Protein 8P6F (pdb70)

Organism: Flavobacterium johnsoniae (NCBI:txid986)

Structure (mmCIF, N/CA/C/O backbone):
data_8P6F
#
_entry.id   8P6F
#
_cell.length_a   84.609
_cell.length_b   97.483
_cell.length_c   131.103
_cell.angle_alpha   90.00
_cell.angle_beta   90.00
_cell.angle_gamma   90.00
#
_symmetry.space_group_name_H-M   'P 21 21 21'
#
loop_
_entity.id
_entity.type
_entity.pdbx_description
1 polymer 'Response regulator receiver domain-containing protein'
2 non-polymer 'MAGNESIUM ION'
3 non-polymer 'ZINC ION'
4 non-polymer 'ACETATE ION'
5 water water
#
loop_
_atom_site.group_PDB
_atom_site.id
_atom_site.type_symbol
_atom_site.label_atom_id
_atom_site.label_alt_id
_atom_site.label_comp_id
_atom_site.label_asym_id
_atom_site.label_entity_id
_atom_site.label_seq_id
_atom_site.pdbx_PDB_ins_code
_atom_site.Cartn_x
_atom_site.Cartn_y
_atom_site.Cartn_z
_atom_site.occupancy
_atom_site.B_iso_or_equiv
_atom_site.auth_seq_id
_atom_site.auth_comp_id
_atom_site.auth_asym_id
_atom_site.auth_atom_id
_atom_site.pdbx_PDB_model_num
ATOM 1 N N . ASP A 1 25 ? -26.053 15.644 51.445 1.00 70.62 2 ASP A N 1
ATOM 2 C CA . ASP A 1 25 ? -25.168 16.747 51.063 1.00 70.71 2 ASP A CA 1
ATOM 3 C C . ASP A 1 25 ? -23.726 16.437 51.472 1.00 68.70 2 ASP A C 1
ATOM 4 O O . ASP A 1 25 ? -22.786 16.669 50.709 1.00 69.56 2 ASP A O 1
ATOM 9 N N . LYS A 1 26 ? -23.557 15.906 52.669 1.00 66.07 3 LYS A N 1
ATOM 10 C CA . LYS A 1 26 ? -22.258 15.496 53.187 1.00 64.35 3 LYS A CA 1
ATOM 11 C C . LYS A 1 26 ? -21.867 14.116 52.633 1.00 62.11 3 LYS A C 1
ATOM 12 O O . LYS A 1 26 ? -22.737 13.269 52.399 1.00 62.22 3 LYS A O 1
ATOM 18 N N . ILE A 1 27 ? -20.557 13.873 52.482 1.00 59.71 4 ILE A N 1
ATOM 19 C CA . ILE A 1 27 ? -20.091 12.578 52.019 1.00 58.11 4 ILE A CA 1
ATOM 20 C C . ILE A 1 27 ? -20.152 11.588 53.181 1.00 56.39 4 ILE A C 1
ATOM 21 O O . ILE A 1 27 ? -19.631 11.858 54.267 1.00 56.33 4 ILE A O 1
ATOM 26 N N . ARG A 1 28 ? -20.860 10.471 52.961 1.00 54.42 5 ARG A N 1
ATOM 27 C CA . ARG A 1 28 ? -21.053 9.439 53.959 1.00 52.71 5 ARG A CA 1
ATOM 28 C C . ARG A 1 28 ? -19.991 8.334 53.871 1.00 49.77 5 ARG A C 1
ATOM 29 O O . ARG A 1 28 ? -19.862 7.670 52.841 1.00 48.93 5 ARG A O 1
ATOM 37 N N . ILE A 1 29 ? -19.298 8.101 54.987 1.00 47.80 6 ILE A N 1
ATOM 38 C CA . ILE A 1 29 ? -18.282 7.069 55.131 1.00 46.85 6 ILE A CA 1
ATOM 39 C C . ILE A 1 29 ? -18.749 5.953 56.066 1.00 46.01 6 ILE A C 1
ATOM 40 O O . ILE A 1 29 ? -19.201 6.236 57.172 1.00 46.37 6 ILE A O 1
ATOM 45 N N . LEU A 1 30 ? -18.586 4.697 55.660 1.00 44.48 7 LEU A N 1
ATOM 46 C CA . LEU A 1 30 ? -18.828 3.570 56.541 1.00 43.59 7 LEU A CA 1
ATOM 47 C C . LEU A 1 30 ? -17.419 3.096 56.915 1.00 42.95 7 LEU A C 1
ATOM 48 O O . LEU A 1 30 ? -16.651 2.794 56.025 1.00 42.10 7 LEU A O 1
ATOM 53 N N . TRP A 1 31 ? -17.040 3.131 58.205 1.00 43.02 8 TRP A N 1
ATOM 54 C CA . TRP A 1 31 ? -15.704 2.707 58.656 1.00 43.03 8 TRP A CA 1
ATOM 55 C C . TRP A 1 31 ? -15.861 1.445 59.504 1.00 43.06 8 TRP A C 1
ATOM 56 O O . TRP A 1 31 ? -16.555 1.469 60.501 1.00 43.26 8 TRP A O 1
ATOM 67 N N . VAL A 1 32 ? -15.205 0.343 59.097 1.00 43.15 9 VAL A N 1
ATOM 68 C CA . VAL A 1 32 ? -15.300 -0.974 59.712 1.00 43.70 9 VAL A CA 1
ATOM 69 C C . VAL A 1 32 ? -13.965 -1.370 60.308 1.00 44.03 9 VAL A C 1
ATOM 70 O O . VAL A 1 32 ? -13.014 -1.610 59.579 1.00 43.99 9 VAL A O 1
ATOM 74 N N . ASP A 1 33 ? -13.904 -1.483 61.628 1.00 44.16 10 ASP A N 1
ATOM 75 C CA . ASP A 1 33 ? -12.678 -1.852 62.316 1.00 44.80 10 ASP A CA 1
ATOM 76 C C . ASP A 1 33 ? -13.065 -2.398 63.683 1.00 46.27 10 ASP A C 1
ATOM 77 O O . ASP A 1 33 ? -13.965 -1.853 64.302 1.00 47.34 10 ASP A O 1
ATOM 82 N N . ASP A 1 34 ? -12.412 -3.471 64.157 1.00 46.67 11 ASP A N 1
ATOM 83 C CA . ASP A 1 34 ? -12.724 -4.021 65.486 1.00 48.00 11 ASP A CA 1
ATOM 84 C C . ASP A 1 34 ? -12.267 -3.091 66.629 1.00 50.08 11 ASP A C 1
ATOM 85 O O . ASP A 1 34 ? -12.771 -3.183 67.746 1.00 50.52 11 ASP A O 1
ATOM 90 N N . GLU A 1 35 ? -11.308 -2.205 66.347 1.00 51.08 12 GLU A N 1
ATOM 91 C CA . GLU A 1 35 ? -10.806 -1.243 67.305 1.00 52.32 12 GLU A CA 1
ATOM 92 C C . GLU A 1 35 ? -11.210 0.165 66.826 1.00 53.91 12 GLU A C 1
ATOM 93 O O . GLU A 1 35 ? -10.403 1.086 66.900 1.00 54.00 12 GLU A O 1
ATOM 99 N N . ILE A 1 36 ? -12.442 0.336 66.304 1.00 55.16 13 ILE A N 1
ATOM 100 C CA . ILE A 1 36 ? -12.921 1.631 65.791 1.00 57.19 13 ILE A CA 1
ATOM 101 C C . ILE A 1 36 ? -13.009 2.725 66.895 1.00 58.04 13 ILE A C 1
ATOM 102 O O . ILE A 1 36 ? -12.840 3.914 66.627 1.00 57.64 13 ILE A O 1
ATOM 107 N N . ASP A 1 37 ? -13.177 2.302 68.141 1.00 59.28 14 ASP A N 1
ATOM 108 C CA . ASP A 1 37 ? -13.183 3.165 69.320 1.00 60.57 14 ASP A CA 1
ATOM 109 C C . ASP A 1 37 ? -11.789 3.807 69.561 1.00 61.03 14 ASP A C 1
ATOM 110 O O . ASP A 1 37 ? -11.699 4.923 70.071 1.00 61.83 14 ASP A O 1
ATOM 115 N N . LEU A 1 38 ? -10.713 3.106 69.176 1.00 60.29 15 LEU A N 1
ATOM 116 C CA . LEU A 1 38 ? -9.340 3.609 69.297 1.00 60.46 15 LEU A CA 1
ATOM 117 C C . LEU A 1 38 ? -9.002 4.647 68.207 1.00 59.77 15 LEU A C 1
ATOM 118 O O . LEU A 1 38 ? -7.942 5.268 68.282 1.00 60.55 15 LEU A O 1
ATOM 123 N N . LEU A 1 39 ? -9.867 4.803 67.179 1.00 58.04 16 LEU A N 1
ATOM 124 C CA . LEU A 1 39 ? -9.661 5.695 66.037 1.00 57.03 16 LEU A CA 1
ATOM 125 C C . LEU A 1 39 ? -10.555 6.929 66.038 1.00 55.75 16 LEU A C 1
ATOM 126 O O . LEU A 1 39 ? -10.757 7.533 64.990 1.00 55.13 16 LEU A O 1
ATOM 131 N N . LYS A 1 40 ? -11.066 7.320 67.217 1.00 55.52 17 LYS A N 1
ATOM 132 C CA . LYS A 1 40 ? -11.895 8.514 67.383 1.00 55.22 17 LYS A CA 1
ATOM 133 C C . LYS A 1 40 ? -11.211 9.832 66.927 1.00 54.84 17 LYS A C 1
ATOM 134 O O . LYS A 1 40 ? -11.910 10.652 66.333 1.00 54.19 17 LYS A O 1
ATOM 140 N N . PRO A 1 41 ? -9.875 10.044 67.090 1.00 54.80 18 PRO A N 1
ATOM 141 C CA . PRO A 1 41 ? -9.278 11.294 66.579 1.00 54.98 18 PRO A CA 1
ATOM 142 C C . PRO A 1 41 ? -9.417 11.438 65.062 1.00 54.95 18 PRO A C 1
ATOM 143 O O . PRO A 1 41 ? -9.598 12.548 64.567 1.00 54.66 18 PRO A O 1
ATOM 147 N N . HIS A 1 42 ? -9.353 10.309 64.329 1.00 54.61 19 HIS A N 1
ATOM 148 C CA . HIS A 1 42 ? -9.516 10.294 62.882 1.00 54.89 19 HIS A CA 1
ATOM 149 C C . HIS A 1 42 ? -10.957 10.676 62.522 1.00 54.91 19 HIS A C 1
ATOM 150 O O . HIS A 1 42 ? -11.161 11.475 61.617 1.00 55.15 19 HIS A O 1
ATOM 157 N N . ILE A 1 43 ? -11.945 10.116 63.237 1.00 54.69 20 ILE A N 1
ATOM 158 C CA . ILE A 1 43 ? -13.366 10.403 63.012 1.00 55.13 20 ILE A CA 1
ATOM 159 C C . ILE A 1 43 ? -13.654 11.898 63.232 1.00 54.58 20 ILE A C 1
ATOM 160 O O . ILE A 1 43 ? -14.294 12.527 62.393 1.00 54.41 20 ILE A O 1
ATOM 165 N N . LEU A 1 44 ? -13.173 12.464 64.352 1.00 54.07 21 LEU A N 1
ATOM 166 C CA . LEU A 1 44 ? -13.368 13.877 64.682 1.00 54.33 21 LEU A CA 1
ATOM 167 C C . LEU A 1 44 ? -12.719 14.790 63.636 1.00 54.35 21 LEU A C 1
ATOM 168 O O . LEU A 1 44 ? -13.272 15.842 63.301 1.00 54.90 21 LEU A O 1
ATOM 173 N N . PHE A 1 45 ? -11.534 14.404 63.152 1.00 53.63 22 PHE A N 1
ATOM 174 C CA . PHE A 1 45 ? -10.820 15.144 62.112 1.00 53.82 22 PHE A CA 1
ATOM 175 C C . PHE A 1 45 ? -11.654 15.165 60.826 1.00 53.77 22 PHE A C 1
ATOM 176 O O . PHE A 1 45 ? -11.769 16.207 60.190 1.00 54.33 22 PHE A O 1
ATOM 184 N N . LEU A 1 46 ? -12.232 14.022 60.452 1.00 53.41 23 LEU A N 1
ATOM 185 C CA . LEU A 1 46 ? -13.038 13.875 59.240 1.00 53.82 23 LEU A CA 1
ATOM 186 C C . LEU A 1 46 ? -14.394 14.564 59.348 1.00 53.91 23 LEU A C 1
ATOM 187 O O . LEU A 1 46 ? -14.907 15.056 58.346 1.00 53.86 23 LEU A O 1
ATOM 192 N N . GLU A 1 47 ? -14.962 14.638 60.552 1.00 53.67 24 GLU A N 1
ATOM 193 C CA . GLU A 1 47 ? -16.240 15.327 60.757 1.00 54.01 24 GLU A CA 1
ATOM 194 C C . GLU A 1 47 ? -16.078 16.841 60.673 1.00 54.41 24 GLU A C 1
ATOM 195 O O . GLU A 1 47 ? -16.964 17.532 60.172 1.00 54.60 24 GLU A O 1
ATOM 201 N N . LYS A 1 48 ? -14.899 17.343 61.059 1.00 54.74 25 LYS A N 1
ATOM 202 C CA . LYS A 1 48 ? -14.544 18.743 60.915 1.00 55.64 25 LYS A CA 1
ATOM 203 C C . LYS A 1 48 ? -14.484 19.117 59.415 1.00 55.73 25 LYS A C 1
ATOM 204 O O . LYS A 1 48 ? -14.853 20.236 59.050 1.00 56.27 25 LYS A O 1
ATOM 210 N N . LYS A 1 49 ? -14.030 18.182 58.554 1.00 55.45 26 LYS A N 1
ATOM 211 C CA . LYS A 1 49 ? -13.928 18.359 57.096 1.00 55.38 26 LYS A CA 1
ATOM 212 C C . LYS A 1 49 ? -15.251 18.084 56.355 1.00 56.66 26 LYS A C 1
ATOM 213 O O . LYS A 1 49 ? -15.230 17.846 55.150 1.00 57.36 26 LYS A O 1
ATOM 219 N N . ASN A 1 50 ? -16.379 18.109 57.064 1.00 56.94 27 ASN A N 1
ATOM 220 C CA . ASN A 1 50 ? -17.710 17.922 56.505 1.00 57.86 27 ASN A CA 1
ATOM 221 C C . ASN A 1 50 ? -18.012 16.510 56.027 1.00 56.82 27 ASN A C 1
ATOM 222 O O . ASN A 1 50 ? -18.912 16.338 55.208 1.00 57.50 27 ASN A O 1
ATOM 227 N N . TYR A 1 51 ? -17.312 15.501 56.554 1.00 55.08 28 TYR A N 1
ATOM 228 C CA . TYR A 1 51 ? -17.626 14.112 56.220 1.00 53.62 28 TYR A CA 1
ATOM 229 C C . TYR A 1 51 ? -18.516 13.533 57.330 1.00 52.80 28 TYR A C 1
ATOM 230 O O . TYR A 1 51 ? -18.338 13.853 58.503 1.00 52.76 28 TYR A O 1
ATOM 239 N N . GLU A 1 52 ? -19.485 12.710 56.954 1.00 52.00 29 GLU A N 1
ATOM 240 C CA . GLU A 1 52 ? -20.347 12.040 57.918 1.00 51.56 29 GLU A CA 1
ATOM 241 C C . GLU A 1 52 ? -19.770 10.629 58.107 1.00 50.20 29 GLU A C 1
ATOM 242 O O . GLU A 1 52 ? -19.570 9.939 57.122 1.00 50.73 29 GLU A O 1
ATOM 248 N N . VAL A 1 53 ? -19.425 10.231 59.334 1.00 48.91 30 VAL A N 1
ATOM 249 C CA . VAL A 1 53 ? -18.844 8.916 59.581 1.00 48.74 30 VAL A CA 1
ATOM 250 C C . VAL A 1 53 ? -19.753 7.958 60.355 1.00 48.63 30 VAL A C 1
ATOM 251 O O . VAL A 1 53 ? -20.198 8.280 61.454 1.00 48.53 30 VAL A O 1
ATOM 255 N N . THR A 1 54 ? -19.989 6.763 59.800 1.00 48.47 31 THR A N 1
ATOM 256 C CA . THR A 1 54 ? -20.745 5.699 60.477 1.00 48.86 31 THR A CA 1
ATOM 257 C C . THR A 1 54 ? -19.756 4.580 60.791 1.00 48.54 31 THR A C 1
ATOM 258 O O . THR A 1 54 ? -19.000 4.184 59.913 1.00 48.86 31 THR A O 1
ATOM 262 N N . THR A 1 55 ? -19.696 4.134 62.040 1.00 47.91 32 THR A N 1
ATOM 263 C CA . THR A 1 55 ? -18.732 3.111 62.432 1.00 48.28 32 THR A CA 1
ATOM 264 C C . THR A 1 55 ? -19.377 1.737 62.604 1.00 47.70 32 THR A C 1
ATOM 265 O O . THR A 1 55 ? -20.589 1.619 62.791 1.00 46.98 32 THR A O 1
ATOM 269 N N . SER A 1 56 ? -18.542 0.701 62.542 1.00 47.53 33 SER A N 1
ATOM 270 C CA . SER A 1 56 ? -18.928 -0.688 62.730 1.00 47.83 33 SER A CA 1
ATOM 271 C C . SER A 1 56 ? -17.709 -1.448 63.234 1.00 49.10 33 SER A C 1
ATOM 272 O O . SER A 1 56 ? -16.598 -1.211 62.752 1.00 48.38 33 SER A O 1
ATOM 275 N N . ASN A 1 57 ? -17.898 -2.335 64.220 1.00 50.69 34 ASN A N 1
ATOM 276 C CA . ASN A 1 57 ? -16.763 -3.095 64.751 1.00 52.86 34 ASN A CA 1
ATOM 277 C C . ASN A 1 57 ? -16.669 -4.529 64.218 1.00 55.04 34 ASN A C 1
ATOM 278 O O . ASN A 1 57 ? -15.799 -5.272 64.661 1.00 56.20 34 ASN A O 1
ATOM 283 N N . ASN A 1 58 ? -17.548 -4.921 63.286 1.00 55.21 35 ASN A N 1
ATOM 284 C CA . ASN A 1 58 ? -17.563 -6.275 62.749 1.00 55.66 35 ASN A CA 1
ATOM 285 C C . ASN A 1 58 ? -18.088 -6.272 61.325 1.00 55.43 35 ASN A C 1
ATOM 286 O O . ASN A 1 58 ? -18.998 -5.500 61.003 1.00 55.14 35 ASN A O 1
ATOM 291 N N . GLY A 1 59 ? -17.496 -7.122 60.488 1.00 55.06 36 GLY A N 1
ATOM 292 C CA . GLY A 1 59 ? -17.808 -7.222 59.069 1.00 56.42 36 GLY A CA 1
ATOM 293 C C . GLY A 1 59 ? -19.257 -7.496 58.738 1.00 57.98 36 GLY A C 1
ATOM 294 O O . GLY A 1 59 ? -19.798 -6.947 57.785 1.00 58.39 36 GLY A O 1
ATOM 295 N N . LEU A 1 60 ? -19.899 -8.304 59.542 1.00 58.70 37 LEU A N 1
ATOM 296 C CA . LEU A 1 60 ? -21.286 -8.682 59.345 1.00 60.80 37 LEU A CA 1
ATOM 297 C C . LEU A 1 60 ? -22.288 -7.558 59.633 1.00 62.11 37 LEU A C 1
ATOM 298 O O . LEU A 1 60 ? -23.266 -7.388 58.899 1.00 62.19 37 LEU A O 1
ATOM 303 N N . ASP A 1 61 ? -22.025 -6.777 60.692 1.00 62.41 38 ASP A N 1
ATOM 304 C CA . ASP A 1 61 ? -22.830 -5.609 61.030 1.00 63.15 38 ASP A CA 1
ATOM 305 C C . ASP A 1 61 ? -22.623 -4.522 59.971 1.00 63.11 38 ASP A C 1
ATOM 306 O O . ASP A 1 61 ? -23.575 -3.819 59.630 1.00 63.54 38 ASP A O 1
ATOM 311 N N . ALA A 1 62 ? -21.389 -4.374 59.459 1.00 62.26 39 ALA A N 1
ATOM 312 C CA . ALA A 1 62 ? -21.098 -3.387 58.432 1.00 62.56 39 ALA A CA 1
ATOM 313 C C . ALA A 1 62 ? -21.861 -3.707 57.157 1.00 62.96 39 ALA A C 1
ATOM 314 O O . ALA A 1 62 ? -22.356 -2.789 56.513 1.00 62.65 39 ALA A O 1
ATOM 316 N N . ILE A 1 63 ? -21.971 -5.005 56.800 1.00 63.32 40 ILE A N 1
ATOM 317 C CA . ILE A 1 63 ? -22.705 -5.447 55.612 1.00 63.88 40 ILE A CA 1
ATOM 318 C C . ILE A 1 63 ? -24.195 -5.118 55.746 1.00 64.60 40 ILE A C 1
ATOM 319 O O . ILE A 1 63 ? -24.810 -4.675 54.779 1.00 65.05 40 ILE A O 1
ATOM 324 N N . ALA A 1 64 ? -24.759 -5.276 56.953 1.00 64.75 41 ALA A N 1
ATOM 325 C CA . ALA A 1 64 ? -26.163 -4.943 57.199 1.00 65.26 41 ALA A CA 1
ATOM 326 C C . ALA A 1 64 ? -26.360 -3.434 57.031 1.00 65.35 41 ALA A C 1
ATOM 327 O O . ALA A 1 64 ? -27.295 -3.011 56.365 1.00 65.90 41 ALA A O 1
ATOM 329 N N . LEU A 1 65 ? -25.435 -2.634 57.572 1.00 64.87 42 LEU A N 1
ATOM 330 C CA . LEU A 1 65 ? -25.469 -1.182 57.456 1.00 64.86 42 LEU A CA 1
ATOM 331 C C . LEU A 1 65 ? -25.406 -0.754 56.001 1.00 65.50 42 LEU A C 1
ATOM 332 O O . LEU A 1 65 ? -26.278 -0.021 55.549 1.00 65.88 42 LEU A O 1
ATOM 337 N N . PHE A 1 66 ? -24.435 -1.293 55.252 1.00 65.76 43 PHE A N 1
ATOM 338 C CA . PHE A 1 66 ? -24.184 -1.013 53.838 1.00 66.62 43 PHE A CA 1
ATOM 339 C C . PHE A 1 66 ? -25.388 -1.336 52.960 1.00 68.84 43 PHE A C 1
ATOM 340 O O . PHE A 1 66 ? -25.610 -0.672 51.956 1.00 69.21 43 PHE A O 1
ATOM 348 N N . GLU A 1 67 ? -26.168 -2.342 53.345 1.00 70.26 44 GLU A N 1
ATOM 349 C CA . GLU A 1 67 ? -27.339 -2.748 52.609 1.00 72.67 44 GLU A CA 1
ATOM 350 C C . GLU A 1 67 ? -28.504 -1.789 52.872 1.00 74.34 44 GLU A C 1
ATOM 351 O O . GLU A 1 67 ? -29.269 -1.491 51.956 1.00 75.41 44 GLU A O 1
ATOM 357 N N . GLU A 1 68 ? -28.648 -1.307 54.119 1.00 74.52 45 GLU A N 1
ATOM 358 C CA . GLU A 1 68 ? -29.744 -0.409 54.494 1.00 74.95 45 GLU A CA 1
ATOM 359 C C . GLU A 1 68 ? -29.510 1.044 54.066 1.00 74.39 45 GLU A C 1
ATOM 360 O O . GLU A 1 68 ? -30.463 1.737 53.719 1.00 74.75 45 GLU A O 1
ATOM 366 N N . GLU A 1 69 ? -28.267 1.519 54.158 1.00 73.21 46 GLU A N 1
ATOM 367 C CA . GLU A 1 69 ? -27.929 2.911 53.859 1.00 72.79 46 GLU A CA 1
ATOM 368 C C . GLU A 1 69 ? -27.087 3.073 52.591 1.00 71.22 46 GLU A C 1
ATOM 369 O O . GLU A 1 69 ? -26.428 2.128 52.173 1.00 71.52 46 GLU A O 1
ATOM 375 N N . ASN A 1 70 ? -27.091 4.276 51.997 1.00 69.24 47 ASN A N 1
ATOM 376 C CA . ASN A 1 70 ? -26.323 4.562 50.793 1.00 67.85 47 ASN A CA 1
ATOM 377 C C . ASN A 1 70 ? -25.029 5.341 51.113 1.00 64.69 47 ASN A C 1
ATOM 378 O O . ASN A 1 70 ? -25.033 6.572 51.081 1.00 65.03 47 ASN A O 1
ATOM 383 N N . PHE A 1 71 ? -23.925 4.626 51.391 1.00 61.20 48 PHE A N 1
ATOM 384 C CA . PHE A 1 71 ? -22.641 5.254 51.689 1.00 58.75 48 PHE A CA 1
ATOM 385 C C . PHE A 1 71 ? -21.866 5.609 50.415 1.00 55.95 48 PHE A C 1
ATOM 386 O O . PHE A 1 71 ? -22.007 4.944 49.395 1.00 55.79 48 PHE A O 1
ATOM 394 N N . ASP A 1 72 ? -21.077 6.678 50.465 1.00 53.45 49 ASP A N 1
ATOM 395 C CA . ASP A 1 72 ? -20.269 7.091 49.315 1.00 51.63 49 ASP A CA 1
ATOM 396 C C . ASP A 1 72 ? -18.925 6.340 49.260 1.00 48.56 49 ASP A C 1
ATOM 397 O O . ASP A 1 72 ? -18.344 6.188 48.188 1.00 48.27 49 ASP A O 1
ATOM 402 N N . ILE A 1 73 ? -18.423 5.883 50.412 1.00 46.27 50 ILE A N 1
ATOM 403 C CA . ILE A 1 73 ? -17.146 5.178 50.493 1.00 44.92 50 ILE A CA 1
ATOM 404 C C . ILE A 1 73 ? -17.110 4.324 51.773 1.00 43.99 50 ILE A C 1
ATOM 405 O O . ILE A 1 73 ? -17.800 4.631 52.764 1.00 43.65 50 ILE A O 1
ATOM 410 N N . VAL A 1 74 ? -16.344 3.210 51.724 1.00 42.96 51 VAL A N 1
ATOM 411 C CA . VAL A 1 74 ? -16.182 2.303 52.841 1.00 42.11 51 VAL A CA 1
ATOM 412 C C . VAL A 1 74 ? -14.701 2.202 53.207 1.00 41.92 51 VAL A C 1
ATOM 413 O O . VAL A 1 74 ? -13.870 2.096 52.321 1.00 41.40 51 VAL A O 1
ATOM 417 N N . PHE A 1 75 ? -14.370 2.273 54.506 1.00 41.90 52 PHE A N 1
ATOM 418 C CA . PHE A 1 75 ? -13.011 2.083 55.033 1.00 42.71 52 PHE A CA 1
ATOM 419 C C . PHE A 1 75 ? -13.046 0.734 55.772 1.00 42.41 52 PHE A C 1
ATOM 420 O O . PHE A 1 75 ? -13.971 0.493 56.547 1.00 42.86 52 PHE A O 1
ATOM 428 N N . LEU A 1 76 ? -12.091 -0.164 55.504 1.00 41.44 53 LEU A N 1
ATOM 429 C CA . LEU A 1 76 ? -12.098 -1.494 56.096 1.00 41.84 53 LEU A CA 1
ATOM 430 C C . LEU A 1 76 ? -10.776 -1.918 56.688 1.00 43.12 53 LEU A C 1
ATOM 431 O O . LEU A 1 76 ? -9.741 -1.789 56.044 1.00 42.54 53 LEU A O 1
ATOM 436 N N . ASP A 1 77 ? -10.823 -2.504 57.891 1.00 44.68 54 ASP A N 1
ATOM 437 C CA . ASP A 1 77 ? -9.650 -3.122 58.510 1.00 46.10 54 ASP A CA 1
ATOM 438 C C . ASP A 1 77 ? -9.582 -4.539 57.931 1.00 47.81 54 ASP A C 1
ATOM 439 O O . ASP A 1 77 ? -10.636 -5.148 57.698 1.00 47.97 54 ASP A O 1
ATOM 444 N N . GLU A 1 78 ? -8.374 -5.082 57.716 1.00 48.95 55 GLU A N 1
ATOM 445 C CA . GLU A 1 78 ? -8.266 -6.438 57.193 1.00 50.62 55 GLU A CA 1
ATOM 446 C C . GLU A 1 78 ? -8.423 -7.448 58.329 1.00 52.95 55 GLU A C 1
ATOM 447 O O . GLU A 1 78 ? -9.251 -8.363 58.242 1.00 53.62 55 GLU A O 1
ATOM 453 N N . ASN A 1 79 ? -7.639 -7.286 59.382 1.00 54.11 56 ASN A N 1
ATOM 454 C CA . ASN A 1 79 ? -7.643 -8.243 60.468 1.00 55.99 56 ASN A CA 1
ATOM 455 C C . ASN A 1 79 ? -8.624 -7.906 61.585 1.00 56.29 56 ASN A C 1
ATOM 456 O O . ASN A 1 79 ? -8.352 -7.041 62.428 1.00 56.69 56 ASN A O 1
ATOM 461 N N . MET A 1 80 ? -9.779 -8.594 61.581 1.00 55.77 57 MET A N 1
ATOM 462 C CA . MET A 1 80 ? -10.852 -8.415 62.560 1.00 55.79 57 MET A CA 1
ATOM 463 C C . MET A 1 80 ? -11.381 -9.778 63.018 1.00 57.21 57 MET A C 1
ATOM 464 O O . MET A 1 80 ? -11.419 -10.718 62.224 1.00 57.60 57 MET A O 1
ATOM 469 N N . PRO A 1 81 ? -11.848 -9.906 64.275 1.00 57.79 58 PRO A N 1
ATOM 470 C CA . PRO A 1 81 ? -12.445 -11.184 64.704 1.00 58.33 58 PRO A CA 1
ATOM 471 C C . PRO A 1 81 ? -13.723 -11.439 63.904 1.00 58.37 58 PRO A C 1
ATOM 472 O O . PRO A 1 81 ? -14.555 -10.537 63.704 1.00 58.37 58 PRO A O 1
ATOM 476 N N . GLY A 1 82 ? -13.829 -12.656 63.399 1.00 57.62 59 GLY A N 1
ATOM 477 C CA . GLY A 1 82 ? -14.949 -13.022 62.557 1.00 57.10 59 GLY A CA 1
ATOM 478 C C . GLY A 1 82 ? -14.585 -12.766 61.108 1.00 55.89 59 GLY A C 1
ATOM 479 O O . GLY A 1 82 ? -13.544 -13.216 60.630 1.00 55.84 59 GLY A O 1
ATOM 480 N N . MET A 1 83 ? -15.408 -12.003 60.426 1.00 55.04 60 MET A N 1
ATOM 481 C CA . MET A 1 83 ? -15.218 -11.707 59.016 1.00 54.48 60 MET A CA 1
ATOM 482 C C . MET A 1 83 ? -14.052 -10.757 58.770 1.00 53.00 60 MET A C 1
ATOM 483 O O . MET A 1 83 ? -13.968 -9.709 59.403 1.00 53.64 60 MET A O 1
ATOM 488 N N . SER A 1 84 ? -13.167 -11.112 57.851 1.00 50.90 61 SER A N 1
ATOM 489 C CA . SER A 1 84 ? -12.034 -10.266 57.507 1.00 49.51 61 SER A CA 1
ATOM 490 C C . SER A 1 84 ? -12.496 -9.108 56.629 1.00 48.15 61 SER A C 1
ATOM 491 O O . SER A 1 84 ? -13.577 -9.148 56.042 1.00 48.03 61 SER A O 1
ATOM 494 N N . GLY A 1 85 ? -11.669 -8.083 56.528 1.00 47.27 62 GLY A N 1
ATOM 495 C CA . GLY A 1 85 ? -11.960 -6.940 55.678 1.00 46.54 62 GLY A CA 1
ATOM 496 C C . GLY A 1 85 ? -12.089 -7.327 54.220 1.00 45.35 62 GLY A C 1
ATOM 497 O O . GLY A 1 85 ? -12.972 -6.825 53.532 1.00 45.58 62 GLY A O 1
ATOM 498 N N . LEU A 1 86 ? -11.280 -8.278 53.769 1.00 44.50 63 LEU A N 1
ATOM 499 C CA . LEU A 1 86 ? -11.359 -8.748 52.375 1.00 45.02 63 LEU A CA 1
ATOM 500 C C . LEU A 1 86 ? -12.645 -9.545 52.120 1.00 46.14 63 LEU A C 1
ATOM 501 O O . LEU A 1 86 ? -13.245 -9.377 51.065 1.00 46.40 63 LEU A O 1
ATOM 506 N N . GLU A 1 87 ? -13.115 -10.333 53.107 1.00 47.20 64 GLU A N 1
ATOM 507 C CA . GLU A 1 87 ? -14.372 -11.077 53.005 1.00 48.50 64 GLU A CA 1
ATOM 508 C C . GLU A 1 87 ? -15.552 -10.095 53.002 1.00 48.97 64 GLU A C 1
ATOM 509 O O . GLU A 1 87 ? -16.487 -10.269 52.228 1.00 49.72 64 GLU A O 1
ATOM 515 N N . THR A 1 88 ? -15.495 -9.067 53.856 1.00 48.54 65 THR A N 1
ATOM 516 C CA . THR A 1 88 ? -16.522 -8.033 53.992 1.00 48.98 65 THR A CA 1
ATOM 517 C C . THR A 1 88 ? -16.624 -7.221 52.697 1.00 49.36 65 THR A C 1
ATOM 518 O O . THR A 1 88 ? -17.727 -6.981 52.201 1.00 48.62 65 THR A O 1
ATOM 522 N N . LEU A 1 89 ? -15.452 -6.809 52.155 1.00 49.89 66 LEU A N 1
ATOM 523 C CA . LEU A 1 89 ? -15.319 -6.052 50.911 1.00 51.41 66 LEU A CA 1
ATOM 524 C C . LEU A 1 89 ? -15.933 -6.835 49.760 1.00 51.76 66 LEU A C 1
ATOM 525 O O . LEU A 1 89 ? -16.638 -6.264 48.943 1.00 51.89 66 LEU A O 1
ATOM 530 N N . SER A 1 90 ? -15.699 -8.144 49.720 1.00 52.00 67 SER A N 1
ATOM 531 C CA . SER A 1 90 ? -16.222 -9.009 48.671 1.00 53.32 67 SER A CA 1
ATOM 532 C C . SER A 1 90 ? -17.775 -9.045 48.647 1.00 53.25 67 SER A C 1
ATOM 533 O O . SER A 1 90 ? -18.380 -9.075 47.563 1.00 54.10 67 SER A O 1
ATOM 536 N N . GLU A 1 91 ? -18.403 -9.007 49.822 1.00 52.11 68 GLU A N 1
ATOM 537 C CA . GLU A 1 91 ? -19.865 -8.997 49.904 1.00 52.95 68 GLU A CA 1
ATOM 538 C C . GLU A 1 91 ? -20.420 -7.625 49.492 1.00 53.14 68 GLU A C 1
ATOM 539 O O . GLU A 1 91 ? -21.421 -7.557 48.793 1.00 53.12 68 GLU A O 1
ATOM 545 N N . MET A 1 92 ? -19.761 -6.533 49.910 1.00 52.92 69 MET A N 1
ATOM 546 C CA . MET A 1 92 ? -20.198 -5.191 49.552 1.00 53.07 69 MET A CA 1
ATOM 547 C C . MET A 1 92 ? -20.009 -4.906 48.060 1.00 53.68 69 MET A C 1
ATOM 548 O O . MET A 1 92 ? -20.907 -4.312 47.471 1.00 54.13 69 MET A O 1
ATOM 553 N N . LYS A 1 93 ? -18.887 -5.340 47.445 1.00 53.33 70 LYS A N 1
ATOM 554 C CA . LYS A 1 93 ? -18.651 -5.146 46.007 1.00 55.00 70 LYS A CA 1
ATOM 555 C C . LYS A 1 93 ? -19.713 -5.852 45.191 1.00 56.64 70 LYS A C 1
ATOM 556 O O . LYS A 1 93 ? -20.104 -5.351 44.140 1.00 56.66 70 LYS A O 1
ATOM 562 N N . GLU A 1 94 ? -20.170 -7.023 45.650 1.00 58.19 71 GLU A N 1
ATOM 563 C CA . GLU A 1 94 ? -21.204 -7.749 44.938 1.00 60.50 71 GLU A CA 1
ATOM 564 C C . GLU A 1 94 ? -22.522 -6.961 44.974 1.00 61.22 71 GLU A C 1
ATOM 565 O O . GLU A 1 94 ? -23.215 -6.874 43.960 1.00 61.93 71 GLU A O 1
ATOM 571 N N . LYS A 1 95 ? -22.834 -6.320 46.109 1.00 60.95 72 LYS A N 1
ATOM 572 C CA . LYS A 1 95 ? -24.069 -5.533 46.233 1.00 60.87 72 LYS A CA 1
ATOM 573 C C . LYS A 1 95 ? -24.014 -4.150 45.530 1.00 60.38 72 LYS A C 1
ATOM 574 O O . LYS A 1 95 ? -24.966 -3.780 44.854 1.00 60.22 72 LYS A O 1
ATOM 580 N N . LYS A 1 96 ? -22.927 -3.380 45.717 1.00 59.50 73 LYS A N 1
ATOM 581 C CA . LYS A 1 96 ? -22.748 -2.070 45.087 1.00 59.12 73 LYS A CA 1
ATOM 582 C C . LYS A 1 96 ? -21.289 -1.946 44.578 1.00 58.12 73 LYS A C 1
ATOM 583 O O . LYS A 1 96 ? -20.426 -1.420 45.279 1.00 57.73 73 LYS A O 1
ATOM 589 N N . SER A 1 97 ? -21.021 -2.423 43.343 1.00 57.22 74 SER A N 1
ATOM 590 C CA . SER A 1 97 ? -19.658 -2.459 42.804 1.00 56.40 74 SER A CA 1
ATOM 591 C C . SER A 1 97 ? -19.011 -1.092 42.503 1.00 54.61 74 SER A C 1
ATOM 592 O O . SER A 1 97 ? -17.775 -0.998 42.471 1.00 53.95 74 SER A O 1
ATOM 595 N N . ALA A 1 98 ? -19.833 -0.034 42.334 1.00 53.26 75 ALA A N 1
ATOM 596 C CA . ALA A 1 98 ? -19.324 1.308 42.028 1.00 52.52 75 ALA A CA 1
ATOM 597 C C . ALA A 1 98 ? -18.838 2.094 43.229 1.00 51.52 75 ALA A C 1
ATOM 598 O O . ALA A 1 98 ? -18.221 3.135 43.034 1.00 52.44 75 ALA A O 1
ATOM 600 N N . ILE A 1 99 ? -19.106 1.626 44.462 1.00 49.37 76 ILE A N 1
ATOM 601 C CA . ILE A 1 99 ? -18.693 2.334 45.667 1.00 47.13 76 ILE A CA 1
ATOM 602 C C . ILE A 1 99 ? -17.245 2.026 46.026 1.00 45.53 76 ILE A C 1
ATOM 603 O O . ILE A 1 99 ? -16.889 0.869 46.185 1.00 45.07 76 ILE A O 1
ATOM 608 N N . PRO A 1 100 ? -16.396 3.057 46.134 1.00 44.49 77 PRO A N 1
ATOM 609 C CA . PRO A 1 100 ? -14.978 2.803 46.458 1.00 44.10 77 PRO A CA 1
ATOM 610 C C . PRO A 1 100 ? -14.748 2.278 47.870 1.00 45.02 77 PRO A C 1
ATOM 611 O O . PRO A 1 100 ? -15.448 2.631 48.828 1.00 45.12 77 PRO A O 1
ATOM 615 N N . MET A 1 101 ? -13.780 1.381 47.988 1.00 45.30 78 MET A N 1
ATOM 616 C CA . MET A 1 101 ? -13.454 0.766 49.267 1.00 45.23 78 MET A CA 1
ATOM 617 C C . MET A 1 101 ? -11.988 0.837 49.551 1.00 44.19 78 MET A C 1
ATOM 618 O O . MET A 1 101 ? -11.181 0.541 48.698 1.00 42.99 78 MET A O 1
ATOM 623 N N . ILE A 1 102 ? -11.648 1.311 50.735 1.00 44.42 79 ILE A N 1
ATOM 624 C CA . ILE A 1 102 ? -10.269 1.559 51.110 1.00 45.42 79 ILE A CA 1
ATOM 625 C C . ILE A 1 102 ? -9.898 0.743 52.331 1.00 45.89 79 ILE A C 1
ATOM 626 O O . ILE A 1 102 ? -10.710 0.571 53.217 1.00 45.67 79 ILE A O 1
ATOM 631 N N . MET A 1 103 ? -8.722 0.138 52.310 1.00 45.99 80 MET A N 1
ATOM 632 C CA . MET A 1 103 ? -8.233 -0.665 53.392 1.00 46.86 80 MET A CA 1
ATOM 633 C C . MET A 1 103 ? -7.354 0.211 54.290 1.00 47.50 80 MET A C 1
ATOM 634 O O . MET A 1 103 ? -6.510 0.953 53.792 1.00 47.84 80 MET A O 1
ATOM 639 N N . ILE A 1 104 ? -7.621 0.209 55.601 1.00 47.13 81 ILE A N 1
ATOM 640 C CA . ILE A 1 104 ? -6.832 0.954 56.580 1.00 47.79 81 ILE A CA 1
ATOM 641 C C . ILE A 1 104 ? -6.529 -0.099 57.656 1.00 49.67 81 ILE A C 1
ATOM 642 O O . ILE A 1 104 ? -7.405 -0.454 58.455 1.00 49.30 81 ILE A O 1
ATOM 647 N N . THR A 1 105 ? -5.313 -0.662 57.613 1.00 50.78 82 THR A N 1
ATOM 648 C CA . THR A 1 105 ? -4.942 -1.778 58.469 1.00 52.75 82 THR A CA 1
ATOM 649 C C . THR A 1 105 ? -3.452 -1.773 58.870 1.00 55.04 82 THR A C 1
ATOM 650 O O . THR A 1 105 ? -2.641 -1.103 58.236 1.00 55.29 82 THR A O 1
ATOM 654 N N . LYS A 1 106 ? -3.099 -2.543 59.912 1.00 56.64 83 LYS A N 1
ATOM 655 C CA . LYS A 1 106 ? -1.725 -2.715 60.373 1.00 58.91 83 LYS A CA 1
ATOM 656 C C . LYS A 1 106 ? -0.965 -3.741 59.526 1.00 60.29 83 LYS A C 1
ATOM 657 O O . LYS A 1 106 ? 0.260 -3.837 59.646 1.00 60.81 83 LYS A O 1
ATOM 663 N N . SER A 1 107 ? -1.688 -4.577 58.759 1.00 60.72 84 SER A N 1
ATOM 664 C CA . SER A 1 107 ? -1.132 -5.616 57.906 1.00 61.72 84 SER A CA 1
ATOM 665 C C . SER A 1 107 ? -0.122 -5.061 56.886 1.00 62.19 84 SER A C 1
ATOM 666 O O . SER A 1 107 ? -0.486 -4.240 56.044 1.00 61.47 84 SER A O 1
ATOM 669 N N . GLU A 1 108 ? 1.149 -5.514 56.977 1.00 62.65 85 GLU A N 1
ATOM 670 C CA . GLU A 1 108 ? 2.208 -5.100 56.056 1.00 63.27 85 GLU A CA 1
ATOM 671 C C . GLU A 1 108 ? 2.704 -6.234 55.151 1.00 63.49 85 GLU A C 1
ATOM 672 O O . GLU A 1 108 ? 3.668 -6.036 54.414 1.00 64.02 85 GLU A O 1
ATOM 678 N N . GLU A 1 109 ? 2.073 -7.418 55.211 1.00 63.07 86 GLU A N 1
ATOM 679 C CA . GLU A 1 109 ? 2.444 -8.573 54.395 1.00 62.75 86 GLU A CA 1
ATOM 680 C C . GLU A 1 109 ? 2.105 -8.301 52.936 1.00 61.08 86 GLU A C 1
ATOM 681 O O . GLU A 1 109 ? 1.014 -7.812 52.635 1.00 60.69 86 GLU A O 1
ATOM 687 N N . GLU A 1 110 ? 3.052 -8.590 52.034 1.00 59.46 87 GLU A N 1
ATOM 688 C CA . GLU A 1 110 ? 2.873 -8.385 50.603 1.00 57.87 87 GLU A CA 1
ATOM 689 C C . GLU A 1 110 ? 1.733 -9.207 50.035 1.00 56.99 87 GLU A C 1
ATOM 690 O O . GLU A 1 110 ? 1.098 -8.756 49.093 1.00 56.95 87 GLU A O 1
ATOM 696 N N . TYR A 1 111 ? 1.472 -10.419 50.573 1.00 56.40 88 TYR A N 1
ATOM 697 C CA . TYR A 1 111 ? 0.373 -11.263 50.064 1.00 55.40 88 TYR A CA 1
ATOM 698 C C . TYR A 1 111 ? -1.009 -10.670 50.370 1.00 52.48 88 TYR A C 1
ATOM 699 O O . TYR A 1 111 ? -1.951 -10.890 49.604 1.00 52.23 88 TYR A O 1
ATOM 708 N N . ILE A 1 112 ? -1.120 -9.920 51.483 1.00 50.32 89 ILE A N 1
ATOM 709 C CA . ILE A 1 112 ? -2.355 -9.228 51.860 1.00 49.19 89 ILE A CA 1
ATOM 710 C C . ILE A 1 112 ? -2.513 -7.998 50.966 1.00 46.82 89 ILE A C 1
ATOM 711 O O . ILE A 1 112 ? -3.611 -7.728 50.484 1.00 46.42 89 ILE A O 1
ATOM 716 N N . MET A 1 113 ? -1.399 -7.285 50.679 1.00 44.85 90 MET A N 1
ATOM 717 C CA . MET A 1 113 ? -1.383 -6.147 49.771 1.00 43.50 90 MET A CA 1
ATOM 718 C C . MET A 1 113 ? -1.881 -6.593 48.396 1.00 42.74 90 MET A C 1
ATOM 719 O O . MET A 1 113 ? -2.760 -5.951 47.836 1.00 42.67 90 MET A O 1
ATOM 724 N N . GLU A 1 114 ? -1.349 -7.727 47.884 1.00 42.06 91 GLU A N 1
ATOM 725 C CA . GLU A 1 114 ? -1.701 -8.290 46.575 1.00 41.10 91 GLU A CA 1
ATOM 726 C C . GLU A 1 114 ? -3.151 -8.764 46.476 1.00 40.35 91 GLU A C 1
ATOM 727 O O . GLU A 1 114 ? -3.812 -8.509 45.473 1.00 40.44 91 GLU A O 1
ATOM 733 N N . GLU A 1 115 ? -3.643 -9.425 47.511 1.00 39.65 92 GLU A N 1
ATOM 734 C CA . GLU A 1 115 ? -5.012 -9.896 47.541 1.00 39.77 92 GLU A CA 1
ATOM 735 C C . GLU A 1 115 ? -5.982 -8.729 47.543 1.00 41.23 92 GLU A C 1
ATOM 736 O O . GLU A 1 115 ? -6.994 -8.787 46.827 1.00 42.38 92 GLU A O 1
ATOM 742 N N . ALA A 1 116 ? -5.661 -7.658 48.321 1.00 40.51 93 ALA A N 1
ATOM 743 C CA . ALA A 1 116 ? -6.455 -6.427 48.386 1.00 41.25 93 ALA A CA 1
ATOM 744 C C . ALA A 1 116 ? -6.431 -5.644 47.074 1.00 41.28 93 ALA A C 1
ATOM 745 O O . ALA A 1 116 ? -7.493 -5.246 46.594 1.00 42.45 93 ALA A O 1
ATOM 747 N N . ILE A 1 117 ? -5.242 -5.466 46.449 1.00 40.05 94 ILE A N 1
ATOM 748 C CA . ILE A 1 117 ? -5.151 -4.794 45.154 1.00 39.84 94 ILE A CA 1
ATOM 749 C C . ILE A 1 117 ? -5.956 -5.566 44.113 1.00 40.58 94 ILE A C 1
ATOM 750 O O . ILE A 1 117 ? -6.787 -4.964 43.429 1.00 41.85 94 ILE A O 1
ATOM 755 N N . GLY A 1 118 ? -5.774 -6.889 44.080 1.00 39.51 95 GLY A N 1
ATOM 756 C CA . GLY A 1 118 ? -6.485 -7.797 43.187 1.00 38.84 95 GLY A CA 1
ATOM 757 C C . GLY A 1 118 ? -7.990 -7.802 43.390 1.00 37.69 95 GLY A C 1
ATOM 758 O O . GLY A 1 118 ? -8.749 -8.097 42.463 1.00 37.64 95 GLY A O 1
ATOM 759 N N . SER A 1 119 ? -8.435 -7.492 44.601 1.00 37.32 96 SER A N 1
ATOM 760 C CA . SER A 1 119 ? -9.868 -7.392 44.919 1.00 37.87 96 SER A CA 1
ATOM 761 C C . SER A 1 119 ? -10.466 -6.016 44.570 1.00 38.95 96 SER A C 1
ATOM 762 O O . SER A 1 119 ? -11.612 -5.756 44.929 1.00 39.21 96 SER A O 1
ATOM 765 N N . LYS A 1 120 ? -9.690 -5.141 43.881 1.00 39.49 97 LYS A N 1
ATOM 766 C CA . LYS A 1 120 ? -10.089 -3.825 43.417 1.00 40.75 97 LYS A CA 1
ATOM 767 C C . LYS A 1 120 ? -10.285 -2.820 44.534 1.00 42.14 97 LYS A C 1
ATOM 768 O O . LYS A 1 120 ? -11.139 -1.932 44.437 1.00 42.94 97 LYS A O 1
ATOM 774 N N . ILE A 1 121 ? -9.438 -2.901 45.576 1.00 42.06 98 ILE A N 1
ATOM 775 C CA . ILE A 1 121 ? -9.416 -1.916 46.651 1.00 42.14 98 ILE A CA 1
ATOM 776 C C . ILE A 1 121 ? -9.000 -0.546 45.995 1.00 42.17 98 ILE A C 1
ATOM 777 O O . ILE A 1 121 ? -8.202 -0.523 45.042 1.00 42.13 98 ILE A O 1
ATOM 782 N N . ALA A 1 122 ? -9.668 0.537 46.389 1.00 41.56 99 ALA A N 1
ATOM 783 C CA . ALA A 1 122 ? -9.376 1.860 45.861 1.00 42.02 99 ALA A CA 1
ATOM 784 C C . ALA A 1 122 ? -8.078 2.436 46.465 1.00 43.29 99 ALA A C 1
ATOM 785 O O . ALA A 1 122 ? -7.434 3.273 45.846 1.00 43.21 99 ALA A O 1
ATOM 787 N N . ASP A 1 123 ? -7.704 1.987 47.669 1.00 44.05 100 ASP A N 1
ATOM 788 C CA . ASP A 1 123 ? -6.485 2.384 48.350 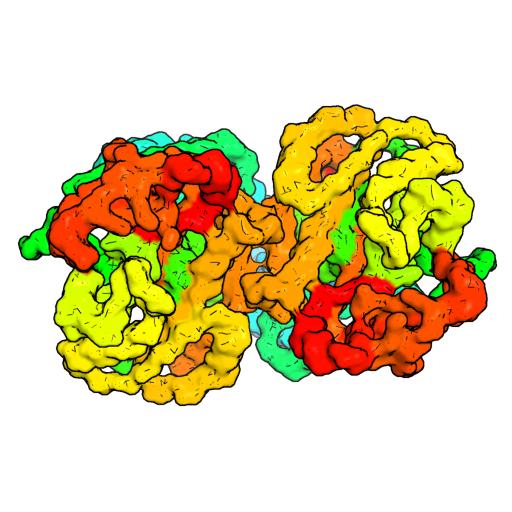1.00 44.74 100 ASP A CA 1
ATOM 789 C C . ASP A 1 123 ? -6.220 1.465 49.538 1.00 44.11 100 ASP A C 1
ATOM 790 O O . ASP A 1 123 ? -7.113 0.758 50.021 1.00 43.91 100 ASP A O 1
ATOM 795 N N . TYR A 1 124 ? -4.980 1.477 50.005 1.00 43.55 101 TYR A N 1
ATOM 796 C CA . TYR A 1 124 ? -4.528 0.646 51.104 1.00 43.74 101 TYR A CA 1
ATOM 797 C C . TYR A 1 124 ? -3.598 1.510 51.940 1.00 43.72 101 TYR A C 1
ATOM 798 O O . TYR A 1 124 ? -2.548 1.929 51.466 1.00 44.06 101 TYR A O 1
ATOM 807 N N . LEU A 1 125 ? -3.990 1.795 53.177 1.00 43.84 102 LEU A N 1
ATOM 808 C CA . LEU A 1 125 ? -3.249 2.649 54.087 1.00 45.20 102 LEU A CA 1
ATOM 809 C C . LEU A 1 125 ? -2.790 1.855 55.290 1.00 46.47 102 LEU A C 1
ATOM 810 O O . LEU A 1 125 ? -3.594 1.186 55.956 1.00 45.56 102 LEU A O 1
ATOM 815 N N . ILE A 1 126 ? -1.476 1.903 55.552 1.00 47.61 103 ILE A N 1
ATOM 816 C CA . ILE A 1 126 ? -0.907 1.178 56.677 1.00 48.58 103 ILE A CA 1
ATOM 817 C C . ILE A 1 126 ? -0.926 2.007 57.958 1.00 49.78 103 ILE A C 1
ATOM 818 O O . ILE A 1 126 ? -0.416 3.131 57.991 1.00 50.30 103 ILE A O 1
ATOM 823 N N . LYS A 1 127 ? -1.527 1.443 59.015 1.00 49.59 104 LYS A N 1
ATOM 824 C CA . LYS A 1 127 ? -1.591 2.047 60.338 1.00 49.82 104 LYS A CA 1
ATOM 825 C C . LYS A 1 127 ? -0.186 2.001 60.982 1.00 51.41 104 LYS A C 1
ATOM 826 O O . LYS A 1 127 ? 0.543 1.016 60.785 1.00 51.76 104 LYS A O 1
ATOM 832 N N . PRO A 1 128 ? 0.188 2.992 61.823 1.00 51.55 105 PRO A N 1
ATOM 833 C CA . PRO A 1 128 ? -0.581 4.201 62.167 1.00 52.30 105 PRO A CA 1
ATOM 834 C C . PRO A 1 128 ? -0.653 5.156 60.980 1.00 53.72 105 PRO A C 1
ATOM 835 O O . PRO A 1 128 ? 0.361 5.441 60.343 1.00 54.27 105 PRO A O 1
ATOM 839 N N . VAL A 1 129 ? -1.875 5.545 60.602 1.00 53.81 106 VAL A N 1
ATOM 840 C CA . VAL A 1 129 ? -2.069 6.393 59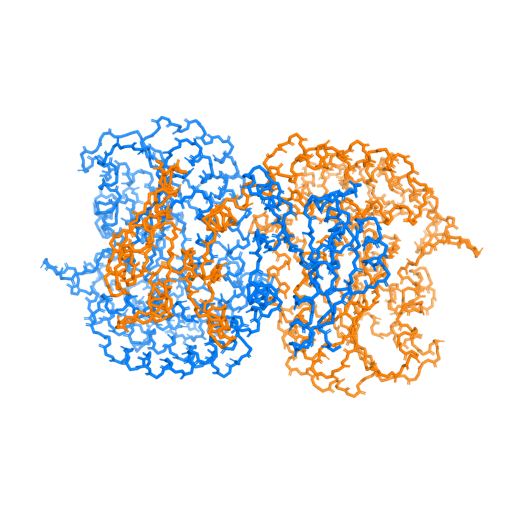.439 1.00 54.36 106 VAL A CA 1
ATOM 841 C C . VAL A 1 129 ? -2.303 7.848 59.837 1.00 53.73 106 VAL A C 1
ATOM 842 O O . VAL A 1 129 ? -2.992 8.128 60.809 1.00 53.42 106 VAL A O 1
ATOM 846 N N . ASN A 1 130 ? -1.668 8.763 59.105 1.00 53.29 107 ASN A N 1
ATOM 847 C CA . ASN A 1 130 ? -1.785 10.205 59.264 1.00 53.01 107 ASN A CA 1
ATOM 848 C C . ASN A 1 130 ? -3.227 10.578 58.867 1.00 52.22 107 ASN A C 1
ATOM 849 O O . ASN A 1 130 ? -3.650 10.181 57.797 1.00 52.37 107 ASN A O 1
ATOM 854 N N . PRO A 1 131 ? -4.012 11.307 59.685 1.00 51.80 108 PRO A N 1
ATOM 855 C CA . PRO A 1 131 ? -5.403 11.629 59.279 1.00 51.50 108 PRO A CA 1
ATOM 856 C C . PRO A 1 131 ? -5.492 12.351 57.929 1.00 51.28 108 PRO A C 1
ATOM 857 O O . PRO A 1 131 ? -6.484 12.202 57.215 1.00 50.65 108 PRO A O 1
ATOM 861 N N . ASN A 1 132 ? -4.444 13.128 57.571 1.00 51.83 109 ASN A N 1
ATOM 862 C CA . ASN A 1 132 ? -4.358 13.816 56.273 1.00 52.14 109 ASN A CA 1
ATOM 863 C C . ASN A 1 132 ? -4.148 12.852 55.103 1.00 51.24 109 ASN A C 1
ATOM 864 O O . ASN A 1 132 ? -4.500 13.183 53.966 1.00 51.40 109 ASN A O 1
ATOM 869 N N . GLN A 1 133 ? -3.579 11.658 55.369 1.00 49.74 110 GLN A N 1
ATOM 870 C CA . GLN A 1 133 ? -3.420 10.614 54.375 1.00 48.93 110 GLN A CA 1
ATOM 871 C C . GLN A 1 133 ? -4.816 10.031 54.024 1.00 47.85 110 GLN A C 1
ATOM 872 O O . GLN A 1 133 ? -5.076 9.706 52.870 1.00 47.23 110 GLN A O 1
ATOM 878 N N . ILE A 1 134 ? -5.711 9.929 55.015 1.00 47.23 111 ILE A N 1
ATOM 879 C CA . ILE A 1 134 ? -7.076 9.477 54.800 1.00 47.38 111 ILE A CA 1
ATOM 880 C C . ILE A 1 134 ? -7.824 10.529 53.990 1.00 47.81 111 ILE A C 1
ATOM 881 O O . ILE A 1 134 ? -8.549 10.186 53.061 1.00 48.61 111 ILE A O 1
ATOM 886 N N . LEU A 1 135 ? -7.627 11.814 54.325 1.00 47.46 112 LEU A N 1
ATOM 887 C CA . LEU A 1 135 ? -8.228 12.949 53.643 1.00 46.93 112 LEU A CA 1
ATOM 888 C C . LEU A 1 135 ? -7.781 12.988 52.185 1.00 45.33 112 LEU A C 1
ATOM 889 O O . LEU A 1 135 ? -8.617 13.153 51.300 1.00 44.57 112 LEU A O 1
ATOM 894 N N . LEU A 1 136 ? -6.480 12.744 51.927 1.00 44.53 113 LEU A N 1
ATOM 895 C CA . LEU A 1 136 ? -5.935 12.667 50.571 1.00 44.64 113 LEU A CA 1
ATOM 896 C C . LEU A 1 136 ? -6.668 11.571 49.773 1.00 45.12 113 LEU A C 1
ATOM 897 O O . LEU A 1 136 ? -7.124 11.813 48.673 1.00 44.51 113 LEU A O 1
ATOM 902 N N . SER A 1 137 ? -6.814 10.399 50.372 1.00 46.54 114 SER A N 1
ATOM 903 C CA . SER A 1 137 ? -7.458 9.218 49.805 1.00 48.04 114 SER A CA 1
ATOM 904 C C . SER A 1 137 ? -8.920 9.505 49.485 1.00 48.03 114 SER A C 1
ATOM 905 O O . SER A 1 137 ? -9.408 9.093 48.439 1.00 48.52 114 SER A O 1
ATOM 908 N N . LEU A 1 138 ? -9.599 10.233 50.368 1.00 47.28 115 LEU A N 1
ATOM 909 C CA . LEU A 1 138 ? -10.980 10.657 50.177 1.00 47.33 115 LEU A CA 1
ATOM 910 C C . LEU A 1 138 ? -11.099 11.591 48.968 1.00 46.93 115 LEU A C 1
ATOM 911 O O . LEU A 1 138 ? -11.981 11.400 48.137 1.00 46.99 115 LEU A O 1
ATOM 916 N N . LYS A 1 139 ? -10.210 12.590 48.864 1.00 46.53 116 LYS A N 1
ATOM 917 C CA . LYS A 1 139 ? -10.228 13.554 47.769 1.00 46.92 116 LYS A CA 1
ATOM 918 C C . LYS A 1 139 ? -9.903 12.898 46.446 1.00 46.85 116 LYS A C 1
ATOM 919 O O . LYS A 1 139 ? -10.521 13.199 45.423 1.00 47.28 116 LYS A O 1
ATOM 925 N N . LYS A 1 140 ? -8.890 12.031 46.450 1.00 46.13 117 LYS A N 1
ATOM 926 C CA . LYS A 1 140 ? -8.436 11.344 45.260 1.00 46.01 117 LYS A CA 1
ATOM 927 C C . LYS A 1 140 ? -9.479 10.382 44.686 1.00 45.64 117 LYS A C 1
ATOM 928 O O . LYS A 1 140 ? -9.612 10.254 43.472 1.00 45.81 117 LYS A O 1
ATOM 934 N N . ASN A 1 141 ? -10.214 9.708 45.552 1.00 45.14 118 ASN A N 1
ATOM 935 C CA . ASN A 1 141 ? -11.192 8.725 45.114 1.00 45.30 118 ASN A CA 1
ATOM 936 C C . ASN A 1 141 ? -12.567 9.300 44.874 1.00 45.06 118 ASN A C 1
ATOM 937 O O . ASN A 1 141 ? -13.338 8.688 44.151 1.00 45.78 118 ASN A O 1
ATOM 942 N N . LEU A 1 142 ? -12.889 10.456 45.455 1.00 44.79 119 LEU A N 1
ATOM 943 C CA . LEU A 1 142 ? -14.226 11.016 45.287 1.00 45.15 119 LEU A CA 1
ATOM 944 C C . LEU A 1 142 ? -14.274 12.295 44.460 1.00 45.86 119 LEU A C 1
ATOM 945 O O . LEU A 1 142 ? -15.300 12.547 43.836 1.00 45.94 119 LEU A O 1
ATOM 950 N N . ASP A 1 143 ? -13.192 13.091 44.430 1.00 46.28 120 ASP A N 1
ATOM 951 C CA . ASP A 1 143 ? -13.222 14.364 43.708 1.00 47.63 120 ASP A CA 1
ATOM 952 C C . ASP A 1 143 ? -12.273 14.485 42.540 1.00 46.79 120 ASP A C 1
ATOM 953 O O . ASP A 1 143 ? -12.184 15.576 41.980 1.00 46.90 120 ASP A O 1
ATOM 958 N N . ASP A 1 144 ? -11.536 13.427 42.203 1.00 45.82 121 ASP A N 1
ATOM 959 C CA . ASP A 1 144 ? -10.504 13.522 41.190 1.00 46.14 121 ASP A CA 1
ATOM 960 C C . ASP A 1 144 ? -10.974 14.011 39.814 1.00 46.00 121 ASP A C 1
ATOM 961 O O . ASP A 1 144 ? -10.269 14.831 39.237 1.00 45.24 121 ASP A O 1
ATOM 966 N N . SER A 1 145 ? -12.123 13.535 39.288 1.00 46.45 122 SER A N 1
ATOM 967 C CA . SER A 1 145 ? -12.536 13.963 37.958 1.00 47.50 122 SER A CA 1
ATOM 968 C C . SER A 1 145 ? -12.901 15.452 37.942 1.00 48.03 122 SER A C 1
ATOM 969 O O . SER A 1 145 ? -12.549 16.145 36.992 1.00 48.43 122 SER A O 1
ATOM 972 N N . ARG A 1 146 ? -13.472 15.969 39.042 1.00 48.31 123 ARG A N 1
ATOM 973 C CA . ARG A 1 146 ? -13.812 17.390 39.167 1.00 48.28 123 ARG A CA 1
ATOM 974 C C . ARG A 1 146 ? -12.532 18.225 39.266 1.00 46.74 123 ARG A C 1
ATOM 975 O O . ARG A 1 146 ? -12.387 19.210 38.564 1.00 46.86 123 ARG A O 1
ATOM 983 N N . LEU A 1 147 ? -11.599 17.807 40.112 1.00 45.44 124 LEU A N 1
ATOM 984 C CA . LEU A 1 147 ? -10.333 18.496 40.282 1.00 44.46 124 LEU A CA 1
ATOM 985 C C . LEU A 1 147 ? -9.536 18.503 38.984 1.00 44.09 124 LEU A C 1
ATOM 986 O O . LEU A 1 147 ? -8.946 19.519 38.668 1.00 44.19 124 LEU A O 1
ATOM 991 N N . ILE A 1 148 ? -9.535 17.390 38.227 1.00 43.70 125 ILE A N 1
ATOM 992 C CA . ILE A 1 148 ? -8.805 17.296 36.956 1.00 43.73 125 ILE A CA 1
ATOM 993 C C . ILE A 1 148 ? -9.425 18.257 35.941 1.00 43.69 125 ILE A C 1
ATOM 994 O O . ILE A 1 148 ? -8.701 18.993 35.286 1.00 44.20 125 ILE A O 1
ATOM 999 N N . THR A 1 149 ? -10.760 18.308 35.873 1.00 43.29 126 THR A N 1
ATOM 1000 C CA . THR A 1 149 ? -11.471 19.240 35.011 1.00 43.80 126 THR A CA 1
ATOM 1001 C C . THR A 1 149 ? -11.110 20.682 35.342 1.00 44.29 126 THR A C 1
ATOM 1002 O O . THR A 1 149 ? -10.761 21.436 34.441 1.00 44.65 126 THR A O 1
ATOM 1006 N N . GLU A 1 150 ? -11.183 21.066 36.638 1.00 44.67 127 GLU A N 1
ATOM 1007 C CA . GLU A 1 150 ? -10.872 22.426 37.044 1.00 45.10 127 GLU A CA 1
ATOM 1008 C C . GLU A 1 150 ? -9.415 22.770 36.782 1.00 44.50 127 GLU A C 1
ATOM 1009 O O . GLU A 1 150 ? -9.141 23.881 36.360 1.00 44.69 127 GLU A O 1
ATOM 1015 N N . LYS A 1 151 ? -8.482 21.842 37.067 1.00 43.48 128 LYS A N 1
ATOM 1016 C CA . LYS A 1 151 ? -7.057 22.088 36.888 1.00 42.82 128 LYS A CA 1
ATOM 1017 C C . LYS A 1 151 ? -6.699 22.228 35.430 1.00 43.26 128 LYS A C 1
ATOM 1018 O O . LYS A 1 151 ? -5.995 23.162 35.083 1.00 43.69 128 LYS A O 1
ATOM 1024 N N . THR A 1 152 ? -7.215 21.347 34.567 1.00 43.35 129 THR A N 1
ATOM 1025 C CA . THR A 1 152 ? -6.978 21.389 33.122 1.00 44.52 129 THR A CA 1
ATOM 1026 C C . THR A 1 152 ? -7.535 22.679 32.519 1.00 44.92 129 THR A C 1
ATOM 1027 O O . THR A 1 152 ? -6.859 23.318 31.703 1.00 44.92 129 THR A O 1
ATOM 1031 N N . THR A 1 153 ? -8.774 23.063 32.928 1.00 44.91 130 THR A N 1
ATOM 1032 C CA . THR A 1 153 ? -9.424 24.288 32.457 1.00 45.30 130 THR A CA 1
ATOM 1033 C C . THR A 1 153 ? -8.572 25.507 32.808 1.00 46.77 130 THR A C 1
ATOM 1034 O O . THR A 1 153 ? -8.279 26.324 31.946 1.00 47.50 130 THR A O 1
ATOM 1038 N N . LEU A 1 154 ? -8.121 25.591 34.059 1.00 47.16 131 LEU A N 1
ATOM 1039 C CA . LEU A 1 154 ? -7.297 26.702 34.503 1.00 48.04 131 LEU A CA 1
ATOM 1040 C C . LEU A 1 154 ? -5.928 26.731 33.816 1.00 47.70 131 LEU A C 1
ATOM 1041 O O . LEU A 1 154 ? -5.410 27.810 33.504 1.00 48.25 131 LEU A O 1
ATOM 1046 N N . ASP A 1 155 ? -5.320 25.547 33.635 1.00 46.51 132 ASP A N 1
ATOM 1047 C CA . ASP A 1 155 ? -4.013 25.431 33.012 1.00 45.50 132 ASP A CA 1
ATOM 1048 C C . ASP A 1 155 ? -4.096 25.837 31.567 1.00 44.76 132 ASP A C 1
ATOM 1049 O O . ASP A 1 155 ? -3.184 26.511 31.107 1.00 45.15 132 ASP A O 1
ATOM 1054 N N . TYR A 1 156 ? -5.184 25.479 30.855 1.00 43.67 133 TYR A N 1
ATOM 1055 C CA . TYR A 1 156 ? -5.311 25.885 29.456 1.00 43.47 133 TYR A CA 1
ATOM 1056 C C . TYR A 1 156 ? -5.574 27.368 29.314 1.00 44.46 133 TYR A C 1
ATOM 1057 O O . TYR A 1 156 ? -5.025 27.975 28.390 1.00 43.95 133 TYR A O 1
ATOM 1066 N N . GLN A 1 157 ? -6.373 27.984 30.227 1.00 45.00 134 GLN A N 1
ATOM 1067 C CA . GLN A 1 157 ? -6.604 29.435 30.148 1.00 46.65 134 GLN A CA 1
ATOM 1068 C C . GLN A 1 157 ? -5.285 30.218 30.268 1.00 46.93 134 GLN A C 1
ATOM 1069 O O . GLN A 1 157 ? -5.115 31.264 29.620 1.00 46.58 134 GLN A O 1
ATOM 1075 N N . LYS A 1 158 ? -4.349 29.697 31.087 1.00 46.99 135 LYS A N 1
ATOM 1076 C CA . LYS A 1 158 ? -3.036 30.313 31.269 1.00 47.28 135 LYS A CA 1
ATOM 1077 C C . LYS A 1 158 ? -2.049 29.921 30.180 1.00 46.16 135 LYS A C 1
ATOM 1078 O O . LYS A 1 158 ? -0.980 30.494 30.158 1.00 47.32 135 LYS A O 1
ATOM 1084 N N . GLU A 1 159 ? -2.360 28.951 29.308 1.00 44.25 136 GLU A N 1
ATOM 1085 C CA . GLU A 1 159 ? -1.445 28.425 28.307 1.00 43.35 136 GLU A CA 1
ATOM 1086 C C . GLU A 1 159 ? -1.736 28.800 26.851 1.00 43.14 136 GLU A C 1
ATOM 1087 O O . GLU A 1 159 ? -0.795 28.949 26.080 1.00 41.92 136 GLU A O 1
ATOM 1093 N N . PHE A 1 160 ? -3.017 28.902 26.457 1.00 43.68 137 PHE A N 1
ATOM 1094 C CA . PHE A 1 160 ? -3.396 29.196 25.079 1.00 44.72 137 PHE A CA 1
ATOM 1095 C C . PHE A 1 160 ? -2.664 30.385 24.443 1.00 44.65 137 PHE A C 1
ATOM 1096 O O . PHE A 1 160 ? -2.271 30.266 23.284 1.00 44.72 137 PHE A O 1
ATOM 1104 N N . ARG A 1 161 ? -2.460 31.499 25.164 1.00 44.42 138 ARG A N 1
ATOM 1105 C CA . ARG A 1 161 ? -1.787 32.654 24.582 1.00 45.33 138 ARG A CA 1
ATOM 1106 C C . ARG A 1 161 ? -0.325 32.313 24.224 1.00 44.31 138 ARG A C 1
ATOM 1107 O O . ARG A 1 161 ? 0.144 32.703 23.161 1.00 44.72 138 ARG A O 1
ATOM 1115 N N . LYS A 1 162 ? 0.332 31.477 25.024 1.00 43.62 139 LYS A N 1
ATOM 1116 C CA . LYS A 1 162 ? 1.696 31.010 24.750 1.00 43.84 139 LYS A CA 1
ATOM 1117 C C . LYS A 1 162 ? 1.723 30.036 23.562 1.00 43.58 139 LYS A C 1
ATOM 1118 O O . LYS A 1 162 ? 2.726 29.989 22.854 1.00 43.63 139 LYS A O 1
ATOM 1124 N N . ILE A 1 163 ? 0.643 29.265 23.344 1.00 42.78 140 ILE A N 1
ATOM 1125 C CA . ILE A 1 163 ? 0.537 28.363 22.222 1.00 43.85 140 ILE A CA 1
ATOM 1126 C C . ILE A 1 163 ? 0.453 29.174 20.950 1.00 43.72 140 ILE A C 1
ATOM 1127 O O . ILE A 1 163 ? 1.206 28.900 20.032 1.00 43.30 140 ILE A O 1
ATOM 1132 N N . SER A 1 164 ? -0.436 30.188 20.899 1.00 44.19 141 SER A N 1
ATOM 1133 C CA . SER A 1 164 ? -0.590 31.066 19.733 1.00 44.66 141 SER A CA 1
ATOM 1134 C C . SER A 1 164 ? 0.727 31.770 19.391 1.00 44.53 141 SER A C 1
ATOM 1135 O O . SER A 1 164 ? 1.079 31.896 18.223 1.00 44.57 141 SER A O 1
ATOM 1138 N N . MET A 1 165 ? 1.439 32.226 20.416 1.00 44.34 142 MET A N 1
ATOM 1139 C CA . MET A 1 165 ? 2.725 32.883 20.250 1.00 44.58 142 MET A CA 1
ATOM 1140 C C . MET A 1 165 ? 3.779 31.883 19.682 1.00 44.46 142 MET A C 1
ATOM 1141 O O . MET A 1 165 ? 4.510 32.222 18.757 1.00 44.20 142 MET A O 1
ATOM 1146 N N . GLU A 1 166 ? 3.822 30.642 20.208 1.00 44.43 143 GLU A N 1
ATOM 1147 C CA . GLU A 1 166 ? 4.750 29.621 19.724 1.00 44.51 143 GLU A CA 1
ATOM 1148 C C . GLU A 1 166 ? 4.437 29.246 18.262 1.00 45.79 143 GLU A C 1
ATOM 1149 O O . GLU A 1 166 ? 5.343 29.044 17.464 1.00 43.99 143 GLU A O 1
ATOM 1155 N N . LEU A 1 167 ? 3.150 29.184 17.916 1.00 47.89 144 LEU A N 1
ATOM 1156 C CA . LEU A 1 167 ? 2.654 28.864 16.589 1.00 50.57 144 LEU A CA 1
ATOM 1157 C C . LEU A 1 167 ? 3.204 29.893 15.588 1.00 52.06 144 LEU A C 1
ATOM 1158 O O . LEU A 1 167 ? 3.724 29.517 14.525 1.00 53.09 144 LEU A O 1
ATOM 1163 N N . ALA A 1 168 ? 3.134 31.185 15.956 1.00 51.62 145 ALA A N 1
ATOM 1164 C CA . ALA A 1 168 ? 3.629 32.281 15.123 1.00 51.93 145 ALA A CA 1
ATOM 1165 C C . ALA A 1 168 ? 5.139 32.216 14.869 1.00 51.13 145 ALA A C 1
ATOM 1166 O O . ALA A 1 168 ? 5.585 32.648 13.813 1.00 51.93 145 ALA A O 1
ATOM 1168 N N . MET A 1 169 ? 5.915 31.676 15.803 1.00 49.74 146 MET A N 1
ATOM 1169 C CA . MET A 1 169 ? 7.368 31.598 15.694 1.00 49.63 146 MET A CA 1
ATOM 1170 C C . MET A 1 169 ? 7.925 30.308 15.088 1.00 50.41 146 MET A C 1
ATOM 1171 O O . MET A 1 169 ? 9.153 30.214 14.951 1.00 50.27 146 MET A O 1
ATOM 1176 N N . VAL A 1 170 ? 7.072 29.295 14.792 1.00 50.64 147 VAL A N 1
ATOM 1177 C CA . VAL A 1 170 ? 7.568 28.025 14.236 1.00 52.98 147 VAL A CA 1
ATOM 1178 C C . VAL A 1 170 ? 8.237 28.234 12.880 1.00 55.60 147 VAL A C 1
ATOM 1179 O O . VAL A 1 170 ? 7.552 28.647 11.946 1.00 56.40 147 VAL A O 1
ATOM 1183 N N . ASN A 1 171 ? 9.543 27.922 12.752 1.00 56.54 148 ASN A N 1
ATOM 1184 C CA . ASN A 1 171 ? 1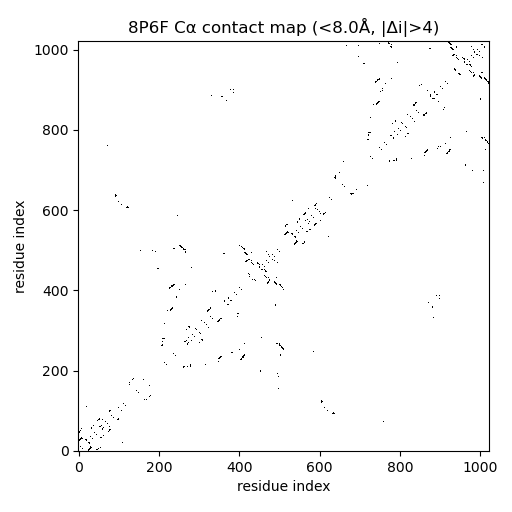0.226 28.084 11.480 1.00 58.30 148 ASN A CA 1
ATOM 1185 C C . ASN A 1 171 ? 11.095 26.895 11.082 1.00 57.08 148 ASN A C 1
ATOM 1186 O O . ASN A 1 171 ? 12.029 27.061 10.307 1.00 57.86 148 ASN A O 1
ATOM 1191 N N . SER A 1 172 ? 10.789 25.703 11.582 1.00 55.13 149 SER A N 1
ATOM 1192 C CA . SER A 1 172 ? 11.569 24.504 11.258 1.00 53.44 149 SER A CA 1
ATOM 1193 C C . SER A 1 172 ? 10.737 23.248 11.461 1.00 52.32 149 SER A C 1
ATOM 1194 O O . SER A 1 172 ? 9.705 23.295 12.147 1.00 52.09 149 SER A O 1
ATOM 1197 N N . TYR A 1 173 ? 11.168 22.116 10.856 1.00 51.16 150 TYR A N 1
ATOM 1198 C CA . TYR A 1 173 ? 10.425 20.867 10.991 1.00 50.16 150 TYR A CA 1
ATOM 1199 C C . TYR A 1 173 ? 10.449 20.355 12.434 1.00 49.69 150 TYR A C 1
ATOM 1200 O O . TYR A 1 173 ? 9.440 19.819 12.894 1.00 49.41 150 TYR A O 1
ATOM 1209 N N . GLU A 1 174 ? 11.551 20.577 13.160 1.00 49.67 151 GLU A N 1
ATOM 1210 C CA . GLU A 1 174 ? 11.621 20.147 14.559 1.00 51.32 151 GLU A CA 1
ATOM 1211 C C . GLU A 1 174 ? 10.698 20.991 15.447 1.00 50.78 151 GLU A C 1
ATOM 1212 O O . GLU A 1 174 ? 10.089 20.444 16.361 1.00 51.31 151 GLU A O 1
ATOM 1218 N N . ASP A 1 175 ? 10.547 22.300 15.151 1.00 49.22 152 ASP A N 1
ATOM 1219 C CA . ASP A 1 175 ? 9.618 23.151 15.904 1.00 48.24 152 ASP A CA 1
ATOM 1220 C C . ASP A 1 175 ? 8.163 22.737 15.587 1.00 45.89 152 ASP A C 1
ATOM 1221 O O . ASP A 1 175 ? 7.302 22.836 16.451 1.00 45.55 152 ASP A O 1
ATOM 1226 N N . TRP A 1 176 ? 7.899 22.237 14.363 1.00 43.95 153 TRP A N 1
ATOM 1227 C CA . TRP A 1 176 ? 6.577 21.756 13.984 1.00 41.86 153 TRP A CA 1
ATOM 1228 C C . TRP A 1 176 ? 6.183 20.513 14.736 1.00 39.85 153 TRP A C 1
ATOM 1229 O O . TRP A 1 176 ? 5.023 20.383 15.122 1.00 38.78 153 TRP A O 1
ATOM 1240 N N . VAL A 1 177 ? 7.150 19.602 14.943 1.00 39.09 154 VAL A N 1
ATOM 1241 C CA . VAL A 1 177 ? 6.976 18.369 15.692 1.00 40.30 154 VAL A CA 1
ATOM 1242 C C . VAL A 1 177 ? 6.630 18.739 17.137 1.00 41.75 154 VAL A C 1
ATOM 1243 O O . VAL A 1 177 ? 5.649 18.234 17.675 1.00 42.75 154 VAL A O 1
ATOM 1247 N N . GLU A 1 178 ? 7.406 19.642 17.736 1.00 41.90 155 GLU A N 1
ATOM 1248 C CA . GLU A 1 178 ? 7.175 20.088 19.106 1.00 42.22 155 GLU A CA 1
ATOM 1249 C C . GLU A 1 178 ? 5.839 20.825 19.264 1.00 41.43 155 GLU A C 1
ATOM 1250 O O . GLU A 1 178 ? 5.185 20.649 20.282 1.00 41.12 155 GLU A O 1
ATOM 1256 N N . LEU A 1 179 ? 5.443 21.654 18.293 1.00 40.87 156 LEU A N 1
ATOM 1257 C CA . LEU A 1 179 ? 4.166 22.372 18.368 1.00 41.63 156 LEU A CA 1
ATOM 1258 C C . LEU A 1 179 ? 2.999 21.398 18.223 1.00 40.64 156 LEU A C 1
ATOM 1259 O O . LEU A 1 179 ? 2.045 21.490 18.984 1.00 41.65 156 LEU A O 1
ATOM 1264 N N . TYR A 1 180 ? 3.104 20.442 17.292 1.00 39.22 157 TYR A N 1
ATOM 1265 C CA . TYR A 1 180 ? 2.104 19.384 17.084 1.00 38.63 157 TYR A CA 1
ATOM 1266 C C . TYR A 1 180 ? 1.949 18.565 18.369 1.00 39.47 157 TYR A C 1
ATOM 1267 O O . TYR A 1 180 ? 0.831 18.380 18.828 1.00 38.57 157 TYR A O 1
ATOM 1276 N N . LYS A 1 181 ? 3.067 18.161 18.987 1.00 40.45 158 LYS A N 1
ATOM 1277 C CA . LYS A 1 181 ? 3.047 17.443 20.251 1.00 43.05 158 LYS A CA 1
ATOM 1278 C C . LYS A 1 181 ? 2.294 18.240 21.361 1.00 44.06 158 LYS A C 1
ATOM 1279 O O . LYS A 1 181 ? 1.496 17.665 22.094 1.00 44.96 158 LYS A O 1
ATOM 1285 N N . LYS A 1 182 ? 2.540 19.550 21.459 1.00 43.47 159 LYS A N 1
ATOM 1286 C CA . LYS A 1 182 ? 1.894 20.456 22.412 1.00 43.36 159 LYS A CA 1
ATOM 1287 C C . LYS A 1 182 ? 0.376 20.518 22.151 1.00 41.85 159 LYS A C 1
ATOM 1288 O O . LYS A 1 182 ? -0.401 20.395 23.084 1.00 41.70 159 LYS A O 1
ATOM 1294 N N . LEU A 1 183 ? -0.033 20.662 20.893 1.00 41.24 160 LEU A N 1
ATOM 1295 C CA . LEU A 1 183 ? -1.443 20.707 20.532 1.00 41.79 160 LEU A CA 1
ATOM 1296 C C . LEU A 1 183 ? -2.137 19.385 20.872 1.00 41.89 160 LEU A C 1
ATOM 1297 O O . LEU A 1 183 ? -3.242 19.403 21.410 1.00 41.31 160 LEU A O 1
ATOM 1302 N N . LEU A 1 184 ? -1.467 18.247 20.584 1.00 42.07 161 LEU A N 1
ATOM 1303 C CA . LEU A 1 184 ? -1.976 16.900 20.854 1.00 43.03 161 LEU A CA 1
ATOM 1304 C C . LEU A 1 184 ? -2.131 16.678 22.359 1.00 43.50 161 LEU A C 1
ATOM 1305 O O . LEU A 1 184 ? -3.098 16.042 22.797 1.00 43.65 161 LEU A O 1
ATOM 1310 N N . PHE A 1 185 ? -1.181 17.194 23.152 1.00 42.80 162 PHE A N 1
ATOM 1311 C CA . PHE A 1 185 ? -1.214 17.084 24.605 1.00 42.34 162 PHE A CA 1
ATOM 1312 C C . PHE A 1 185 ? -2.423 17.826 25.146 1.00 42.18 162 PHE A C 1
ATOM 1313 O O . PHE A 1 185 ? -3.162 17.247 25.925 1.00 42.96 162 PHE A O 1
ATOM 1321 N N . TRP A 1 186 ? -2.689 19.042 24.662 1.00 41.89 163 TRP A N 1
ATOM 1322 C CA . TRP A 1 186 ? -3.853 19.794 25.141 1.00 43.30 163 TRP A CA 1
ATOM 1323 C C . TRP A 1 186 ? -5.171 19.291 24.607 1.00 45.02 163 TRP A C 1
ATOM 1324 O O . TRP A 1 186 ? -6.183 19.458 25.280 1.00 45.27 163 TRP A O 1
ATOM 1335 N N . GLU A 1 187 ? -5.163 18.663 23.424 1.00 46.15 164 GLU A N 1
ATOM 1336 C CA . GLU A 1 187 ? -6.356 18.101 22.820 1.00 47.56 164 GLU A CA 1
ATOM 1337 C C . GLU A 1 187 ? -6.864 16.922 23.627 1.00 47.76 164 GLU A C 1
ATOM 1338 O O . GLU A 1 187 ? -8.047 16.890 23.966 1.00 48.62 164 GLU A O 1
ATOM 1344 N N . LEU A 1 188 ? -5.978 15.976 23.979 1.00 46.91 165 LEU A N 1
ATOM 1345 C CA . LEU A 1 188 ? -6.390 14.838 24.791 1.00 46.74 165 LEU A CA 1
ATOM 1346 C C . LEU A 1 188 ? -6.767 15.301 26.227 1.00 45.69 165 LEU A C 1
ATOM 1347 O O . LEU A 1 188 ? -7.728 14.778 26.794 1.00 45.31 165 LEU A O 1
ATOM 1352 N N . LYS A 1 189 ? -6.122 16.365 26.749 1.00 44.81 166 LYS A N 1
ATOM 1353 C CA . LYS A 1 189 ? -6.455 16.885 28.082 1.00 45.49 166 LYS A CA 1
ATOM 1354 C C . LYS A 1 189 ? -7.802 17.592 28.118 1.00 47.82 166 LYS A C 1
ATOM 1355 O O . LYS A 1 189 ? -8.531 17.482 29.107 1.00 47.70 166 LYS A O 1
ATOM 1361 N N . LEU A 1 190 ? -8.111 18.353 27.067 1.00 49.65 167 LEU A N 1
ATOM 1362 C CA . LEU A 1 190 ? -9.322 19.157 26.977 1.00 52.67 167 LEU A CA 1
ATOM 1363 C C . LEU A 1 190 ? -10.527 18.393 26.494 1.00 56.22 167 LEU A C 1
ATOM 1364 O O . LEU A 1 190 ? -11.624 18.901 26.666 1.00 56.20 167 LEU A O 1
ATOM 1369 N N . GLU A 1 191 ? -10.366 17.213 25.860 1.00 59.60 168 GLU A N 1
ATOM 1370 C CA . GLU A 1 191 ? -11.513 16.506 25.277 1.00 64.21 168 GLU A CA 1
ATOM 1371 C C . GLU A 1 191 ? -12.702 16.347 26.248 1.00 68.90 168 GLU A C 1
ATOM 1372 O O . GLU A 1 191 ? -13.841 16.678 25.892 1.00 69.21 168 GLU A O 1
ATOM 1378 N N . ASP A 1 192 ? -12.395 15.976 27.504 1.00 72.03 169 ASP A N 1
ATOM 1379 C CA . ASP A 1 192 ? -13.334 15.764 28.604 1.00 74.97 169 ASP A CA 1
ATOM 1380 C C . ASP A 1 192 ? -13.918 17.051 29.282 1.00 77.14 169 ASP A C 1
ATOM 1381 O O . ASP A 1 192 ? -15.023 16.956 29.835 1.00 78.28 169 ASP A O 1
ATOM 1386 N N . ILE A 1 193 ? -13.186 18.209 29.295 1.00 77.59 170 ILE A N 1
ATOM 1387 C CA . ILE A 1 193 ? -13.644 19.441 29.966 1.00 78.69 170 ILE A CA 1
ATOM 1388 C C . ILE A 1 193 ? -14.971 19.958 29.415 1.00 81.13 170 ILE A C 1
ATOM 1389 O O . ILE A 1 193 ? -15.281 19.784 28.238 1.00 81.29 170 ILE A O 1
ATOM 1394 N N . ASN A 1 194 ? -15.740 20.619 30.292 1.00 82.85 171 ASN A N 1
ATOM 1395 C CA . ASN A 1 194 ? -17.065 21.154 29.994 1.00 84.50 171 ASN A CA 1
ATOM 1396 C C . ASN A 1 194 ? -17.041 22.445 29.154 1.00 84.88 171 ASN A C 1
ATOM 1397 O O . ASN A 1 194 ? -17.978 22.700 28.392 1.00 85.68 171 ASN A O 1
ATOM 1402 N N . ASP A 1 195 ? -15.993 23.270 29.332 1.00 83.92 172 ASP A N 1
ATOM 1403 C CA . ASP A 1 195 ? -15.855 24.580 28.689 1.00 83.23 172 ASP A CA 1
ATOM 1404 C C . ASP A 1 195 ? -15.779 24.537 27.172 1.00 82.01 172 ASP A C 1
ATOM 1405 O O . ASP A 1 195 ? -14.698 24.358 26.617 1.00 81.97 172 ASP A O 1
ATOM 1410 N N . GLN A 1 196 ? -16.919 24.745 26.495 1.00 80.60 173 GLN A N 1
ATOM 1411 C CA . GLN A 1 196 ? -16.978 24.729 25.027 1.00 79.97 173 GLN A CA 1
ATOM 1412 C C . GLN A 1 196 ? -16.141 25.843 24.397 1.00 76.86 173 GLN A C 1
ATOM 1413 O O . GLN A 1 196 ? -15.468 25.613 23.391 1.00 76.79 173 GLN A O 1
ATOM 1419 N N . ALA A 1 197 ? -16.142 27.032 25.034 1.00 74.20 174 ALA A N 1
ATOM 1420 C CA . ALA A 1 197 ? -15.389 28.197 24.586 1.00 72.21 174 ALA A CA 1
ATOM 1421 C C . ALA A 1 197 ? -13.897 27.871 24.488 1.00 69.45 174 ALA A C 1
ATOM 1422 O O . ALA A 1 197 ? -13.268 28.223 23.500 1.00 69.17 174 ALA A O 1
ATOM 1424 N N . MET A 1 198 ? -13.359 27.139 25.464 1.00 67.61 175 MET A N 1
ATOM 1425 C CA . MET A 1 198 ? -11.950 26.763 25.450 1.00 66.73 175 MET A CA 1
ATOM 1426 C C . MET A 1 198 ? -11.622 25.687 24.439 1.00 64.75 175 MET A C 1
ATOM 1427 O O . MET A 1 198 ? -10.531 25.688 23.879 1.00 63.99 175 MET A O 1
ATOM 1432 N N . ILE A 1 199 ? -12.570 24.776 24.198 1.00 63.94 176 ILE A N 1
ATOM 1433 C CA . ILE A 1 199 ? -12.468 23.718 23.193 1.00 63.81 176 ILE A CA 1
ATOM 1434 C C . ILE A 1 199 ? -12.353 24.395 21.812 1.00 62.45 176 ILE A C 1
ATOM 1435 O O . ILE A 1 199 ? -11.466 24.048 21.033 1.00 62.45 176 ILE A O 1
ATOM 1440 N N . GLU A 1 200 ? -13.220 25.407 21.557 1.00 61.10 177 GLU A N 1
ATOM 1441 C CA . GLU A 1 200 ? -13.212 26.195 20.332 1.00 59.93 177 GLU A CA 1
ATOM 1442 C C . GLU A 1 200 ? -11.913 27.006 20.154 1.00 57.37 177 GLU A C 1
ATOM 1443 O O . GLU A 1 200 ? -11.452 27.171 19.025 1.00 57.56 177 GLU A O 1
ATOM 1449 N N . ILE A 1 201 ? -11.326 27.495 21.247 1.00 54.83 178 ILE A N 1
ATOM 1450 C CA . ILE A 1 201 ? -10.033 28.191 21.177 1.00 53.85 178 ILE A CA 1
ATOM 1451 C C . ILE A 1 201 ? -8.940 27.231 20.668 1.00 51.60 178 ILE A C 1
ATOM 1452 O O . ILE A 1 201 ? -8.182 27.580 19.774 1.00 51.16 178 ILE A O 1
ATOM 1457 N N . LEU A 1 202 ? -8.897 26.014 21.210 1.00 50.61 179 LEU A N 1
ATOM 1458 C CA . LEU A 1 202 ? -7.919 25.006 20.799 1.00 49.91 179 LEU A CA 1
ATOM 1459 C C . LEU A 1 202 ? -8.140 24.572 19.342 1.00 49.85 179 LEU A C 1
ATOM 1460 O O . LEU A 1 202 ? -7.173 24.403 18.606 1.00 49.12 179 LEU A O 1
ATOM 1465 N N . GLU A 1 203 ? -9.415 24.458 18.919 1.00 49.96 180 GLU A N 1
ATOM 1466 C CA . GLU A 1 203 ? -9.749 24.144 17.557 1.00 51.55 180 GLU A CA 1
ATOM 1467 C C . GLU A 1 203 ? -9.272 25.271 16.614 1.00 51.50 180 GLU A C 1
ATOM 1468 O O . GLU A 1 203 ? -8.727 24.963 15.552 1.00 52.13 180 GLU A O 1
ATOM 1474 N N . SER A 1 204 ? -9.378 26.549 17.022 1.00 50.17 181 SER A N 1
ATOM 1475 C CA . SER A 1 204 ? -8.883 27.647 16.174 1.00 49.58 181 SER A CA 1
ATOM 1476 C C . SER A 1 204 ? -7.352 27.598 16.071 1.00 47.21 181 SER A C 1
ATOM 1477 O O . SER A 1 204 ? -6.812 27.866 15.005 1.00 47.25 181 SER A O 1
ATOM 1480 N N . GLN A 1 205 ? -6.671 27.206 17.135 1.00 45.29 182 GLN A N 1
ATOM 1481 C CA . GLN A 1 205 ? -5.213 27.035 17.105 1.00 44.68 182 GLN A CA 1
ATOM 1482 C C . GLN A 1 205 ? -4.810 25.868 16.212 1.00 44.12 182 GLN A C 1
ATOM 1483 O O . GLN A 1 205 ? -3.817 25.954 15.498 1.00 44.64 182 GLN A O 1
ATOM 1489 N N . LYS A 1 206 ? -5.617 24.805 16.197 1.00 43.09 183 LYS A N 1
ATOM 1490 C CA . LYS A 1 206 ? -5.367 23.660 15.349 1.00 42.64 183 LYS A CA 1
ATOM 1491 C C . LYS A 1 206 ? -5.510 24.063 13.886 1.00 41.84 183 LYS A C 1
ATOM 1492 O O . LYS A 1 206 ? -4.664 23.663 13.095 1.00 40.79 183 LYS A O 1
ATOM 1498 N N . VAL A 1 207 ? -6.579 24.847 13.512 1.00 42.35 184 VAL A N 1
ATOM 1499 C CA . VAL A 1 207 ? -6.750 25.197 12.099 1.00 43.11 184 VAL A CA 1
ATOM 1500 C C . VAL A 1 207 ? -5.679 26.219 11.658 1.00 42.84 184 VAL A C 1
ATOM 1501 O O . VAL A 1 207 ? -5.254 26.178 10.506 1.00 42.35 184 VAL A O 1
ATOM 1505 N N . GLU A 1 208 ? -5.228 27.095 12.564 1.00 42.69 185 GLU A N 1
ATOM 1506 C CA . GLU A 1 208 ? -4.177 28.047 12.255 1.00 43.21 185 GLU A CA 1
ATOM 1507 C C . GLU A 1 208 ? -2.821 27.341 12.127 1.00 42.99 185 GLU A C 1
ATOM 1508 O O . GLU A 1 208 ? -2.025 27.702 11.268 1.00 43.16 185 GLU A O 1
ATOM 1514 N N . ALA A 1 209 ? -2.594 26.292 12.918 1.00 43.09 186 ALA A N 1
ATOM 1515 C CA . ALA A 1 209 ? -1.375 25.487 12.840 1.00 43.93 186 ALA A CA 1
ATOM 1516 C C . ALA A 1 209 ? -1.314 24.749 11.495 1.00 44.08 186 ALA A C 1
ATOM 1517 O O . ALA A 1 209 ? -0.251 24.673 10.889 1.00 43.70 186 ALA A O 1
ATOM 1519 N N . ASN A 1 210 ? -2.465 24.227 11.023 1.00 43.92 187 ASN A N 1
ATOM 1520 C CA . ASN A 1 210 ? -2.511 23.554 9.741 1.00 44.67 187 ASN A CA 1
ATOM 1521 C C . ASN A 1 210 ? -2.302 24.523 8.585 1.00 44.11 187 ASN A C 1
ATOM 1522 O O . ASN A 1 210 ? -1.640 24.185 7.620 1.00 44.18 187 ASN A O 1
ATOM 1527 N N . SER A 1 211 ? -2.831 25.726 8.690 1.00 44.06 188 SER A N 1
ATOM 1528 C CA . SER A 1 211 ? -2.622 26.776 7.699 1.00 44.54 188 SER A CA 1
ATOM 1529 C C . SER A 1 211 ? -1.115 27.171 7.581 1.00 45.10 188 SER A C 1
ATOM 1530 O O . SER A 1 211 ? -0.636 27.391 6.476 1.00 45.23 188 SER A O 1
ATOM 1533 N N . GLN A 1 212 ? -0.389 27.248 8.698 1.00 44.96 189 GLN A N 1
ATOM 1534 C CA . GLN A 1 212 ? 1.028 27.604 8.668 1.00 46.10 189 GLN A CA 1
ATOM 1535 C C . GLN A 1 212 ? 1.904 26.431 8.233 1.00 45.83 189 GLN A C 1
ATOM 1536 O O . GLN A 1 212 ? 2.912 26.641 7.570 1.00 46.59 189 GLN A O 1
ATOM 1542 N N . PHE A 1 213 ? 1.524 25.207 8.608 1.00 44.89 190 PHE A N 1
ATOM 1543 C CA . PHE A 1 213 ? 2.274 24.003 8.248 1.00 44.61 190 PHE A CA 1
ATOM 1544 C C . PHE A 1 213 ? 2.205 23.720 6.745 1.00 45.44 190 PHE A C 1
ATOM 1545 O O . PHE A 1 213 ? 3.190 23.278 6.158 1.00 45.32 190 PHE A O 1
ATOM 1553 N N . GLY A 1 214 ? 1.052 23.984 6.144 1.00 45.77 191 GLY A N 1
ATOM 1554 C CA . GLY A 1 214 ? 0.870 23.822 4.714 1.00 47.12 191 GLY A CA 1
ATOM 1555 C C . GLY A 1 214 ? 1.717 24.784 3.910 1.00 48.06 191 GLY A C 1
ATOM 1556 O O . GLY A 1 214 ? 2.177 24.437 2.819 1.00 49.17 191 GLY A O 1
ATOM 1557 N N . LYS A 1 215 ? 1.911 26.013 4.418 1.00 47.91 192 LYS A N 1
ATOM 1558 C CA . LYS A 1 215 ? 2.779 26.983 3.764 1.00 48.60 192 LYS A CA 1
ATOM 1559 C C . LYS A 1 215 ? 4.249 26.623 4.014 1.00 48.50 192 LYS A C 1
ATOM 1560 O O . LYS A 1 215 ? 5.064 26.846 3.137 1.00 49.36 192 LYS A O 1
ATOM 1566 N N . TYR A 1 216 ? 4.596 26.109 5.209 1.00 47.87 193 TYR A N 1
ATOM 1567 C CA . TYR A 1 216 ? 5.963 25.665 5.533 1.00 47.85 193 TYR A CA 1
ATOM 1568 C C . TYR A 1 216 ? 6.361 24.518 4.586 1.00 48.48 193 TYR A C 1
ATOM 1569 O O . TYR A 1 216 ? 7.498 24.490 4.116 1.00 48.80 193 TYR A O 1
ATOM 1578 N N . ILE A 1 217 ? 5.440 23.562 4.332 1.00 48.14 194 ILE A N 1
ATOM 1579 C CA . ILE A 1 217 ? 5.724 22.427 3.456 1.00 48.61 194 ILE A CA 1
ATOM 1580 C C . ILE A 1 217 ? 5.839 22.884 2.006 1.00 50.12 194 ILE A C 1
ATOM 1581 O O . ILE A 1 217 ? 6.774 22.485 1.310 1.00 50.93 194 ILE A O 1
ATOM 1586 N N . GLU A 1 218 ? 4.934 23.774 1.559 1.00 50.02 195 GLU A N 1
ATOM 1587 C CA . GLU A 1 218 ? 4.961 24.338 0.207 1.00 51.00 195 GLU A CA 1
ATOM 1588 C C . GLU A 1 218 ? 6.327 24.997 -0.088 1.00 51.29 195 GLU A C 1
ATOM 1589 O O . GLU A 1 218 ? 6.874 24.866 -1.184 1.00 51.18 195 GLU A O 1
ATOM 1595 N N . ARG A 1 219 ? 6.857 25.676 0.927 1.00 51.44 196 ARG A N 1
ATOM 1596 C CA . ARG A 1 219 ? 8.086 26.451 0.940 1.00 52.36 196 ARG A CA 1
ATOM 1597 C C . ARG A 1 219 ? 9.347 25.603 1.024 1.00 52.47 196 ARG A C 1
ATOM 1598 O O . ARG A 1 219 ? 10.358 26.012 0.473 1.00 53.30 196 ARG A O 1
ATOM 1606 N N . ASN A 1 220 ? 9.324 24.447 1.729 1.00 52.25 197 ASN A N 1
ATOM 1607 C CA . ASN A 1 220 ? 10.560 23.682 1.958 1.00 52.41 197 ASN A CA 1
ATOM 1608 C C . ASN A 1 220 ? 10.642 22.254 1.391 1.00 51.29 197 ASN A C 1
ATOM 1609 O O . ASN A 1 220 ? 11.738 21.699 1.304 1.00 51.40 197 ASN A O 1
ATOM 1614 N N . TYR A 1 221 ? 9.508 21.650 1.072 1.00 50.27 198 TYR A N 1
ATOM 1615 C CA . TYR A 1 221 ? 9.409 20.271 0.601 1.00 50.06 198 TYR A CA 1
ATOM 1616 C C . TYR A 1 221 ? 10.395 19.919 -0.520 1.00 52.19 198 TYR A C 1
ATOM 1617 O O . TYR A 1 221 ? 11.164 18.967 -0.353 1.00 51.68 198 TYR A O 1
ATOM 1626 N N . GLU A 1 222 ? 10.391 20.677 -1.646 1.00 53.90 199 GLU A N 1
ATOM 1627 C CA . GLU A 1 222 ? 11.305 20.380 -2.733 1.00 56.57 199 GLU A CA 1
ATOM 1628 C C . GLU A 1 222 ? 12.764 20.537 -2.314 1.00 58.73 199 GLU A C 1
ATOM 1629 O O . GLU A 1 222 ? 13.596 19.730 -2.720 1.00 59.81 199 GLU A O 1
ATOM 1635 N N . ASP A 1 223 ? 13.077 21.539 -1.473 1.00 59.35 200 ASP A N 1
ATOM 1636 C CA . ASP A 1 223 ? 14.453 21.751 -1.000 1.00 60.44 200 ASP A CA 1
ATOM 1637 C C . ASP A 1 223 ? 14.997 20.540 -0.226 1.00 60.12 200 ASP A C 1
ATOM 1638 O O . ASP A 1 223 ? 16.202 20.293 -0.263 1.00 61.31 200 ASP A O 1
ATOM 1643 N N . TRP A 1 224 ? 14.125 19.770 0.424 1.00 58.53 201 TRP A N 1
ATOM 1644 C CA . TRP A 1 224 ? 14.515 18.566 1.169 1.00 57.70 201 TRP A CA 1
ATOM 1645 C C . TRP A 1 224 ? 15.130 17.478 0.300 1.00 57.84 201 TRP A C 1
ATOM 1646 O O . TRP A 1 224 ? 15.846 16.614 0.808 1.00 56.89 201 TRP A O 1
ATOM 1657 N N . PHE A 1 225 ? 14.851 17.505 -1.008 1.00 58.93 202 PHE A N 1
ATOM 1658 C CA . PHE A 1 225 ? 15.389 16.516 -1.927 1.00 60.70 202 PHE A CA 1
ATOM 1659 C C . PHE A 1 225 ? 16.780 16.877 -2.463 1.00 63.89 202 PHE A C 1
ATOM 1660 O O . PHE A 1 225 ? 17.382 16.056 -3.151 1.00 64.85 202 PHE A O 1
ATOM 1668 N N . ALA A 1 226 ? 17.300 18.089 -2.154 1.00 65.45 203 ALA A N 1
ATOM 1669 C CA . ALA A 1 226 ? 18.613 18.520 -2.623 1.00 67.13 203 ALA A CA 1
ATOM 1670 C C . ALA A 1 226 ? 19.716 17.798 -1.861 1.00 68.61 203 ALA A C 1
ATOM 1671 O O . ALA A 1 226 ? 19.506 17.385 -0.723 1.00 68.55 203 ALA A O 1
ATOM 1673 N N . PRO A 1 227 ? 20.900 17.620 -2.471 1.00 69.66 204 PRO A N 1
ATOM 1674 C CA . PRO A 1 227 ? 21.963 16.879 -1.776 1.00 70.59 204 PRO A CA 1
ATOM 1675 C C . PRO A 1 227 ? 22.432 17.517 -0.473 1.00 71.27 204 PRO A C 1
ATOM 1676 O O . PRO A 1 227 ? 22.755 18.711 -0.439 1.00 72.02 204 PRO A O 1
ATOM 1680 N N . LYS A 1 228 ? 22.435 16.701 0.602 1.00 70.62 205 LYS A N 1
ATOM 1681 C CA . LYS A 1 228 ? 22.864 17.057 1.959 1.00 70.64 205 LYS A CA 1
ATOM 1682 C C . LYS A 1 228 ? 21.962 18.108 2.618 1.00 69.78 205 LYS A C 1
ATOM 1683 O O . LYS A 1 228 ? 22.412 18.879 3.470 1.00 70.43 205 LYS A O 1
ATOM 1689 N N . ALA A 1 229 ? 20.671 18.114 2.241 1.00 68.09 206 ALA A N 1
ATOM 1690 C CA . ALA A 1 229 ? 19.694 19.029 2.812 1.00 67.11 206 ALA A CA 1
ATOM 1691 C C . ALA A 1 229 ? 19.378 18.641 4.240 1.00 66.16 206 ALA A C 1
ATOM 1692 O O . ALA A 1 229 ? 19.410 17.461 4.588 1.00 66.55 206 ALA A O 1
ATOM 1694 N N . ASP A 1 230 ? 19.022 19.628 5.057 1.00 64.85 207 ASP A N 1
ATOM 1695 C CA . ASP A 1 230 ? 18.586 19.362 6.415 1.00 64.03 207 ASP A CA 1
ATOM 1696 C C . ASP A 1 230 ? 17.106 19.035 6.2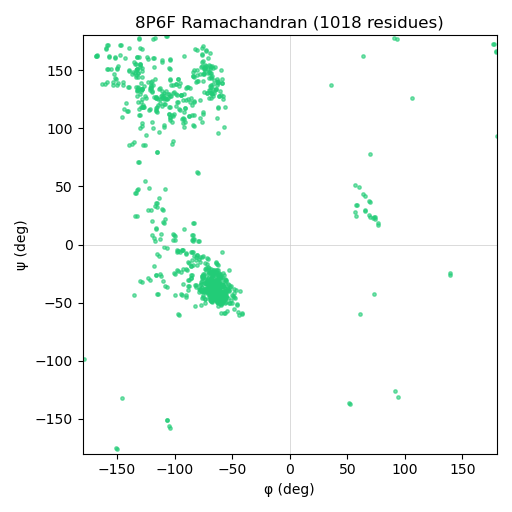80 1.00 61.11 207 ASP A C 1
ATOM 1697 O O . ASP A 1 230 ? 16.272 19.919 6.073 1.00 61.38 207 ASP A O 1
ATOM 1702 N N . LYS A 1 231 ? 16.790 17.754 6.347 1.00 58.24 208 LYS A N 1
ATOM 1703 C CA . LYS A 1 231 ? 15.414 17.282 6.198 1.00 55.54 208 LYS A CA 1
ATOM 1704 C C . LYS A 1 231 ? 15.050 16.271 7.272 1.00 51.96 208 LYS A C 1
ATOM 1705 O O . LYS A 1 231 ? 15.940 15.619 7.833 1.00 51.85 208 LYS A O 1
ATOM 1711 N N . PRO A 1 232 ? 13.754 16.111 7.602 1.00 48.88 209 PRO A N 1
ATOM 1712 C CA . PRO A 1 232 ? 13.392 15.067 8.575 1.00 47.04 209 PRO A CA 1
ATOM 1713 C C . PRO A 1 232 ? 13.448 13.666 7.938 1.00 46.52 209 PRO A C 1
ATOM 1714 O O . PRO A 1 232 ? 13.518 13.535 6.697 1.00 46.50 209 PRO A O 1
ATOM 1718 N N . ILE A 1 233 ? 13.321 12.615 8.770 1.00 45.20 210 ILE A N 1
ATOM 1719 C CA . ILE A 1 233 ? 13.222 11.235 8.296 1.00 44.47 210 ILE A CA 1
ATOM 1720 C C . ILE A 1 233 ? 11.885 11.108 7.584 1.00 43.82 210 ILE A C 1
ATOM 1721 O O . ILE A 1 233 ? 10.861 11.580 8.089 1.00 43.85 210 ILE A O 1
ATOM 1726 N N . GLN A 1 234 ? 11.908 10.558 6.363 1.00 43.15 211 GLN A N 1
ATOM 1727 C CA . GLN A 1 234 ? 10.703 10.365 5.585 1.00 42.81 211 GLN A CA 1
ATOM 1728 C C . GLN A 1 234 ? 10.451 8.880 5.281 1.00 42.59 211 GLN A C 1
ATOM 1729 O O . GLN A 1 234 ? 11.265 8.031 5.671 1.00 42.29 211 GLN A O 1
ATOM 1735 N N . SER A 1 235 ? 9.321 8.566 4.624 1.00 42.31 212 SER A N 1
ATOM 1736 C CA . SER A 1 235 ? 8.889 7.200 4.266 1.00 43.03 212 SER A CA 1
ATOM 1737 C C . SER A 1 235 ? 9.994 6.332 3.663 1.00 43.34 212 SER A C 1
ATOM 1738 O O . SER A 1 235 ? 10.217 5.212 4.123 1.00 43.70 212 SER A O 1
ATOM 1741 N N . HIS A 1 236 ? 10.682 6.846 2.643 1.00 43.38 213 HIS A N 1
ATOM 1742 C CA . HIS A 1 236 ? 11.728 6.107 1.969 1.00 44.54 213 HIS A CA 1
ATOM 1743 C C . HIS A 1 236 ? 13.009 5.941 2.805 1.00 45.60 213 HIS A C 1
ATOM 1744 O O . HIS A 1 236 ? 13.859 5.146 2.428 1.00 46.38 213 HIS A O 1
ATOM 1751 N N . ASN A 1 237 ? 13.148 6.668 3.925 1.00 45.42 214 ASN A N 1
ATOM 1752 C CA . ASN A 1 237 ? 14.322 6.548 4.804 1.00 46.30 214 ASN A CA 1
ATOM 1753 C C . ASN A 1 237 ? 14.046 5.661 6.028 1.00 45.53 214 ASN A C 1
ATOM 1754 O O . ASN A 1 237 ? 14.987 5.133 6.617 1.00 46.09 214 ASN A O 1
ATOM 1759 N N . LEU A 1 238 ? 12.772 5.560 6.432 1.00 44.11 215 LEU A N 1
ATOM 1760 C CA . LEU A 1 238 ? 12.292 4.874 7.621 1.00 43.34 215 LEU A CA 1
ATOM 1761 C C . LEU A 1 238 ? 12.938 3.511 7.935 1.00 42.58 215 LEU A C 1
ATOM 1762 O O . LEU A 1 238 ? 13.466 3.337 9.032 1.00 41.41 215 LEU A O 1
ATOM 1767 N N . PHE A 1 239 ? 12.840 2.535 7.013 1.00 42.86 216 PHE A N 1
ATOM 1768 C CA . PHE A 1 239 ? 13.362 1.192 7.230 1.00 43.97 216 PHE A CA 1
ATOM 1769 C C . PHE A 1 239 ? 14.887 1.169 7.433 1.00 44.70 216 PHE A C 1
ATOM 1770 O O . PHE A 1 239 ? 15.365 0.590 8.401 1.00 44.58 216 PHE A O 1
ATOM 1778 N N . LYS A 1 240 ? 15.633 1.822 6.559 1.00 45.01 217 LYS A N 1
ATOM 1779 C CA . LYS A 1 240 ? 17.086 1.873 6.650 1.00 46.34 217 LYS A CA 1
ATOM 1780 C C . LYS A 1 240 ? 17.576 2.606 7.905 1.00 47.93 217 LYS A C 1
ATOM 1781 O O . LYS A 1 240 ? 18.478 2.113 8.590 1.00 47.88 217 LYS A O 1
ATOM 1787 N N . GLU A 1 241 ? 16.964 3.755 8.227 1.00 48.31 218 GLU A N 1
ATOM 1788 C CA . GLU A 1 241 ? 17.427 4.551 9.351 1.00 49.82 218 GLU A CA 1
ATOM 1789 C C . GLU A 1 241 ? 16.952 4.116 10.714 1.00 48.79 218 GLU A C 1
ATOM 1790 O O . GLU A 1 241 ? 17.686 4.308 11.684 1.00 48.60 218 GLU A O 1
ATOM 1796 N N . LEU A 1 242 ? 15.719 3.606 10.816 1.00 47.23 219 LEU A N 1
ATOM 1797 C CA . LEU A 1 242 ? 15.149 3.309 12.126 1.00 46.46 219 LEU A CA 1
ATOM 1798 C C . LEU A 1 242 ? 14.850 1.832 12.418 1.00 45.89 219 LEU A C 1
ATOM 1799 O O . LEU A 1 242 ? 14.842 1.441 13.587 1.00 45.80 219 LEU A O 1
ATOM 1804 N N . VAL A 1 243 ? 14.601 1.025 11.390 1.00 45.25 220 VAL A N 1
ATOM 1805 C CA . VAL A 1 243 ? 14.331 -0.401 11.598 1.00 44.95 220 VAL A CA 1
ATOM 1806 C C . VAL A 1 243 ? 15.628 -1.227 11.549 1.00 44.89 220 VAL A C 1
ATOM 1807 O O . VAL A 1 243 ? 15.845 -2.100 12.393 1.00 44.80 220 VAL A O 1
ATOM 1811 N N . VAL A 1 244 ? 16.487 -0.935 10.581 1.00 44.87 221 VAL A N 1
ATOM 1812 C CA . VAL A 1 244 ? 17.760 -1.651 10.417 1.00 45.79 221 VAL A CA 1
ATOM 1813 C C . VAL A 1 244 ? 18.639 -1.586 11.688 1.00 46.42 221 VAL A C 1
ATOM 1814 O O . VAL A 1 244 ? 19.129 -2.651 12.070 1.00 47.39 221 VAL A O 1
ATOM 1818 N N . PRO A 1 245 ? 18.811 -0.449 12.410 1.00 45.89 222 PRO A N 1
ATOM 1819 C CA . PRO A 1 245 ? 19.633 -0.494 13.633 1.00 45.87 222 PRO A CA 1
ATOM 1820 C C . PRO A 1 245 ? 19.053 -1.422 14.698 1.00 45.17 222 PRO A C 1
ATOM 1821 O O . PRO A 1 245 ? 19.806 -2.034 15.446 1.00 44.18 222 PRO A O 1
ATOM 1825 N N . GLU A 1 246 ? 17.716 -1.565 14.743 1.00 45.41 223 GLU A N 1
ATOM 1826 C CA . GLU A 1 246 ? 17.080 -2.479 15.690 1.00 45.40 223 GLU A CA 1
ATOM 1827 C C . GLU A 1 246 ? 17.374 -3.925 15.306 1.00 45.72 223 GLU A C 1
ATOM 1828 O O . GLU A 1 246 ? 17.659 -4.742 16.189 1.00 46.54 223 GLU A O 1
ATOM 1834 N N . ILE A 1 247 ? 17.352 -4.231 13.989 1.00 44.73 224 ILE A N 1
ATOM 1835 C CA . ILE A 1 247 ? 17.700 -5.546 13.483 1.00 45.24 224 ILE A CA 1
ATOM 1836 C C . ILE A 1 247 ? 19.180 -5.870 13.762 1.00 46.11 224 ILE A C 1
ATOM 1837 O O . ILE A 1 247 ? 19.483 -6.982 14.194 1.00 46.42 224 ILE A O 1
ATOM 1842 N N . LYS A 1 248 ? 20.094 -4.891 13.540 1.00 47.24 225 LYS A N 1
ATOM 1843 C CA . LYS A 1 248 ? 21.534 -5.095 13.742 1.00 48.92 225 LYS A CA 1
ATOM 1844 C C . LYS A 1 248 ? 21.891 -5.375 15.200 1.00 50.01 225 LYS A C 1
ATOM 1845 O O . LYS A 1 248 ? 22.942 -5.955 15.440 1.00 50.73 225 LYS A O 1
ATOM 1851 N N . LYS A 1 249 ? 21.046 -4.955 16.171 1.00 50.28 226 LYS A N 1
ATOM 1852 C CA . LYS A 1 249 ? 21.295 -5.222 17.591 1.00 51.12 226 LYS A CA 1
ATOM 1853 C C . LYS A 1 249 ? 21.325 -6.728 17.854 1.00 53.00 226 LYS A C 1
ATOM 1854 O O . LYS A 1 249 ? 22.083 -7.166 18.727 1.00 53.77 226 LYS A O 1
ATOM 1860 N N . LYS A 1 250 ? 20.477 -7.512 17.106 1.00 53.45 227 LYS A N 1
ATOM 1861 C CA . LYS A 1 250 ? 20.386 -8.982 17.109 1.00 54.91 227 LYS A CA 1
ATOM 1862 C C . LYS A 1 250 ? 20.114 -9.628 18.469 1.00 55.88 227 LYS A C 1
ATOM 1863 O O . LYS A 1 250 ? 20.526 -10.769 18.716 1.00 57.14 227 LYS A O 1
ATOM 1869 N N . ASP A 1 251 ? 19.434 -8.891 19.343 1.00 54.92 228 ASP A N 1
ATOM 1870 C CA . ASP A 1 251 ? 19.105 -9.317 20.693 1.00 55.05 228 ASP A CA 1
ATOM 1871 C C . ASP A 1 251 ? 17.715 -9.952 20.810 1.00 53.79 228 ASP A C 1
ATOM 1872 O O . ASP A 1 251 ? 17.475 -10.711 21.732 1.00 54.43 228 ASP A O 1
ATOM 1877 N N . LYS A 1 252 ? 16.807 -9.634 19.895 1.00 51.82 229 LYS A N 1
ATOM 1878 C CA . LYS A 1 252 ? 15.429 -10.089 19.931 1.00 50.62 229 LYS A CA 1
ATOM 1879 C C . LYS A 1 252 ? 14.871 -10.139 18.512 1.00 49.00 229 LYS A C 1
ATOM 1880 O O . LYS A 1 252 ? 15.174 -9.258 17.698 1.00 48.79 229 LYS A O 1
ATOM 1886 N N . PRO A 1 253 ? 13.962 -11.095 18.217 1.00 47.35 230 PRO A N 1
ATOM 1887 C CA . PRO A 1 253 ? 13.265 -11.041 16.922 1.00 46.03 230 PRO A CA 1
ATOM 1888 C C . PRO A 1 253 ? 12.342 -9.807 16.915 1.00 45.04 230 PRO A C 1
ATOM 1889 O O . PRO A 1 253 ? 11.911 -9.345 17.980 1.00 44.90 230 PRO A O 1
ATOM 1893 N N . ILE A 1 254 ? 12.051 -9.259 15.732 1.00 43.61 231 ILE A N 1
ATOM 1894 C CA . ILE A 1 254 ? 11.219 -8.074 15.630 1.00 42.78 231 ILE A CA 1
ATOM 1895 C C . ILE A 1 254 ? 9.874 -8.316 14.963 1.00 41.80 231 ILE A C 1
ATOM 1896 O O . ILE A 1 254 ? 9.793 -8.917 13.904 1.00 42.07 231 ILE A O 1
ATOM 1901 N N . LEU A 1 255 ? 8.819 -7.780 15.565 1.00 41.14 232 LEU A N 1
ATOM 1902 C CA . LEU A 1 255 ? 7.498 -7.758 14.960 1.00 40.19 232 LEU A CA 1
ATOM 1903 C C . LEU A 1 255 ? 7.366 -6.278 14.528 1.00 39.67 232 LEU A C 1
ATOM 1904 O O . LEU A 1 255 ? 7.389 -5.399 15.372 1.00 39.28 232 LEU A O 1
ATOM 1909 N N . PHE A 1 256 ? 7.349 -6.017 13.217 1.00 39.49 233 PHE A N 1
ATOM 1910 C CA . PHE A 1 256 ? 7.259 -4.684 12.644 1.00 39.95 233 PHE A CA 1
ATOM 1911 C C . PHE A 1 256 ? 5.835 -4.515 12.142 1.00 40.52 233 PHE A C 1
ATOM 1912 O O . PHE A 1 256 ? 5.449 -5.161 11.183 1.00 40.78 233 PHE A O 1
ATOM 1920 N N . VAL A 1 257 ? 5.043 -3.675 12.803 1.00 41.40 234 VAL A N 1
ATOM 1921 C CA . VAL A 1 257 ? 3.640 -3.461 12.436 1.00 41.86 234 VAL A CA 1
ATOM 1922 C C . VAL A 1 257 ? 3.434 -2.086 11.820 1.00 41.67 234 VAL A C 1
ATOM 1923 O O . VAL A 1 257 ? 3.796 -1.068 12.412 1.00 42.17 234 VAL A O 1
ATOM 1927 N N . VAL A 1 258 ? 2.860 -2.059 10.626 1.00 40.82 235 VAL A N 1
ATOM 1928 C CA . VAL A 1 258 ? 2.508 -0.816 9.977 1.00 40.06 235 VAL A CA 1
ATOM 1929 C C . VAL A 1 258 ? 0.981 -0.739 10.007 1.00 38.99 235 VAL A C 1
ATOM 1930 O O . VAL A 1 258 ? 0.317 -1.440 9.236 1.00 38.57 235 VAL A O 1
ATOM 1934 N N . ILE A 1 259 ? 0.425 0.056 10.942 1.00 38.65 236 ILE A N 1
ATOM 1935 C CA . ILE A 1 259 ? -1.024 0.238 10.994 1.00 38.65 236 ILE A CA 1
ATOM 1936 C C . ILE A 1 259 ? -1.284 1.311 9.971 1.00 38.17 236 ILE A C 1
ATOM 1937 O O . ILE A 1 259 ? -0.882 2.452 10.194 1.00 38.20 236 ILE A O 1
ATOM 1942 N N . ASP A 1 260 ? -1.938 0.986 8.857 1.00 37.45 237 ASP A N 1
ATOM 1943 C CA . ASP A 1 260 ? -2.177 1.999 7.837 1.00 38.06 237 ASP A CA 1
ATOM 1944 C C . ASP A 1 260 ? -3.047 3.132 8.391 1.00 38.79 237 ASP A C 1
ATOM 1945 O O . ASP A 1 260 ? -3.982 2.834 9.128 1.00 39.40 237 ASP A O 1
ATOM 1950 N N . ASN A 1 261 ? -2.757 4.403 8.022 1.00 37.64 238 ASN A N 1
ATOM 1951 C CA . ASN A 1 261 ? -3.599 5.529 8.362 1.00 37.03 238 ASN A CA 1
ATOM 1952 C C . ASN A 1 261 ? -3.786 5.757 9.877 1.00 36.75 238 ASN A C 1
ATOM 1953 O O . ASN A 1 261 ? -4.917 5.956 10.354 1.00 37.75 238 ASN A O 1
ATOM 1958 N N . LEU A 1 262 ? -2.688 5.774 10.616 1.00 35.15 239 LEU A N 1
ATOM 1959 C CA . LEU A 1 262 ? -2.764 6.016 12.056 1.00 35.07 239 LEU A CA 1
ATOM 1960 C C . LEU A 1 262 ? -2.370 7.456 12.405 1.00 35.77 239 LEU A C 1
ATOM 1961 O O . LEU A 1 262 ? -1.172 7.809 12.357 1.00 36.02 239 LEU A O 1
ATOM 1966 N N . ARG A 1 263 ? -3.371 8.302 12.750 1.00 35.55 240 ARG A N 1
ATOM 1967 C CA . ARG A 1 263 ? -3.060 9.675 13.183 1.00 35.73 240 ARG A CA 1
ATOM 1968 C C . ARG A 1 263 ? -2.291 9.630 14.489 1.00 36.19 240 ARG A C 1
ATOM 1969 O O . ARG A 1 263 ? -2.479 8.702 15.257 1.00 36.91 240 ARG A O 1
ATOM 1977 N N . TYR A 1 264 ? -1.460 10.643 14.773 1.00 35.64 241 TYR A N 1
ATOM 1978 C CA . TYR A 1 264 ? -0.724 10.699 16.031 1.00 35.31 241 TYR A CA 1
ATOM 1979 C C . TYR A 1 264 ? -1.645 10.685 17.248 1.00 36.04 241 TYR A C 1
ATOM 1980 O O . TYR A 1 264 ? -1.281 10.094 18.264 1.00 36.66 241 TYR A O 1
ATOM 1989 N N . ASP A 1 265 ? -2.849 11.324 17.167 1.00 36.10 242 ASP A N 1
ATOM 1990 C CA . ASP A 1 265 ? -3.758 11.327 18.329 1.00 36.59 242 ASP A CA 1
ATOM 1991 C C . ASP A 1 265 ? -4.435 9.961 18.580 1.00 37.89 242 ASP A C 1
ATOM 1992 O O . ASP A 1 265 ? -4.973 9.729 19.669 1.00 39.45 242 ASP A O 1
ATOM 1997 N N . GLN A 1 266 ? -4.469 9.101 17.555 1.00 36.88 243 GLN A N 1
ATOM 1998 C CA . GLN A 1 266 ? -5.000 7.747 17.622 1.00 36.69 243 GLN A CA 1
ATOM 1999 C C . GLN A 1 266 ? -4.010 6.839 18.348 1.00 37.10 243 GLN A C 1
ATOM 2000 O O . GLN A 1 266 ? -4.436 6.039 19.188 1.00 37.87 243 GLN A O 1
ATOM 2006 N N . TRP A 1 267 ? -2.682 7.008 18.113 1.00 35.96 244 TRP A N 1
ATOM 2007 C CA . TRP A 1 267 ? -1.691 6.248 18.869 1.00 36.52 244 TRP A CA 1
ATOM 2008 C C . TRP A 1 267 ? -1.780 6.657 20.368 1.00 37.55 244 TRP A C 1
ATOM 2009 O O . TRP A 1 267 ? -1.900 5.778 21.223 1.00 38.13 244 TRP A O 1
ATOM 2020 N N . LYS A 1 268 ? -1.808 7.992 20.668 1.00 37.42 245 LYS A N 1
ATOM 2021 C CA . LYS A 1 268 ? -1.914 8.508 22.026 1.00 38.36 245 LYS A CA 1
ATOM 2022 C C . LYS A 1 268 ? -3.153 7.973 22.749 1.00 40.10 245 LYS A C 1
ATOM 2023 O O . LYS A 1 268 ? -3.123 7.813 23.971 1.00 41.08 245 LYS A O 1
ATOM 2029 N N . SER A 1 269 ? -4.235 7.680 22.004 1.00 40.31 246 SER A N 1
ATOM 2030 C CA . SER A 1 269 ? -5.443 7.147 22.610 1.00 41.17 246 SER A CA 1
ATOM 2031 C C . SER A 1 269 ? -5.270 5.709 23.141 1.00 41.80 246 SER A C 1
ATOM 2032 O O . SER A 1 269 ? -5.936 5.362 24.122 1.00 43.03 246 SER A O 1
ATOM 2035 N N . PHE A 1 270 ? -4.393 4.876 22.527 1.00 40.39 247 PHE A N 1
ATOM 2036 C CA . PHE A 1 270 ? -4.213 3.511 23.036 1.00 39.58 247 PHE A CA 1
ATOM 2037 C C . PHE A 1 270 ? -2.789 3.223 23.578 1.00 39.97 247 PHE A C 1
ATOM 2038 O O . PHE A 1 270 ? -2.452 2.070 23.851 1.00 39.97 247 PHE A O 1
ATOM 2046 N N . GLU A 1 271 ? -2.002 4.268 23.792 1.00 39.89 248 GLU A N 1
ATOM 2047 C CA . GLU A 1 271 ? -0.661 4.175 24.341 1.00 41.36 248 GLU A CA 1
ATOM 2048 C C . GLU A 1 271 ? -0.655 3.461 25.727 1.00 43.09 248 GLU A C 1
ATOM 2049 O O . GLU A 1 271 ? 0.192 2.588 25.956 1.00 43.27 248 GLU A O 1
ATOM 2055 N N . THR A 1 272 ? -1.603 3.803 26.621 1.00 43.70 249 THR A N 1
ATOM 2056 C CA . THR A 1 272 ? -1.636 3.172 27.938 1.00 45.67 249 THR A CA 1
ATOM 2057 C C . THR A 1 272 ? -2.138 1.719 27.904 1.00 46.75 249 THR A C 1
ATOM 2058 O O . THR A 1 272 ? -1.799 0.948 28.806 1.00 47.91 249 THR A O 1
ATOM 2062 N N . VAL A 1 273 ? -2.870 1.323 26.855 1.00 45.57 250 VAL A N 1
ATOM 2063 C CA . VAL A 1 273 ? -3.304 -0.054 26.711 1.00 44.85 250 VAL A CA 1
ATOM 2064 C C . VAL A 1 273 ? -2.089 -0.920 26.313 1.00 44.82 250 VAL A C 1
ATOM 2065 O O . VAL A 1 273 ? -1.875 -1.984 26.884 1.00 44.39 250 VAL A O 1
ATOM 2069 N N . ILE A 1 274 ? -1.311 -0.458 25.342 1.00 45.25 251 ILE A N 1
ATOM 2070 C CA . ILE A 1 274 ? -0.155 -1.194 24.867 1.00 47.10 251 ILE A CA 1
ATOM 2071 C C . ILE A 1 274 ? 0.928 -1.282 25.939 1.00 47.71 251 ILE A C 1
ATOM 2072 O O . ILE A 1 274 ? 1.656 -2.268 25.966 1.00 48.12 251 ILE A O 1
ATOM 2077 N N . SER A 1 275 ? 0.979 -0.320 26.880 1.00 48.39 252 SER A N 1
ATOM 2078 C CA . SER A 1 275 ? 1.955 -0.329 27.971 1.00 48.82 252 SER A CA 1
ATOM 2079 C C . SER A 1 275 ? 1.774 -1.517 28.919 1.00 48.55 252 SER A C 1
ATOM 2080 O O . SER A 1 275 ? 2.688 -1.816 29.675 1.00 49.17 252 SER A O 1
ATOM 2083 N N . ASN A 1 276 ? 0.621 -2.212 28.875 1.00 47.28 253 ASN A N 1
ATOM 2084 C CA . ASN A 1 276 ? 0.410 -3.414 29.683 1.00 47.18 253 ASN A CA 1
ATOM 2085 C C . ASN A 1 276 ? 1.266 -4.603 29.190 1.00 46.74 253 ASN A C 1
ATOM 2086 O O . ASN A 1 276 ? 1.454 -5.569 29.924 1.00 47.83 253 ASN A O 1
ATOM 2091 N N . TYR A 1 277 ? 1.730 -4.561 27.942 1.00 45.47 254 TYR A N 1
ATOM 2092 C CA . TYR A 1 277 ? 2.468 -5.654 27.306 1.00 45.20 254 TYR A CA 1
ATOM 2093 C C . TYR A 1 277 ? 3.857 -5.232 26.834 1.00 43.95 254 TYR A C 1
ATOM 2094 O O . TYR A 1 277 ? 4.768 -6.050 26.781 1.00 42.95 254 TYR A O 1
ATOM 2103 N N . TYR A 1 278 ? 4.001 -3.956 26.462 1.00 44.10 255 TYR A N 1
ATOM 2104 C CA . TYR A 1 278 ? 5.227 -3.445 25.879 1.00 43.47 255 TYR A CA 1
ATOM 2105 C C . TYR A 1 278 ? 5.708 -2.146 26.474 1.00 44.44 255 TYR A C 1
ATOM 2106 O O . TYR A 1 278 ? 4.937 -1.197 26.577 1.00 45.37 255 TYR A O 1
ATOM 2115 N N . LYS A 1 279 ? 6.995 -2.078 26.805 1.00 44.27 256 LYS A N 1
ATOM 2116 C CA . LYS A 1 279 ? 7.596 -0.869 27.351 1.00 45.52 256 LYS A CA 1
ATOM 2117 C C . LYS A 1 279 ? 8.253 -0.052 26.236 1.00 45.47 256 LYS A C 1
ATOM 2118 O O . LYS A 1 279 ? 9.244 -0.499 25.660 1.00 45.25 256 LYS A O 1
ATOM 2124 N N . LEU A 1 280 ? 7.731 1.160 25.980 1.00 45.34 257 LEU A N 1
ATOM 2125 C CA . LEU A 1 280 ? 8.238 2.077 24.960 1.00 46.10 257 LEU A CA 1
ATOM 2126 C C . LEU A 1 280 ? 9.691 2.385 25.222 1.00 47.35 257 LEU A C 1
ATOM 2127 O O . LEU A 1 280 ? 10.099 2.686 26.362 1.00 48.59 257 LEU A O 1
ATOM 2132 N N . GLU A 1 281 ? 10.488 2.145 24.228 1.00 47.05 258 GLU A N 1
ATOM 2133 C CA . GLU A 1 281 ? 11.925 2.343 24.340 1.00 47.48 258 GLU A CA 1
ATOM 2134 C C . GLU A 1 281 ? 12.368 3.586 23.562 1.00 46.05 258 GLU A C 1
ATOM 2135 O O . GLU A 1 281 ? 13.287 4.290 23.990 1.00 46.31 258 GLU A O 1
ATOM 2141 N N . LYS A 1 282 ? 11.739 3.828 22.410 1.00 44.33 259 LYS A N 1
ATOM 2142 C CA . LYS A 1 282 ? 12.107 4.929 21.533 1.00 43.41 259 LYS A CA 1
ATOM 2143 C C . LYS A 1 282 ? 10.882 5.442 20.771 1.00 42.58 259 LYS A C 1
ATOM 2144 O O . LYS A 1 282 ? 10.077 4.656 20.310 1.00 42.13 259 LYS A O 1
ATOM 2150 N N . GLU A 1 283 ? 10.757 6.755 20.638 1.00 42.30 260 GLU A N 1
ATOM 2151 C CA . GLU A 1 283 ? 9.675 7.367 19.886 1.00 42.48 260 GLU A CA 1
ATOM 2152 C C . GLU A 1 283 ? 10.279 8.397 18.962 1.00 43.51 260 GLU A C 1
ATOM 2153 O O . GLU A 1 283 ? 10.981 9.291 19.414 1.00 44.24 260 GLU A O 1
ATOM 2159 N N . VAL A 1 284 ? 10.035 8.249 17.663 1.00 43.76 261 VAL A N 1
ATOM 2160 C CA . VAL A 1 284 ? 10.543 9.161 16.660 1.00 44.16 261 VAL A CA 1
ATOM 2161 C C . VAL A 1 284 ? 9.411 9.641 15.750 1.00 43.05 261 VAL A C 1
ATOM 2162 O O . VAL A 1 284 ? 8.983 8.915 14.864 1.00 42.57 261 VAL A O 1
ATOM 2166 N N . PRO A 1 285 ? 8.943 10.877 15.930 1.00 42.65 262 PRO A N 1
ATOM 2167 C CA . PRO A 1 285 ? 7.952 11.425 14.990 1.00 43.05 262 PRO A CA 1
ATOM 2168 C C . PRO A 1 285 ? 8.653 11.623 13.632 1.00 42.79 262 PRO A C 1
ATOM 2169 O O . PRO A 1 285 ? 9.774 12.133 13.583 1.00 43.01 262 PRO A O 1
ATOM 2173 N N . TYR A 1 286 ? 8.045 11.136 12.551 1.00 42.06 263 TYR A N 1
ATOM 2174 C CA . TYR A 1 286 ? 8.655 11.268 11.225 1.00 41.10 263 TYR A CA 1
ATOM 2175 C C . TYR A 1 286 ? 7.640 11.840 10.215 1.00 41.60 263 TYR A C 1
ATOM 2176 O O . TYR A 1 286 ? 6.458 12.006 10.531 1.00 41.39 263 TYR A O 1
ATOM 2185 N N . PHE A 1 287 ? 8.121 12.227 9.036 1.00 42.03 264 PHE A N 1
ATOM 2186 C CA . PHE A 1 287 ? 7.270 12.861 8.036 1.00 42.18 264 PHE A CA 1
ATOM 2187 C C . PHE A 1 287 ? 6.991 11.936 6.883 1.00 42.53 264 PHE A C 1
ATOM 2188 O O . PHE A 1 287 ? 7.914 11.418 6.264 1.00 42.78 264 PHE A O 1
ATOM 2196 N N . SER A 1 288 ? 5.713 11.719 6.584 1.00 42.28 265 SER A N 1
ATOM 2197 C CA . SER A 1 288 ? 5.326 10.931 5.425 1.00 42.08 265 SER A CA 1
ATOM 2198 C C . SER A 1 288 ? 5.686 11.741 4.163 1.00 42.73 265 SER A C 1
ATOM 2199 O O . SER A 1 288 ? 5.590 12.978 4.166 1.00 43.20 265 SER A O 1
ATOM 2202 N N . ILE A 1 289 ? 6.053 11.049 3.069 1.00 42.39 266 ILE A N 1
ATOM 2203 C CA . ILE A 1 289 ? 6.292 11.736 1.793 1.00 41.84 266 ILE A CA 1
ATOM 2204 C C . ILE A 1 289 ? 4.917 12.190 1.207 1.00 41.53 266 ILE A C 1
ATOM 2205 O O . ILE A 1 289 ? 3.864 11.771 1.680 1.00 40.49 266 ILE A O 1
ATOM 2210 N N . LEU A 1 290 ? 4.940 13.059 0.189 1.00 42.39 267 LEU A N 1
ATOM 2211 C CA . LEU A 1 290 ? 3.735 13.476 -0.516 1.00 43.52 267 LEU A CA 1
ATOM 2212 C C . LEU A 1 290 ? 3.646 12.646 -1.806 1.00 43.60 267 LEU A C 1
ATOM 2213 O O . LEU A 1 290 ? 4.659 12.437 -2.480 1.00 43.71 267 LEU A O 1
ATOM 2218 N N . PRO A 1 291 ? 2.447 12.168 -2.180 1.00 42.77 268 PRO A N 1
ATOM 2219 C CA . PRO A 1 291 ? 1.180 12.286 -1.442 1.00 42.01 268 PRO A CA 1
ATOM 2220 C C . PRO A 1 291 ? 1.128 11.368 -0.230 1.00 41.97 268 PRO A C 1
ATOM 2221 O O . PRO A 1 291 ? 1.822 10.340 -0.183 1.00 42.02 268 PRO A O 1
ATOM 2225 N N . THR A 1 292 ? 0.383 11.795 0.802 1.00 41.81 269 THR A N 1
ATOM 2226 C CA . THR A 1 292 ? 0.171 11.013 2.020 1.00 41.66 269 THR A CA 1
ATOM 2227 C C . THR A 1 292 ? -0.911 9.966 1.732 1.00 42.60 269 THR A C 1
ATOM 2228 O O . THR A 1 292 ? -2.007 9.976 2.295 1.00 43.10 269 THR A O 1
ATOM 2232 N N . ALA A 1 293 ? -0.604 9.105 0.778 1.00 43.26 270 ALA A N 1
ATOM 2233 C CA . ALA A 1 293 ? -1.461 8.029 0.288 1.00 43.35 270 ALA A CA 1
ATOM 2234 C C . ALA A 1 293 ? -0.647 6.740 0.338 1.00 43.40 270 ALA A C 1
ATOM 2235 O O . ALA A 1 293 ? 0.572 6.753 0.155 1.00 43.47 270 ALA A O 1
ATOM 2237 N N . THR A 1 294 ? -1.335 5.631 0.546 1.00 43.38 271 THR A N 1
ATOM 2238 C CA . THR A 1 294 ? -0.764 4.303 0.709 1.00 43.84 271 THR A CA 1
ATOM 2239 C C . THR A 1 294 ? 0.099 3.853 -0.436 1.00 44.54 271 THR A C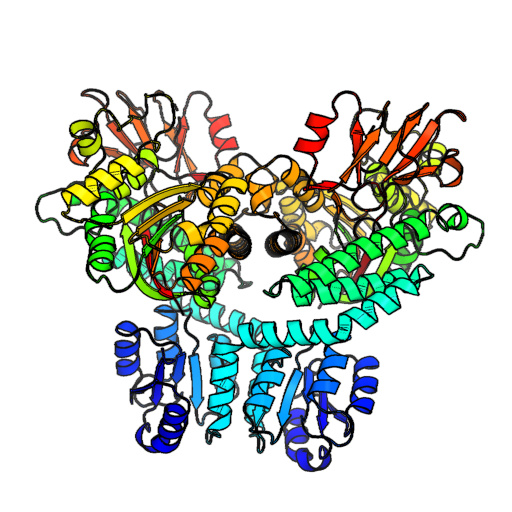 1
ATOM 2240 O O . THR A 1 294 ? 1.215 3.371 -0.216 1.00 44.78 271 THR A O 1
ATOM 2244 N N . GLN A 1 295 ? -0.407 4.010 -1.671 1.00 44.56 272 GLN A N 1
ATOM 2245 C CA . GLN A 1 295 ? 0.288 3.625 -2.898 1.00 44.74 272 GLN A CA 1
ATOM 2246 C C . GLN A 1 295 ? 1.694 4.225 -2.970 1.00 45.02 272 GLN A C 1
ATOM 2247 O O . GLN A 1 295 ? 2.622 3.583 -3.456 1.00 45.08 272 GLN A O 1
ATOM 2253 N N . TYR A 1 296 ? 1.857 5.440 -2.450 1.00 44.64 273 TYR A N 1
ATOM 2254 C CA . TYR A 1 296 ? 3.133 6.124 -2.478 1.00 44.00 273 TYR A CA 1
ATOM 2255 C C . TYR A 1 296 ? 3.937 5.972 -1.180 1.00 42.95 273 TYR A C 1
ATOM 2256 O O . TYR A 1 296 ? 5.044 5.437 -1.217 1.00 42.50 273 TYR A O 1
ATOM 2265 N N . ALA A 1 297 ? 3.383 6.422 -0.042 1.00 42.36 274 ALA A N 1
ATOM 2266 C CA . ALA A 1 297 ? 4.078 6.415 1.246 1.00 42.25 274 ALA A CA 1
ATOM 2267 C C . ALA A 1 297 ? 4.369 5.010 1.790 1.00 41.55 274 ALA A C 1
ATOM 2268 O O . ALA A 1 297 ? 5.500 4.755 2.208 1.00 42.07 274 ALA A O 1
ATOM 2270 N N . ARG A 1 298 ? 3.377 4.092 1.751 1.00 39.97 275 ARG A N 1
ATOM 2271 C CA . ARG A 1 298 ? 3.566 2.733 2.270 1.00 39.23 275 ARG A CA 1
ATOM 2272 C C . ARG A 1 298 ? 4.488 1.903 1.428 1.00 39.54 275 ARG A C 1
ATOM 2273 O O . ARG A 1 298 ? 5.305 1.195 1.995 1.00 39.48 275 ARG A O 1
ATOM 2281 N N . ASN A 1 299 ? 4.404 2.005 0.086 1.00 39.78 276 ASN A N 1
ATOM 2282 C CA . ASN A 1 299 ? 5.357 1.298 -0.765 1.00 40.74 276 ASN A CA 1
ATOM 2283 C C . ASN A 1 299 ? 6.773 1.862 -0.543 1.00 40.97 276 ASN A C 1
ATOM 2284 O O . ASN A 1 299 ? 7.737 1.090 -0.565 1.00 41.41 276 ASN A O 1
ATOM 2289 N N . ALA A 1 300 ? 6.902 3.191 -0.303 1.00 40.09 277 ALA A N 1
ATOM 2290 C CA . ALA A 1 300 ? 8.230 3.783 -0.066 1.00 40.32 277 ALA A CA 1
ATOM 2291 C C . ALA A 1 300 ? 8.842 3.262 1.236 1.00 40.55 277 ALA A C 1
ATOM 2292 O O . ALA A 1 300 ? 10.050 3.055 1.287 1.00 40.49 277 ALA A O 1
ATOM 2294 N N . ILE A 1 301 ? 8.002 2.945 2.255 1.00 40.43 278 ILE A N 1
ATOM 2295 C CA . ILE A 1 301 ? 8.506 2.338 3.492 1.00 40.87 278 ILE A CA 1
ATOM 2296 C C . ILE A 1 301 ? 9.194 0.987 3.170 1.00 41.53 278 ILE A C 1
ATOM 2297 O O . ILE A 1 301 ? 10.361 0.782 3.517 1.00 41.25 278 ILE A O 1
ATOM 2302 N N . PHE A 1 302 ? 8.477 0.118 2.441 1.00 41.81 279 PHE A N 1
ATOM 2303 C CA . PHE A 1 302 ? 8.929 -1.224 2.149 1.00 42.56 279 PHE A CA 1
ATOM 2304 C C . PHE A 1 302 ? 10.051 -1.304 1.141 1.00 43.63 279 PHE A C 1
ATOM 2305 O O . PHE A 1 302 ? 10.924 -2.142 1.311 1.00 43.87 279 PHE A O 1
ATOM 2313 N N . SER A 1 303 ? 10.099 -0.402 0.154 1.00 44.33 280 SER A N 1
ATOM 2314 C CA . SER A 1 303 ? 11.172 -0.416 -0.836 1.00 45.71 280 SER A CA 1
ATOM 2315 C C . SER A 1 303 ? 12.395 0.396 -0.410 1.00 46.97 280 SER A C 1
ATOM 2316 O O . SER A 1 303 ? 13.489 0.096 -0.858 1.00 47.61 280 SER A O 1
ATOM 2319 N N . GLY A 1 304 ? 12.183 1.455 0.373 1.00 46.56 281 GLY A N 1
ATOM 2320 C CA . GLY A 1 304 ? 13.245 2.371 0.746 1.00 47.33 281 GLY A CA 1
ATOM 2321 C C . GLY A 1 304 ? 13.646 3.261 -0.422 1.00 48.59 281 GLY A C 1
ATOM 2322 O O . GLY A 1 304 ? 14.777 3.760 -0.477 1.00 49.08 281 GLY A O 1
ATOM 2323 N N . LEU A 1 305 ? 12.722 3.450 -1.391 1.00 47.99 282 LEU A N 1
ATOM 2324 C CA . LEU A 1 305 ? 12.926 4.266 -2.581 1.00 48.09 282 LEU A CA 1
ATOM 2325 C C . LEU A 1 305 ? 11.740 5.162 -2.776 1.00 48.58 282 LEU A C 1
ATOM 2326 O O . LEU A 1 305 ? 10.614 4.785 -2.458 1.00 48.20 282 LEU A O 1
ATOM 2331 N N . MET A 1 306 ? 11.970 6.318 -3.383 1.00 49.25 283 MET A N 1
ATOM 2332 C CA . MET A 1 306 ? 10.871 7.210 -3.747 1.00 49.69 283 MET A CA 1
ATOM 2333 C C . MET A 1 306 ? 10.065 6.551 -4.893 1.00 50.83 283 MET A C 1
ATOM 2334 O O . MET A 1 306 ? 10.609 5.744 -5.656 1.00 51.34 283 MET A O 1
ATOM 2339 N N . PRO A 1 307 ? 8.770 6.871 -5.026 1.00 50.74 284 PRO A N 1
ATOM 2340 C CA . PRO A 1 307 ? 7.977 6.314 -6.132 1.00 51.02 284 PRO A CA 1
ATOM 2341 C C . PRO A 1 307 ? 8.621 6.375 -7.523 1.00 52.25 284 PRO A C 1
ATOM 2342 O O . PRO A 1 307 ? 8.501 5.413 -8.278 1.00 52.86 284 PRO A O 1
ATOM 2346 N N . LEU A 1 308 ? 9.329 7.468 -7.863 1.00 52.22 285 LEU A N 1
ATOM 2347 C CA . LEU A 1 308 ? 9.988 7.581 -9.167 1.00 53.05 285 LEU A CA 1
ATOM 2348 C C . LEU A 1 308 ? 11.103 6.531 -9.299 1.00 54.22 285 LEU A C 1
ATOM 2349 O O . LEU A 1 308 ? 11.283 5.948 -10.372 1.00 54.14 285 LEU A O 1
ATOM 2354 N N . ASP A 1 309 ? 11.819 6.253 -8.200 1.00 54.85 286 ASP A N 1
ATOM 2355 C CA . ASP A 1 309 ? 12.863 5.224 -8.205 1.00 55.89 286 ASP A CA 1
ATOM 2356 C C . ASP A 1 309 ? 12.281 3.817 -8.185 1.00 55.76 286 ASP A C 1
ATOM 2357 O O . ASP A 1 309 ? 12.912 2.903 -8.689 1.00 56.02 286 ASP A O 1
ATOM 2362 N N . MET A 1 310 ? 11.078 3.637 -7.607 1.00 55.03 287 MET A N 1
ATOM 2363 C CA . MET A 1 310 ? 10.384 2.352 -7.622 1.00 54.58 287 MET A CA 1
ATOM 2364 C C . MET A 1 310 ? 9.933 2.055 -9.062 1.00 55.72 287 MET A C 1
ATOM 2365 O O . MET A 1 310 ? 10.003 0.914 -9.499 1.00 56.12 287 MET A O 1
ATOM 2370 N N . GLU A 1 311 ? 9.489 3.075 -9.811 1.00 56.16 288 GLU A N 1
ATOM 2371 C CA . GLU A 1 311 ? 9.080 2.911 -11.207 1.00 56.63 288 GLU A CA 1
ATOM 2372 C C . GLU A 1 311 ? 10.307 2.571 -12.082 1.00 57.31 288 GLU A C 1
ATOM 2373 O O . GLU A 1 311 ? 10.251 1.703 -12.954 1.00 57.45 288 GLU A O 1
ATOM 2379 N N . LYS A 1 312 ? 11.425 3.250 -11.833 1.00 57.66 289 LYS A N 1
ATOM 2380 C CA . LYS A 1 312 ? 12.661 3.034 -12.583 1.00 58.29 289 LYS A CA 1
ATOM 2381 C C . LYS A 1 312 ? 13.310 1.663 -12.303 1.00 58.41 289 LYS A C 1
ATOM 2382 O O . LYS A 1 312 ? 13.684 0.965 -13.243 1.00 59.48 289 LYS A O 1
ATOM 2388 N N . GLN A 1 313 ? 13.450 1.291 -11.027 1.00 57.63 290 GLN A N 1
ATOM 2389 C CA . GLN A 1 313 ? 14.108 0.057 -10.604 1.00 57.63 290 GLN A CA 1
ATOM 2390 C C . GLN A 1 313 ? 13.199 -1.180 -10.572 1.00 57.96 290 GLN A C 1
ATOM 2391 O O . GLN A 1 313 ? 13.679 -2.300 -10.750 1.00 58.39 290 GLN A O 1
ATOM 2397 N N . PHE A 1 314 ? 11.901 -0.991 -10.344 1.00 57.76 291 PHE A N 1
ATOM 2398 C CA . PHE A 1 314 ? 10.953 -2.107 -10.317 1.00 58.26 291 PHE A CA 1
ATOM 2399 C C . PHE A 1 314 ? 9.717 -1.804 -11.174 1.00 57.78 291 PHE A C 1
ATOM 2400 O O . PHE A 1 314 ? 8.631 -1.599 -10.629 1.00 57.88 291 PHE A O 1
ATOM 2408 N N . PRO A 1 315 ? 9.845 -1.786 -12.519 1.00 57.14 292 PRO A N 1
ATOM 2409 C CA . PRO A 1 315 ? 8.659 -1.538 -13.352 1.00 57.25 292 PRO A CA 1
ATOM 2410 C C . PRO A 1 315 ? 7.604 -2.657 -13.254 1.00 57.95 292 PRO A C 1
ATOM 2411 O O . PRO A 1 315 ? 6.407 -2.414 -13.463 1.00 57.85 292 PRO A O 1
ATOM 2415 N N . GLN A 1 316 ? 8.055 -3.879 -12.888 1.00 58.04 293 GLN A N 1
ATOM 2416 C CA . GLN A 1 316 ? 7.219 -5.063 -12.696 1.00 58.11 293 GLN A CA 1
ATOM 2417 C C . GLN A 1 316 ? 6.349 -4.988 -11.423 1.00 58.15 293 GLN A C 1
ATOM 2418 O O . GLN A 1 316 ? 5.402 -5.771 -11.289 1.00 59.20 293 GLN A O 1
ATOM 2424 N N . TYR A 1 317 ? 6.669 -4.077 -10.481 1.00 56.69 294 TYR A N 1
ATOM 2425 C CA . TYR A 1 317 ? 5.904 -3.967 -9.243 1.00 55.67 294 TYR A CA 1
ATOM 2426 C C . TYR A 1 317 ? 5.184 -2.626 -9.133 1.00 55.20 294 TYR A C 1
ATOM 2427 O O . TYR A 1 317 ? 4.050 -2.587 -8.665 1.00 55.62 294 TYR A O 1
ATOM 2436 N N . TRP A 1 318 ? 5.863 -1.517 -9.493 1.00 54.36 295 TRP A N 1
ATOM 2437 C CA . TRP A 1 318 ? 5.286 -0.182 -9.381 1.00 53.88 295 TRP A CA 1
ATOM 2438 C C . TRP A 1 318 ? 4.071 0.029 -10.275 1.00 54.37 295 TRP A C 1
ATOM 2439 O O . TRP A 1 318 ? 4.102 -0.290 -11.450 1.00 55.07 295 TRP A O 1
ATOM 2450 N N . LYS A 1 319 ? 3.018 0.610 -9.719 1.00 54.61 296 LYS A N 1
ATOM 2451 C CA . LYS A 1 319 ? 1.802 0.915 -10.457 1.00 55.51 296 LYS A CA 1
ATOM 2452 C C . LYS A 1 319 ? 1.463 2.396 -10.316 1.00 55.65 296 LYS A C 1
ATOM 2453 O O . LYS A 1 319 ? 1.362 2.893 -9.202 1.00 56.02 296 LYS A O 1
ATOM 2459 N N . ASN A 1 320 ? 1.286 3.093 -11.428 1.00 55.42 297 ASN A N 1
ATOM 2460 C CA . ASN A 1 320 ? 0.865 4.486 -11.418 1.00 56.45 297 ASN A CA 1
ATOM 2461 C C . ASN A 1 320 ? -0.673 4.586 -11.223 1.00 57.96 297 ASN A C 1
ATOM 2462 O O . ASN A 1 320 ? -1.380 3.572 -11.286 1.00 57.91 297 ASN A O 1
ATOM 2467 N N . ASP A 1 321 ? -1.183 5.797 -10.941 1.00 58.81 298 ASP A N 1
ATOM 2468 C CA . ASP A 1 321 ? -2.614 6.006 -10.690 1.00 59.88 298 ASP A CA 1
ATOM 2469 C C . ASP A 1 321 ? -3.560 5.453 -11.764 1.00 62.50 298 ASP A C 1
ATOM 2470 O O . ASP A 1 321 ? -4.629 4.954 -11.406 1.00 63.36 298 ASP A O 1
ATOM 2475 N N . VAL A 1 322 ? -3.176 5.526 -13.063 1.00 63.28 299 VAL A N 1
ATOM 2476 C CA . VAL A 1 322 ? -4.016 5.088 -14.182 1.00 64.78 299 VAL A CA 1
ATOM 2477 C C . VAL A 1 322 ? -4.106 3.567 -14.364 1.00 65.62 299 VAL A C 1
ATOM 2478 O O . VAL A 1 322 ? -4.899 3.108 -15.186 1.00 66.37 299 VAL A O 1
ATOM 2482 N N . GLU A 1 323 ? -3.289 2.789 -13.650 1.00 65.37 300 GLU A N 1
ATOM 2483 C CA . GLU A 1 323 ? -3.285 1.336 -13.795 1.00 65.41 300 GLU A CA 1
ATOM 2484 C C . GLU A 1 323 ? -4.323 0.698 -12.887 1.00 65.63 300 GLU A C 1
ATOM 2485 O O . GLU A 1 323 ? -4.431 1.086 -11.731 1.00 66.09 300 GLU A O 1
ATOM 2491 N N . ASP A 1 324 ? -5.108 -0.261 -13.407 1.00 65.17 301 ASP A N 1
ATOM 2492 C CA . ASP A 1 324 ? -6.142 -0.959 -12.633 1.00 65.16 301 ASP A CA 1
ATOM 2493 C C . ASP A 1 324 ? -5.539 -1.914 -11.581 1.00 62.90 301 ASP A C 1
ATOM 2494 O O . ASP A 1 324 ? -4.388 -2.338 -11.703 1.00 62.84 301 ASP A O 1
ATOM 2499 N N . GLY A 1 325 ? -6.333 -2.287 -10.583 1.00 60.67 302 GLY A N 1
ATOM 2500 C CA . GLY A 1 325 ? -5.891 -3.218 -9.553 1.00 58.47 302 GLY A CA 1
ATOM 2501 C C . GLY A 1 325 ? -5.255 -2.581 -8.330 1.00 55.33 302 GLY A C 1
ATOM 2502 O O . GLY A 1 325 ? -5.076 -1.363 -8.260 1.00 54.22 302 GLY A O 1
ATOM 2503 N N . GLY A 1 326 ? -4.897 -3.438 -7.383 1.00 53.62 303 GLY A N 1
ATOM 2504 C CA . GLY A 1 326 ? -4.281 -3.055 -6.125 1.00 52.22 303 GLY A CA 1
ATOM 2505 C C . GLY A 1 326 ? -2.978 -2.314 -6.318 1.00 50.40 303 GLY A C 1
ATOM 2506 O O . GLY A 1 326 ? -2.186 -2.658 -7.201 1.00 51.07 303 GLY A O 1
ATOM 2507 N N . LYS A 1 327 ? -2.768 -1.277 -5.513 1.00 47.78 304 LYS A N 1
ATOM 2508 C CA . LYS A 1 327 ? -1.566 -0.452 -5.590 1.00 46.41 304 LYS A CA 1
ATOM 2509 C C . LYS A 1 327 ? -0.467 -0.839 -4.588 1.00 45.57 304 LYS A C 1
ATOM 2510 O O . LYS A 1 327 ? 0.622 -0.285 -4.642 1.00 45.72 304 LYS A O 1
ATOM 2516 N N . ASN A 1 328 ? -0.744 -1.789 -3.691 1.00 44.91 305 ASN A N 1
ATOM 2517 C CA . ASN A 1 328 ? 0.215 -2.249 -2.700 1.00 44.77 305 ASN A CA 1
ATOM 2518 C C . ASN A 1 328 ? 0.247 -3.785 -2.674 1.00 45.28 305 ASN A C 1
ATOM 2519 O O . ASN A 1 328 ? 0.194 -4.395 -1.605 1.00 45.09 305 ASN A O 1
ATOM 2524 N N . LEU A 1 329 ? 0.322 -4.412 -3.858 1.00 45.81 306 LEU A N 1
ATOM 2525 C CA . LEU A 1 329 ? 0.352 -5.876 -3.953 1.00 46.94 306 LEU A CA 1
ATOM 2526 C C . LEU A 1 329 ? 1.758 -6.459 -3.813 1.00 47.48 306 LEU A C 1
ATOM 2527 O O . LEU A 1 329 ? 1.881 -7.647 -3.531 1.00 48.37 306 LEU A O 1
ATOM 2532 N N . TYR A 1 330 ? 2.800 -5.651 -3.994 1.00 46.99 307 TYR A N 1
ATOM 2533 C CA . TYR A 1 330 ? 4.160 -6.149 -4.031 1.00 48.03 307 TYR A CA 1
ATOM 2534 C C . TYR A 1 330 ? 5.064 -5.641 -2.920 1.00 48.19 307 TYR A C 1
ATOM 2535 O O . TYR A 1 330 ? 6.269 -5.515 -3.134 1.00 49.07 307 TYR A O 1
ATOM 2544 N N . GLU A 1 331 ? 4.511 -5.410 -1.721 1.00 47.47 308 GLU A N 1
ATOM 2545 C CA . GLU A 1 331 ? 5.295 -4.922 -0.592 1.00 46.87 308 GLU A CA 1
ATOM 2546 C C . GLU A 1 331 ? 6.266 -5.965 -0.047 1.00 46.61 308 GLU A C 1
ATOM 2547 O O . GLU A 1 331 ? 7.345 -5.593 0.379 1.00 46.56 308 GLU A O 1
ATOM 2553 N N . ALA A 1 332 ? 5.918 -7.262 -0.084 1.00 47.04 309 ALA A N 1
ATOM 2554 C CA . ALA A 1 332 ? 6.843 -8.316 0.387 1.00 47.27 309 ALA A CA 1
ATOM 2555 C C . ALA A 1 332 ? 8.075 -8.367 -0.499 1.00 48.01 309 ALA A C 1
ATOM 2556 O O . ALA A 1 332 ? 9.191 -8.507 0.002 1.00 48.48 309 ALA A O 1
ATOM 2558 N N . GLU A 1 333 ? 7.866 -8.225 -1.825 1.00 47.95 310 GLU A N 1
ATOM 2559 C CA . GLU A 1 333 ? 8.900 -8.250 -2.842 1.00 48.08 310 GLU A CA 1
ATOM 2560 C C . GLU A 1 333 ? 9.781 -7.015 -2.732 1.00 48.45 310 GLU A C 1
ATOM 2561 O O . GLU A 1 333 ? 11.004 -7.140 -2.768 1.00 48.95 310 GLU A O 1
ATOM 2567 N N . PHE A 1 334 ? 9.164 -5.839 -2.525 1.00 48.10 311 PHE A N 1
ATOM 2568 C CA . PHE A 1 334 ? 9.887 -4.581 -2.320 1.00 48.26 311 PHE A CA 1
ATOM 2569 C C . PHE A 1 334 ? 10.757 -4.670 -1.066 1.00 47.71 311 PHE A C 1
ATOM 2570 O O . PHE A 1 334 ? 11.927 -4.276 -1.095 1.00 47.51 311 PHE A O 1
ATOM 2578 N N . LEU A 1 335 ? 10.190 -5.225 0.016 1.00 46.97 312 LEU A N 1
ATOM 2579 C CA . LEU A 1 335 ? 10.863 -5.362 1.303 1.00 46.82 312 LEU A CA 1
ATOM 2580 C C . LEU A 1 335 ? 12.037 -6.319 1.233 1.00 48.07 312 LEU A C 1
ATOM 2581 O O . LEU A 1 335 ? 13.135 -5.961 1.666 1.00 48.62 312 LEU A O 1
ATOM 2586 N N . SER A 1 336 ? 11.838 -7.494 0.622 1.00 48.72 313 SER A N 1
ATOM 2587 C CA . SER A 1 336 ? 12.911 -8.471 0.434 1.00 49.74 313 SER A CA 1
ATOM 2588 C C . SER A 1 336 ? 14.019 -7.927 -0.445 1.00 51.31 313 SER A C 1
ATOM 2589 O O . SER A 1 336 ? 15.179 -8.279 -0.226 1.00 52.01 313 SER A O 1
ATOM 2592 N N . ALA A 1 337 ? 13.691 -7.048 -1.414 1.00 51.57 314 ALA A N 1
ATOM 2593 C CA . ALA A 1 337 ? 14.725 -6.438 -2.243 1.00 52.19 314 ALA A CA 1
ATOM 2594 C C . ALA A 1 337 ? 15.520 -5.413 -1.430 1.00 52.67 314 ALA A C 1
ATOM 2595 O O . ALA A 1 337 ? 16.747 -5.340 -1.574 1.00 52.65 314 ALA A O 1
ATOM 2597 N N . GLN A 1 338 ? 14.835 -4.649 -0.550 1.00 52.58 315 GLN A N 1
ATOM 2598 C CA . GLN A 1 338 ? 15.504 -3.668 0.307 1.00 52.49 315 GLN A CA 1
ATOM 2599 C C . GLN A 1 338 ? 16.439 -4.360 1.312 1.00 52.97 315 GLN A C 1
ATOM 2600 O O . GLN A 1 338 ? 17.595 -3.947 1.460 1.00 52.58 315 GLN A O 1
ATOM 2606 N N . ILE A 1 339 ? 15.948 -5.431 1.956 1.00 53.20 316 ILE A N 1
ATOM 2607 C CA . ILE A 1 339 ? 16.707 -6.222 2.926 1.00 54.29 316 ILE A CA 1
ATOM 2608 C C . ILE A 1 339 ? 17.968 -6.810 2.288 1.00 55.97 316 ILE A C 1
ATOM 2609 O O . ILE A 1 339 ? 19.051 -6.699 2.870 1.00 56.49 316 ILE A O 1
ATOM 2614 N N . LYS A 1 340 ? 17.837 -7.373 1.067 1.00 56.67 317 LYS A N 1
ATOM 2615 C CA . LYS A 1 340 ? 18.954 -7.934 0.313 1.00 57.98 317 LYS A CA 1
ATOM 2616 C C . LYS A 1 340 ? 19.956 -6.829 -0.038 1.00 58.36 317 LYS A C 1
ATOM 2617 O O . LYS A 1 340 ? 21.159 -7.005 0.136 1.00 58.97 317 LYS A O 1
ATOM 2623 N N . ARG A 1 341 ? 19.456 -5.677 -0.497 1.00 58.24 318 ARG A N 1
ATOM 2624 C CA . ARG A 1 341 ? 20.260 -4.518 -0.885 1.00 58.30 318 ARG A CA 1
ATOM 2625 C C . ARG A 1 341 ? 21.046 -3.949 0.301 1.00 58.48 318 ARG A C 1
ATOM 2626 O O . ARG A 1 341 ? 22.178 -3.497 0.120 1.00 59.19 318 ARG A O 1
ATOM 2634 N N . LEU A 1 342 ? 20.474 -4.012 1.514 1.00 57.69 319 LEU A N 1
ATOM 2635 C CA . LEU A 1 342 ? 21.144 -3.518 2.724 1.00 57.69 319 LEU A CA 1
ATOM 2636 C C . LEU A 1 342 ? 22.133 -4.513 3.376 1.00 57.80 319 LEU A C 1
ATOM 2637 O O . LEU A 1 342 ? 22.651 -4.235 4.455 1.00 57.75 319 LEU A O 1
ATOM 2642 N N . GLY A 1 343 ? 22.360 -5.655 2.738 1.00 58.00 320 GLY A N 1
ATOM 2643 C CA . GLY A 1 343 ? 23.309 -6.656 3.215 1.00 59.06 320 GLY A CA 1
ATOM 2644 C C . GLY A 1 343 ? 22.860 -7.515 4.379 1.00 59.72 320 GLY A C 1
ATOM 2645 O O . GLY A 1 343 ? 23.690 -8.169 5.015 1.00 59.47 320 GLY A O 1
ATOM 2646 N N . LEU A 1 344 ? 21.556 -7.554 4.654 1.00 59.99 321 LEU A N 1
ATOM 2647 C CA . LEU A 1 344 ? 21.042 -8.355 5.765 1.00 61.42 321 LEU A CA 1
ATOM 2648 C C . LEU A 1 344 ? 20.733 -9.779 5.324 1.00 63.55 321 LEU A C 1
ATOM 2649 O O . LEU A 1 344 ? 20.103 -9.969 4.279 1.00 64.95 321 LEU A O 1
ATOM 2654 N N . ASN A 1 345 ? 21.129 -10.780 6.126 1.00 63.41 322 ASN A N 1
ATOM 2655 C CA . ASN A 1 345 ? 20.757 -12.161 5.826 1.00 63.73 322 ASN A CA 1
ATOM 2656 C C . ASN A 1 345 ? 19.855 -12.610 6.968 1.00 62.51 322 ASN A C 1
ATOM 2657 O O . ASN A 1 345 ? 20.299 -13.270 7.916 1.00 62.68 322 ASN A O 1
ATOM 2662 N N . ILE A 1 346 ? 18.592 -12.209 6.897 1.00 60.87 323 ILE A N 1
ATOM 2663 C CA . ILE A 1 346 ? 17.645 -12.513 7.951 1.00 60.28 323 ILE A CA 1
ATOM 2664 C C . ILE A 1 346 ? 16.466 -13.384 7.482 1.00 59.69 323 ILE A C 1
ATOM 2665 O O . ILE A 1 346 ? 16.180 -13.478 6.286 1.00 59.71 323 ILE A O 1
ATOM 2670 N N . LYS A 1 347 ? 15.803 -14.031 8.449 1.00 58.68 324 LYS A N 1
ATOM 2671 C CA . LYS A 1 347 ? 14.626 -14.850 8.255 1.00 58.27 324 LYS A CA 1
ATOM 2672 C C . LYS A 1 347 ? 13.448 -13.881 8.442 1.00 57.14 324 LYS A C 1
ATOM 2673 O O . LYS A 1 347 ? 13.200 -13.400 9.548 1.00 57.70 324 LYS A O 1
ATOM 2679 N N . GLU A 1 348 ? 12.802 -13.497 7.338 1.00 55.12 325 GLU A N 1
ATOM 2680 C CA . GLU A 1 348 ? 11.728 -12.517 7.374 1.00 53.62 325 GLU A CA 1
ATOM 2681 C C . GLU A 1 348 ? 10.482 -12.942 6.606 1.00 52.78 325 GLU A C 1
ATOM 2682 O O . GLU A 1 348 ? 10.575 -13.619 5.596 1.00 52.98 325 GLU A O 1
ATOM 2688 N N . ASP A 1 349 ? 9.313 -12.523 7.076 1.00 52.27 326 ASP A N 1
ATOM 2689 C CA . ASP A 1 349 ? 8.040 -12.844 6.427 1.00 51.91 326 ASP A CA 1
ATOM 2690 C C . ASP A 1 349 ? 7.120 -11.623 6.454 1.00 49.99 326 ASP A C 1
ATOM 2691 O O . ASP A 1 349 ? 7.203 -10.794 7.358 1.00 49.62 326 ASP A O 1
ATOM 2696 N N . TYR A 1 350 ? 6.251 -11.512 5.463 1.00 48.33 327 TYR A N 1
ATOM 2697 C CA . TYR A 1 350 ? 5.339 -10.389 5.360 1.00 47.60 327 TYR A CA 1
ATOM 2698 C C . TYR A 1 350 ? 3.885 -10.869 5.385 1.00 46.62 327 TYR A C 1
ATOM 2699 O O . TYR A 1 350 ? 3.542 -11.832 4.719 1.00 46.45 327 TYR A O 1
ATOM 2708 N N . PHE A 1 351 ? 3.030 -10.162 6.122 1.00 46.48 328 PHE A N 1
ATOM 2709 C CA . PHE A 1 351 ? 1.606 -10.474 6.198 1.00 46.48 328 PHE A CA 1
ATOM 2710 C C . PHE A 1 351 ? 0.808 -9.197 5.994 1.00 45.86 328 PHE A C 1
ATOM 2711 O O . PHE A 1 351 ? 1.138 -8.181 6.590 1.00 47.13 328 PHE A O 1
ATOM 2719 N N . LYS A 1 352 ? -0.228 -9.243 5.171 1.00 44.22 329 LYS A N 1
ATOM 2720 C CA . LYS A 1 352 ? -1.096 -8.096 4.966 1.00 43.86 329 LYS A CA 1
ATOM 2721 C C . LYS A 1 352 ? -2.495 -8.458 5.462 1.00 43.29 329 LYS A C 1
ATOM 2722 O O . LYS A 1 352 ? -3.103 -9.382 4.950 1.00 42.97 329 LYS A O 1
ATOM 2728 N N . ILE A 1 353 ? -2.979 -7.755 6.479 1.00 42.59 330 ILE A N 1
ATOM 2729 C CA . ILE A 1 353 ? -4.273 -8.038 7.070 1.00 42.33 330 ILE A CA 1
ATOM 2730 C C . ILE A 1 353 ? -5.327 -7.078 6.566 1.00 43.53 330 ILE A C 1
ATOM 2731 O O . ILE A 1 353 ? -5.296 -5.893 6.887 1.00 44.79 330 ILE A O 1
ATOM 2736 N N . THR A 1 354 ? -6.270 -7.590 5.806 1.00 43.14 331 THR A N 1
ATOM 2737 C CA . THR A 1 354 ? -7.335 -6.793 5.218 1.00 44.09 331 THR A CA 1
ATOM 2738 C C . THR A 1 354 ? -8.714 -7.064 5.850 1.00 43.76 331 THR A C 1
ATOM 2739 O O . THR A 1 354 ? -9.677 -6.429 5.444 1.00 44.07 331 THR A O 1
ATOM 2743 N N . ASN A 1 355 ? -8.824 -7.993 6.814 1.00 43.30 332 ASN A N 1
ATOM 2744 C CA . ASN A 1 355 ? -10.125 -8.280 7.444 1.00 43.37 332 ASN A CA 1
ATOM 2745 C C . ASN A 1 355 ? -9.977 -8.975 8.803 1.00 42.77 332 ASN A C 1
ATOM 2746 O O . ASN A 1 355 ? -8.881 -9.372 9.187 1.00 42.14 332 ASN A O 1
ATOM 2751 N N . TYR A 1 356 ? -11.070 -9.066 9.543 1.00 42.74 333 TYR A N 1
ATOM 2752 C CA . TYR A 1 356 ? -11.083 -9.678 10.857 1.00 42.97 333 TYR A CA 1
ATOM 2753 C C . TYR A 1 356 ? -10.562 -11.130 10.844 1.00 44.20 333 TYR A C 1
ATOM 2754 O O . TYR A 1 356 ? -9.697 -11.472 11.653 1.00 44.12 333 TYR A O 1
ATOM 2763 N N . ALA A 1 357 ? -11.095 -11.969 9.939 1.00 44.64 334 ALA A N 1
ATOM 2764 C CA . ALA A 1 357 ? -10.741 -13.376 9.806 1.00 44.55 334 ALA A CA 1
ATOM 2765 C C . ALA A 1 357 ? -9.239 -13.611 9.580 1.00 44.01 334 ALA A C 1
ATOM 2766 O O . ALA A 1 357 ? -8.666 -14.516 10.179 1.00 44.01 334 ALA A O 1
ATOM 2768 N N . GLY A 1 358 ? -8.611 -12.769 8.780 1.00 43.72 335 GLY A N 1
ATOM 2769 C CA . GLY A 1 358 ? -7.179 -12.872 8.511 1.00 44.18 335 GLY A CA 1
ATOM 2770 C C . GLY A 1 358 ? -6.326 -12.449 9.689 1.00 44.83 335 GLY A C 1
ATOM 2771 O O . GLY A 1 358 ? -5.259 -13.031 9.947 1.00 44.81 335 GLY A O 1
ATOM 2772 N N . GLY A 1 359 ? -6.809 -11.462 10.435 1.00 44.71 336 GLY A N 1
ATOM 2773 C CA . GLY A 1 359 ? -6.108 -10.994 11.626 1.00 44.96 336 GLY A CA 1
ATOM 2774 C C . GLY A 1 359 ? -6.146 -12.065 12.690 1.00 45.23 336 GLY A C 1
ATOM 2775 O O . GLY A 1 359 ? -5.116 -12.402 13.289 1.00 45.15 336 GLY A O 1
ATOM 2776 N N . LYS A 1 360 ? -7.343 -12.659 12.867 1.00 44.77 337 LYS A N 1
ATOM 2777 C CA . LYS A 1 360 ? -7.555 -13.730 13.817 1.00 45.44 337 LYS A CA 1
ATOM 2778 C C . LYS A 1 360 ? -6.721 -14.960 13.466 1.00 46.51 337 LYS A C 1
ATOM 2779 O O . LYS A 1 360 ? -6.148 -15.589 14.353 1.00 46.94 337 LYS A O 1
ATOM 2785 N N . LYS A 1 361 ? -6.636 -15.298 12.177 1.00 46.67 338 LYS A N 1
ATOM 2786 C CA . LYS A 1 361 ? -5.853 -16.444 11.733 1.00 47.37 338 LYS A CA 1
ATOM 2787 C C . LYS A 1 361 ? -4.360 -16.216 12.053 1.00 47.00 338 LYS A C 1
ATOM 2788 O O . LYS A 1 361 ? -3.699 -17.122 12.548 1.00 47.20 338 LYS A O 1
ATOM 2794 N N . LEU A 1 362 ? -3.846 -15.004 11.817 1.00 46.42 339 LEU A N 1
ATOM 2795 C CA . LEU A 1 362 ? -2.440 -14.694 12.112 1.00 46.45 339 LEU A CA 1
ATOM 2796 C C . LEU A 1 362 ? -2.168 -14.712 13.634 1.00 46.82 339 LEU A C 1
ATOM 2797 O O . LEU A 1 362 ? -1.118 -15.178 14.064 1.00 46.43 339 LEU A O 1
ATOM 2802 N N . ALA A 1 363 ? -3.136 -14.266 14.441 1.00 47.31 340 ALA A N 1
ATOM 2803 C CA . ALA A 1 363 ? -3.028 -14.274 15.905 1.00 48.07 340 ALA A CA 1
ATOM 2804 C C . ALA A 1 363 ? -2.957 -15.718 16.403 1.00 50.02 340 ALA A C 1
ATOM 2805 O O . ALA A 1 363 ? -2.102 -16.033 17.228 1.00 50.01 340 ALA A O 1
ATOM 2807 N N . GLU A 1 364 ? -3.831 -16.606 15.863 1.00 50.79 341 GLU A N 1
ATOM 2808 C CA . GLU A 1 364 ? -3.907 -18.017 16.224 1.00 51.60 341 GLU A CA 1
ATOM 2809 C C . GLU A 1 364 ? -2.674 -18.822 15.844 1.00 51.82 341 GLU A C 1
ATOM 2810 O O . GLU A 1 364 ? -2.344 -19.768 16.551 1.00 52.87 341 GLU A O 1
ATOM 2816 N N . ASN A 1 365 ? -2.013 -18.491 14.724 1.00 51.09 342 ASN A N 1
ATOM 2817 C CA . ASN A 1 365 ? -0.851 -19.247 14.271 1.00 51.34 342 ASN A CA 1
ATOM 2818 C C . ASN A 1 365 ? 0.464 -18.477 14.402 1.00 49.75 342 ASN A C 1
ATOM 2819 O O . ASN A 1 365 ? 1.441 -18.853 13.761 1.00 49.03 342 ASN A O 1
ATOM 2824 N N . PHE A 1 366 ? 0.508 -17.426 15.243 1.00 48.81 343 PHE A N 1
ATOM 2825 C CA . PHE A 1 366 ? 1.711 -16.612 15.395 1.00 47.83 343 PHE A CA 1
ATOM 2826 C C . PHE A 1 366 ? 2.953 -17.402 15.831 1.00 48.29 343 PHE A C 1
ATOM 2827 O O . PHE A 1 366 ? 4.048 -17.077 15.369 1.00 48.49 343 PHE A O 1
ATOM 2835 N N . LYS A 1 367 ? 2.793 -18.434 16.680 1.00 48.41 344 LYS A N 1
ATOM 2836 C CA . LYS A 1 367 ? 3.922 -19.251 17.154 1.00 49.20 344 LYS A CA 1
ATOM 2837 C C . LYS A 1 367 ? 4.727 -19.919 16.058 1.00 49.86 344 LYS A C 1
ATOM 2838 O O . LYS A 1 367 ? 5.916 -20.191 16.258 1.00 50.40 344 LYS A O 1
ATOM 2844 N N . ALA A 1 368 ? 4.110 -20.155 14.885 1.00 49.52 345 ALA A N 1
ATOM 2845 C CA . ALA A 1 368 ? 4.813 -20.728 13.745 1.00 50.29 345 ALA A CA 1
ATOM 2846 C C . ALA A 1 368 ? 5.950 -19.826 13.245 1.00 51.37 345 ALA A C 1
ATOM 2847 O O . ALA A 1 368 ? 6.820 -20.301 12.526 1.00 52.29 345 ALA A O 1
ATOM 2849 N N . LEU A 1 369 ? 5.943 -18.537 13.624 1.00 51.27 346 LEU A N 1
ATOM 2850 C CA . LEU A 1 369 ? 6.917 -17.529 13.233 1.00 51.97 346 LEU A CA 1
ATOM 2851 C C . LEU A 1 369 ? 7.968 -17.257 14.313 1.00 53.17 346 LEU A C 1
ATOM 2852 O O . LEU A 1 369 ? 8.723 -16.302 14.169 1.00 53.84 346 LEU A O 1
ATOM 2857 N N . LYS A 1 370 ? 7.994 -18.049 15.395 1.00 53.32 347 LYS A N 1
ATOM 2858 C CA . LYS A 1 370 ? 8.901 -17.908 16.526 1.00 54.55 347 LYS A CA 1
ATOM 2859 C C . LYS A 1 370 ? 10.387 -17.753 16.109 1.00 54.72 347 LYS A C 1
ATOM 2860 O O . LYS A 1 370 ? 11.081 -16.868 16.625 1.00 55.66 347 LYS A O 1
ATOM 2866 N N . GLY A 1 371 ? 10.833 -18.572 15.156 1.00 53.52 348 GLY A N 1
ATOM 2867 C CA . GLY A 1 371 ? 12.217 -18.578 14.688 1.00 52.84 348 GLY A CA 1
ATOM 2868 C C . GLY A 1 371 ? 12.592 -17.482 13.709 1.00 52.20 348 GLY A C 1
ATOM 2869 O O . GLY A 1 371 ? 13.724 -17.444 13.227 1.00 52.03 348 GLY A O 1
ATOM 2870 N N . ASN A 1 372 ? 11.654 -16.570 13.408 1.00 51.18 349 ASN A N 1
ATOM 2871 C CA . ASN A 1 372 ? 11.922 -15.463 12.508 1.00 49.97 349 ASN A CA 1
ATOM 2872 C C . ASN A 1 372 ? 12.729 -14.371 13.184 1.00 48.95 349 ASN A C 1
ATOM 2873 O O . ASN A 1 372 ? 12.660 -14.195 14.395 1.00 48.69 349 ASN A O 1
ATOM 2878 N N . ASP A 1 373 ? 13.494 -13.632 12.384 1.00 48.34 350 ASP A N 1
ATOM 2879 C CA . ASP A 1 373 ? 14.232 -12.440 12.812 1.00 47.88 350 ASP A CA 1
ATOM 2880 C C . ASP A 1 373 ? 13.300 -11.213 12.664 1.00 47.42 350 ASP A C 1
ATOM 2881 O O . ASP A 1 373 ? 13.387 -10.254 13.441 1.00 47.15 350 ASP A O 1
ATOM 2886 N N . LEU A 1 374 ? 12.452 -11.228 11.617 1.00 45.95 351 LEU A N 1
ATOM 2887 C CA . LEU A 1 374 ? 11.564 -10.146 11.307 1.00 45.35 351 LEU A CA 1
ATOM 2888 C C . LEU A 1 374 ? 10.221 -10.700 10.875 1.00 45.25 351 LEU A C 1
ATOM 2889 O O . LEU A 1 374 ? 10.164 -11.660 10.119 1.00 47.04 351 LEU A O 1
ATOM 2894 N N . VAL A 1 375 ? 9.148 -10.121 11.375 1.00 43.67 352 VAL A N 1
ATOM 2895 C CA . VAL A 1 375 ? 7.792 -10.461 10.971 1.00 43.21 352 VAL A CA 1
ATOM 2896 C C . VAL A 1 375 ? 7.147 -9.117 10.687 1.00 42.88 352 VAL A C 1
ATOM 2897 O O . VAL A 1 375 ? 7.012 -8.308 11.597 1.00 42.87 352 VAL A O 1
ATOM 2901 N N . THR A 1 376 ? 6.848 -8.838 9.424 1.00 42.43 353 THR A N 1
ATOM 2902 C CA . THR A 1 376 ? 6.233 -7.580 9.060 1.00 42.33 353 THR A CA 1
ATOM 2903 C C . THR A 1 376 ? 4.750 -7.795 8.917 1.00 41.82 353 THR A C 1
ATOM 2904 O O . THR A 1 376 ? 4.332 -8.729 8.250 1.00 42.39 353 THR A O 1
ATOM 2908 N N . VAL A 1 377 ? 3.954 -6.965 9.573 1.00 41.45 354 VAL A N 1
ATOM 2909 C CA . VAL A 1 377 ? 2.506 -7.065 9.498 1.00 41.69 354 VAL A CA 1
ATOM 2910 C C . VAL A 1 377 ? 1.891 -5.719 9.113 1.00 42.00 354 VAL A C 1
ATOM 2911 O O . VAL A 1 377 ? 2.024 -4.740 9.846 1.00 42.43 354 VAL A O 1
ATOM 2915 N N . VAL A 1 378 ? 1.204 -5.682 7.973 1.00 40.90 355 VAL A N 1
ATOM 2916 C CA . VAL A 1 378 ? 0.486 -4.498 7.540 1.00 40.28 355 VAL A CA 1
ATOM 2917 C C . VAL A 1 378 ? -0.942 -4.693 8.034 1.00 39.37 355 VAL A C 1
ATOM 2918 O O . VAL A 1 378 ? -1.534 -5.740 7.774 1.00 40.06 355 VAL A O 1
ATOM 2922 N N . TYR A 1 379 ? -1.498 -3.706 8.741 1.00 37.89 356 TYR A N 1
ATOM 2923 C CA . TYR A 1 379 ? -2.858 -3.819 9.239 1.00 37.25 356 TYR A CA 1
ATOM 2924 C C . TYR A 1 379 ? -3.685 -2.670 8.675 1.00 36.93 356 TYR A C 1
ATOM 2925 O O . TYR A 1 379 ? -3.389 -1.504 8.948 1.00 36.45 356 TYR A O 1
ATOM 2934 N N . ASN A 1 380 ? -4.704 -2.998 7.863 1.00 37.05 357 ASN A N 1
ATOM 2935 C CA . ASN A 1 380 ? -5.538 -2.040 7.122 1.00 37.71 357 ASN A CA 1
ATOM 2936 C C . ASN A 1 380 ? -6.797 -1.535 7.829 1.00 38.97 357 ASN A C 1
ATOM 2937 O O . ASN A 1 380 ? -7.471 -0.678 7.271 1.00 40.31 357 ASN A O 1
ATOM 2942 N N . PHE A 1 381 ? -7.159 -2.080 8.998 1.00 38.30 358 PHE A N 1
ATOM 2943 C CA . PHE A 1 381 ? -8.432 -1.746 9.638 1.00 37.69 358 PHE A CA 1
ATOM 2944 C C . PHE A 1 381 ? -8.708 -0.258 9.814 1.00 37.93 358 PHE A C 1
ATOM 2945 O O . PHE A 1 381 ? -9.815 0.178 9.521 1.00 38.25 358 PHE A O 1
ATOM 2953 N N . VAL A 1 382 ? -7.765 0.503 10.376 1.00 37.56 359 VAL A N 1
ATOM 2954 C CA . VAL A 1 382 ? -7.957 1.917 10.700 1.00 36.90 359 VAL A CA 1
ATOM 2955 C C . VAL A 1 382 ? -8.202 2.752 9.441 1.00 36.74 359 VAL A C 1
ATOM 2956 O O . VAL A 1 382 ? -9.054 3.654 9.452 1.00 36.38 359 VAL A O 1
ATOM 2960 N N . ASP A 1 383 ? -7.520 2.408 8.336 1.00 36.01 360 ASP A N 1
ATOM 2961 C CA . ASP A 1 383 ? -7.801 3.065 7.056 1.00 35.74 360 ASP A CA 1
ATOM 2962 C C . ASP A 1 383 ? -9.244 2.752 6.593 1.00 36.44 360 ASP A C 1
ATOM 2963 O O . ASP A 1 383 ? -9.956 3.669 6.174 1.00 35.53 360 ASP A O 1
ATOM 2968 N N . MET A 1 384 ? -9.664 1.479 6.661 1.00 37.29 361 MET A N 1
ATOM 2969 C CA . MET A 1 384 ? -11.019 1.100 6.247 1.00 39.27 361 MET A CA 1
ATOM 2970 C C . MET A 1 384 ? -12.051 1.770 7.126 1.00 39.51 361 MET A C 1
ATOM 2971 O O . MET A 1 384 ? -13.057 2.248 6.625 1.00 39.82 361 MET A O 1
ATOM 2976 N N . LEU A 1 385 ? -11.774 1.875 8.442 1.00 39.29 362 LEU A N 1
ATOM 2977 C CA . LEU A 1 385 ? -12.635 2.559 9.407 1.00 38.13 362 LEU A CA 1
ATOM 2978 C C . LEU A 1 385 ? -12.737 4.064 9.098 1.00 36.95 362 LEU A C 1
ATOM 2979 O O . LEU A 1 385 ? -13.848 4.593 9.086 1.00 36.76 362 LEU A O 1
ATOM 2984 N N . SER A 1 386 ? -11.613 4.744 8.811 1.00 35.84 363 SER A N 1
ATOM 2985 C CA . SER A 1 386 ? -11.667 6.160 8.421 1.00 36.61 363 SER A CA 1
ATOM 2986 C C . SER A 1 386 ? -12.549 6.394 7.182 1.00 37.73 363 SER A C 1
ATOM 2987 O O . SER A 1 386 ? -13.319 7.355 7.177 1.00 37.85 363 SER A O 1
ATOM 2990 N N . HIS A 1 387 ? -12.468 5.500 6.150 1.00 37.81 364 HIS A N 1
ATOM 2991 C CA . HIS A 1 387 ? -13.286 5.612 4.946 1.00 37.78 364 HIS A CA 1
ATOM 2992 C C . HIS A 1 387 ? -14.743 5.202 5.160 1.00 39.59 364 HIS A C 1
ATOM 2993 O O . HIS A 1 387 ? -15.604 5.654 4.416 1.00 40.89 364 HIS A O 1
ATOM 3000 N N . ALA A 1 388 ? -15.020 4.344 6.154 1.00 39.86 365 ALA A N 1
ATOM 3001 C CA . ALA A 1 388 ? -16.382 3.923 6.452 1.00 41.78 365 ALA A CA 1
ATOM 3002 C C . ALA A 1 388 ? -17.226 5.101 6.954 1.00 42.74 365 ALA A C 1
ATOM 3003 O O . ALA A 1 388 ? -18.423 5.044 6.824 1.00 42.73 365 ALA A O 1
ATOM 3005 N N . LYS A 1 389 ? -16.607 6.189 7.483 1.00 43.58 366 LYS A N 1
ATOM 3006 C CA . LYS A 1 389 ? -17.349 7.380 7.918 1.00 44.25 366 LYS A CA 1
ATOM 3007 C C . LYS A 1 389 ? -18.058 8.083 6.733 1.00 44.98 366 LYS A C 1
ATOM 3008 O O . LYS A 1 389 ? -19.135 8.658 6.900 1.00 45.02 366 LYS A O 1
ATOM 3014 N N . THR A 1 390 ? -17.489 7.966 5.524 1.00 44.90 367 THR A N 1
ATOM 3015 C CA . THR A 1 390 ? -18.102 8.496 4.318 1.00 45.15 367 THR A CA 1
ATOM 3016 C C . THR A 1 390 ? -19.323 7.636 3.918 1.00 45.59 367 THR A C 1
ATOM 3017 O O . THR A 1 390 ? -20.351 8.166 3.483 1.00 44.80 367 THR A O 1
ATOM 3021 N N . GLU A 1 391 ? -19.182 6.299 4.048 1.00 46.13 368 GLU A N 1
ATOM 3022 C CA . GLU A 1 391 ? -20.141 5.321 3.562 1.00 47.01 368 GLU A CA 1
ATOM 3023 C C . GLU A 1 391 ? -21.199 4.846 4.507 1.00 46.32 368 GLU A C 1
ATOM 3024 O O . GLU A 1 391 ? -22.162 4.303 4.026 1.00 46.53 368 GLU A O 1
ATOM 3030 N N . MET A 1 392 ? -21.023 4.959 5.820 1.00 45.84 369 MET A N 1
ATOM 3031 C CA . MET A 1 392 ? -21.940 4.380 6.796 1.00 46.15 369 MET A CA 1
ATOM 3032 C C . MET A 1 392 ? -22.434 5.369 7.857 1.00 44.91 369 MET A C 1
ATOM 3033 O O . MET A 1 392 ? -21.648 5.941 8.609 1.00 44.28 369 MET A O 1
ATOM 3038 N N . GLU A 1 393 ? -23.744 5.472 7.973 1.00 43.94 370 GLU A N 1
ATOM 3039 C CA . GLU A 1 393 ? -24.425 6.307 8.949 1.00 44.35 370 GLU A CA 1
ATOM 3040 C C . GLU A 1 393 ? -24.004 5.932 10.377 1.00 44.55 370 GLU A C 1
ATOM 3041 O O . GLU A 1 393 ? -23.753 6.806 11.199 1.00 45.75 370 GLU A O 1
ATOM 3047 N N . VAL A 1 394 ? -23.869 4.642 10.650 1.00 43.30 371 VAL A N 1
ATOM 3048 C CA . VAL A 1 394 ? -23.459 4.140 11.949 1.00 42.80 371 VAL A CA 1
ATOM 3049 C C . VAL A 1 394 ? -22.034 4.651 12.310 1.00 41.14 371 VAL A C 1
ATOM 3050 O O . VAL A 1 394 ? -21.816 5.067 13.450 1.00 40.77 371 VAL A O 1
ATOM 3054 N N . VAL A 1 395 ? -21.116 4.719 11.335 1.00 39.49 372 VAL A N 1
ATOM 3055 C CA . VAL A 1 395 ? -19.766 5.246 11.594 1.00 38.60 372 VAL A CA 1
ATOM 3056 C C . VAL A 1 395 ? -19.776 6.778 11.705 1.00 39.56 372 VAL A C 1
ATOM 3057 O O . VAL A 1 395 ? -18.977 7.339 12.467 1.00 40.94 372 VAL A O 1
ATOM 3061 N N . LYS A 1 396 ? -20.738 7.463 11.058 1.00 39.12 373 LYS A N 1
ATOM 3062 C CA . LYS A 1 396 ? -20.885 8.910 11.230 1.00 39.82 373 LYS A CA 1
ATOM 3063 C C . LYS A 1 396 ? -21.204 9.247 12.699 1.00 40.40 373 LYS A C 1
ATOM 3064 O O . LYS A 1 396 ? -20.685 10.220 13.235 1.00 41.58 373 LYS A O 1
ATOM 3070 N N . GLU A 1 397 ? -22.023 8.438 13.347 1.00 40.00 374 GLU A N 1
ATOM 3071 C CA . GLU A 1 397 ? -22.354 8.652 14.755 1.00 40.45 374 GLU A CA 1
ATOM 3072 C C . GLU A 1 397 ? -21.207 8.202 15.682 1.00 41.25 374 GLU A C 1
ATOM 3073 O O . GLU A 1 397 ? -20.904 8.899 16.642 1.00 42.48 374 GLU A O 1
ATOM 3079 N N . LEU A 1 398 ? -20.545 7.078 15.378 1.00 40.29 375 LEU A N 1
ATOM 3080 C CA . LEU A 1 398 ? -19.427 6.556 16.171 1.00 40.08 375 LEU A CA 1
ATOM 3081 C C . LEU A 1 398 ? -18.180 7.430 16.113 1.00 41.62 375 LEU A C 1
ATOM 3082 O O . LEU A 1 398 ? -17.363 7.387 17.026 1.00 42.78 375 LEU A O 1
ATOM 3087 N N . ALA A 1 399 ? -17.990 8.174 15.033 1.00 41.94 376 ALA A N 1
ATOM 3088 C CA . ALA A 1 399 ? -16.796 8.995 14.847 1.00 41.80 376 ALA A CA 1
ATOM 3089 C C . ALA A 1 399 ? -17.174 10.393 14.369 1.00 41.70 376 ALA A C 1
ATOM 3090 O O . ALA A 1 399 ? -16.552 10.921 13.453 1.00 42.06 376 ALA A O 1
ATOM 3092 N N . SER A 1 400 ? -18.212 10.994 14.985 1.00 41.42 377 SER A N 1
ATOM 3093 C CA . SER A 1 400 ? -18.731 12.319 14.614 1.00 41.21 377 SER A CA 1
ATOM 3094 C C . SER A 1 400 ? -17.716 13.436 14.751 1.00 40.48 377 SER A C 1
ATOM 3095 O O . SER A 1 400 ? -17.694 14.330 13.920 1.00 40.89 377 SER A O 1
ATOM 3098 N N . ASP A 1 401 ? -16.872 13.387 15.777 1.00 39.10 378 ASP A N 1
ATOM 3099 C CA . ASP A 1 401 ? -15.794 14.358 15.923 1.00 38.47 378 ASP A CA 1
ATOM 3100 C C . ASP A 1 401 ? -14.449 13.630 16.207 1.00 37.67 378 ASP A C 1
ATOM 3101 O O . ASP A 1 401 ? -14.422 12.415 16.296 1.00 36.62 378 ASP A O 1
ATOM 3106 N N . ASP A 1 402 ? -13.358 14.373 16.326 1.00 38.43 379 ASP A N 1
ATOM 3107 C CA . ASP A 1 402 ? -12.035 13.841 16.620 1.00 40.11 379 ASP A CA 1
ATOM 3108 C C . ASP A 1 402 ? -11.982 13.069 17.955 1.00 41.60 379 ASP A C 1
ATOM 3109 O O . ASP A 1 402 ? -11.286 12.055 18.054 1.00 42.25 379 ASP A O 1
ATOM 3114 N N . LYS A 1 403 ? -12.744 13.527 18.961 1.00 41.87 380 LYS A N 1
ATOM 3115 C CA . LYS A 1 403 ? -12.804 12.868 20.269 1.00 41.63 380 LYS A CA 1
ATOM 3116 C C . LYS A 1 403 ? -13.517 11.531 20.130 1.00 40.32 380 LYS A C 1
ATOM 3117 O O . LYS A 1 403 ? -13.015 10.514 20.605 1.00 41.09 380 LYS A O 1
ATOM 3123 N N . ALA A 1 404 ? -14.644 11.519 19.413 1.00 38.17 381 ALA A N 1
ATOM 3124 C CA . ALA A 1 404 ? -15.400 10.293 19.183 1.00 36.81 381 ALA A CA 1
ATOM 3125 C C . ALA A 1 404 ? -14.537 9.268 18.384 1.00 36.64 381 ALA A C 1
ATOM 3126 O O . ALA A 1 404 ? -14.552 8.075 18.690 1.00 37.11 381 ALA A O 1
ATOM 3128 N N . TYR A 1 405 ? -13.787 9.737 17.391 1.00 36.00 382 TYR A N 1
ATOM 3129 C CA . TYR A 1 405 ? -12.923 8.886 16.587 1.00 36.49 382 TYR A CA 1
ATOM 3130 C C . TYR A 1 405 ? -11.798 8.263 17.404 1.00 36.98 382 TYR A C 1
ATOM 3131 O O . TYR A 1 405 ? -11.441 7.110 17.170 1.00 38.01 382 TYR A O 1
ATOM 3140 N N . ARG A 1 406 ? -11.237 9.012 18.363 1.00 37.23 383 ARG A N 1
ATOM 3141 C CA . ARG A 1 406 ? -10.184 8.515 19.268 1.00 36.76 383 ARG A CA 1
ATOM 3142 C C . ARG A 1 406 ? -10.772 7.455 20.175 1.00 36.00 383 ARG A C 1
ATOM 3143 O O . ARG A 1 406 ? -10.178 6.400 20.371 1.00 35.46 383 ARG A O 1
ATOM 3151 N N . SER A 1 407 ? -11.970 7.731 20.708 1.00 35.82 384 SER A N 1
ATOM 3152 C CA . SER A 1 407 ? -12.688 6.813 21.568 1.00 35.46 384 SER A CA 1
ATOM 3153 C C . SER A 1 407 ? -12.984 5.492 20.804 1.00 35.58 384 SER A C 1
ATOM 3154 O O . SER A 1 407 ? -12.741 4.403 21.303 1.00 35.61 384 SER A O 1
ATOM 3157 N N . LEU A 1 408 ? -13.435 5.608 19.562 1.00 35.91 385 LEU A N 1
ATOM 3158 C CA . LEU A 1 408 ? -13.724 4.463 18.706 1.00 35.49 385 LEU A CA 1
ATOM 3159 C C . LEU A 1 408 ? -12.431 3.667 18.406 1.00 34.88 385 LEU A C 1
ATOM 3160 O O . LEU A 1 408 ? -12.444 2.444 18.418 1.00 34.67 385 LEU A O 1
ATOM 3165 N N . THR A 1 409 ? -11.333 4.364 18.149 1.00 34.71 386 THR A N 1
ATOM 3166 C CA . THR A 1 409 ? -10.025 3.741 17.889 1.00 35.85 386 THR A CA 1
ATOM 3167 C C . THR A 1 409 ? -9.521 2.975 19.102 1.00 35.76 386 THR A C 1
ATOM 3168 O O . THR A 1 409 ? -8.991 1.880 18.967 1.00 36.60 386 THR A O 1
ATOM 3172 N N . LEU A 1 410 ? -9.698 3.542 20.306 1.00 35.80 387 LEU A N 1
ATOM 3173 C CA . LEU A 1 410 ? -9.292 2.879 21.547 1.00 35.24 387 LEU A CA 1
ATOM 3174 C C . LEU A 1 410 ? -10.182 1.637 21.753 1.00 34.22 387 LEU A C 1
ATOM 3175 O O . LEU A 1 410 ? -9.683 0.571 22.100 1.00 34.24 387 LEU A O 1
ATOM 3180 N N . SER A 1 411 ? -11.508 1.761 21.512 1.00 33.44 388 SER A N 1
ATOM 3181 C CA . SER A 1 411 ? -12.416 0.614 21.629 1.00 33.89 388 SER A CA 1
ATOM 3182 C C . SER A 1 411 ? -11.975 -0.514 20.688 1.00 36.17 388 SER A C 1
ATOM 3183 O O . SER A 1 411 ? -11.871 -1.665 21.123 1.00 37.88 388 SER A O 1
ATOM 3186 N N . TRP A 1 412 ? -11.640 -0.161 19.413 1.00 35.31 389 TRP A N 1
ATOM 3187 C CA . TRP A 1 412 ? -11.141 -1.109 18.453 1.00 35.12 389 TRP A CA 1
ATOM 3188 C C . TRP A 1 412 ? -9.884 -1.834 18.957 1.00 35.71 389 TRP A C 1
ATOM 3189 O O . TRP A 1 412 ? -9.861 -3.051 18.980 1.00 36.31 389 TRP A O 1
ATOM 3200 N N . PHE A 1 413 ? -8.825 -1.083 19.264 1.00 35.62 390 PHE A N 1
ATOM 3201 C CA . PHE A 1 413 ? -7.525 -1.624 19.591 1.00 35.43 390 PHE A CA 1
ATOM 3202 C C . PHE A 1 413 ? -7.567 -2.611 20.738 1.00 36.29 390 PHE A C 1
ATOM 3203 O O . PHE A 1 413 ? -6.964 -3.680 20.649 1.00 35.96 390 PHE A O 1
ATOM 3211 N N . LYS A 1 414 ? -8.300 -2.259 21.805 1.00 36.96 391 LYS A N 1
ATOM 3212 C CA . LYS A 1 414 ? -8.466 -3.084 22.994 1.00 37.51 391 LYS A CA 1
ATOM 3213 C C . LYS A 1 414 ? -9.107 -4.434 22.699 1.00 37.80 391 LYS A C 1
ATOM 3214 O O . LYS A 1 414 ? -8.895 -5.377 23.468 1.00 38.90 391 LYS A O 1
ATOM 3220 N N . ASN A 1 415 ? -9.886 -4.529 21.623 1.00 36.44 392 ASN A N 1
ATOM 3221 C CA . ASN A 1 415 ? -10.603 -5.748 21.275 1.00 36.97 392 ASN A CA 1
ATOM 3222 C C . ASN A 1 415 ? -10.244 -6.242 19.882 1.00 38.07 392 ASN A C 1
ATOM 3223 O O . ASN A 1 415 ? -11.065 -6.853 19.225 1.00 39.05 392 ASN A O 1
ATOM 3228 N N . SER A 1 416 ? -9.023 -5.982 19.418 1.00 38.43 393 SER A N 1
ATOM 3229 C CA . SER A 1 416 ? -8.626 -6.312 18.057 1.00 37.58 393 SER A CA 1
ATOM 3230 C C . SER A 1 416 ? -7.727 -7.526 17.943 1.00 36.98 393 SER A C 1
ATOM 3231 O O . SER A 1 416 ? -6.897 -7.769 18.809 1.00 36.25 393 SER A O 1
ATOM 3234 N N . PRO A 1 417 ? -7.794 -8.232 16.789 1.00 37.11 394 PRO A N 1
ATOM 3235 C CA . PRO A 1 417 ? -6.822 -9.300 16.517 1.00 36.80 394 PRO A CA 1
ATOM 3236 C C . PRO A 1 417 ? -5.391 -8.740 16.490 1.00 37.51 394 PRO A C 1
ATOM 3237 O O . PRO A 1 417 ? -4.467 -9.459 16.853 1.00 37.54 394 PRO A O 1
ATOM 3241 N N . LEU A 1 418 ? -5.203 -7.443 16.151 1.00 37.87 395 LEU A N 1
ATOM 3242 C CA . LEU A 1 418 ? -3.879 -6.811 16.182 1.00 38.25 395 LEU A CA 1
ATOM 3243 C C . LEU A 1 418 ? -3.295 -6.849 17.601 1.00 38.94 395 LEU A C 1
ATOM 3244 O O . LEU A 1 418 ? -2.119 -7.191 17.761 1.00 39.96 395 LEU A O 1
ATOM 3249 N N . LEU A 1 419 ? -4.102 -6.517 18.618 1.00 38.51 396 LEU A N 1
ATOM 3250 C CA . LEU A 1 419 ? -3.625 -6.609 20.005 1.00 39.31 396 LEU A CA 1
ATOM 3251 C C . LEU A 1 419 ? -3.319 -8.073 20.382 1.00 40.94 396 LEU A C 1
ATOM 3252 O O . LEU A 1 419 ? -2.344 -8.317 21.088 1.00 41.68 396 LEU A O 1
ATOM 3257 N N . GLU A 1 420 ? -4.117 -9.043 19.896 1.00 40.92 397 GLU A N 1
ATOM 3258 C CA . GLU A 1 420 ? -3.853 -10.458 20.160 1.00 41.58 397 GLU A CA 1
ATOM 3259 C C . GLU A 1 420 ? -2.524 -10.906 19.549 1.00 41.53 397 GLU A C 1
ATOM 3260 O O . GLU A 1 420 ? -1.818 -11.695 20.163 1.00 43.45 397 GLU A O 1
ATOM 3266 N N . ILE A 1 421 ? -2.200 -10.417 18.348 1.00 40.23 398 ILE A N 1
ATOM 3267 C CA . ILE A 1 421 ? -0.943 -10.690 17.637 1.00 39.86 398 ILE A CA 1
ATOM 3268 C C . ILE A 1 421 ? 0.219 -10.072 18.439 1.00 40.59 398 ILE A C 1
ATOM 3269 O O . ILE A 1 421 ? 1.278 -10.696 18.585 1.00 41.18 398 ILE A O 1
ATOM 3274 N N . ILE A 1 422 ? 0.026 -8.839 18.936 1.00 40.26 399 ILE A N 1
ATOM 3275 C CA . ILE A 1 422 ? 1.020 -8.135 19.752 1.00 40.77 399 ILE A CA 1
ATOM 3276 C C . ILE A 1 422 ? 1.275 -8.927 21.049 1.00 41.19 399 ILE A C 1
ATOM 3277 O O . ILE A 1 422 ? 2.431 -9.124 21.414 1.00 40.44 399 ILE A O 1
ATOM 3282 N N . GLN A 1 423 ? 0.204 -9.433 21.692 1.00 42.10 400 GLN A N 1
ATOM 3283 C CA . GLN A 1 423 ? 0.324 -10.245 22.915 1.00 43.52 400 GLN A CA 1
ATOM 3284 C C . GLN A 1 423 ? 1.096 -11.554 22.655 1.00 44.31 400 GLN A C 1
ATOM 3285 O O . GLN A 1 423 ? 1.925 -11.941 23.483 1.00 44.42 400 GLN A O 1
ATOM 3291 N N . GLN A 1 424 ? 0.881 -12.186 21.478 1.00 44.36 401 GLN A N 1
ATOM 3292 C CA . GLN A 1 424 ? 1.591 -13.409 21.087 1.00 44.57 401 GLN A CA 1
ATOM 3293 C C . GLN A 1 424 ? 3.075 -13.118 20.909 1.00 45.28 401 GLN A C 1
ATOM 3294 O O . GLN A 1 424 ? 3.910 -13.910 21.325 1.00 45.67 401 GLN A O 1
ATOM 3300 N N . ALA A 1 425 ? 3.405 -11.978 20.290 1.00 45.47 402 ALA A N 1
ATOM 3301 C CA . ALA A 1 425 ? 4.793 -11.561 20.101 1.00 46.01 402 ALA A CA 1
ATOM 3302 C C . ALA A 1 425 ? 5.457 -11.229 21.444 1.00 46.53 402 ALA A C 1
ATOM 3303 O O . ALA A 1 425 ? 6.648 -11.481 21.611 1.00 46.61 402 ALA A O 1
ATOM 3305 N N . GLN A 1 426 ? 4.690 -10.679 22.406 1.00 46.88 403 GLN A N 1
ATOM 3306 C CA . GLN A 1 426 ? 5.222 -10.392 23.734 1.00 47.60 403 GLN A CA 1
ATOM 3307 C C . GLN A 1 426 ? 5.614 -11.698 24.430 1.00 48.32 403 GLN A C 1
ATOM 3308 O O . GLN A 1 426 ? 6.693 -11.769 25.041 1.00 48.52 403 GLN A O 1
ATOM 3314 N N . LEU A 1 427 ? 4.751 -12.745 24.325 1.00 47.88 404 LEU A N 1
ATOM 3315 C CA . LEU A 1 427 ? 5.018 -14.043 24.948 1.00 48.07 404 LEU A CA 1
ATOM 3316 C C . LEU A 1 427 ? 6.274 -14.692 24.359 1.00 48.30 404 LEU A C 1
ATOM 3317 O O . LEU A 1 427 ? 7.013 -15.347 25.080 1.00 49.06 404 LEU A O 1
ATOM 3322 N N . LEU A 1 428 ? 6.544 -14.468 23.070 1.00 47.76 405 LEU A N 1
ATOM 3323 C CA . LEU A 1 428 ? 7.742 -14.996 22.421 1.00 48.40 405 LEU A CA 1
ATOM 3324 C C . LEU A 1 428 ? 9.013 -14.119 22.603 1.00 48.46 405 LEU A C 1
ATOM 3325 O O . LEU A 1 428 ? 10.056 -14.434 22.040 1.00 48.71 405 LEU A O 1
ATOM 3330 N N . GLY A 1 429 ? 8.912 -13.032 23.358 1.00 48.22 406 GLY A N 1
ATOM 3331 C CA . GLY A 1 429 ? 10.037 -12.138 23.610 1.00 48.64 406 GLY A CA 1
ATOM 3332 C C . GLY A 1 429 ? 10.439 -11.250 22.446 1.00 48.94 406 GLY A C 1
ATOM 3333 O O . GLY A 1 429 ? 11.577 -10.773 22.391 1.00 49.85 406 GLY A O 1
ATOM 3334 N N . PHE A 1 430 ? 9.519 -11.015 21.506 1.00 47.86 407 PHE A N 1
ATOM 3335 C CA . PHE A 1 430 ? 9.796 -10.169 20.345 1.00 47.22 407 PHE A CA 1
ATOM 3336 C C . PHE A 1 430 ? 9.824 -8.700 20.735 1.00 46.15 407 PHE A C 1
ATOM 3337 O O . PHE A 1 430 ? 9.043 -8.268 21.572 1.00 46.22 407 PHE A O 1
ATOM 3345 N N . LYS A 1 431 ? 10.673 -7.921 20.065 1.00 44.90 408 LYS A N 1
ATOM 3346 C CA . LYS A 1 431 ? 10.701 -6.472 20.166 1.00 43.53 408 LYS A CA 1
ATOM 3347 C C . LYS A 1 431 ? 9.564 -5.986 19.240 1.00 43.32 408 LYS A C 1
ATOM 3348 O O . LYS A 1 431 ? 9.353 -6.569 18.167 1.00 44.40 408 LYS A O 1
ATOM 3354 N N . LEU A 1 432 ? 8.814 -4.957 19.650 1.00 41.85 409 LEU A N 1
ATOM 3355 C CA . LEU A 1 432 ? 7.728 -4.444 18.813 1.00 41.25 409 LEU A CA 1
ATOM 3356 C C . LEU A 1 432 ? 8.109 -3.110 18.166 1.00 40.91 409 LEU A C 1
ATOM 3357 O O . LEU A 1 432 ? 8.588 -2.217 18.841 1.00 41.57 409 LEU A O 1
ATOM 3362 N N . ILE A 1 433 ? 7.934 -3.000 16.850 1.00 39.88 410 ILE A N 1
ATOM 3363 C CA . ILE A 1 433 ? 8.126 -1.761 16.141 1.00 39.89 410 ILE A CA 1
ATOM 3364 C C . ILE A 1 433 ? 6.750 -1.403 15.586 1.00 39.65 410 ILE A C 1
ATOM 3365 O O . ILE A 1 433 ? 6.191 -2.172 14.831 1.00 39.18 410 ILE A O 1
ATOM 3370 N N . LEU A 1 434 ? 6.162 -0.299 16.050 1.00 39.18 411 LEU A N 1
ATOM 3371 C CA . LEU A 1 434 ? 4.851 0.117 15.617 1.00 39.23 411 LEU A CA 1
ATOM 3372 C C . LEU A 1 434 ? 4.945 1.450 14.887 1.00 38.90 411 LEU A C 1
ATOM 3373 O O . LEU A 1 434 ? 5.555 2.405 15.373 1.00 39.37 411 LEU A O 1
ATOM 3378 N N . THR A 1 435 ? 4.411 1.492 13.679 1.00 38.47 412 THR A N 1
ATOM 3379 C CA . THR A 1 435 ? 4.457 2.696 12.858 1.00 38.18 412 THR A CA 1
ATOM 3380 C C . THR A 1 435 ? 3.226 2.765 11.926 1.00 37.57 412 THR A C 1
ATOM 3381 O O . THR A 1 435 ? 2.306 1.960 12.037 1.00 38.25 412 THR A O 1
ATOM 3385 N N . THR A 1 436 ? 3.175 3.773 11.067 1.00 37.58 413 THR A N 1
ATOM 3386 C CA . THR A 1 436 ? 2.125 3.955 10.089 1.00 38.11 413 THR A CA 1
ATOM 3387 C C . THR A 1 436 ? 2.733 4.597 8.855 1.00 38.76 413 THR A C 1
ATOM 3388 O O . THR A 1 436 ? 3.917 4.981 8.846 1.00 39.81 413 THR A O 1
ATOM 3392 N N . ASP A 1 437 ? 1.951 4.679 7.787 1.00 37.70 414 ASP A N 1
ATOM 3393 C CA . ASP A 1 437 ? 2.390 5.294 6.553 1.00 36.87 414 ASP A CA 1
ATOM 3394 C C . ASP A 1 437 ? 1.929 6.770 6.434 1.00 37.29 414 ASP A C 1
ATOM 3395 O O . ASP A 1 437 ? 2.560 7.536 5.719 1.00 37.93 414 ASP A O 1
ATOM 3400 N N . HIS A 1 438 ? 0.864 7.162 7.158 1.00 36.51 415 HIS A N 1
ATOM 3401 C CA . HIS A 1 438 ? 0.303 8.509 7.108 1.00 36.31 415 HIS A CA 1
ATOM 3402 C C . HIS A 1 438 ? -0.897 8.564 8.029 1.00 36.27 415 HIS A C 1
ATOM 3403 O O . HIS A 1 438 ? -1.388 7.540 8.428 1.00 36.84 415 HIS A O 1
ATOM 3410 N N . GLY A 1 439 ? -1.383 9.754 8.333 1.00 35.76 416 GLY A N 1
ATOM 3411 C CA . GLY A 1 439 ? -2.624 9.927 9.073 1.00 35.39 416 GLY A CA 1
ATOM 3412 C C . GLY A 1 439 ? -3.717 10.369 8.109 1.00 35.62 416 GLY A C 1
ATOM 3413 O O . GLY A 1 439 ? -3.633 10.133 6.898 1.00 36.23 416 GLY A O 1
ATOM 3414 N N . THR A 1 440 ? -4.748 11.021 8.623 1.00 35.56 417 THR A N 1
ATOM 3415 C CA . THR A 1 440 ? -5.890 11.478 7.810 1.00 35.60 417 THR A CA 1
ATOM 3416 C C . THR A 1 440 ? -6.499 12.725 8.455 1.00 35.61 417 THR A C 1
ATOM 3417 O O . THR A 1 440 ? -6.313 12.945 9.645 1.00 35.19 417 THR A O 1
ATOM 3421 N N . ILE A 1 441 ? -7.280 13.505 7.694 1.00 36.16 418 ILE A N 1
ATOM 3422 C CA . ILE A 1 441 ? -7.889 14.713 8.217 1.00 36.42 418 ILE A CA 1
ATOM 3423 C C . ILE A 1 441 ? -9.367 14.823 7.859 1.00 36.88 418 ILE A C 1
ATOM 3424 O O . ILE A 1 441 ? -9.788 14.429 6.777 1.00 37.98 418 ILE A O 1
ATOM 3429 N N . ASN A 1 442 ? -10.157 15.375 8.773 1.00 37.15 419 ASN A N 1
ATOM 3430 C CA . ASN A 1 442 ? -11.571 15.636 8.517 1.00 38.20 419 ASN A CA 1
ATOM 3431 C C . ASN A 1 442 ? -11.610 16.849 7.604 1.00 39.85 419 ASN A C 1
ATOM 3432 O O . ASN A 1 442 ? -11.186 17.933 8.008 1.00 40.79 419 ASN A O 1
ATOM 3437 N N . VAL A 1 443 ? -12.039 16.654 6.354 1.00 39.95 420 VAL A N 1
ATOM 3438 C CA . VAL A 1 443 ? -12.088 17.744 5.395 1.00 41.21 420 VAL A CA 1
ATOM 3439 C C . VAL A 1 443 ? -13.376 18.518 5.600 1.00 43.18 420 VAL A C 1
ATOM 3440 O O . VAL A 1 443 ? -14.410 17.938 5.942 1.00 42.57 420 VAL A O 1
ATOM 3444 N N . LYS A 1 444 ? -13.309 19.834 5.417 1.00 45.01 421 LYS A N 1
ATOM 3445 C CA . LYS A 1 444 ? -14.481 20.676 5.630 1.00 46.59 421 LYS A CA 1
ATOM 3446 C C . LYS A 1 444 ? -14.779 21.591 4.453 1.00 46.54 421 LYS A C 1
ATOM 3447 O O . LYS A 1 444 ? -15.934 21.917 4.239 1.00 46.92 421 LYS A O 1
ATOM 3453 N N . ASN A 1 445 ? -13.756 22.047 3.723 1.00 46.52 422 ASN A N 1
ATOM 3454 C CA . ASN A 1 445 ? -13.971 23.042 2.660 1.00 47.27 422 ASN A CA 1
ATOM 3455 C C . ASN A 1 445 ? -13.686 22.569 1.238 1.00 47.45 422 ASN A C 1
ATOM 3456 O O . ASN A 1 445 ? -12.585 22.117 0.937 1.00 47.01 422 ASN A O 1
ATOM 3461 N N . PRO A 1 446 ? -14.659 22.708 0.334 1.00 47.85 423 PRO A N 1
ATOM 3462 C CA . PRO A 1 446 ? -14.424 22.275 -1.053 1.00 48.89 423 PRO A CA 1
ATOM 3463 C C . PRO A 1 446 ? -13.484 23.198 -1.821 1.00 50.12 423 PRO A C 1
ATOM 3464 O O . PRO A 1 446 ? -13.370 24.389 -1.526 1.00 49.93 423 PRO A O 1
ATOM 3468 N N . SER A 1 447 ? -12.819 22.626 -2.821 1.00 50.98 424 SER A N 1
ATOM 3469 C CA . SER A 1 447 ? -11.865 23.306 -3.676 1.00 51.95 424 SER A CA 1
ATOM 3470 C C . SER A 1 447 ? -11.970 22.703 -5.083 1.00 52.84 424 SER A C 1
ATOM 3471 O O . SER A 1 447 ? -11.603 21.550 -5.274 1.00 52.27 424 SER A O 1
ATOM 3474 N N . LYS A 1 448 ? -12.506 23.477 -6.059 1.00 54.13 425 LYS A N 1
ATOM 3475 C CA . LYS A 1 448 ? -12.746 23.034 -7.432 1.00 54.74 425 LYS A CA 1
ATOM 3476 C C . LYS A 1 448 ? -11.518 22.544 -8.184 1.00 56.43 425 LYS A C 1
ATOM 3477 O O . LYS A 1 448 ? -10.495 23.210 -8.250 1.00 55.55 425 LYS A O 1
ATOM 3483 N N . VAL A 1 449 ? -11.635 21.348 -8.738 1.00 59.07 426 VAL A N 1
ATOM 3484 C CA . VAL A 1 449 ? -10.627 20.755 -9.600 1.00 62.69 426 VAL A CA 1
ATOM 3485 C C . VAL A 1 449 ? -11.280 20.287 -10.902 1.00 66.28 426 VAL A C 1
ATOM 3486 O O . VAL A 1 449 ? -12.465 19.968 -10.938 1.00 66.11 426 VAL A O 1
ATOM 3490 N N . VAL A 1 450 ? -10.497 20.264 -11.968 1.00 69.50 427 VAL A N 1
ATOM 3491 C CA . VAL A 1 450 ? -10.879 19.731 -13.266 1.00 73.32 427 VAL A CA 1
ATOM 3492 C C . VAL A 1 450 ? -9.713 18.813 -13.638 1.00 77.37 427 VAL A C 1
ATOM 3493 O O . VAL A 1 450 ? -8.569 19.260 -13.705 1.00 77.49 427 VAL A O 1
ATOM 3497 N N . GLY A 1 451 ? -9.989 17.522 -13.757 1.00 80.35 428 GLY A N 1
ATOM 3498 C CA . GLY A 1 451 ? -8.948 16.543 -14.049 1.00 83.22 428 GLY A CA 1
ATOM 3499 C C . GLY A 1 451 ? -9.412 15.396 -14.919 1.00 85.84 428 GLY A C 1
ATOM 3500 O O . GLY A 1 451 ? -10.038 15.622 -15.957 1.00 86.14 428 GLY A O 1
ATOM 3501 N N . ASP A 1 452 ? -9.093 14.156 -14.510 1.00 87.43 429 ASP A N 1
ATOM 3502 C CA . ASP A 1 452 ? -9.483 12.955 -15.256 1.00 89.35 429 ASP A CA 1
ATOM 3503 C C . ASP A 1 452 ? -10.034 11.863 -14.316 1.00 90.09 429 ASP A C 1
ATOM 3504 O O . ASP A 1 452 ? -9.691 11.812 -13.131 1.00 90.43 429 ASP A O 1
ATOM 3509 N N . LEU A 1 457 ? -9.467 7.831 -7.574 1.00 62.16 434 LEU A N 1
ATOM 3510 C CA . LEU A 1 457 ? -10.128 8.984 -6.948 1.00 62.52 434 LEU A CA 1
ATOM 3511 C C . LEU A 1 457 ? -9.538 9.284 -5.579 1.00 60.55 434 LEU A C 1
ATOM 3512 O O . LEU A 1 457 ? -9.662 8.481 -4.644 1.00 61.95 434 LEU A O 1
ATOM 3517 N N . ASN A 1 458 ? -8.900 10.441 -5.455 1.00 57.08 435 ASN A N 1
ATOM 3518 C CA . ASN A 1 458 ? -8.365 10.884 -4.182 1.00 54.06 435 ASN A CA 1
ATOM 3519 C C . ASN A 1 458 ? -8.767 12.340 -3.996 1.00 51.70 435 ASN A C 1
ATOM 3520 O O . ASN A 1 458 ? -8.667 13.132 -4.938 1.00 51.58 435 ASN A O 1
ATOM 3525 N N . LEU A 1 459 ? -9.234 12.701 -2.787 1.00 49.30 436 LEU A N 1
ATOM 3526 C CA . LEU A 1 459 ? -9.701 14.061 -2.550 1.00 47.75 436 LEU A CA 1
ATOM 3527 C C . LEU A 1 459 ? -8.688 15.016 -1.997 1.00 46.94 436 LEU A C 1
ATOM 3528 O O . LEU A 1 459 ? -9.012 16.178 -1.829 1.00 47.29 436 LEU A O 1
ATOM 3533 N N . ARG A 1 460 ? -7.489 14.556 -1.680 1.00 45.90 437 ARG A N 1
ATOM 3534 C CA . ARG A 1 460 ? -6.454 15.422 -1.118 1.00 45.62 437 ARG A CA 1
ATOM 3535 C C . ARG A 1 460 ? -5.236 15.600 -2.007 1.00 46.54 437 ARG A C 1
ATOM 3536 O O . ARG A 1 460 ? -4.362 16.383 -1.690 1.00 46.76 437 ARG A O 1
ATOM 3544 N N . TYR A 1 461 ? -5.150 14.847 -3.093 1.00 47.16 438 TYR A N 1
ATOM 3545 C CA . TYR A 1 461 ? -4.098 14.969 -4.081 1.00 47.36 438 TYR A CA 1
ATOM 3546 C C . TYR A 1 461 ? -4.668 14.557 -5.432 1.00 48.93 438 TYR A C 1
ATOM 3547 O O . TYR A 1 461 ? -5.547 13.701 -5.513 1.00 48.69 438 TYR A O 1
ATOM 3556 N N . LYS A 1 462 ? -4.120 15.125 -6.493 1.00 50.82 439 LYS A N 1
ATOM 3557 C CA . LYS A 1 462 ? -4.502 14.765 -7.845 1.00 52.61 439 LYS A CA 1
ATOM 3558 C C . LYS A 1 462 ? -3.300 14.831 -8.756 1.00 54.92 439 LYS A C 1
ATOM 3559 O O . LYS A 1 462 ? -2.440 15.700 -8.594 1.00 53.90 439 LYS A O 1
ATOM 3565 N N . THR A 1 463 ? -3.195 13.866 -9.672 1.00 58.34 440 THR A N 1
ATOM 3566 C CA . THR A 1 463 ? -2.140 13.875 -10.672 1.00 62.17 440 THR A CA 1
ATOM 3567 C C . THR A 1 463 ? -2.733 13.690 -12.066 1.00 65.98 440 THR A C 1
ATOM 3568 O O . THR A 1 463 ? -3.665 12.907 -12.263 1.00 66.05 440 THR A O 1
ATOM 3572 N N . GLY A 1 464 ? -2.200 14.437 -13.020 1.00 68.98 441 GLY A N 1
ATOM 3573 C CA . GLY A 1 464 ? -2.672 14.385 -14.393 1.00 72.31 441 GLY A CA 1
ATOM 3574 C C . GLY A 1 464 ? -1.982 15.383 -15.296 1.00 76.00 441 GLY A C 1
ATOM 3575 O O . GLY A 1 464 ? -1.261 16.264 -14.829 1.00 75.82 441 GLY A O 1
ATOM 3576 N N . ARG A 1 465 ? -2.250 15.294 -16.601 1.00 79.20 442 ARG A N 1
ATOM 3577 C CA . ARG A 1 465 ? -1.614 16.150 -17.604 1.00 83.16 442 ARG A CA 1
ATOM 3578 C C . ARG A 1 465 ? -2.020 17.619 -17.616 1.00 85.59 442 ARG A C 1
ATOM 3579 O O . ARG A 1 465 ? -1.161 18.478 -17.810 1.00 87.06 442 ARG A O 1
ATOM 3587 N N . SER A 1 466 ? -3.314 17.911 -17.531 1.00 85.73 443 SER A N 1
ATOM 3588 C CA . SER A 1 466 ? -3.811 19.284 -17.566 1.00 85.98 443 SER A CA 1
ATOM 3589 C C . SER A 1 466 ? -4.848 19.447 -16.482 1.00 84.97 443 SER A C 1
ATOM 3590 O O . SER A 1 466 ? -6.040 19.239 -16.733 1.00 85.71 443 SER A O 1
ATOM 3593 N N . LEU A 1 467 ? -4.406 19.802 -15.271 1.00 83.05 444 LEU A N 1
ATOM 3594 C CA . LEU A 1 467 ? -5.323 19.965 -14.157 1.00 81.71 444 LEU A CA 1
ATOM 3595 C C . LEU A 1 467 ? -5.720 21.422 -13.989 1.00 80.42 444 LEU A C 1
ATOM 3596 O O . LEU A 1 467 ? -4.884 22.314 -14.096 1.00 80.57 444 LEU A O 1
ATOM 3601 N N . THR A 1 468 ? -7.010 21.662 -13.764 1.00 78.89 445 THR A N 1
ATOM 3602 C CA . THR A 1 468 ? -7.559 22.985 -13.484 1.00 77.71 445 THR A CA 1
ATOM 3603 C C . THR A 1 468 ? -7.770 22.991 -11.955 1.00 75.23 445 THR A C 1
ATOM 3604 O O . THR A 1 468 ? -8.326 22.036 -11.426 1.00 75.06 445 THR A O 1
ATOM 3608 N N . TYR A 1 469 ? -7.299 24.022 -11.245 1.00 73.24 446 TYR A N 1
ATOM 3609 C CA . TYR A 1 469 ? -7.403 24.057 -9.782 1.00 72.03 446 TYR A CA 1
ATOM 3610 C C . TYR A 1 469 ? -7.328 25.488 -9.200 1.00 70.83 446 TYR A C 1
ATOM 3611 O O . TYR A 1 469 ? -6.998 26.436 -9.919 1.00 70.63 446 TYR A O 1
ATOM 3620 N N . GLU A 1 470 ? -7.593 25.625 -7.887 1.00 69.73 447 GLU A N 1
ATOM 3621 C CA . GLU A 1 470 ? -7.456 26.880 -7.169 1.00 69.23 447 GLU A CA 1
ATOM 3622 C C . GLU A 1 470 ? -6.046 26.902 -6.591 1.00 67.93 447 GLU A C 1
ATOM 3623 O O . GLU A 1 470 ? -5.738 26.135 -5.685 1.00 67.78 447 GLU A O 1
ATOM 3629 N N . GLN A 1 471 ? -5.192 27.754 -7.169 1.00 66.92 448 GLN A N 1
ATOM 3630 C CA . GLN A 1 471 ? -3.781 27.953 -6.842 1.00 66.18 448 GLN A CA 1
ATOM 3631 C C . GLN A 1 471 ? -3.514 28.098 -5.342 1.00 63.96 448 GLN A C 1
ATOM 3632 O O . GLN A 1 471 ? -2.574 27.494 -4.830 1.00 63.10 448 GLN A O 1
ATOM 3638 N N . LYS A 1 472 ? -4.333 28.920 -4.651 1.00 62.84 449 LYS A N 1
ATOM 3639 C CA . LYS A 1 472 ? -4.183 29.223 -3.226 1.00 61.83 449 LYS A CA 1
ATOM 3640 C C . LYS A 1 472 ? -4.441 28.037 -2.311 1.00 58.96 449 LYS A C 1
ATOM 3641 O O . LYS A 1 472 ? -3.945 28.020 -1.198 1.00 59.51 449 LYS A O 1
ATOM 3647 N N . ASP A 1 473 ? -5.263 27.087 -2.744 1.00 56.39 450 ASP A N 1
ATOM 3648 C CA . ASP A 1 473 ? -5.667 25.945 -1.943 1.00 54.48 450 ASP A CA 1
ATOM 3649 C C . ASP A 1 473 ? -4.730 24.740 -2.022 1.00 52.68 450 ASP A C 1
ATOM 3650 O O . ASP A 1 473 ? -4.862 23.829 -1.210 1.00 52.07 450 ASP A O 1
ATOM 3655 N N . VAL A 1 474 ? -3.837 24.693 -3.011 1.00 51.92 451 VAL A N 1
ATOM 3656 C CA . VAL A 1 474 ? -2.976 23.525 -3.195 1.00 52.18 451 VAL A CA 1
ATOM 3657 C C . VAL A 1 474 ? -1.495 23.829 -3.343 1.00 52.26 451 VAL A C 1
ATOM 3658 O O . VAL A 1 474 ? -1.132 24.892 -3.798 1.00 52.05 451 VAL A O 1
ATOM 3662 N N . TYR A 1 475 ? -0.652 22.852 -3.002 1.00 52.86 452 TYR A N 1
ATOM 3663 C CA . TYR A 1 475 ? 0.775 22.888 -3.247 1.00 54.35 452 TYR A CA 1
ATOM 3664 C C . TYR A 1 475 ? 0.916 22.234 -4.632 1.00 56.18 452 TYR A C 1
ATOM 3665 O O . TYR A 1 475 ? 0.515 21.087 -4.823 1.00 55.91 452 TYR A O 1
ATOM 3674 N N . VAL A 1 476 ? 1.409 23.000 -5.612 1.00 57.68 453 VAL A N 1
ATOM 3675 C CA . VAL A 1 476 ? 1.546 22.559 -6.986 1.00 59.22 453 VAL A CA 1
ATOM 3676 C C . VAL A 1 476 ? 2.970 22.201 -7.346 1.00 60.61 453 VAL A C 1
ATOM 3677 O O . VAL A 1 476 ? 3.883 23.007 -7.163 1.00 61.18 453 VAL A O 1
ATOM 3681 N N . VAL A 1 477 ? 3.157 21.007 -7.901 1.00 61.23 454 VAL A N 1
ATOM 3682 C CA . VAL A 1 477 ? 4.445 20.571 -8.392 1.00 63.05 454 VAL A CA 1
ATOM 3683 C C . VAL A 1 477 ? 4.302 20.279 -9.881 1.00 64.53 454 VAL A C 1
ATOM 3684 O O . VAL A 1 477 ? 3.684 19.283 -10.266 1.00 64.62 454 VAL A O 1
ATOM 3688 N N . LYS A 1 478 ? 4.833 21.169 -10.722 1.00 65.62 455 LYS A N 1
ATOM 3689 C CA . LYS A 1 478 ? 4.732 20.984 -12.165 1.00 67.05 455 LYS A CA 1
ATOM 3690 C C . LYS A 1 478 ? 5.795 20.008 -12.727 1.00 68.07 455 LYS A C 1
ATOM 3691 O O . LYS A 1 478 ? 5.661 19.546 -13.856 1.00 68.80 455 LYS A O 1
ATOM 3697 N N . GLU A 1 479 ? 6.818 19.661 -11.935 1.00 68.09 456 GLU A N 1
ATOM 3698 C CA . GLU A 1 479 ? 7.834 18.696 -12.347 1.00 68.32 456 GLU A CA 1
ATOM 3699 C C . GLU A 1 479 ? 7.900 17.648 -11.242 1.00 66.97 456 GLU A C 1
ATOM 3700 O O . GLU A 1 479 ? 8.691 17.796 -10.311 1.00 67.43 456 GLU A O 1
ATOM 3706 N N . PRO A 1 480 ? 7.029 16.616 -11.303 1.00 65.30 457 PRO A N 1
ATOM 3707 C CA . PRO A 1 480 ? 7.002 15.594 -10.248 1.00 64.33 457 PRO A CA 1
ATOM 3708 C C . PRO A 1 480 ? 8.331 14.883 -9.953 1.00 63.38 457 PRO A C 1
ATOM 3709 O O . PRO A 1 480 ? 8.565 14.495 -8.812 1.00 63.01 457 PRO A O 1
ATOM 3713 N N . LYS A 1 481 ? 9.195 14.702 -10.959 1.00 62.54 458 LYS A N 1
ATOM 3714 C CA . LYS A 1 481 ? 10.481 14.031 -10.752 1.00 62.68 458 LYS A CA 1
ATOM 3715 C C . LYS A 1 481 ? 11.393 14.768 -9.763 1.00 62.24 458 LYS A C 1
ATOM 3716 O O . LYS A 1 481 ? 12.223 14.135 -9.121 1.00 62.50 458 LYS A O 1
ATOM 3722 N N . THR A 1 482 ? 11.201 16.087 -9.596 1.00 61.35 459 THR A N 1
ATOM 3723 C CA . THR A 1 482 ? 11.968 16.874 -8.633 1.00 60.99 459 THR A CA 1
ATOM 3724 C C . THR A 1 482 ? 11.641 16.469 -7.181 1.00 59.78 459 THR A C 1
ATOM 3725 O O . THR A 1 482 ? 12.468 16.677 -6.294 1.00 59.58 459 THR A O 1
ATOM 3729 N N . ILE A 1 483 ? 10.448 15.889 -6.933 1.00 58.23 460 ILE A N 1
ATOM 3730 C CA . ILE A 1 483 ? 10.091 15.432 -5.600 1.00 57.58 460 ILE A CA 1
ATOM 3731 C C . ILE A 1 483 ? 9.918 13.905 -5.556 1.00 57.59 460 ILE A C 1
ATOM 3732 O O . ILE A 1 483 ? 9.070 13.406 -4.833 1.00 57.71 460 ILE A O 1
ATOM 3737 N N . GLY A 1 484 ? 10.733 13.189 -6.333 1.00 57.78 461 GLY A N 1
ATOM 3738 C CA . GLY A 1 484 ? 10.736 11.730 -6.426 1.00 57.64 461 GLY A CA 1
ATOM 3739 C C . GLY A 1 484 ? 9.422 11.091 -6.841 1.00 57.07 461 GLY A C 1
ATOM 3740 O O . GLY A 1 484 ? 9.107 9.986 -6.402 1.00 56.24 461 GLY A O 1
ATOM 3741 N N . LEU A 1 485 ? 8.662 11.753 -7.706 1.00 57.34 462 LEU A N 1
ATOM 3742 C CA . LEU A 1 485 ? 7.374 11.229 -8.153 1.00 58.55 462 LEU A CA 1
ATOM 3743 C C . LEU A 1 485 ? 7.370 10.959 -9.634 1.00 61.35 462 LEU A C 1
ATOM 3744 O O . LEU A 1 485 ? 8.008 11.681 -10.402 1.00 61.10 462 LEU A O 1
ATOM 3749 N N . PRO A 1 486 ? 6.712 9.870 -10.055 1.00 63.88 463 PRO A N 1
ATOM 3750 C CA . PRO A 1 486 ? 6.664 9.577 -11.490 1.00 66.21 463 PRO A CA 1
ATOM 3751 C C . PRO A 1 486 ? 5.786 10.569 -12.236 1.00 69.72 463 PRO A C 1
ATOM 3752 O O . PRO A 1 486 ? 4.778 11.025 -11.713 1.00 70.06 463 PRO A O 1
ATOM 3756 N N . ALA A 1 487 ? 6.192 10.926 -13.442 1.00 72.51 464 ALA A N 1
ATOM 3757 C CA . ALA A 1 487 ? 5.419 11.784 -14.318 1.00 76.03 464 ALA A CA 1
ATOM 3758 C C . ALA A 1 487 ? 4.786 10.819 -15.314 1.00 79.13 464 ALA A C 1
ATOM 3759 O O . ALA A 1 487 ? 5.519 10.242 -16.122 1.00 79.06 464 ALA A O 1
ATOM 3761 N N . ILE A 1 488 ? 3.438 10.616 -15.260 1.00 81.57 465 ILE A N 1
ATOM 3762 C CA . ILE A 1 488 ? 2.687 9.697 -16.146 1.00 84.61 465 ILE A CA 1
ATOM 3763 C C . ILE A 1 488 ? 3.149 9.817 -17.607 1.00 87.30 465 ILE A C 1
ATOM 3764 O O . ILE A 1 488 ? 3.383 8.788 -18.244 1.00 87.51 465 ILE A O 1
ATOM 3769 N N . ASN A 1 489 ? 3.416 11.067 -18.070 1.00 89.05 466 ASN A N 1
ATOM 3770 C CA . ASN A 1 489 ? 4.017 11.331 -19.374 1.00 91.14 466 ASN A CA 1
ATOM 3771 C C . ASN A 1 489 ? 4.232 12.831 -19.702 1.00 92.01 466 ASN A C 1
ATOM 3772 O O . ASN A 1 489 ? 3.356 13.485 -20.279 1.00 92.81 466 ASN A O 1
ATOM 3777 N N . MET A 1 490 ? 5.450 13.325 -19.391 1.00 91.32 467 MET A N 1
ATOM 3778 C CA . MET A 1 490 ? 6.032 14.645 -19.697 1.00 90.50 467 MET A CA 1
ATOM 3779 C C . MET A 1 490 ? 5.294 15.893 -19.116 1.00 87.88 467 MET A C 1
ATOM 3780 O O . MET A 1 490 ? 5.947 16.653 -18.409 1.00 87.96 467 MET A O 1
ATOM 3785 N N . SER A 1 491 ? 4.007 16.151 -19.433 1.00 85.31 468 SER A N 1
ATOM 3786 C CA . SER A 1 491 ? 3.321 17.331 -18.874 1.00 83.01 468 SER A CA 1
ATOM 3787 C C . SER A 1 491 ? 2.570 17.050 -17.560 1.00 79.85 468 SER A C 1
ATOM 3788 O O . SER A 1 491 ? 1.791 17.888 -17.105 1.00 79.79 468 SER A O 1
ATOM 3791 N N . SER A 1 492 ? 2.825 15.899 -16.938 1.00 76.99 469 SER A N 1
ATOM 3792 C CA . SER A 1 492 ? 2.167 15.527 -15.703 1.00 74.54 469 SER A CA 1
ATOM 3793 C C . SER A 1 492 ? 2.490 16.456 -14.568 1.00 71.62 469 SER A C 1
ATOM 3794 O O . SER A 1 492 ? 3.602 16.963 -14.464 1.00 71.84 469 SER A O 1
ATOM 3797 N N . SER A 1 493 ? 1.492 16.714 -13.739 1.00 68.83 470 SER A N 1
ATOM 3798 C CA . SER A 1 493 ? 1.601 17.613 -12.593 1.00 66.47 470 SER A CA 1
ATOM 3799 C C . SER A 1 493 ? 1.034 16.936 -11.335 1.00 63.24 470 SER A C 1
ATOM 3800 O O . SER A 1 493 ? 0.280 15.973 -11.438 1.00 63.21 470 SER A O 1
ATOM 3803 N N . PHE A 1 494 ? 1.389 17.440 -10.154 1.00 60.51 471 PHE A N 1
ATOM 3804 C CA . PHE A 1 494 ? 0.844 16.940 -8.900 1.00 58.60 471 PHE A CA 1
ATOM 3805 C C . PHE A 1 494 ? 0.332 18.127 -8.105 1.00 55.67 471 PHE A C 1
ATOM 3806 O O . PHE A 1 494 ? 1.019 19.138 -8.000 1.00 55.32 471 PHE A O 1
ATOM 3814 N N . ILE A 1 495 ? -0.887 18.032 -7.584 1.00 53.52 472 ILE A N 1
ATOM 3815 C CA . ILE A 1 495 ? -1.423 19.058 -6.688 1.00 52.19 472 ILE A CA 1
ATOM 3816 C C . ILE A 1 495 ? -1.748 18.372 -5.345 1.00 50.60 472 ILE A C 1
ATOM 3817 O O . ILE A 1 495 ? -2.203 17.227 -5.322 1.00 50.22 472 ILE A O 1
ATOM 3822 N N . PHE A 1 496 ? -1.461 19.042 -4.238 1.00 49.71 473 PHE A N 1
ATOM 3823 C CA . PHE A 1 496 ? -1.688 18.491 -2.911 1.00 48.80 473 PHE A CA 1
ATOM 3824 C C . PHE A 1 496 ? -2.502 19.489 -2.119 1.00 47.95 473 PHE A C 1
ATOM 3825 O O . PHE A 1 496 ? -2.046 20.597 -1.888 1.00 48.75 473 PHE A O 1
ATOM 3833 N N . ALA A 1 497 ? -3.692 19.107 -1.698 1.00 46.61 474 ALA A N 1
ATOM 3834 C CA . ALA A 1 497 ? -4.553 19.975 -0.908 1.00 45.83 474 ALA A CA 1
ATOM 3835 C C . ALA A 1 497 ? -3.912 20.328 0.421 1.00 45.14 474 ALA A C 1
ATOM 3836 O O . ALA A 1 497 ? -3.286 19.497 1.058 1.00 44.32 474 ALA A O 1
ATOM 3838 N N . LYS A 1 498 ? -4.054 21.582 0.827 1.00 45.04 475 LYS A N 1
ATOM 3839 C CA . LYS A 1 498 ? -3.568 22.043 2.117 1.00 44.69 475 LYS A CA 1
ATOM 3840 C C . LYS A 1 498 ? -4.797 22.249 3.027 1.00 45.67 475 LYS A C 1
ATOM 3841 O O . LYS A 1 498 ? -5.923 21.973 2.601 1.00 46.58 475 LYS A O 1
ATOM 3847 N N . ASN A 1 499 ? -4.593 22.666 4.288 1.00 45.53 476 ASN A N 1
ATOM 3848 C CA . ASN A 1 499 ? -5.660 22.950 5.245 1.00 46.03 476 ASN A CA 1
ATOM 3849 C C . ASN A 1 499 ? -6.650 21.756 5.356 1.00 46.03 476 ASN A C 1
ATOM 3850 O O . ASN A 1 499 ? -6.212 20.607 5.404 1.00 45.97 476 ASN A O 1
ATOM 3855 N N . ASP A 1 500 ? -7.950 22.022 5.397 1.00 45.65 477 ASP A N 1
ATOM 3856 C CA . ASP A 1 500 ? -8.960 20.987 5.436 1.00 45.93 477 ASP A CA 1
ATOM 3857 C C . ASP A 1 500 ? -9.742 20.959 4.100 1.00 46.83 477 ASP A C 1
ATOM 3858 O O . ASP A 1 500 ? -10.930 20.630 4.083 1.00 47.16 477 ASP A O 1
ATOM 3863 N N . PHE A 1 501 ? -9.081 21.322 2.996 1.00 46.51 478 PHE A N 1
ATOM 3864 C CA . PHE A 1 501 ? -9.708 21.328 1.694 1.00 46.46 478 PHE A CA 1
ATOM 3865 C C . PHE A 1 501 ? -9.894 19.940 1.155 1.00 46.54 478 PHE A C 1
ATOM 3866 O O . PHE A 1 501 ? -9.089 19.054 1.405 1.00 47.52 478 PHE A O 1
ATOM 3874 N N . PHE A 1 502 ? -10.961 19.754 0.389 1.00 45.66 479 PHE A N 1
ATOM 3875 C CA . PHE A 1 502 ? -11.152 18.552 -0.390 1.00 45.21 479 PHE A CA 1
ATOM 3876 C C . PHE A 1 502 ? -11.267 18.972 -1.871 1.00 45.91 479 PHE A C 1
ATOM 3877 O O . PHE A 1 502 ? -11.917 19.960 -2.182 1.00 45.64 479 PHE A O 1
ATOM 3885 N N . LEU A 1 503 ? -10.548 18.296 -2.756 1.00 47.15 480 LEU A N 1
ATOM 3886 C CA . LEU A 1 503 ? -10.543 18.595 -4.195 1.00 48.62 480 LEU A CA 1
ATOM 3887 C C . LEU A 1 503 ? -11.805 18.025 -4.801 1.00 51.03 480 LEU A C 1
ATOM 3888 O O . LEU A 1 503 ? -11.958 16.815 -4.844 1.00 51.35 480 LEU A O 1
ATOM 3893 N N . ALA A 1 504 ? -12.740 18.895 -5.193 1.00 52.82 481 ALA A N 1
ATOM 3894 C CA . ALA A 1 504 ? -14.039 18.511 -5.720 1.00 55.00 481 ALA A CA 1
ATOM 3895 C C . ALA A 1 504 ? -14.175 18.827 -7.203 1.00 58.38 481 ALA A C 1
ATOM 3896 O O . ALA A 1 504 ? -13.944 19.961 -7.627 1.00 58.42 481 ALA A O 1
ATOM 3898 N N . TYR A 1 505 ? -14.584 17.825 -8.000 1.00 60.75 482 TYR A N 1
ATOM 3899 C CA . TYR A 1 505 ? -14.750 18.024 -9.439 1.00 63.03 482 TYR A CA 1
ATOM 3900 C C . TYR A 1 505 ? -15.919 18.938 -9.750 1.00 63.62 482 TYR A C 1
ATOM 3901 O O . TYR A 1 505 ? -16.984 18.798 -9.163 1.00 62.80 482 TYR A O 1
ATOM 3910 N N . VAL A 1 506 ? -15.717 19.872 -10.688 1.00 64.74 483 VAL A N 1
ATOM 3911 C CA . VAL A 1 506 ? -16.750 20.814 -11.111 1.00 66.18 483 VAL A CA 1
ATOM 3912 C C . VAL A 1 506 ? -17.977 20.077 -11.674 1.00 67.65 483 VAL A C 1
ATOM 3913 O O . VAL A 1 506 ? -19.121 20.512 -11.462 1.00 67.83 483 VAL A O 1
ATOM 3917 N N . ASN A 1 507 ? -17.727 18.933 -12.355 1.00 68.51 484 ASN A N 1
ATOM 3918 C CA . ASN A 1 507 ? -18.725 18.096 -13.025 1.00 69.79 484 ASN A CA 1
ATOM 3919 C C . ASN A 1 507 ? -19.998 17.858 -12.180 1.00 69.28 484 ASN A C 1
ATOM 3920 O O . ASN A 1 507 ? -21.084 18.245 -12.619 1.00 70.17 484 ASN A O 1
ATOM 3925 N N . ASN A 1 508 ? -19.878 17.238 -11.000 1.00 67.63 485 ASN A N 1
ATOM 3926 C CA . ASN A 1 508 ? -21.028 17.071 -10.115 1.00 66.37 485 ASN A CA 1
ATOM 3927 C C . ASN A 1 508 ? -20.619 17.661 -8.765 1.00 63.97 485 ASN A C 1
ATOM 3928 O O . ASN A 1 508 ? -20.672 16.977 -7.745 1.00 63.64 485 ASN A O 1
ATOM 3933 N N . TYR A 1 509 ? -20.167 18.939 -8.789 1.00 62.09 486 TYR A N 1
ATOM 3934 C CA . TYR A 1 509 ? -19.714 19.707 -7.632 1.00 60.51 486 TYR A CA 1
ATOM 3935 C C . TYR A 1 509 ? -20.618 19.610 -6.387 1.00 59.73 486 TYR A C 1
ATOM 3936 O O . TYR A 1 509 ? -20.129 19.183 -5.347 1.00 59.13 486 TYR A O 1
ATOM 3945 N N . ASN A 1 510 ? -21.910 19.983 -6.482 1.00 59.42 487 ASN A N 1
ATOM 3946 C CA . ASN A 1 510 ? -22.813 19.950 -5.331 1.00 59.98 487 ASN A CA 1
ATOM 3947 C C . ASN A 1 510 ? -22.960 18.561 -4.697 1.00 58.82 487 ASN A C 1
ATOM 3948 O O . ASN A 1 510 ? -23.076 18.457 -3.472 1.00 58.19 487 ASN A O 1
ATOM 3953 N N . HIS A 1 511 ? -22.904 17.493 -5.517 1.00 58.04 488 HIS A N 1
ATOM 3954 C CA . HIS A 1 511 ? -22.976 16.128 -4.985 1.00 57.53 488 HIS A CA 1
ATOM 3955 C C . HIS A 1 511 ? -21.658 15.733 -4.290 1.00 55.97 488 HIS A C 1
ATOM 3956 O O . HIS A 1 511 ? -21.703 15.073 -3.256 1.00 55.44 488 HIS A O 1
ATOM 3963 N N . TYR A 1 512 ? -20.500 16.143 -4.836 1.00 54.88 489 TYR A N 1
ATOM 3964 C CA . TYR A 1 512 ? -19.212 15.862 -4.180 1.00 55.11 489 TYR A CA 1
ATOM 3965 C C . TYR A 1 512 ? -19.129 16.616 -2.849 1.00 53.08 489 TYR A C 1
ATOM 3966 O O . TYR A 1 512 ? -18.647 16.065 -1.870 1.00 52.93 489 TYR A O 1
ATOM 3975 N N . VAL A 1 513 ? -19.595 17.883 -2.817 1.00 51.56 490 VAL A N 1
ATOM 3976 C CA . VAL A 1 513 ? -19.544 18.690 -1.597 1.00 51.38 490 VAL A CA 1
ATOM 3977 C C . VAL A 1 513 ? -20.394 18.071 -0.502 1.00 50.73 490 VAL A C 1
ATOM 3978 O O . VAL A 1 513 ? -19.921 17.862 0.616 1.00 50.73 490 VAL A O 1
ATOM 3982 N N . SER A 1 514 ? -21.625 17.741 -0.838 1.00 49.91 491 SER A N 1
ATOM 3983 C CA . SER A 1 514 ? -22.580 17.180 0.100 1.00 50.66 491 SER A CA 1
ATOM 3984 C C . SER A 1 514 ? -22.129 15.827 0.671 1.00 49.69 491 SER A C 1
ATOM 3985 O O . SER A 1 514 ? -22.251 15.572 1.865 1.00 49.89 491 SER A O 1
ATOM 3988 N N . TYR A 1 515 ? -21.583 14.978 -0.180 1.00 48.33 492 TYR A N 1
ATOM 3989 C CA . TYR A 1 515 ? -21.153 13.648 0.199 1.00 46.80 492 TYR A CA 1
ATOM 3990 C C . TYR A 1 515 ? -19.802 13.561 0.948 1.00 45.95 492 TYR A C 1
ATOM 3991 O O . TYR A 1 515 ? -19.654 12.744 1.854 1.00 45.87 492 TYR A O 1
ATOM 4000 N N . TYR A 1 516 ? -18.822 14.363 0.550 1.00 45.42 493 TYR A N 1
ATOM 4001 C CA . TYR A 1 516 ? -17.487 14.306 1.119 1.00 45.69 493 TYR A CA 1
ATOM 4002 C C . TYR A 1 516 ? -17.172 15.308 2.197 1.00 45.44 493 TYR A C 1
ATOM 4003 O O . TYR A 1 516 ? -16.108 15.205 2.803 1.00 45.02 493 TYR A O 1
ATOM 4012 N N . LYS A 1 517 ? -18.067 16.257 2.466 1.00 45.24 494 LYS A N 1
ATOM 4013 C CA . LYS A 1 517 ? -17.839 17.226 3.543 1.00 45.86 494 LYS A CA 1
ATOM 4014 C C . LYS A 1 517 ? -17.915 16.466 4.869 1.00 45.76 494 LYS A C 1
ATOM 4015 O O . LYS A 1 517 ? -18.762 15.587 5.026 1.00 46.48 494 LYS A O 1
ATOM 4021 N N . ASN A 1 518 ? -16.985 16.734 5.761 1.00 44.71 495 ASN A N 1
ATOM 4022 C CA . ASN A 1 518 ? -16.896 16.114 7.075 1.00 44.24 495 ASN A CA 1
ATOM 4023 C C . ASN A 1 518 ? -16.645 14.634 7.007 1.00 42.37 495 ASN A C 1
ATOM 4024 O O . ASN A 1 518 ? -17.258 13.849 7.717 1.00 43.39 495 ASN A O 1
ATOM 4029 N N . THR A 1 519 ? -15.739 14.254 6.136 1.00 39.49 496 THR A N 1
ATOM 4030 C CA . THR A 1 519 ? -15.287 12.881 6.027 1.00 37.71 496 THR A CA 1
ATOM 4031 C C . THR A 1 519 ? -13.769 12.918 6.191 1.00 36.50 496 THR A C 1
ATOM 4032 O O . THR A 1 519 ? -13.152 13.972 6.082 1.00 35.28 496 THR A O 1
ATOM 4036 N N . TYR A 1 520 ? -13.177 11.784 6.510 1.00 37.08 497 TYR A N 1
ATOM 4037 C CA . TYR A 1 520 ? -11.724 11.670 6.664 1.00 37.02 497 TYR A CA 1
ATOM 4038 C C . TYR A 1 520 ? -11.097 11.384 5.335 1.00 36.96 497 TYR A C 1
ATOM 4039 O O . TYR A 1 520 ? -11.433 10.400 4.699 1.00 37.21 497 TYR A O 1
ATOM 4048 N N . GLN A 1 521 ? -10.182 12.232 4.913 1.00 37.34 498 GLN A N 1
ATOM 4049 C CA . GLN A 1 521 ? -9.468 12.028 3.657 1.00 38.52 498 GLN A CA 1
ATOM 4050 C C . GLN A 1 521 ? -7.966 12.281 3.869 1.00 39.43 498 GLN A C 1
ATOM 4051 O O . GLN A 1 521 ? -7.575 13.101 4.691 1.00 39.52 498 GLN A O 1
ATOM 4057 N N . HIS A 1 522 ? -7.128 11.553 3.140 1.00 39.15 499 HIS A N 1
ATOM 4058 C CA . HIS A 1 522 ? -5.684 11.717 3.212 1.00 38.00 499 HIS A CA 1
ATOM 4059 C C . HIS A 1 522 ? -5.103 11.802 1.787 1.00 40.09 499 HIS A C 1
ATOM 4060 O O . HIS A 1 522 ? -5.763 11.443 0.816 1.00 40.03 499 HIS A O 1
ATOM 4067 N N . GLY A 1 523 ? -3.890 12.317 1.672 1.00 40.99 500 GLY A N 1
ATOM 4068 C CA . GLY A 1 523 ? -3.228 12.509 0.389 1.00 41.87 500 GLY A CA 1
ATOM 4069 C C . GLY A 1 523 ? -2.485 13.836 0.318 1.00 42.61 500 GLY A C 1
ATOM 4070 O O . GLY A 1 523 ? -1.477 13.932 -0.384 1.00 43.03 500 GLY A O 1
ATOM 4071 N N . GLY A 1 524 ? -2.928 14.828 1.100 1.00 42.54 501 GLY A N 1
ATOM 4072 C CA . GLY A 1 524 ? -2.363 16.174 1.112 1.00 42.80 501 GLY A CA 1
ATOM 4073 C C . GLY A 1 524 ? -1.514 16.579 2.302 1.00 42.72 501 GLY A C 1
ATOM 4074 O O . GLY A 1 524 ? -0.849 15.756 2.937 1.00 44.03 501 GLY A O 1
ATOM 4075 N N . ILE A 1 525 ? -1.521 17.868 2.605 1.00 41.62 502 ILE A N 1
ATOM 4076 C CA . ILE A 1 525 ? -0.689 18.431 3.667 1.00 40.87 502 ILE A CA 1
ATOM 4077 C C . ILE A 1 525 ? -1.458 18.878 4.913 1.00 39.68 502 ILE A C 1
ATOM 4078 O O . ILE A 1 525 ? -2.314 19.760 4.862 1.00 40.24 502 ILE A O 1
ATOM 4083 N N . SER A 1 526 ? -1.100 18.299 6.026 1.00 38.24 503 SER A N 1
ATOM 4084 C CA . SER A 1 526 ? -1.571 18.630 7.360 1.00 37.71 503 SER A CA 1
ATOM 4085 C C . SER A 1 526 ? -0.702 17.913 8.376 1.00 36.31 503 SER A C 1
ATOM 4086 O O . SER A 1 526 ? -0.022 16.943 8.038 1.00 36.55 503 SER A O 1
ATOM 4089 N N . LEU A 1 527 ? -0.738 18.376 9.630 1.00 35.27 504 LEU A N 1
ATOM 4090 C CA . LEU A 1 527 ? -0.038 17.754 10.744 1.00 34.79 504 LEU A CA 1
ATOM 4091 C C . LEU A 1 527 ? -0.584 16.327 10.940 1.00 33.35 504 LEU A C 1
ATOM 4092 O O . LEU A 1 527 ? 0.199 15.384 10.998 1.00 31.84 504 LEU A O 1
ATOM 4097 N N . GLU A 1 528 ? -1.929 16.167 10.886 1.00 33.46 505 GLU A N 1
ATOM 4098 C CA . GLU A 1 528 ? -2.630 14.878 10.979 1.00 34.15 505 GLU A CA 1
ATOM 4099 C C . GLU A 1 528 ? -2.177 13.874 9.936 1.00 35.19 505 GLU A C 1
ATOM 4100 O O . GLU A 1 528 ? -1.928 12.715 10.270 1.00 36.81 505 GLU A O 1
ATOM 4106 N N . GLU A 1 529 ? -2.075 14.295 8.667 1.00 34.22 506 GLU A N 1
ATOM 4107 C CA . GLU A 1 529 ? -1.648 13.418 7.605 1.00 34.13 506 GLU A CA 1
ATOM 4108 C C . GLU A 1 529 ? -0.148 13.130 7.608 1.00 35.07 506 GLU A C 1
ATOM 4109 O O . GLU A 1 529 ? 0.237 11.989 7.395 1.00 35.86 506 GLU A O 1
ATOM 4115 N N . MET A 1 530 ? 0.687 14.143 7.818 1.00 35.34 507 MET A N 1
ATOM 4116 C CA . MET A 1 530 ? 2.118 14.015 7.605 1.00 36.70 507 MET A CA 1
ATOM 4117 C C . MET A 1 530 ? 2.990 13.654 8.811 1.00 36.87 507 MET A C 1
ATOM 4118 O O . MET A 1 530 ? 3.941 12.896 8.621 1.00 36.83 507 MET A O 1
ATOM 4123 N N . ILE A 1 531 ? 2.761 14.242 10.005 1.00 37.12 508 ILE A N 1
ATOM 4124 C CA . ILE A 1 531 ? 3.625 13.936 11.151 1.00 37.95 508 ILE A CA 1
ATOM 4125 C C . ILE A 1 531 ? 3.093 12.713 11.886 1.00 38.20 508 ILE A C 1
ATOM 4126 O O . ILE A 1 531 ? 1.987 12.712 12.449 1.00 38.18 508 ILE A O 1
ATOM 4131 N N . ILE A 1 532 ? 3.855 11.619 11.787 1.00 37.21 509 ILE A N 1
ATOM 4132 C CA . ILE A 1 532 ? 3.387 10.313 12.247 1.00 36.16 509 ILE A CA 1
ATOM 4133 C C . ILE A 1 532 ? 4.373 9.605 13.145 1.00 35.78 509 ILE A C 1
ATOM 4134 O O . ILE A 1 532 ? 5.585 9.835 13.055 1.00 35.78 509 ILE A O 1
ATOM 4139 N N . PRO A 1 533 ? 3.858 8.706 14.015 1.00 35.21 510 PRO A N 1
ATOM 4140 C CA . PRO A 1 533 ? 4.754 8.018 14.949 1.00 35.18 510 PRO A CA 1
ATOM 4141 C C . PRO A 1 533 ? 5.526 6.825 14.407 1.00 35.84 510 PRO A C 1
ATOM 4142 O O . PRO A 1 533 ? 5.061 6.076 13.555 1.00 35.85 510 PRO A O 1
ATOM 4146 N N . PHE A 1 534 ? 6.739 6.668 14.928 1.00 36.19 511 PHE A N 1
ATOM 4147 C CA . PHE A 1 534 ? 7.589 5.496 14.769 1.00 36.87 511 PHE A CA 1
ATOM 4148 C C . PHE A 1 534 ? 7.931 5.146 16.222 1.00 36.34 511 PHE A C 1
ATOM 4149 O O . PHE A 1 534 ? 8.463 5.975 16.953 1.00 36.33 511 PHE A O 1
ATOM 4157 N N . LEU A 1 535 ? 7.564 3.950 16.659 1.00 36.26 512 LEU A N 1
ATOM 4158 C CA . LEU A 1 535 ? 7.674 3.525 18.052 1.00 35.89 512 LEU A CA 1
ATOM 4159 C C . LEU A 1 535 ? 8.393 2.198 18.212 1.00 36.77 512 LEU A C 1
ATOM 4160 O O . LEU A 1 535 ? 8.076 1.259 17.514 1.00 37.99 512 LEU A O 1
ATOM 4165 N N . VAL A 1 536 ? 9.340 2.095 19.143 1.00 37.06 513 VAL A N 1
ATOM 4166 C CA . VAL A 1 536 ? 10.058 0.840 19.400 1.00 37.83 513 VAL A CA 1
ATOM 4167 C C . VAL A 1 536 ? 9.800 0.435 20.849 1.00 38.91 513 VAL A C 1
ATOM 4168 O O . VAL A 1 536 ? 9.961 1.262 21.716 1.00 39.64 513 VAL A O 1
ATOM 4172 N N . PHE A 1 537 ? 9.416 -0.817 21.122 1.00 39.41 514 PHE A N 1
ATOM 4173 C CA . PHE A 1 537 ? 9.129 -1.272 22.491 1.00 39.79 514 PHE A CA 1
ATOM 4174 C C . PHE A 1 537 ? 9.794 -2.604 22.821 1.00 42.24 514 PHE A C 1
ATOM 4175 O O . PHE A 1 537 ? 9.931 -3.469 21.959 1.00 42.95 514 PHE A O 1
ATOM 4183 N N . ASN A 1 538 ? 10.110 -2.810 24.086 1.00 43.65 515 ASN A N 1
ATOM 4184 C CA . ASN A 1 538 ? 10.645 -4.087 24.566 1.00 45.53 515 ASN A CA 1
ATOM 4185 C C . ASN A 1 538 ? 9.540 -4.809 25.301 1.00 47.22 515 ASN A C 1
ATOM 4186 O O . ASN A 1 538 ? 8.733 -4.168 25.967 1.00 45.94 515 ASN A O 1
ATOM 4191 N N . PRO A 1 539 ? 9.453 -6.142 25.158 1.00 49.97 516 PRO A N 1
ATOM 4192 C CA . PRO A 1 539 ? 8.385 -6.877 25.855 1.00 51.91 516 PRO A CA 1
ATOM 4193 C C . PRO A 1 539 ? 8.599 -6.878 27.363 1.00 53.63 516 PRO A C 1
ATOM 4194 O O . PRO A 1 539 ? 9.746 -6.872 27.824 1.00 54.47 516 PRO A O 1
ATOM 4198 N N . LYS A 1 540 ? 7.506 -6.815 28.131 1.00 54.52 517 LYS A N 1
ATOM 4199 C CA . LYS A 1 540 ? 7.646 -6.817 29.582 1.00 56.20 517 LYS A CA 1
ATOM 4200 C C . LYS A 1 540 ? 7.169 -8.136 30.222 1.00 57.21 517 LYS A C 1
ATOM 4201 O O . LYS A 1 540 ? 6.545 -8.963 29.517 1.00 57.70 517 LYS A O 1
ATOM 4208 N N . ASP B 1 25 ? 15.024 -7.402 33.136 1.00 75.04 2 ASP B N 1
ATOM 4209 C CA . ASP B 1 25 ? 14.040 -7.112 34.182 1.00 74.79 2 ASP B CA 1
ATOM 4210 C C . ASP B 1 25 ? 14.532 -6.038 35.182 1.00 73.05 2 ASP B C 1
ATOM 4211 O O . ASP B 1 25 ? 15.691 -5.615 35.095 1.00 73.92 2 ASP B O 1
ATOM 4216 N N . LYS B 1 26 ? 13.623 -5.608 36.107 1.00 70.18 3 LYS B N 1
ATOM 4217 C CA . LYS B 1 26 ? 13.665 -4.616 37.204 1.00 68.04 3 LYS B CA 1
ATOM 4218 C C . LYS B 1 26 ? 12.897 -3.338 36.879 1.00 64.43 3 LYS B C 1
ATOM 4219 O O . LYS B 1 26 ? 13.144 -2.696 35.853 1.00 64.66 3 LYS B O 1
ATOM 4225 N N . ILE B 1 27 ? 11.972 -2.973 37.761 1.00 60.67 4 ILE B N 1
ATOM 4226 C CA . ILE B 1 27 ? 11.229 -1.734 37.601 1.00 57.63 4 ILE B CA 1
ATOM 4227 C C . ILE B 1 27 ? 12.166 -0.570 37.977 1.00 54.60 4 ILE B C 1
ATOM 4228 O O . ILE B 1 27 ? 12.861 -0.648 38.988 1.00 53.97 4 ILE B O 1
ATOM 4233 N N . ARG B 1 28 ? 12.236 0.459 37.111 1.00 52.49 5 ARG B N 1
ATOM 4234 C CA . ARG B 1 28 ? 13.115 1.621 37.274 1.00 50.76 5 ARG B CA 1
ATOM 4235 C C . ARG B 1 28 ? 12.388 2.816 37.849 1.00 49.00 5 ARG B C 1
ATOM 4236 O O . ARG B 1 28 ? 11.453 3.339 37.246 1.00 49.17 5 ARG B O 1
ATOM 4244 N N . ILE B 1 29 ? 12.839 3.269 39.000 1.00 47.34 6 ILE B N 1
ATOM 4245 C CA . ILE B 1 29 ? 12.254 4.398 39.708 1.00 46.39 6 ILE B CA 1
ATOM 4246 C C . ILE B 1 29 ? 13.160 5.616 39.625 1.00 45.81 6 ILE B C 1
ATOM 4247 O O . ILE B 1 29 ? 14.337 5.515 39.935 1.00 46.03 6 ILE B O 1
ATOM 4252 N N . LEU B 1 30 ? 12.606 6.779 39.285 1.00 44.95 7 LEU B N 1
ATOM 4253 C CA . LEU B 1 30 ? 13.348 8.032 39.361 1.00 44.53 7 LEU B CA 1
ATOM 4254 C C . LEU B 1 30 ? 12.793 8.707 40.635 1.00 44.61 7 LEU B C 1
ATOM 4255 O O . LEU B 1 30 ? 11.589 8.885 40.733 1.00 44.33 7 LEU B O 1
ATOM 4260 N N . TRP B 1 31 ? 13.633 8.957 41.647 1.00 44.23 8 TRP B N 1
ATOM 4261 C CA . TRP B 1 31 ? 13.185 9.580 42.905 1.00 44.67 8 TRP B CA 1
ATOM 4262 C C . TRP B 1 31 ? 13.857 10.939 43.006 1.00 44.40 8 TRP B C 1
ATOM 4263 O O . TRP B 1 31 ? 15.088 11.021 43.025 1.00 44.14 8 TRP B O 1
ATOM 4274 N N . VAL B 1 32 ? 13.038 11.995 43.072 1.00 44.29 9 VAL B N 1
ATOM 4275 C CA . VAL B 1 32 ? 13.493 13.380 43.157 1.00 45.03 9 VAL B CA 1
ATOM 4276 C C . VAL B 1 32 ? 13.173 13.950 44.524 1.00 45.95 9 VAL B C 1
ATOM 4277 O O . VAL B 1 32 ? 11.999 14.055 44.881 1.00 45.51 9 VAL B O 1
ATOM 4281 N N . ASP B 1 33 ? 14.205 14.362 45.277 1.00 47.28 10 ASP B N 1
ATOM 4282 C CA . ASP B 1 33 ? 14.046 14.973 46.600 1.00 48.85 10 ASP B CA 1
ATOM 4283 C C . ASP B 1 33 ? 15.326 15.740 46.928 1.00 50.93 10 ASP B C 1
ATOM 4284 O O . ASP B 1 33 ? 16.413 15.239 46.658 1.00 51.07 10 ASP B O 1
ATOM 4289 N N . ASP B 1 34 ? 15.215 16.947 47.504 1.00 52.53 11 ASP B N 1
ATOM 4290 C CA . ASP B 1 34 ? 16.411 17.722 47.870 1.00 54.54 11 ASP B CA 1
ATOM 4291 C C . ASP B 1 34 ? 17.160 17.106 49.047 1.00 56.50 11 ASP B C 1
ATOM 4292 O O . ASP B 1 34 ? 18.361 17.356 49.205 1.00 56.45 11 ASP B O 1
ATOM 4297 N N . GLU B 1 35 ? 16.453 16.308 49.882 1.00 57.96 12 GLU B N 1
ATOM 4298 C CA . GLU B 1 35 ? 17.019 15.633 51.042 1.00 60.48 12 GLU B CA 1
ATOM 4299 C C . GLU B 1 35 ? 17.084 14.150 50.723 1.00 63.19 12 GLU B C 1
ATOM 4300 O O . GLU B 1 35 ? 16.712 13.323 51.546 1.00 63.15 12 GLU B O 1
ATOM 4306 N N . ILE B 1 36 ? 17.606 13.821 49.529 1.00 65.57 13 ILE B N 1
ATOM 4307 C CA . ILE B 1 36 ? 17.688 12.454 49.024 1.00 67.87 13 ILE B CA 1
ATOM 4308 C C . ILE B 1 36 ? 18.651 11.590 49.872 1.00 69.61 13 ILE B C 1
ATOM 4309 O O . ILE B 1 36 ? 18.427 10.384 49.985 1.00 69.95 13 ILE B O 1
ATOM 4314 N N . ASP B 1 37 ? 19.633 12.204 50.548 1.00 70.70 14 ASP B N 1
ATOM 4315 C CA . ASP B 1 37 ? 20.505 11.471 51.450 1.00 72.56 14 ASP B CA 1
ATOM 4316 C C . ASP B 1 37 ? 19.799 11.019 52.738 1.00 72.71 14 ASP B C 1
ATOM 4317 O O . ASP B 1 37 ? 20.202 10.027 53.348 1.00 73.20 14 ASP B O 1
ATOM 4322 N N . LEU B 1 38 ? 18.734 11.726 53.142 1.00 71.96 15 LEU B N 1
ATOM 4323 C CA . LEU B 1 38 ? 17.939 11.372 54.323 1.00 71.75 15 LEU B CA 1
ATOM 4324 C C . LEU B 1 38 ? 16.974 10.200 54.048 1.00 71.04 15 LEU B C 1
ATOM 4325 O O . LEU B 1 38 ? 16.351 9.697 54.984 1.00 71.33 15 LEU B O 1
ATOM 4330 N N . LEU B 1 39 ? 16.801 9.809 52.775 1.00 69.78 16 LEU B N 1
ATOM 4331 C CA . LEU B 1 39 ? 15.899 8.755 52.357 1.00 69.34 16 LEU B CA 1
ATOM 4332 C C . LEU B 1 39 ? 16.582 7.429 52.057 1.00 68.18 16 LEU B C 1
ATOM 4333 O O . LEU B 1 39 ? 15.919 6.542 51.538 1.00 67.74 16 LEU B O 1
ATOM 4338 N N . LYS B 1 40 ? 17.881 7.275 52.364 1.00 67.76 17 LYS B N 1
ATOM 4339 C CA . LYS B 1 40 ? 18.622 6.049 52.067 1.00 68.10 17 LYS B CA 1
ATOM 4340 C C . LYS B 1 40 ? 17.971 4.759 52.610 1.00 67.30 17 LYS B C 1
ATOM 4341 O O . LYS B 1 40 ? 17.982 3.774 51.869 1.00 67.85 17 LYS B O 1
ATOM 4347 N N . PRO B 1 41 ? 17.349 4.712 53.825 1.00 65.75 18 PRO B N 1
ATOM 4348 C CA . PRO B 1 41 ? 16.702 3.463 54.258 1.00 64.73 18 PRO B CA 1
ATOM 4349 C C . PRO B 1 41 ? 15.581 3.027 53.318 1.00 63.07 18 PRO B C 1
ATOM 4350 O O . PRO B 1 41 ? 15.399 1.831 53.115 1.00 63.21 18 PRO B O 1
ATOM 4354 N N . HIS B 1 42 ? 14.846 3.989 52.741 1.00 61.86 19 HIS B N 1
ATOM 4355 C CA . HIS B 1 42 ? 13.771 3.698 51.794 1.00 61.33 19 HIS B CA 1
ATOM 4356 C C . HIS B 1 42 ? 14.359 3.108 50.504 1.00 60.62 19 HIS B C 1
ATOM 4357 O O . HIS B 1 42 ? 13.832 2.122 49.991 1.00 60.05 19 HIS B O 1
ATOM 4364 N N . ILE B 1 43 ? 15.464 3.699 49.998 1.00 60.32 20 ILE B N 1
ATOM 4365 C CA . ILE B 1 43 ? 16.146 3.232 48.783 1.00 60.18 20 ILE B CA 1
ATOM 4366 C C . ILE B 1 43 ? 16.633 1.795 48.962 1.00 60.06 20 ILE B C 1
ATOM 4367 O O . ILE B 1 43 ? 16.377 0.961 48.095 1.00 60.07 20 ILE B O 1
ATOM 4372 N N . LEU B 1 44 ? 17.314 1.499 50.095 1.00 59.74 21 LEU B N 1
ATOM 4373 C CA . LEU B 1 44 ? 17.837 0.169 50.400 1.00 59.78 21 LEU B CA 1
ATOM 4374 C C . LEU B 1 44 ? 16.711 -0.850 50.518 1.00 58.35 21 LEU B C 1
ATOM 4375 O O . LEU B 1 44 ? 16.871 -1.982 50.077 1.00 58.38 21 LEU B O 1
ATOM 4380 N N . PHE B 1 45 ? 15.585 -0.451 51.115 1.00 57.18 22 PHE B N 1
ATOM 4381 C CA . PHE B 1 45 ? 14.413 -1.304 51.266 1.00 57.12 22 PHE B CA 1
ATOM 4382 C C . PHE B 1 45 ? 13.871 -1.671 49.887 1.00 57.73 22 PHE B C 1
ATOM 4383 O O . PHE B 1 45 ? 13.551 -2.828 49.658 1.00 58.61 22 PHE B O 1
ATOM 4391 N N . LEU B 1 46 ? 13.778 -0.690 48.973 1.00 57.27 23 LEU B N 1
ATOM 4392 C CA . LEU B 1 46 ? 13.267 -0.877 47.615 1.00 57.17 23 LEU B CA 1
ATOM 4393 C C . LEU B 1 46 ? 14.217 -1.658 46.724 1.00 58.02 23 LEU B C 1
ATOM 4394 O O . LEU B 1 46 ? 13.771 -2.401 45.855 1.00 58.06 23 LEU B O 1
ATOM 4399 N N . GLU B 1 47 ? 15.528 -1.504 46.949 1.00 58.53 24 GLU B N 1
ATOM 4400 C CA . GLU B 1 47 ? 16.536 -2.237 46.207 1.00 59.82 24 GLU B CA 1
ATOM 4401 C C . GLU B 1 47 ? 16.498 -3.729 46.552 1.00 61.35 24 GLU B C 1
ATOM 4402 O O . GLU B 1 47 ? 16.711 -4.560 45.674 1.00 61.19 24 GLU B O 1
ATOM 4408 N N . LYS B 1 48 ? 16.190 -4.061 47.824 1.00 62.50 25 LYS B N 1
ATOM 4409 C CA . LYS B 1 48 ? 16.025 -5.418 48.317 1.00 64.00 25 LYS B CA 1
ATOM 4410 C C . LYS B 1 48 ? 14.821 -6.101 47.627 1.00 64.45 25 LYS B C 1
ATOM 4411 O O . LYS B 1 48 ? 14.866 -7.309 47.375 1.00 65.28 25 LYS B O 1
ATOM 4417 N N . LYS B 1 49 ? 13.763 -5.327 47.313 1.00 63.83 26 LYS B N 1
ATOM 4418 C CA . LYS B 1 49 ? 12.554 -5.793 46.624 1.00 63.73 26 LYS B CA 1
ATOM 4419 C C . LYS B 1 49 ? 12.703 -5.806 45.084 1.00 63.80 26 LYS B C 1
ATOM 4420 O O . LYS B 1 49 ? 11.699 -5.814 44.374 1.00 63.86 26 LYS B O 1
ATOM 4426 N N . ASN B 1 50 ? 13.938 -5.783 44.578 1.00 63.57 27 ASN B N 1
ATOM 4427 C CA . ASN B 1 50 ? 14.259 -5.840 43.154 1.00 63.81 27 ASN B CA 1
ATOM 4428 C C . ASN B 1 50 ? 13.865 -4.605 42.348 1.00 61.41 27 ASN B C 1
ATOM 4429 O O . ASN B 1 50 ? 13.680 -4.711 41.132 1.00 61.67 27 ASN B O 1
ATOM 4434 N N . TYR B 1 51 ? 13.773 -3.440 42.997 1.00 58.77 28 TYR B N 1
ATOM 4435 C CA . TYR B 1 51 ? 13.520 -2.202 42.278 1.00 57.08 28 TYR B CA 1
ATOM 4436 C C . TYR B 1 51 ? 14.865 -1.497 42.041 1.00 56.27 28 TYR B C 1
ATOM 4437 O O . TYR B 1 51 ? 15.757 -1.536 42.893 1.00 55.89 28 TYR B O 1
ATOM 4446 N N . GLU B 1 52 ? 15.013 -0.874 40.879 1.00 55.42 29 GLU B N 1
ATOM 4447 C CA . GLU B 1 52 ? 16.211 -0.116 40.554 1.00 55.29 29 GLU B CA 1
ATOM 4448 C C . GLU B 1 52 ? 15.874 1.350 40.864 1.00 54.28 29 GLU B C 1
ATOM 4449 O O . GLU B 1 52 ? 14.870 1.847 40.369 1.00 54.46 29 GLU B O 1
ATOM 4455 N N . VAL B 1 53 ? 16.647 2.015 41.729 1.00 53.08 30 VAL B N 1
ATOM 4456 C CA . VAL B 1 53 ? 16.363 3.404 42.095 1.00 52.30 30 VAL B CA 1
ATOM 4457 C C . VAL B 1 53 ? 17.416 4.386 41.588 1.00 52.38 30 VAL B C 1
ATOM 4458 O O . VAL B 1 53 ? 18.603 4.234 41.884 1.00 52.93 30 VAL B O 1
ATOM 4462 N N . THR B 1 54 ? 16.979 5.415 40.845 1.00 51.72 31 THR B N 1
ATOM 4463 C CA . THR B 1 54 ? 17.849 6.498 40.389 1.00 51.13 31 THR B CA 1
ATOM 4464 C C . THR B 1 54 ? 17.437 7.733 41.165 1.00 50.74 31 THR B C 1
ATOM 4465 O O . THR B 1 54 ? 16.255 8.040 41.219 1.00 49.92 31 THR B O 1
ATOM 4469 N N . THR B 1 55 ? 18.388 8.395 41.821 1.00 51.70 32 THR B N 1
ATOM 4470 C CA . THR B 1 55 ? 18.074 9.560 42.641 1.00 53.24 32 THR B CA 1
ATOM 4471 C C . THR B 1 55 ? 18.461 10.862 41.973 1.00 53.84 32 THR B C 1
ATOM 4472 O O . THR B 1 55 ? 19.318 10.898 41.078 1.00 54.50 32 THR B O 1
ATOM 4476 N N . SER B 1 56 ? 17.825 11.945 42.424 1.00 53.01 33 SER B N 1
ATOM 4477 C CA . SER B 1 56 ? 18.076 13.293 41.952 1.00 52.00 33 SER B CA 1
ATOM 4478 C C . SER B 1 56 ? 17.712 14.255 43.080 1.00 51.04 33 SER B C 1
ATOM 4479 O O . SER B 1 56 ? 16.731 14.022 43.796 1.00 50.00 33 SER B O 1
ATOM 4482 N N . ASN B 1 57 ? 18.523 15.316 43.275 1.00 51.24 34 ASN B N 1
ATOM 4483 C CA . ASN B 1 57 ? 18.219 16.278 44.341 1.00 51.51 34 ASN B CA 1
ATOM 4484 C C . ASN B 1 57 ? 17.528 17.545 43.844 1.00 51.16 34 ASN B C 1
ATOM 4485 O O . ASN B 1 57 ? 17.299 18.450 44.633 1.00 51.94 34 ASN B O 1
ATOM 4490 N N . ASN B 1 58 ? 17.194 17.624 42.547 1.00 50.30 35 ASN B N 1
ATOM 4491 C CA . ASN B 1 58 ? 16.526 18.791 41.992 1.00 49.91 35 ASN B CA 1
ATOM 4492 C C . ASN B 1 58 ? 15.671 18.425 40.796 1.00 49.68 35 ASN B C 1
ATOM 4493 O O . ASN B 1 58 ? 16.026 17.537 40.030 1.00 49.51 35 ASN B O 1
ATOM 4498 N N . GLY B 1 59 ? 14.530 19.080 40.682 1.00 49.69 36 GLY B N 1
ATOM 4499 C CA . GLY B 1 59 ? 13.590 18.864 39.598 1.00 49.71 36 GLY B CA 1
ATOM 4500 C C . GLY B 1 59 ? 14.170 19.007 38.205 1.00 50.25 36 GLY B C 1
ATOM 4501 O O . GLY B 1 59 ? 13.795 18.240 37.321 1.00 49.76 36 GLY B O 1
ATOM 4502 N N . LEU B 1 60 ? 15.099 19.967 37.986 1.00 51.24 37 LEU B N 1
ATOM 4503 C CA . LEU B 1 60 ? 15.675 20.178 36.662 1.00 52.28 37 LEU B CA 1
ATOM 4504 C C . LEU B 1 60 ? 16.581 19.015 36.236 1.00 52.98 37 LEU B C 1
ATOM 4505 O O . LEU B 1 60 ? 16.548 18.611 35.067 1.00 53.69 37 LEU B O 1
ATOM 4510 N N . ASP B 1 61 ? 17.366 18.472 37.167 1.00 52.14 38 ASP B N 1
ATOM 4511 C CA . ASP B 1 61 ? 18.235 17.334 36.886 1.00 52.23 38 ASP B CA 1
ATOM 4512 C C . ASP B 1 61 ? 17.362 16.075 36.668 1.00 51.13 38 ASP B C 1
ATOM 4513 O O . ASP B 1 61 ? 17.684 15.234 35.833 1.00 51.47 38 ASP B O 1
ATOM 4518 N N . ALA B 1 62 ? 16.251 15.960 37.395 1.00 50.03 39 ALA B N 1
ATOM 4519 C CA . ALA B 1 62 ? 15.328 14.844 37.240 1.00 49.23 39 ALA B CA 1
ATOM 4520 C C . ALA B 1 62 ? 14.670 14.897 35.850 1.00 49.22 39 ALA B C 1
ATOM 4521 O O . ALA B 1 62 ? 14.475 13.860 35.236 1.00 49.85 39 ALA B O 1
ATOM 4523 N N . ILE B 1 63 ? 14.352 16.098 35.345 1.00 48.35 40 ILE B N 1
ATOM 4524 C CA . ILE B 1 63 ? 13.767 16.258 34.023 1.00 48.16 40 ILE B CA 1
ATOM 4525 C C . ILE B 1 63 ? 14.756 15.831 32.938 1.00 48.55 40 ILE B C 1
ATOM 4526 O O . ILE B 1 63 ? 14.360 15.151 32.001 1.00 49.15 40 ILE B O 1
ATOM 4531 N N . ALA B 1 64 ? 16.055 16.155 33.099 1.00 48.20 41 ALA B N 1
ATOM 4532 C CA . ALA B 1 64 ? 17.082 15.734 32.163 1.00 48.46 41 ALA B CA 1
ATOM 4533 C C . ALA B 1 64 ? 17.197 14.204 32.128 1.00 48.56 41 ALA B C 1
ATOM 4534 O O . ALA B 1 64 ? 17.204 13.626 31.039 1.00 48.78 41 ALA B O 1
ATOM 4536 N N . LEU B 1 65 ? 17.253 13.546 33.302 1.00 48.59 42 LEU B N 1
ATOM 4537 C CA . LEU B 1 65 ? 17.320 12.081 33.406 1.00 48.66 42 LEU B CA 1
ATOM 4538 C C . LEU B 1 65 ? 16.068 11.421 32.825 1.00 48.69 42 LEU B C 1
ATOM 4539 O O . LEU B 1 65 ? 16.177 10.429 32.116 1.00 48.72 42 LEU B O 1
ATOM 4544 N N . PHE B 1 66 ? 14.896 11.979 33.116 1.00 49.14 43 PHE B N 1
ATOM 4545 C CA . PHE B 1 66 ? 13.611 11.473 32.633 1.00 50.35 43 PHE B CA 1
ATOM 4546 C C . PHE B 1 66 ? 13.509 11.525 31.110 1.00 52.92 43 PHE B C 1
ATOM 4547 O O . PHE B 1 66 ? 12.879 10.658 30.527 1.00 53.08 43 PHE B O 1
ATOM 4555 N N . GLU B 1 67 ? 14.132 12.524 30.463 1.00 55.03 44 GLU B N 1
ATOM 4556 C CA . GLU B 1 67 ? 14.106 12.629 29.009 1.00 57.72 44 GLU B CA 1
ATOM 4557 C C . GLU B 1 67 ? 15.058 11.606 28.360 1.00 59.92 44 GLU B C 1
ATOM 4558 O O . GLU B 1 67 ? 14.796 11.126 27.255 1.00 60.53 44 GLU B O 1
ATOM 4564 N N . GLU B 1 68 ? 16.209 11.366 28.989 1.00 60.91 45 GLU B N 1
ATOM 4565 C CA . GLU B 1 68 ? 17.252 10.504 28.438 1.00 62.26 45 GLU B CA 1
ATOM 4566 C C . GLU B 1 68 ? 16.971 9.032 28.686 1.00 61.87 45 GLU B C 1
ATOM 4567 O O . GLU B 1 68 ? 17.241 8.197 27.816 1.00 62.83 45 GLU B O 1
ATOM 4573 N N . GLU B 1 69 ? 16.410 8.713 29.855 1.00 60.46 46 GLU B N 1
ATOM 4574 C CA . GLU B 1 69 ? 16.149 7.336 30.270 1.00 59.84 46 GLU B CA 1
ATOM 4575 C C . GLU B 1 69 ? 14.654 6.992 30.312 1.00 58.92 46 GLU B C 1
ATOM 4576 O O . GLU B 1 69 ? 13.813 7.874 30.456 1.00 59.46 46 GLU B O 1
ATOM 4582 N N . ASN B 1 70 ? 14.328 5.705 30.220 1.00 57.47 47 ASN B N 1
ATOM 4583 C CA . ASN B 1 70 ? 12.949 5.235 30.237 1.00 56.48 47 ASN B CA 1
ATOM 4584 C C . ASN B 1 70 ? 12.581 4.660 31.620 1.00 54.54 47 ASN B C 1
ATOM 4585 O O . ASN B 1 70 ? 12.709 3.458 31.830 1.00 55.34 47 ASN B O 1
ATOM 4590 N N . PHE B 1 71 ? 12.133 5.508 32.562 1.00 51.86 48 PHE B N 1
ATOM 4591 C CA . PHE B 1 71 ? 11.740 5.067 33.904 1.00 49.80 48 PHE B CA 1
ATOM 4592 C C . PHE B 1 71 ? 10.304 4.538 33.902 1.00 48.82 48 PHE B C 1
ATOM 4593 O O . PHE B 1 71 ? 9.481 4.980 33.104 1.00 48.60 48 PHE B O 1
ATOM 4601 N N . ASP B 1 72 ? 10.001 3.587 34.794 1.00 48.01 49 ASP B N 1
ATOM 4602 C CA . ASP B 1 72 ? 8.651 3.034 34.887 1.00 47.97 49 ASP B CA 1
ATOM 4603 C C . ASP B 1 72 ? 7.758 3.883 35.794 1.00 47.38 49 ASP B C 1
ATOM 4604 O O . ASP B 1 72 ? 6.536 3.863 35.642 1.00 48.23 49 ASP B O 1
ATOM 4609 N N . ILE B 1 73 ? 8.358 4.612 36.757 1.00 45.08 50 ILE B N 1
ATOM 4610 C CA . ILE B 1 73 ? 7.618 5.435 37.698 1.00 43.75 50 ILE B CA 1
ATOM 4611 C C . ILE B 1 73 ? 8.554 6.518 38.283 1.00 43.61 50 ILE B C 1
ATOM 4612 O O . ILE B 1 73 ? 9.791 6.351 38.338 1.00 43.51 50 ILE B O 1
ATOM 4617 N N . VAL B 1 74 ? 7.956 7.663 38.658 1.00 42.70 51 VAL B N 1
ATOM 4618 C CA . VAL B 1 74 ? 8.669 8.785 39.245 1.00 42.47 51 VAL B CA 1
ATOM 4619 C C . VAL B 1 74 ? 8.097 9.092 40.628 1.00 42.07 51 VAL B C 1
ATOM 4620 O O . VAL B 1 74 ? 6.876 9.086 40.794 1.00 42.50 51 VAL B O 1
ATOM 4624 N N . PHE B 1 75 ? 8.979 9.307 41.629 1.00 41.20 52 PHE B N 1
ATOM 4625 C CA . PHE B 1 75 ? 8.619 9.734 42.987 1.00 41.52 52 PHE B CA 1
ATOM 4626 C C . PHE B 1 75 ? 9.099 11.191 43.096 1.00 42.05 52 PHE B C 1
ATOM 4627 O O . PHE B 1 75 ? 10.251 11.491 42.756 1.00 41.14 52 PHE B O 1
ATOM 4635 N N . LEU B 1 76 ? 8.213 12.107 43.522 1.00 42.76 53 LEU B N 1
ATOM 4636 C CA . LEU B 1 76 ? 8.590 13.524 43.594 1.00 43.19 53 LEU B CA 1
ATOM 4637 C C . LEU B 1 76 ? 8.310 14.168 44.938 1.00 43.28 53 LEU B C 1
ATOM 4638 O O . LEU B 1 76 ? 7.205 14.060 45.436 1.00 42.13 53 LEU B O 1
ATOM 4643 N N . ASP B 1 77 ? 9.286 14.916 45.472 1.00 44.65 54 ASP B N 1
ATOM 4644 C CA . ASP B 1 77 ? 9.111 15.741 46.673 1.00 46.27 54 ASP B CA 1
ATOM 4645 C C . ASP B 1 77 ? 8.402 17.016 46.201 1.00 47.69 54 ASP B C 1
ATOM 4646 O O . ASP B 1 77 ? 8.776 17.542 45.148 1.00 47.49 54 ASP B O 1
ATOM 4651 N N . GLU B 1 78 ? 7.440 17.555 46.979 1.00 49.20 55 GLU B N 1
ATOM 4652 C CA . GLU B 1 78 ? 6.750 18.778 46.567 1.00 51.28 55 GLU B CA 1
ATOM 4653 C C . GLU B 1 78 ? 7.628 20.016 46.804 1.00 53.08 55 GLU B C 1
ATOM 4654 O O . GLU B 1 78 ? 7.821 20.804 45.880 1.00 53.60 55 GLU B O 1
ATOM 4660 N N . ASN B 1 79 ? 8.163 20.181 48.009 1.00 53.83 56 ASN B N 1
ATOM 4661 C CA . ASN B 1 79 ? 8.991 21.333 48.322 1.00 55.02 56 ASN B CA 1
ATOM 4662 C C . ASN B 1 79 ? 10.476 21.068 48.106 1.00 54.71 56 ASN B C 1
ATOM 4663 O O . ASN B 1 79 ? 11.110 20.350 48.882 1.00 55.62 56 ASN B O 1
ATOM 4668 N N . MET B 1 80 ? 11.032 21.689 47.068 1.00 53.49 57 MET B N 1
ATOM 4669 C CA . MET B 1 80 ? 12.449 21.609 46.736 1.00 52.90 57 MET B CA 1
ATOM 4670 C C . MET B 1 80 ? 12.969 22.987 46.347 1.00 53.20 57 MET B C 1
ATOM 4671 O O . MET B 1 80 ? 12.224 23.752 45.719 1.00 52.72 57 MET B O 1
ATOM 4676 N N . PRO B 1 81 ? 14.253 23.315 46.646 1.00 53.68 58 PRO B N 1
ATOM 4677 C CA . PRO B 1 81 ? 14.803 24.593 46.164 1.00 54.37 58 PRO B CA 1
ATOM 4678 C C . PRO B 1 81 ? 14.900 24.551 44.632 1.00 55.14 58 PRO B C 1
ATOM 4679 O O . PRO B 1 81 ? 15.291 23.536 44.039 1.00 55.68 58 PRO B O 1
ATOM 4683 N N . GLY B 1 82 ? 14.454 25.618 43.997 1.00 54.84 59 GLY B N 1
ATOM 4684 C CA . GLY B 1 82 ? 14.390 25.654 42.544 1.00 54.36 59 GLY B CA 1
ATOM 4685 C C . GLY B 1 82 ? 13.005 25.233 42.105 1.00 53.38 59 GLY B C 1
ATOM 4686 O O . GLY B 1 82 ? 12.022 25.758 42.635 1.00 54.38 59 GLY B O 1
ATOM 4687 N N . MET B 1 83 ? 12.898 24.300 41.144 1.00 51.38 60 MET B N 1
ATOM 4688 C CA . MET B 1 83 ? 11.582 23.838 40.704 1.00 50.31 60 MET B CA 1
ATOM 4689 C C . MET B 1 83 ? 10.884 22.973 41.725 1.00 47.96 60 MET B C 1
ATOM 4690 O O . MET B 1 83 ? 11.440 21.981 42.196 1.00 46.74 60 MET B O 1
ATOM 4695 N N . SER B 1 84 ? 9.627 23.308 42.015 1.00 47.51 61 SER B N 1
ATOM 4696 C CA . SER B 1 84 ? 8.810 22.515 42.926 1.00 47.24 61 SER B CA 1
ATOM 4697 C C . SER B 1 84 ? 8.461 21.164 42.294 1.00 46.57 61 SER B C 1
ATOM 4698 O O . SER B 1 84 ? 8.593 20.998 41.086 1.00 46.31 61 SER B O 1
ATOM 4701 N N . GLY B 1 85 ? 7.998 20.217 43.109 1.00 46.34 62 GLY B N 1
ATOM 4702 C CA . GLY B 1 85 ? 7.578 18.896 42.670 1.00 46.36 62 GLY B CA 1
ATOM 4703 C C . GLY B 1 85 ? 6.418 18.959 41.710 1.00 47.22 62 GLY B C 1
ATOM 4704 O O . GLY B 1 85 ? 6.387 18.188 40.753 1.00 48.30 62 GLY B O 1
ATOM 4705 N N . LEU B 1 86 ? 5.512 19.931 41.883 1.00 47.11 63 LEU B N 1
ATOM 4706 C CA . LEU B 1 86 ? 4.408 20.090 40.940 1.00 48.08 63 LEU B CA 1
ATOM 4707 C C . LEU B 1 86 ? 4.844 20.766 39.610 1.00 46.99 63 LEU B C 1
ATOM 4708 O O . LEU B 1 86 ? 4.299 20.448 38.558 1.00 46.38 63 LEU B O 1
ATOM 4713 N N . GLU B 1 87 ? 5.828 21.679 39.662 1.00 46.04 64 GLU B N 1
ATOM 4714 C CA . GLU B 1 87 ? 6.375 22.278 38.455 1.00 45.54 64 GLU B CA 1
ATOM 4715 C C . GLU B 1 87 ? 7.146 21.200 37.681 1.00 45.52 64 GLU B C 1
ATOM 4716 O O . GLU B 1 87 ? 7.071 21.154 36.471 1.00 46.53 64 GLU B O 1
ATOM 4722 N N . THR B 1 88 ? 7.881 20.332 38.371 1.00 45.43 65 THR B N 1
ATOM 4723 C CA . THR B 1 88 ? 8.641 19.238 37.748 1.00 45.54 65 THR B CA 1
ATOM 4724 C C . THR B 1 88 ? 7.676 18.204 37.146 1.00 45.20 65 THR B C 1
ATOM 4725 O O . THR B 1 88 ? 7.820 17.817 35.983 1.00 44.66 65 THR B O 1
ATOM 4729 N N . LEU B 1 89 ? 6.625 17.831 37.912 1.00 45.35 66 LEU B N 1
ATOM 4730 C CA . LEU B 1 89 ? 5.571 16.914 37.460 1.00 45.44 66 LEU B CA 1
ATOM 4731 C C . LEU B 1 89 ? 4.976 17.403 36.143 1.00 45.63 66 LEU B C 1
ATOM 4732 O O . LEU B 1 89 ? 4.830 16.634 35.205 1.00 45.82 66 LEU B O 1
ATOM 4737 N N . SER B 1 90 ? 4.677 18.696 36.082 1.00 45.43 67 SER B N 1
ATOM 4738 C CA . SER B 1 90 ? 4.062 19.321 34.925 1.00 45.71 67 SER B CA 1
ATOM 4739 C C . SER B 1 90 ? 4.9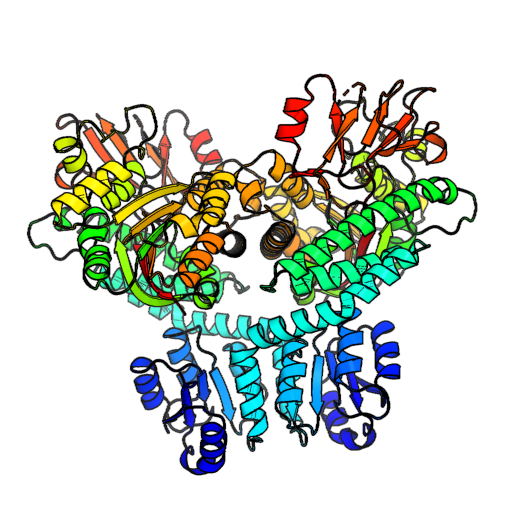52 19.215 33.667 1.00 45.66 67 SER B C 1
ATOM 4740 O O . SER B 1 90 ? 4.442 18.966 32.582 1.00 45.03 67 SER B O 1
ATOM 4743 N N . GLU B 1 91 ? 6.277 19.357 33.829 1.00 45.50 68 GLU B N 1
ATOM 4744 C CA . GLU B 1 91 ? 7.196 19.221 32.711 1.00 45.98 68 GLU B CA 1
ATOM 4745 C C . GLU B 1 91 ? 7.306 17.776 32.286 1.00 46.10 68 GLU B C 1
ATOM 4746 O O . GLU B 1 91 ? 7.365 17.511 31.101 1.00 46.82 68 GLU B O 1
ATOM 4752 N N . MET B 1 92 ? 7.351 16.852 33.245 1.00 45.70 69 MET B N 1
ATOM 4753 C CA . MET B 1 92 ? 7.471 15.421 32.999 1.00 46.37 69 MET B CA 1
ATOM 4754 C C . MET B 1 92 ? 6.228 14.832 32.337 1.00 47.42 69 MET B C 1
ATOM 4755 O O . MET B 1 92 ? 6.355 14.018 31.443 1.00 47.67 69 MET B O 1
ATOM 4760 N N . LYS B 1 93 ? 5.038 15.258 32.742 1.00 48.04 70 LYS B N 1
ATOM 4761 C CA . LYS B 1 93 ? 3.785 14.804 32.138 1.00 48.94 70 LYS B CA 1
ATOM 4762 C C . LYS B 1 93 ? 3.659 15.287 30.704 1.00 50.70 70 LYS B C 1
ATOM 4763 O O . LYS B 1 93 ? 3.104 14.580 29.859 1.00 51.46 70 LYS B O 1
ATOM 4769 N N . GLU B 1 94 ? 4.162 16.497 30.410 1.00 51.16 71 GLU B N 1
ATOM 4770 C CA . GLU B 1 94 ? 4.114 17.016 29.050 1.00 51.59 71 GLU B CA 1
ATOM 4771 C C . GLU B 1 94 ? 5.026 16.176 28.141 1.00 50.64 71 GLU B C 1
ATOM 4772 O O . GLU B 1 94 ? 4.629 15.861 27.025 1.00 49.61 71 GLU B O 1
ATOM 4778 N N . LYS B 1 95 ? 6.189 15.723 28.657 1.00 50.33 72 LYS B N 1
ATOM 4779 C CA . LYS B 1 95 ? 7.127 14.904 27.877 1.00 50.44 72 LYS B CA 1
ATOM 4780 C C . LYS B 1 95 ? 6.677 13.458 27.657 1.00 49.77 72 LYS B C 1
ATOM 4781 O O . LYS B 1 95 ? 6.744 12.980 26.516 1.00 50.49 72 LYS B O 1
ATOM 4787 N N . LYS B 1 96 ? 6.285 12.750 28.732 1.00 47.98 73 LYS B N 1
ATOM 4788 C CA . LYS B 1 96 ? 5.845 11.345 28.678 1.00 47.72 73 LYS B CA 1
ATOM 4789 C C . LYS B 1 96 ? 4.649 11.189 29.621 1.00 47.54 73 LYS B C 1
ATOM 4790 O O . LYS B 1 96 ? 4.839 10.843 30.791 1.00 46.45 73 LYS B O 1
ATOM 4796 N N . SER B 1 97 ? 3.424 11.474 29.121 1.00 48.26 74 SER B N 1
ATOM 4797 C CA . SER B 1 97 ? 2.212 11.473 29.924 1.00 50.14 74 SER B CA 1
ATOM 4798 C C . SER B 1 97 ? 1.776 10.106 30.474 1.00 52.29 74 SER B C 1
ATOM 4799 O O . SER B 1 97 ? 1.047 10.083 31.473 1.00 53.19 74 SER B O 1
ATOM 4802 N N . ALA B 1 98 ? 2.217 8.980 29.861 1.00 52.10 75 ALA B N 1
ATOM 4803 C CA . ALA B 1 98 ? 1.791 7.650 30.301 1.00 51.75 75 ALA B CA 1
ATOM 4804 C C . ALA B 1 98 ? 2.527 7.080 31.527 1.00 50.58 75 ALA B C 1
ATOM 4805 O O . ALA B 1 98 ? 2.104 6.053 32.055 1.00 51.66 75 ALA B O 1
ATOM 4807 N N . ILE B 1 99 ? 3.606 7.723 31.985 1.00 48.56 76 ILE B N 1
ATOM 4808 C CA . ILE B 1 99 ? 4.364 7.207 33.131 1.00 47.19 76 ILE B CA 1
ATOM 4809 C C . ILE B 1 99 ? 3.774 7.668 34.446 1.00 45.93 76 ILE B C 1
ATOM 4810 O O . ILE B 1 99 ? 3.599 8.872 34.636 1.00 45.76 76 ILE B O 1
ATOM 4815 N N . PRO B 1 100 ? 3.456 6.739 35.363 1.00 45.45 77 PRO B N 1
ATOM 4816 C CA . PRO B 1 100 ? 2.879 7.160 36.659 1.00 45.15 77 PRO B CA 1
ATOM 4817 C C . PRO B 1 100 ? 3.826 7.964 37.549 1.00 44.68 77 PRO B C 1
ATOM 4818 O O . PRO B 1 100 ? 5.047 7.738 37.594 1.00 43.87 77 PRO B O 1
ATOM 4822 N N . MET B 1 101 ? 3.255 8.952 38.222 1.00 44.63 78 MET B N 1
ATOM 4823 C CA . MET B 1 101 ? 4.022 9.795 39.116 1.00 45.56 78 MET B CA 1
ATOM 4824 C C . MET B 1 101 ? 3.386 9.893 40.463 1.00 45.45 78 MET B C 1
ATOM 4825 O O . MET B 1 101 ? 2.181 10.076 40.569 1.00 44.54 78 MET B O 1
ATOM 4830 N N . ILE B 1 102 ? 4.194 9.738 41.493 1.00 45.85 79 ILE B N 1
ATOM 4831 C CA . ILE B 1 102 ? 3.716 9.780 42.863 1.00 47.07 79 ILE B CA 1
ATOM 4832 C C . ILE B 1 102 ? 4.397 10.871 43.620 1.00 46.88 79 ILE B C 1
ATOM 4833 O O . ILE B 1 102 ? 5.611 11.035 43.510 1.00 46.57 79 ILE B O 1
ATOM 4838 N N . MET B 1 103 ? 3.625 11.647 44.379 1.00 47.21 80 MET B N 1
ATOM 4839 C CA . MET B 1 103 ? 4.197 12.707 45.212 1.00 48.58 80 MET B CA 1
ATOM 4840 C C . MET B 1 103 ? 4.486 12.147 46.623 1.00 48.27 80 MET B C 1
ATOM 4841 O O . MET B 1 103 ? 3.628 11.469 47.169 1.00 47.38 80 MET B O 1
ATOM 4846 N N . ILE B 1 104 ? 5.716 12.345 47.155 1.00 48.56 81 ILE B N 1
ATOM 4847 C CA . ILE B 1 104 ? 6.163 11.892 48.484 1.00 50.23 81 ILE B CA 1
ATOM 4848 C C . ILE B 1 104 ? 6.671 13.104 49.232 1.00 52.54 81 ILE B C 1
ATOM 4849 O O . ILE B 1 104 ? 7.836 13.523 49.062 1.00 53.13 81 ILE B O 1
ATOM 4854 N N . THR B 1 105 ? 5.779 13.722 50.027 1.00 53.26 82 THR B N 1
ATOM 4855 C CA . THR B 1 105 ? 6.099 15.009 50.627 1.00 53.79 82 THR B CA 1
ATOM 4856 C C . THR B 1 105 ? 5.578 15.255 52.048 1.00 53.95 82 THR B C 1
ATOM 4857 O O . THR B 1 105 ? 4.620 14.629 52.494 1.00 53.68 82 THR B O 1
ATOM 4861 N N . LYS B 1 106 ? 6.191 16.220 52.737 1.00 54.01 83 LYS B N 1
ATOM 4862 C CA . LYS B 1 106 ? 5.739 16.619 54.067 1.00 55.21 83 LYS B CA 1
ATOM 4863 C C . LYS B 1 106 ? 4.486 17.520 54.009 1.00 56.17 83 LYS B C 1
ATOM 4864 O O . LYS B 1 106 ? 3.854 17.745 55.042 1.00 55.95 83 LYS B O 1
ATOM 4870 N N . SER B 1 107 ? 4.164 18.077 52.830 1.00 56.68 84 SER B N 1
ATOM 4871 C CA . SER B 1 107 ? 3.013 18.962 52.665 1.00 57.87 84 SER B CA 1
ATOM 4872 C C . SER B 1 107 ? 1.718 18.250 53.028 1.00 57.69 84 SER B C 1
ATOM 4873 O O . SER B 1 107 ? 1.428 17.176 52.498 1.00 58.09 84 SER B O 1
ATOM 4876 N N . GLU B 1 108 ? 0.933 18.871 53.889 1.00 56.60 85 GLU B N 1
ATOM 4877 C CA . GLU B 1 108 ? -0.378 18.368 54.280 1.00 56.75 85 GLU B CA 1
ATOM 4878 C C . GLU B 1 108 ? -1.530 19.346 53.942 1.00 56.31 85 GLU B C 1
ATOM 4879 O O . GLU B 1 108 ? -2.674 19.121 54.365 1.00 56.32 85 GLU B O 1
ATOM 4885 N N . GLU B 1 109 ? -1.232 20.427 53.193 1.00 55.53 86 GLU B N 1
ATOM 4886 C CA . GLU B 1 109 ? -2.218 21.422 52.799 1.00 55.58 86 GLU B CA 1
ATOM 4887 C C . GLU B 1 109 ? -3.165 20.822 51.770 1.00 54.71 86 GLU B C 1
ATOM 4888 O O . GLU B 1 109 ? -2.712 20.157 50.837 1.00 54.96 86 GLU B O 1
ATOM 4894 N N . GLU B 1 110 ? -4.482 21.021 51.958 1.00 53.26 87 GLU B N 1
ATOM 4895 C CA . GLU B 1 110 ? -5.496 20.511 51.040 1.00 52.29 87 GLU B CA 1
ATOM 4896 C C . GLU B 1 110 ? -5.356 21.089 49.630 1.00 51.15 87 GLU B C 1
ATOM 4897 O O . GLU B 1 110 ? -5.689 20.403 48.680 1.00 50.52 87 GLU B O 1
ATOM 4903 N N . TYR B 1 111 ? -4.891 22.349 49.487 1.00 51.10 88 TYR B N 1
ATOM 4904 C CA . TYR B 1 111 ? -4.734 22.958 48.154 1.00 50.98 88 TYR B CA 1
ATOM 4905 C C . TYR B 1 111 ? -3.613 22.286 47.349 1.00 50.40 88 TYR B C 1
ATOM 4906 O O . TYR B 1 111 ? -3.690 22.241 46.121 1.00 50.93 88 TYR B O 1
ATOM 4915 N N . ILE B 1 112 ? -2.589 21.754 48.042 1.00 48.78 89 ILE B N 1
ATOM 4916 C CA . ILE B 1 112 ? -1.494 21.031 47.409 1.00 47.71 89 ILE B CA 1
ATOM 4917 C C . ILE B 1 112 ? -1.997 19.651 47.027 1.00 47.03 89 ILE B C 1
ATOM 4918 O O . ILE B 1 112 ? -1.716 19.181 45.927 1.00 47.37 89 ILE B O 1
ATOM 4923 N N . MET B 1 113 ? -2.813 19.017 47.892 1.00 45.75 90 MET B N 1
ATOM 4924 C CA . MET B 1 113 ? -3.438 17.724 47.603 1.00 44.92 90 MET B CA 1
ATOM 4925 C C . MET B 1 113 ? -4.281 17.840 46.332 1.00 43.78 90 MET B C 1
ATOM 4926 O O . MET B 1 113 ? -4.120 17.031 45.425 1.00 43.41 90 MET B O 1
ATOM 4931 N N . GLU B 1 114 ? -5.114 18.899 46.245 1.00 43.32 91 GLU B N 1
ATOM 4932 C CA . GLU B 1 114 ? -5.999 19.164 45.112 1.00 43.15 91 GLU B CA 1
ATOM 4933 C C . GLU B 1 114 ? -5.268 19.476 43.807 1.00 43.06 91 GLU B C 1
ATOM 4934 O O . GLU B 1 114 ? -5.652 18.976 42.751 1.00 43.51 91 GLU B O 1
ATOM 4940 N N . GLU B 1 115 ? -4.232 20.281 43.877 1.00 42.79 92 GLU B N 1
ATOM 4941 C CA . GLU B 1 115 ? -3.433 20.624 42.703 1.00 43.65 92 GLU B CA 1
ATOM 4942 C C . GLU B 1 115 ? -2.728 19.383 42.153 1.00 42.50 92 GLU B C 1
ATOM 4943 O O . GLU B 1 115 ? -2.692 19.202 40.939 1.00 42.40 92 GLU B O 1
ATOM 4949 N N . ALA B 1 116 ? -2.206 18.522 43.044 1.00 41.28 93 ALA B N 1
ATOM 4950 C CA . ALA B 1 116 ? -1.559 17.262 42.684 1.00 40.94 93 ALA B CA 1
ATOM 4951 C C . ALA B 1 116 ? -2.565 16.249 42.099 1.00 40.35 93 ALA B C 1
ATOM 4952 O O . ALA B 1 116 ? -2.302 15.673 41.039 1.00 40.47 93 ALA B O 1
ATOM 4954 N N . ILE B 1 117 ? -3.746 16.071 42.733 1.00 39.64 94 ILE B N 1
ATOM 4955 C CA . ILE B 1 117 ? -4.776 15.174 42.197 1.00 39.08 94 ILE B CA 1
ATOM 4956 C C . ILE B 1 117 ? -5.218 15.663 40.812 1.00 40.30 94 ILE B C 1
ATOM 4957 O O . ILE B 1 117 ? -5.236 14.875 39.870 1.00 40.62 94 ILE B O 1
ATOM 4962 N N . GLY B 1 118 ? -5.469 16.973 40.691 1.00 40.74 95 GLY B N 1
ATOM 4963 C CA . GLY B 1 118 ? -5.854 17.628 39.440 1.00 41.21 95 GLY B CA 1
ATOM 4964 C C . GLY B 1 118 ? -4.805 17.540 38.351 1.00 42.01 95 GLY B C 1
ATOM 4965 O O . GLY B 1 118 ? -5.124 17.579 37.159 1.00 42.22 95 GLY B O 1
ATOM 4966 N N . SER B 1 119 ? -3.541 17.413 38.737 1.00 42.85 96 SER B N 1
ATOM 4967 C CA . SER B 1 119 ? -2.451 17.235 37.783 1.00 43.54 96 SER B CA 1
ATOM 4968 C C . SER B 1 119 ? -2.266 15.756 37.370 1.00 44.90 96 SER B C 1
ATOM 4969 O O . SER B 1 119 ? -1.278 15.454 36.720 1.00 45.46 96 SER B O 1
ATOM 4972 N N . LYS B 1 120 ? -3.184 14.844 37.769 1.00 44.93 97 LYS B N 1
ATOM 4973 C CA . LYS B 1 120 ? -3.166 13.416 37.460 1.00 45.32 97 LYS B CA 1
ATOM 4974 C C . LYS B 1 120 ? -2.026 12.643 38.156 1.00 45.20 97 LYS B C 1
ATOM 4975 O O . LYS B 1 120 ? -1.502 11.676 37.610 1.00 46.23 97 LYS B O 1
ATOM 4981 N N . ILE B 1 121 ? -1.707 13.009 39.394 1.00 43.66 98 ILE B N 1
ATOM 4982 C CA . ILE B 1 121 ? -0.766 12.250 40.224 1.00 42.71 98 ILE B CA 1
ATOM 4983 C C . ILE B 1 121 ? -1.385 10.837 40.468 1.00 41.97 98 ILE B C 1
ATOM 4984 O O . ILE B 1 121 ? -2.618 10.706 40.549 1.00 42.65 98 ILE B O 1
ATOM 4989 N N . ALA B 1 122 ? -0.562 9.792 40.420 1.00 40.41 99 ALA B N 1
ATOM 4990 C CA . ALA B 1 122 ? -1.017 8.421 40.631 1.00 41.16 99 ALA B CA 1
ATOM 4991 C C . ALA B 1 122 ? -1.263 8.125 42.132 1.00 42.65 99 ALA B C 1
ATOM 4992 O O . ALA B 1 122 ? -2.089 7.283 42.483 1.00 43.38 99 ALA B O 1
ATOM 4994 N N . ASP B 1 123 ? -0.556 8.834 43.008 1.00 42.93 100 ASP B N 1
ATOM 4995 C CA . ASP B 1 123 ? -0.651 8.701 44.448 1.00 43.31 100 ASP B CA 1
ATOM 4996 C C . ASP B 1 123 ? 0.071 9.866 45.124 1.00 43.11 100 ASP B C 1
ATOM 4997 O O . ASP B 1 123 ? 0.892 10.555 44.503 1.00 42.87 100 ASP B O 1
ATOM 5002 N N . TYR B 1 124 ? -0.217 10.065 46.398 1.00 42.84 101 TYR B N 1
ATOM 5003 C CA . TYR B 1 124 ? 0.323 11.141 47.189 1.00 44.49 101 TYR B CA 1
ATOM 5004 C C . TYR B 1 124 ? 0.535 10.563 48.592 1.00 44.97 101 TYR B C 1
ATOM 5005 O O . TYR B 1 124 ? -0.418 10.157 49.253 1.00 44.81 101 TYR B O 1
ATOM 5014 N N . LEU B 1 125 ? 1.792 10.512 49.026 1.00 44.98 102 LEU B N 1
ATOM 5015 C CA . LEU B 1 125 ? 2.183 9.951 50.302 1.00 45.59 102 LEU B CA 1
ATOM 5016 C C . LEU B 1 125 ? 2.779 11.030 51.194 1.00 46.63 102 LEU B C 1
ATOM 5017 O O . LEU B 1 125 ? 3.703 11.751 50.792 1.00 47.33 102 LEU B O 1
ATOM 5022 N N . ILE B 1 126 ? 2.234 11.153 52.412 1.00 46.21 103 ILE B N 1
ATOM 5023 C CA . ILE B 1 126 ? 2.715 12.150 53.353 1.00 46.02 103 ILE B CA 1
ATOM 5024 C C . ILE B 1 126 ? 3.836 11.610 54.229 1.00 46.81 103 ILE B C 1
ATOM 5025 O O . ILE B 1 126 ? 3.671 10.583 54.883 1.00 46.83 103 ILE B O 1
ATOM 5030 N N . LYS B 1 127 ? 4.985 12.301 54.227 1.00 47.76 104 LYS B N 1
ATOM 5031 C CA . LYS B 1 127 ? 6.139 11.981 55.059 1.00 49.48 104 LYS B CA 1
ATOM 5032 C C . LYS B 1 127 ? 5.809 12.301 56.532 1.00 51.29 104 LYS B C 1
ATOM 5033 O O . LYS B 1 127 ? 5.109 13.276 56.792 1.00 52.25 104 LYS B O 1
ATOM 5039 N N . PRO B 1 128 ? 6.352 11.567 57.521 1.00 51.86 105 PRO B N 1
ATOM 5040 C CA . PRO B 1 128 ? 7.198 10.372 57.378 1.00 52.27 105 PRO B CA 1
ATOM 5041 C C . PRO B 1 128 ? 6.397 9.198 56.831 1.00 53.42 105 PRO B C 1
ATOM 5042 O O . PRO B 1 128 ? 5.298 8.903 57.322 1.00 53.52 105 PRO B O 1
ATOM 5046 N N . VAL B 1 129 ? 6.889 8.608 55.734 1.00 53.88 106 VAL B N 1
ATOM 5047 C CA . VAL B 1 129 ? 6.162 7.524 55.096 1.00 54.85 106 VAL B CA 1
ATOM 5048 C C . VAL B 1 129 ? 6.785 6.175 55.433 1.00 55.33 106 VAL B C 1
ATOM 5049 O O . VAL B 1 129 ? 8.016 6.041 55.493 1.00 55.77 106 VAL B O 1
ATOM 5053 N N . ASN B 1 130 ? 5.917 5.197 55.728 1.00 54.80 107 ASN B N 1
ATOM 5054 C CA . ASN B 1 130 ? 6.271 3.817 56.016 1.00 54.96 107 ASN B CA 1
ATOM 5055 C C . ASN B 1 130 ? 6.852 3.236 54.719 1.00 54.53 107 ASN B C 1
ATOM 5056 O O . ASN B 1 130 ? 6.212 3.365 53.679 1.00 54.59 107 ASN B O 1
ATOM 5061 N N . PRO B 1 131 ? 8.026 2.571 54.740 1.00 53.54 108 PRO B N 1
ATOM 5062 C CA . PRO B 1 131 ? 8.578 2.028 53.480 1.00 52.73 108 PRO B CA 1
ATOM 5063 C C . PRO B 1 131 ? 7.612 1.090 52.768 1.00 52.12 108 PRO B C 1
ATOM 5064 O O . PRO B 1 131 ? 7.522 1.128 51.553 1.00 52.58 108 PRO B O 1
ATOM 5068 N N . ASN B 1 132 ? 6.812 0.332 53.536 1.00 51.09 109 ASN B N 1
ATOM 5069 C CA . ASN B 1 132 ? 5.800 -0.584 53.007 1.00 50.09 109 ASN B CA 1
ATOM 5070 C C . ASN B 1 132 ? 4.635 0.135 52.327 1.00 47.68 109 ASN B C 1
ATOM 5071 O O . ASN B 1 132 ? 3.975 -0.460 51.470 1.00 47.50 109 ASN B O 1
ATOM 5076 N N . GLN B 1 133 ? 4.392 1.407 52.692 1.00 45.15 110 GLN B N 1
ATOM 5077 C CA . GLN B 1 133 ? 3.379 2.234 52.050 1.00 44.07 110 GLN B CA 1
ATOM 5078 C C . GLN B 1 133 ? 3.849 2.589 50.613 1.00 43.62 110 GLN B C 1
ATOM 5079 O O . GLN B 1 133 ? 3.044 2.631 49.693 1.00 43.42 110 GLN B O 1
ATOM 5085 N N . ILE B 1 134 ? 5.158 2.807 50.426 1.00 43.39 111 ILE B N 1
ATOM 5086 C CA . ILE B 1 134 ? 5.732 3.067 49.117 1.00 44.00 111 ILE B CA 1
ATOM 5087 C C . ILE B 1 134 ? 5.642 1.802 48.269 1.00 44.76 111 ILE B C 1
ATOM 5088 O O . ILE B 1 134 ? 5.278 1.876 47.096 1.00 45.32 111 ILE B O 1
ATOM 5093 N N . LEU B 1 135 ? 5.957 0.644 48.871 1.00 44.36 112 LEU B N 1
ATOM 5094 C CA . LEU B 1 135 ? 5.876 -0.660 48.230 1.00 44.82 112 LEU B CA 1
ATOM 5095 C C . LEU B 1 135 ? 4.437 -0.963 47.796 1.00 44.00 112 LEU B C 1
ATOM 5096 O O . LEU B 1 135 ? 4.211 -1.399 46.668 1.00 43.66 112 LEU B O 1
ATOM 5101 N N . LEU B 1 136 ? 3.451 -0.656 48.652 1.00 43.60 113 LEU B N 1
ATOM 5102 C CA . LEU B 1 136 ? 2.030 -0.819 48.316 1.00 43.21 113 LEU B CA 1
ATOM 5103 C C . LEU B 1 136 ? 1.694 0.019 47.068 1.00 43.59 113 LEU B C 1
ATOM 5104 O O . LEU B 1 136 ? 1.104 -0.490 46.135 1.00 43.43 113 LEU B O 1
ATOM 5109 N N . SER B 1 137 ? 2.133 1.280 47.046 1.00 44.09 114 SER B N 1
ATOM 5110 C CA . SER B 1 137 ? 1.898 2.239 45.967 1.00 44.52 114 SER B CA 1
ATOM 5111 C C . SER B 1 137 ? 2.528 1.748 44.669 1.00 43.43 114 SER B C 1
ATOM 5112 O O . SER B 1 137 ? 1.944 1.908 43.600 1.00 43.74 114 SER B O 1
ATOM 5115 N N . LEU B 1 138 ? 3.726 1.147 44.764 1.00 41.79 115 LEU B N 1
ATOM 5116 C CA . LEU B 1 138 ? 4.419 0.574 43.631 1.00 41.26 115 LEU B CA 1
ATOM 5117 C C . LEU B 1 138 ? 3.619 -0.615 43.049 1.00 41.74 115 LEU B C 1
ATOM 5118 O O . LEU B 1 138 ? 3.444 -0.713 41.830 1.00 42.63 115 LEU B O 1
ATOM 5123 N N . LYS B 1 139 ? 3.141 -1.504 43.904 1.00 40.96 116 LYS B N 1
ATOM 5124 C CA . LYS B 1 139 ? 2.365 -2.669 43.487 1.00 41.57 116 LYS B CA 1
ATOM 5125 C C . LYS B 1 139 ? 1.033 -2.267 42.897 1.00 41.89 116 LYS B C 1
ATOM 5126 O O . LYS B 1 139 ? 0.603 -2.828 41.901 1.00 42.58 116 LYS B O 1
ATOM 5132 N N . LYS B 1 140 ? 0.363 -1.332 43.530 1.00 42.35 117 LYS B N 1
ATOM 5133 C CA . LYS B 1 140 ? -0.949 -0.865 43.097 1.00 43.64 117 LYS B CA 1
ATOM 5134 C C . LYS B 1 140 ? -0.917 -0.145 41.741 1.00 43.82 117 LYS B C 1
ATOM 5135 O O . LYS B 1 140 ? -1.844 -0.283 40.935 1.00 43.76 117 LYS B O 1
ATOM 5141 N N . ASN B 1 141 ? 0.145 0.622 41.494 1.00 43.56 118 ASN B N 1
ATOM 5142 C CA . ASN B 1 141 ? 0.243 1.378 40.263 1.00 44.09 118 ASN B CA 1
ATOM 5143 C C . ASN B 1 141 ? 0.898 0.618 39.122 1.00 44.59 118 ASN B C 1
ATOM 5144 O O . ASN B 1 141 ? 0.674 0.983 37.971 1.00 45.81 118 ASN B O 1
ATOM 5149 N N . LEU B 1 142 ? 1.690 -0.421 39.416 1.00 43.72 119 LEU B N 1
ATOM 5150 C CA . LEU B 1 142 ? 2.377 -1.142 38.370 1.00 44.29 119 LEU B CA 1
ATOM 5151 C C . LEU B 1 142 ? 1.897 -2.568 38.156 1.00 45.41 119 LEU B C 1
ATOM 5152 O O . LEU B 1 142 ? 2.056 -3.068 37.051 1.00 46.55 119 LEU B O 1
ATOM 5157 N N . ASP B 1 143 ? 1.316 -3.234 39.168 1.00 45.21 120 ASP B N 1
ATOM 5158 C CA . ASP B 1 143 ? 0.871 -4.634 39.029 1.00 45.48 120 ASP B CA 1
ATOM 5159 C C . ASP B 1 143 ? -0.612 -4.886 39.195 1.00 44.18 120 ASP B C 1
ATOM 5160 O O . ASP B 1 143 ? -1.023 -6.052 39.210 1.00 44.63 120 ASP B O 1
ATOM 5165 N N . ASP B 1 144 ? -1.403 -3.844 39.335 1.00 43.30 121 ASP B N 1
ATOM 5166 C CA . ASP B 1 144 ? -2.820 -4.016 39.635 1.00 43.69 121 ASP B CA 1
ATOM 5167 C C . ASP B 1 144 ? -3.612 -4.824 38.607 1.00 43.36 121 ASP B C 1
ATOM 5168 O O . ASP B 1 144 ? -4.415 -5.645 39.033 1.00 42.65 121 ASP B O 1
ATOM 5173 N N . SER B 1 145 ? -3.412 -4.613 37.283 1.00 43.87 122 SER B N 1
ATOM 5174 C CA . SER B 1 145 ? -4.215 -5.349 36.312 1.00 44.19 122 SER B CA 1
ATOM 5175 C C . SER B 1 145 ? -3.911 -6.852 36.349 1.00 42.33 122 SER B C 1
ATOM 5176 O O . SER B 1 145 ? -4.853 -7.646 36.303 1.00 41.65 122 SER B O 1
ATOM 5179 N N . ARG B 1 146 ? -2.627 -7.241 36.525 1.00 41.38 123 ARG B N 1
ATOM 5180 C CA . ARG B 1 146 ? -2.280 -8.652 36.679 1.00 41.30 123 ARG B CA 1
ATOM 5181 C C . ARG B 1 146 ? -2.881 -9.232 37.999 1.00 39.92 123 ARG B C 1
ATOM 5182 O O . ARG B 1 146 ? -3.432 -10.325 37.978 1.00 40.25 123 ARG B O 1
ATOM 5190 N N . LEU B 1 147 ? -2.755 -8.526 39.130 1.00 38.55 124 LEU B N 1
ATOM 5191 C CA . LEU B 1 147 ? -3.305 -8.991 40.405 1.00 37.94 124 LEU B CA 1
ATOM 5192 C C . LEU B 1 147 ? -4.832 -9.125 40.357 1.00 38.23 124 LEU B C 1
ATOM 5193 O O . LEU B 1 147 ? -5.394 -10.072 40.925 1.00 38.09 124 LEU B O 1
ATOM 5198 N N . ILE B 1 148 ? -5.503 -8.178 39.672 1.00 38.29 125 ILE B N 1
ATOM 5199 C CA . ILE B 1 148 ? -6.959 -8.196 39.536 1.00 39.62 125 ILE B CA 1
ATOM 5200 C C . ILE B 1 148 ? -7.371 -9.410 38.707 1.00 40.67 125 ILE B C 1
ATOM 5201 O O . ILE B 1 148 ? -8.297 -10.107 39.082 1.00 40.52 125 ILE B O 1
ATOM 5206 N N . THR B 1 149 ? -6.641 -9.693 37.615 1.00 41.52 126 THR B N 1
ATOM 5207 C CA . THR B 1 149 ? -6.889 -10.863 36.781 1.00 43.04 126 THR B CA 1
ATOM 5208 C C . THR B 1 149 ? -6.776 -12.158 37.617 1.00 42.86 126 THR B C 1
ATOM 5209 O O . THR B 1 149 ? -7.668 -12.993 37.541 1.00 42.89 126 THR B O 1
ATOM 5213 N N . GLU B 1 150 ? -5.689 -12.312 38.393 1.00 41.84 127 GLU B N 1
ATOM 5214 C CA . GLU B 1 150 ? -5.486 -13.500 39.218 1.00 42.09 127 GLU B CA 1
ATOM 5215 C C . GLU B 1 150 ? -6.567 -13.628 40.286 1.00 41.57 127 GLU B C 1
ATOM 5216 O O . GLU B 1 150 ? -7.055 -14.735 40.502 1.00 42.31 127 GLU B O 1
ATOM 5222 N N . LYS B 1 151 ? -6.929 -12.520 40.956 1.00 39.95 128 LYS B N 1
ATOM 5223 C CA . LYS B 1 151 ? -7.943 -12.568 42.009 1.00 39.64 128 LYS B CA 1
ATOM 5224 C C . LYS B 1 151 ? -9.339 -12.873 41.464 1.00 39.44 128 LYS B C 1
ATOM 5225 O O . LYS B 1 151 ? -10.048 -13.701 42.032 1.00 39.95 128 LYS B O 1
ATOM 5231 N N . THR B 1 152 ? -9.719 -12.231 40.357 1.00 39.02 129 THR B N 1
ATOM 5232 C CA . THR B 1 152 ? -11.017 -12.452 39.713 1.00 39.87 129 THR B CA 1
ATOM 5233 C C . THR B 1 152 ? -11.134 -13.910 39.226 1.00 39.95 129 THR B C 1
ATOM 5234 O O . THR B 1 152 ? -12.195 -14.541 39.399 1.00 39.97 129 THR B O 1
ATOM 5238 N N . THR B 1 153 ? -10.038 -14.448 38.626 1.00 39.09 130 THR B N 1
ATOM 5239 C CA . THR B 1 153 ? -10.009 -15.823 38.138 1.00 38.94 130 THR B CA 1
ATOM 5240 C C . THR B 1 153 ? -10.261 -16.801 39.293 1.00 38.56 130 THR B C 1
ATOM 5241 O O . THR B 1 153 ? -11.130 -17.678 39.177 1.00 38.49 130 THR B O 1
ATOM 5245 N N . LEU B 1 154 ? -9.557 -16.624 40.419 1.00 37.72 131 LEU B N 1
ATOM 5246 C CA . LEU B 1 154 ? -9.762 -17.489 41.574 1.00 38.02 131 LEU B CA 1
ATOM 5247 C C . LEU B 1 154 ? -11.121 -17.299 42.238 1.00 39.13 131 LEU B C 1
ATOM 5248 O O . LEU B 1 154 ? -11.695 -18.278 42.683 1.00 39.59 131 LEU B O 1
ATOM 5253 N N . ASP B 1 155 ? -11.652 -16.074 42.285 1.00 39.53 132 ASP B N 1
ATOM 5254 C CA . ASP B 1 155 ? -12.976 -15.839 42.847 1.00 40.40 132 ASP B CA 1
ATOM 5255 C C . ASP B 1 155 ? -14.046 -16.589 42.044 1.00 40.41 132 ASP B C 1
ATOM 5256 O O . ASP B 1 155 ? -14.925 -17.209 42.632 1.00 40.89 132 ASP B O 1
ATOM 5261 N N . TYR B 1 156 ? -13.958 -16.563 40.716 1.00 40.07 133 TYR B N 1
ATOM 5262 C CA . TYR B 1 156 ? -14.902 -17.280 39.866 1.00 40.00 133 TYR B CA 1
ATOM 5263 C C . TYR B 1 156 ? -14.735 -18.796 39.984 1.00 39.90 133 TYR B C 1
ATOM 5264 O O . TYR B 1 156 ? -15.733 -19.512 40.074 1.00 39.10 133 TYR B O 1
ATOM 5273 N N . GLN B 1 157 ? -13.484 -19.274 40.073 1.00 40.16 134 GLN B N 1
ATOM 5274 C CA . GLN B 1 157 ? -13.164 -20.683 40.304 1.00 41.86 134 GLN B CA 1
ATOM 5275 C C . GLN B 1 157 ? -13.884 -21.225 41.585 1.00 42.77 134 GLN B C 1
ATOM 5276 O O . GLN B 1 157 ? -14.427 -22.329 41.578 1.00 43.31 134 GLN B O 1
ATOM 5282 N N . LYS B 1 158 ? -13.948 -20.422 42.643 1.00 42.73 135 LYS B N 1
ATOM 5283 C CA . LYS B 1 158 ? -14.624 -20.798 43.887 1.00 43.85 135 LYS B CA 1
ATOM 5284 C C . LYS B 1 158 ? -16.147 -20.525 43.886 1.00 44.62 135 LYS B C 1
ATOM 5285 O O . LYS B 1 158 ? -16.831 -20.900 44.839 1.00 45.46 135 LYS B O 1
ATOM 5291 N N . GLU B 1 159 ? -16.665 -19.865 42.846 1.00 43.91 136 GLU B N 1
ATOM 5292 C CA . GLU B 1 159 ? -18.063 -19.481 42.766 1.00 44.20 136 GLU B CA 1
ATOM 5293 C C . GLU B 1 159 ? -18.895 -20.240 41.711 1.00 44.72 136 GLU B C 1
ATOM 5294 O O . GLU B 1 159 ? -20.099 -20.409 41.896 1.00 44.21 136 GLU B O 1
ATOM 5300 N N . PHE B 1 160 ? -18.263 -20.644 40.591 1.00 45.32 137 PHE B N 1
ATOM 5301 C CA . PHE B 1 160 ? -18.951 -21.241 39.455 1.00 46.28 137 PHE B CA 1
ATOM 5302 C C . PHE B 1 160 ? -19.838 -22.449 39.796 1.00 47.97 137 PHE B C 1
ATOM 5303 O O . PHE B 1 160 ? -20.889 -22.583 39.183 1.00 47.16 137 PHE B O 1
ATOM 5311 N N . ARG B 1 161 ? -19.460 -23.284 40.788 1.00 50.20 138 ARG B N 1
ATOM 5312 C CA . ARG B 1 161 ? -20.299 -24.429 41.154 1.00 52.28 138 ARG B CA 1
ATOM 5313 C C . ARG B 1 161 ? -21.592 -23.971 41.861 1.00 53.61 138 ARG B C 1
ATOM 5314 O O . ARG B 1 161 ? -22.661 -24.523 41.582 1.00 53.84 138 ARG B O 1
ATOM 5322 N N . LYS B 1 162 ? -21.518 -22.879 42.646 1.00 54.06 139 LYS B N 1
ATOM 5323 C CA . LYS B 1 162 ? -22.690 -22.286 43.295 1.00 54.82 139 LYS B CA 1
ATOM 5324 C C . LYS B 1 162 ? -23.642 -21.614 42.271 1.00 54.86 139 LYS B C 1
ATOM 5325 O O . LYS B 1 162 ? -24.861 -21.596 42.466 1.00 54.57 139 LYS B O 1
ATOM 5331 N N . ILE B 1 163 ? -23.075 -21.074 41.178 1.00 54.90 140 ILE B N 1
ATOM 5332 C CA . ILE B 1 163 ? -23.868 -20.462 40.121 1.00 54.98 140 ILE B CA 1
ATOM 5333 C C . ILE B 1 163 ? -24.654 -21.558 39.419 1.00 55.11 140 ILE B C 1
ATOM 5334 O O . ILE B 1 163 ? -25.853 -21.404 39.234 1.00 54.76 140 ILE B O 1
ATOM 5339 N N . SER B 1 164 ? -23.981 -22.670 39.036 1.00 55.29 141 SER B N 1
ATOM 5340 C CA . SER B 1 164 ? -24.624 -23.807 38.369 1.00 56.90 141 SER B CA 1
ATOM 5341 C C . SER B 1 164 ? -25.737 -24.384 39.214 1.00 58.64 141 SER B C 1
ATOM 5342 O O . SER B 1 164 ? -26.780 -24.741 38.678 1.00 58.58 141 SER B O 1
ATOM 5345 N N . MET B 1 165 ? -25.517 -24.477 40.538 1.00 60.11 142 MET B N 1
ATOM 5346 C CA . MET B 1 165 ? -26.505 -24.973 41.484 1.00 62.29 142 MET B CA 1
ATOM 5347 C C . MET B 1 165 ? -27.721 -24.024 41.528 1.00 63.25 142 MET B C 1
ATOM 5348 O O . MET B 1 165 ? -28.861 -24.494 41.486 1.00 63.59 142 MET B O 1
ATOM 5353 N N . GLU B 1 166 ? -27.486 -22.697 41.591 1.00 63.57 143 GLU B N 1
ATOM 5354 C CA . GLU B 1 166 ? -28.562 -21.697 41.598 1.00 64.66 143 GLU B CA 1
ATOM 5355 C C . GLU B 1 166 ? -29.375 -21.753 40.293 1.00 64.97 143 GLU B C 1
ATOM 5356 O O . GLU B 1 166 ? -30.604 -21.650 40.320 1.00 65.33 143 GLU B O 1
ATOM 5362 N N . LEU B 1 167 ? -28.681 -21.943 39.164 1.00 64.49 144 LEU B N 1
ATOM 5363 C CA . LEU B 1 167 ? -29.260 -22.042 37.828 1.00 65.03 144 LEU B CA 1
ATOM 5364 C C . LEU B 1 167 ? -30.255 -23.205 37.799 1.00 65.65 144 LEU B C 1
ATOM 5365 O O . LEU B 1 167 ? -31.376 -23.044 37.320 1.00 65.86 144 LEU B O 1
ATOM 5370 N N . ALA B 1 168 ? -29.856 -24.359 38.349 1.00 65.85 145 ALA B N 1
ATOM 5371 C CA . ALA B 1 168 ? -30.688 -25.558 38.386 1.00 66.82 145 ALA B CA 1
ATOM 5372 C C . ALA B 1 168 ? -31.963 -25.381 39.204 1.00 67.74 145 ALA B C 1
ATOM 5373 O O . ALA B 1 168 ? -32.972 -26.007 38.893 1.00 68.55 145 ALA B O 1
ATOM 5375 N N . MET B 1 169 ? -31.933 -24.513 40.222 1.00 67.86 146 MET B N 1
ATOM 5376 C CA . MET B 1 169 ? -33.065 -24.273 41.114 1.00 68.52 146 MET B CA 1
ATOM 5377 C C . MET B 1 169 ? -33.986 -23.115 40.725 1.00 67.38 146 MET B C 1
ATOM 5378 O O . MET B 1 169 ? -34.979 -22.899 41.422 1.00 67.34 146 MET B O 1
ATOM 5383 N N . VAL B 1 170 ? -33.659 -22.348 39.668 1.00 66.21 147 VAL B N 1
ATOM 5384 C CA . VAL B 1 170 ? -34.518 -21.225 39.241 1.00 65.92 147 VAL B CA 1
ATOM 5385 C C . VAL B 1 170 ? -35.903 -21.726 38.807 1.00 65.59 147 VAL B C 1
ATOM 5386 O O . VAL B 1 170 ? -35.987 -22.453 37.822 1.00 66.09 147 VAL B O 1
ATOM 5390 N N . ASN B 1 171 ? -36.977 -21.318 39.501 1.00 64.84 148 ASN B N 1
ATOM 5391 C CA . ASN B 1 171 ? -38.319 -21.752 39.128 1.00 64.78 148 ASN B CA 1
ATOM 5392 C C . ASN B 1 171 ? -39.344 -20.624 39.066 1.00 62.88 148 ASN B C 1
ATOM 5393 O O . ASN B 1 171 ? -40.539 -20.883 39.209 1.00 63.61 148 ASN B O 1
ATOM 5398 N N . SER B 1 172 ? -38.898 -19.391 38.848 1.00 60.49 149 SER B N 1
ATOM 5399 C CA . SER B 1 172 ? -39.808 -18.245 38.786 1.00 58.82 149 SER B CA 1
ATOM 5400 C C . SER B 1 172 ? -39.188 -17.098 38.005 1.00 56.94 149 SER B C 1
ATOM 5401 O O . SER B 1 172 ? -37.967 -17.074 37.812 1.00 56.66 149 SER B O 1
ATOM 5404 N N . TYR B 1 173 ? -40.022 -16.137 37.561 1.00 55.31 150 TYR B N 1
ATOM 5405 C CA . TYR B 1 173 ? -39.522 -15.008 36.795 1.00 54.49 150 TYR B CA 1
ATOM 5406 C C . TYR B 1 173 ? -38.628 -14.104 37.639 1.00 53.90 150 TYR B C 1
ATOM 5407 O O . TYR B 1 173 ? -37.632 -13.593 37.125 1.00 53.26 150 TYR B O 1
ATOM 5416 N N . GLU B 1 174 ? -38.921 -13.973 38.942 1.00 53.85 151 GLU B N 1
ATOM 5417 C CA . GLU B 1 174 ? -38.088 -13.151 39.815 1.00 54.03 151 GLU B CA 1
ATOM 5418 C C . GLU B 1 174 ? -36.725 -13.815 40.064 1.00 53.54 151 GLU B C 1
ATOM 5419 O O . GLU B 1 174 ? -35.715 -13.114 40.121 1.00 53.15 151 GLU B O 1
ATOM 5425 N N . ASP B 1 175 ? -36.684 -15.155 40.145 1.00 53.14 152 ASP B N 1
ATOM 5426 C CA . ASP B 1 175 ? -35.406 -15.869 40.296 1.00 52.99 152 ASP B CA 1
ATOM 5427 C C . ASP B 1 175 ? -34.583 -15.759 38.993 1.00 51.08 152 ASP B C 1
ATOM 5428 O O . ASP B 1 175 ? -33.362 -15.730 39.053 1.00 51.83 152 ASP B O 1
ATOM 5433 N N . TRP B 1 176 ? -35.252 -15.675 37.828 1.00 48.63 153 TRP B N 1
ATOM 5434 C CA . TRP B 1 176 ? -34.584 -15.506 36.552 1.00 46.71 153 TRP B CA 1
ATOM 5435 C C . TRP B 1 176 ? -33.905 -14.164 36.441 1.00 45.90 153 TRP B C 1
ATOM 5436 O O . TRP B 1 176 ? -32.802 -14.082 35.911 1.00 45.19 153 TRP B O 1
ATOM 5447 N N . VAL B 1 177 ? -34.569 -13.111 36.954 1.00 45.55 154 VAL B N 1
ATOM 5448 C CA . VAL B 1 177 ? -34.054 -11.753 36.985 1.00 45.39 154 VAL B CA 1
ATOM 5449 C C . VAL B 1 177 ? -32.781 -11.739 37.858 1.00 46.55 154 VAL B C 1
ATOM 5450 O O . VAL B 1 177 ? -31.740 -11.235 37.431 1.00 46.50 154 VAL B O 1
ATOM 5454 N N . GLU B 1 178 ? -32.869 -12.328 39.058 1.00 47.06 155 GLU B N 1
ATOM 5455 C CA . GLU B 1 178 ? -31.727 -12.415 39.961 1.00 48.66 155 GLU B CA 1
ATOM 5456 C C . GLU B 1 178 ? -30.550 -13.249 39.402 1.00 47.83 155 GLU B C 1
ATOM 5457 O O . GLU B 1 178 ? -29.397 -12.891 39.618 1.00 47.88 155 GLU B O 1
ATOM 5463 N N . LEU B 1 179 ? -30.842 -14.353 38.711 1.00 47.53 156 LEU B N 1
ATOM 5464 C CA . LEU B 1 179 ? -29.795 -15.182 38.133 1.00 48.25 156 LEU B CA 1
ATOM 5465 C C . LEU B 1 179 ? -29.134 -14.453 36.955 1.00 46.45 156 LEU B C 1
ATOM 5466 O O . LEU B 1 179 ? -27.906 -14.470 36.831 1.00 46.26 156 LEU B O 1
ATOM 5471 N N . TYR B 1 180 ? -29.935 -13.767 36.128 1.00 44.31 157 TYR B N 1
ATOM 5472 C CA . TYR B 1 180 ? -29.444 -12.963 35.003 1.00 42.78 157 TYR B CA 1
ATOM 5473 C C . TYR B 1 180 ? -28.526 -11.853 35.537 1.00 42.49 157 TYR B C 1
ATOM 5474 O O . TYR B 1 180 ? -27.419 -11.700 35.039 1.00 42.26 157 TYR B O 1
ATOM 5483 N N . LYS B 1 181 ? -28.940 -11.159 36.604 1.00 42.21 158 LYS B N 1
ATOM 5484 C CA . LYS B 1 181 ? -28.115 -10.142 37.253 1.00 43.08 158 LYS B CA 1
ATOM 5485 C C . LYS B 1 181 ? -26.732 -10.715 37.714 1.00 44.11 158 LYS B C 1
ATOM 5486 O O . LYS B 1 181 ? -25.690 -10.076 37.522 1.00 44.57 158 LYS B O 1
ATOM 5492 N N . LYS B 1 182 ? -26.737 -11.916 38.292 1.00 43.97 159 LYS B N 1
ATOM 5493 C CA . LYS B 1 182 ? -25.530 -12.630 38.748 1.00 44.80 159 LYS B CA 1
ATOM 5494 C C . LYS B 1 182 ? -24.616 -12.966 37.558 1.00 43.55 159 LYS B C 1
ATOM 5495 O O . LYS B 1 182 ? -23.412 -12.700 37.609 1.00 43.56 159 LYS B O 1
ATOM 5501 N N . LEU B 1 183 ? -25.187 -13.488 36.471 1.00 42.55 160 LEU B N 1
ATOM 5502 C CA . LEU B 1 183 ? -24.418 -13.806 35.270 1.00 42.21 160 LEU B CA 1
ATOM 5503 C C . LEU B 1 183 ? -23.792 -12.562 34.649 1.00 41.01 160 LEU B C 1
ATOM 5504 O O . LEU B 1 183 ? -22.615 -12.600 34.261 1.00 40.77 160 LEU B O 1
ATOM 5509 N N . LEU B 1 184 ? -24.559 -11.451 34.607 1.00 39.78 161 LEU B N 1
ATOM 5510 C CA . LEU B 1 184 ? -24.119 -10.174 34.064 1.00 39.01 161 LEU B CA 1
ATOM 5511 C C . LEU B 1 184 ? -22.983 -9.614 34.902 1.00 39.34 161 LEU B C 1
ATOM 5512 O O . LEU B 1 184 ? -22.054 -9.026 34.347 1.00 40.14 161 LEU B O 1
ATOM 5517 N N . PHE B 1 185 ? -23.074 -9.752 36.242 1.00 38.44 162 PHE B N 1
ATOM 5518 C CA . PHE B 1 185 ? -22.044 -9.286 37.157 1.00 39.40 162 PHE B CA 1
ATOM 5519 C C . PHE B 1 185 ? -20.718 -10.032 36.868 1.00 39.04 162 PHE B C 1
ATOM 5520 O O . PHE B 1 185 ? -19.674 -9.397 36.739 1.00 39.51 162 PHE B O 1
ATOM 5528 N N . TRP B 1 186 ? -20.766 -11.350 36.740 1.00 38.27 163 TRP B N 1
ATOM 5529 C CA . TRP B 1 186 ? -19.565 -12.148 36.457 1.00 39.37 163 TRP B CA 1
ATOM 5530 C C . TRP B 1 186 ? -19.041 -11.964 35.032 1.00 41.00 163 TRP B C 1
ATOM 5531 O O . TRP B 1 186 ? -17.841 -12.063 34.812 1.00 41.63 163 TRP B O 1
ATOM 5542 N N . GLU B 1 187 ? -19.923 -11.660 34.087 1.00 41.39 164 GLU B N 1
ATOM 5543 C CA . GLU B 1 187 ? -19.516 -11.425 32.708 1.00 43.15 164 GLU B CA 1
ATOM 5544 C C . GLU B 1 187 ? -18.647 -10.175 32.612 1.00 43.12 164 GLU B C 1
ATOM 5545 O O . GLU B 1 187 ? -17.564 -10.211 32.009 1.00 43.00 164 GLU B O 1
ATOM 5551 N N . LEU B 1 188 ? -19.070 -9.113 33.296 1.00 42.38 165 LEU B N 1
ATOM 5552 C CA . LEU B 1 188 ? -18.299 -7.884 33.327 1.00 43.22 165 LEU B CA 1
ATOM 5553 C C . LEU B 1 188 ? -17.009 -8.061 34.102 1.00 43.03 165 LEU B C 1
ATOM 5554 O O . LEU B 1 188 ? -15.954 -7.594 33.649 1.00 42.59 165 LEU B O 1
ATOM 5559 N N . LYS B 1 189 ? -17.076 -8.811 35.233 1.00 43.42 166 LYS B N 1
ATOM 5560 C CA . LYS B 1 189 ? -15.920 -9.153 36.068 1.00 44.53 166 LYS B CA 1
ATOM 5561 C C . LYS B 1 189 ? -14.850 -9.934 35.288 1.00 44.25 166 LYS B C 1
ATOM 5562 O O . LYS B 1 189 ? -13.659 -9.652 35.396 1.00 43.94 166 LYS B O 1
ATOM 5568 N N . LEU B 1 190 ? -15.278 -10.910 34.513 1.00 44.67 167 LEU B N 1
ATOM 5569 C CA . LEU B 1 190 ? -14.395 -11.823 33.782 1.00 46.00 167 LEU B CA 1
ATOM 5570 C C . LEU B 1 190 ? -13.910 -11.350 32.450 1.00 47.55 167 LEU B C 1
ATOM 5571 O O . LEU B 1 190 ? -13.027 -11.980 31.887 1.00 48.15 167 LEU B O 1
ATOM 5576 N N . GLU B 1 191 ? -14.494 -10.303 31.907 1.00 48.82 168 GLU B N 1
ATOM 5577 C CA . GLU B 1 191 ? -14.251 -9.899 30.528 1.00 51.07 168 GLU B CA 1
ATOM 5578 C C . GLU B 1 191 ? -12.782 -9.720 30.140 1.00 53.57 168 GLU B C 1
ATOM 5579 O O . GLU B 1 191 ? -12.479 -9.883 28.953 1.00 54.16 168 GLU B O 1
ATOM 5585 N N . ASP B 1 192 ? -11.863 -9.498 31.101 1.00 54.74 169 ASP B N 1
ATOM 5586 C CA . ASP B 1 192 ? -10.449 -9.367 30.748 1.00 56.51 169 ASP B CA 1
ATOM 5587 C C . ASP B 1 192 ? -9.539 -10.527 31.252 1.00 56.11 169 ASP B C 1
ATOM 5588 O O . ASP B 1 192 ? -8.308 -10.416 31.128 1.00 56.74 169 ASP B O 1
ATOM 5593 N N . ILE B 1 193 ? -10.110 -11.630 31.788 1.00 54.88 170 ILE B N 1
ATOM 5594 C CA . ILE B 1 193 ? -9.266 -12.741 32.265 1.00 54.77 170 ILE B CA 1
ATOM 5595 C C . ILE B 1 193 ? -8.715 -13.576 31.092 1.00 56.34 170 ILE B C 1
ATOM 5596 O O . ILE B 1 193 ? -9.274 -13.568 29.992 1.00 56.90 170 ILE B O 1
ATOM 5601 N N . ASN B 1 194 ? -7.601 -14.270 31.333 1.00 56.54 171 ASN B N 1
ATOM 5602 C CA . ASN B 1 194 ? -6.900 -15.083 30.358 1.00 57.38 171 ASN B CA 1
ATOM 5603 C C . ASN B 1 194 ? -7.340 -16.557 30.379 1.00 56.37 171 ASN B C 1
ATOM 5604 O O . ASN B 1 194 ? -7.295 -17.192 29.334 1.00 57.25 171 ASN B O 1
ATOM 5609 N N . ASP B 1 195 ? -7.685 -17.115 31.565 1.00 53.97 172 ASP B N 1
ATOM 5610 C CA . ASP B 1 195 ? -8.042 -18.524 31.774 1.00 52.15 172 ASP B CA 1
ATOM 5611 C C . ASP B 1 195 ? -9.212 -18.982 30.915 1.00 50.27 172 ASP B C 1
ATOM 5612 O O . ASP B 1 195 ? -10.377 -18.704 31.238 1.00 48.89 172 ASP B O 1
ATOM 5617 N N . GLN B 1 196 ? -8.878 -19.691 29.820 1.00 49.70 173 GLN B N 1
ATOM 5618 C CA . GLN B 1 196 ? -9.840 -20.175 28.856 1.00 49.84 173 GLN B CA 1
ATOM 5619 C C . GLN B 1 196 ? -10.861 -21.127 29.473 1.00 48.24 173 GLN B C 1
ATOM 5620 O O . GLN B 1 196 ? -12.046 -20.995 29.192 1.00 47.51 173 GLN B O 1
ATOM 5626 N N . ALA B 1 197 ? -10.424 -22.008 30.365 1.00 47.37 174 ALA B N 1
ATOM 5627 C CA . ALA B 1 197 ? -11.289 -22.951 31.059 1.00 47.15 174 ALA B CA 1
ATOM 5628 C C . ALA B 1 197 ? -12.391 -22.233 31.824 1.00 47.44 174 ALA B C 1
ATOM 5629 O O . ALA B 1 197 ? -13.550 -22.621 31.693 1.00 47.96 174 ALA B O 1
ATOM 5631 N N . MET B 1 198 ? -12.045 -21.135 32.545 1.00 46.41 175 MET B N 1
ATOM 5632 C CA . MET B 1 198 ? -13.007 -20.319 33.282 1.00 46.11 175 MET B CA 1
ATOM 5633 C C . MET B 1 198 ? -13.949 -19.548 32.335 1.00 45.48 175 MET B C 1
ATOM 5634 O O . MET B 1 198 ? -15.159 -19.528 32.570 1.00 45.25 175 MET B O 1
ATOM 5639 N N . ILE B 1 199 ? -13.402 -18.963 31.241 1.00 44.91 176 ILE B N 1
ATOM 5640 C CA . ILE B 1 199 ? -14.180 -18.257 30.218 1.00 45.10 176 ILE B CA 1
ATOM 5641 C C . ILE B 1 199 ? -15.242 -19.195 29.629 1.00 45.97 176 ILE B C 1
ATOM 5642 O O . ILE B 1 199 ? -16.387 -18.791 29.445 1.00 47.00 176 ILE B O 1
ATOM 5647 N N . GLU B 1 200 ? -14.867 -20.451 29.373 1.00 45.94 177 GLU B N 1
ATOM 5648 C CA . GLU B 1 200 ? -15.764 -21.469 28.843 1.00 46.12 177 GLU B CA 1
ATOM 5649 C C . GLU B 1 200 ? -16.811 -21.899 29.833 1.00 45.66 177 GLU B C 1
ATOM 5650 O O . GLU B 1 200 ? -17.939 -22.167 29.425 1.00 45.63 177 GLU B O 1
ATOM 5656 N N . ILE B 1 201 ? -16.461 -21.951 31.138 1.00 45.13 178 ILE B N 1
ATOM 5657 C CA . ILE B 1 201 ? -17.417 -22.292 32.179 1.00 45.11 178 ILE B CA 1
ATOM 5658 C C . ILE B 1 201 ? -18.513 -21.223 32.221 1.00 44.74 178 ILE B C 1
ATOM 5659 O O . ILE B 1 201 ? -19.679 -21.598 32.220 1.00 44.64 178 ILE B O 1
ATOM 5664 N N . LEU B 1 202 ? -18.147 -19.913 32.174 1.00 44.11 179 LEU B N 1
ATOM 5665 C CA . LEU B 1 202 ? -19.142 -18.835 32.185 1.00 44.44 179 LEU B CA 1
ATOM 5666 C C . LEU B 1 202 ? -20.022 -18.916 30.964 1.00 44.59 179 LEU B C 1
ATOM 5667 O O . LEU B 1 202 ? -21.243 -18.883 31.075 1.00 44.43 179 LEU B O 1
ATOM 5672 N N . GLU B 1 203 ? -19.403 -19.131 29.806 1.00 44.21 180 GLU B N 1
ATOM 5673 C CA . GLU B 1 203 ? -20.128 -19.269 28.558 1.00 44.10 180 GLU B CA 1
ATOM 5674 C C . GLU B 1 203 ? -21.131 -20.421 28.616 1.00 43.34 180 GLU B C 1
ATOM 5675 O O . GLU B 1 203 ? -22.289 -20.225 28.250 1.00 42.77 180 GLU B O 1
ATOM 5681 N N . SER B 1 204 ? -20.722 -21.556 29.189 1.00 42.92 181 SER B N 1
ATOM 5682 C CA . SER B 1 204 ? -21.577 -22.731 29.369 1.00 43.72 181 SER B CA 1
ATOM 5683 C C . SER B 1 204 ? -22.781 -22.422 30.257 1.00 44.22 181 SER B C 1
ATOM 5684 O O . SER B 1 204 ? -23.874 -22.935 29.985 1.00 44.79 181 SER B O 1
ATOM 5687 N N . GLN B 1 205 ? -22.577 -21.622 31.326 1.00 43.28 182 GLN B N 1
ATOM 5688 C CA . GLN B 1 205 ? -23.627 -21.209 32.239 1.00 42.84 182 GLN B CA 1
ATOM 5689 C C . GLN B 1 205 ? -24.594 -20.271 31.543 1.00 43.20 182 GLN B C 1
ATOM 5690 O O . GLN B 1 205 ? -25.796 -20.389 31.743 1.00 43.13 182 GLN B O 1
ATOM 5696 N N . LYS B 1 206 ? -24.095 -19.369 30.691 1.00 43.46 183 LYS B N 1
ATOM 5697 C CA . LYS B 1 206 ? -24.966 -18.509 29.869 1.00 43.06 183 LYS B CA 1
ATOM 5698 C C . LYS B 1 206 ? -25.802 -19.348 28.888 1.00 42.49 183 LYS B C 1
ATOM 5699 O O . LYS B 1 206 ? -26.993 -19.056 28.732 1.00 41.66 183 LYS B O 1
ATOM 5705 N N . VAL B 1 207 ? -25.193 -20.368 28.203 1.00 42.58 184 VAL B N 1
ATOM 5706 C CA . VAL B 1 207 ? -25.993 -21.150 27.259 1.00 43.09 184 VAL B CA 1
ATOM 5707 C C . VAL B 1 207 ? -26.985 -21.998 28.041 1.00 43.25 184 VAL B C 1
ATOM 5708 O O . VAL B 1 207 ? -28.131 -22.087 27.604 1.00 43.62 184 VAL B O 1
ATOM 5712 N N . GLU B 1 208 ? -26.591 -22.555 29.211 1.00 42.97 185 GLU B N 1
ATOM 5713 C CA . GLU B 1 208 ? -27.511 -23.357 29.998 1.00 43.53 185 GLU B CA 1
ATOM 5714 C C . GLU B 1 208 ? -28.667 -22.508 30.552 1.00 43.36 185 GLU B C 1
ATOM 5715 O O . GLU B 1 208 ? -29.808 -22.967 30.548 1.00 43.67 185 GLU B O 1
ATOM 5721 N N . ALA B 1 209 ? -28.386 -21.264 30.944 1.00 42.76 186 ALA B N 1
ATOM 5722 C CA . ALA B 1 209 ? -29.390 -20.323 31.434 1.00 42.87 186 ALA B CA 1
ATOM 5723 C C . ALA B 1 209 ? -30.416 -20.005 30.349 1.00 42.79 186 ALA B C 1
ATOM 5724 O O . ALA B 1 209 ? -31.611 -19.999 30.641 1.00 42.31 186 ALA B O 1
ATOM 5726 N N . ASN B 1 210 ? -29.967 -19.767 29.100 1.00 42.82 187 ASN B N 1
ATOM 5727 C CA . ASN B 1 210 ? -30.896 -19.520 28.007 1.00 43.64 187 ASN B CA 1
ATOM 5728 C C . ASN B 1 210 ? -31.727 -20.729 27.683 1.00 44.27 187 ASN B C 1
ATOM 5729 O O . ASN B 1 210 ? -32.904 -20.577 27.376 1.00 43.93 187 ASN B O 1
ATOM 5734 N N . SER B 1 211 ? -31.136 -21.926 27.799 1.00 45.07 188 SER B N 1
ATOM 5735 C CA . SER B 1 211 ? -31.827 -23.188 27.608 1.00 46.24 188 SER B CA 1
ATOM 5736 C C . SER B 1 211 ? -32.940 -23.354 28.649 1.00 46.78 188 SER B C 1
ATOM 5737 O O . SER B 1 211 ? -34.078 -23.634 28.265 1.00 47.59 188 SER B O 1
ATOM 5740 N N . GLN B 1 212 ? -32.616 -23.214 29.948 1.00 46.28 189 GLN B N 1
ATOM 5741 C CA . GLN B 1 212 ? -33.613 -23.348 30.996 1.00 46.84 189 GLN B CA 1
ATOM 5742 C C . GLN B 1 212 ? -34.635 -22.221 30.912 1.00 46.90 189 GLN B C 1
ATOM 5743 O O . GLN B 1 212 ? -35.812 -22.467 31.167 1.00 47.34 189 GLN B O 1
ATOM 5749 N N . PHE B 1 213 ? -34.202 -21.000 30.548 1.00 45.90 190 PHE B N 1
ATOM 5750 C CA . PHE B 1 213 ? -35.085 -19.844 30.407 1.00 45.93 190 PHE B CA 1
ATOM 5751 C C . PHE B 1 213 ? -36.073 -20.014 29.256 1.00 47.36 190 PHE B C 1
ATOM 5752 O O . PHE B 1 213 ? -37.229 -19.604 29.379 1.00 47.40 190 PHE B O 1
ATOM 5760 N N . GLY B 1 214 ? -35.635 -20.664 28.178 1.00 48.09 191 GLY B N 1
ATOM 5761 C CA . GLY B 1 214 ? -36.498 -20.966 27.045 1.00 49.34 191 GLY B CA 1
ATOM 5762 C C . GLY B 1 214 ? -37.601 -21.936 27.419 1.00 50.65 191 GLY B C 1
ATOM 5763 O O . GLY B 1 214 ? -38.762 -21.759 27.025 1.00 50.58 191 GLY B O 1
ATOM 5764 N N . LYS B 1 215 ? -37.249 -22.958 28.213 1.00 51.61 192 LYS B N 1
ATOM 5765 C CA . LYS B 1 215 ? -38.209 -23.946 28.711 1.00 52.84 192 LYS B CA 1
ATOM 5766 C C . LYS B 1 215 ? -39.181 -23.285 29.697 1.00 52.85 192 LYS B C 1
ATOM 5767 O O . LYS B 1 215 ? -40.378 -23.560 29.661 1.00 52.92 192 LYS B O 1
ATOM 5773 N N . TYR B 1 216 ? -38.669 -22.389 30.545 1.00 52.45 193 TYR B N 1
ATOM 5774 C CA . TYR B 1 216 ? -39.483 -21.650 31.494 1.00 52.52 193 TYR B CA 1
ATOM 5775 C C . TYR B 1 216 ? -40.498 -20.768 30.760 1.00 52.56 193 TYR B C 1
ATOM 5776 O O . TYR B 1 216 ? -41.643 -20.711 31.185 1.00 52.82 193 TYR B O 1
ATOM 5785 N N . ILE B 1 217 ? -40.094 -20.075 29.692 1.00 52.48 194 ILE B N 1
ATOM 5786 C CA . ILE B 1 217 ? -40.998 -19.205 28.939 1.00 52.93 194 ILE B CA 1
ATOM 5787 C C . ILE B 1 217 ? -42.011 -20.031 28.150 1.00 55.52 194 ILE B C 1
ATOM 5788 O O . ILE B 1 217 ? -43.200 -19.714 28.172 1.00 55.48 194 ILE B O 1
ATOM 5793 N N . GLU B 1 218 ? -41.560 -21.128 27.504 1.00 57.16 195 GLU B N 1
ATOM 5794 C CA . GLU B 1 218 ? -42.409 -22.063 26.751 1.00 59.30 195 GLU B CA 1
ATOM 5795 C C . GLU B 1 218 ? -43.572 -22.551 27.650 1.00 61.81 195 GLU B C 1
ATOM 5796 O O . GLU B 1 218 ? -44.719 -22.657 27.219 1.00 61.77 195 GLU B O 1
ATOM 5802 N N . ARG B 1 219 ? -43.260 -22.806 28.923 1.00 63.49 196 ARG B N 1
ATOM 5803 C CA . ARG B 1 219 ? -44.246 -23.044 29.966 1.00 65.08 196 ARG B CA 1
ATOM 5804 C C . ARG B 1 219 ? -44.447 -21.604 30.535 1.00 66.32 196 ARG B C 1
ATOM 5805 O O . ARG B 1 219 ? -43.623 -20.739 30.244 1.00 68.00 196 ARG B O 1
ATOM 5813 N N . ASN B 1 220 ? -45.506 -21.305 31.273 1.00 65.55 197 ASN B N 1
ATOM 5814 C CA . ASN B 1 220 ? -45.696 -19.941 31.837 1.00 64.39 197 ASN B CA 1
ATOM 5815 C C . ASN B 1 220 ? -46.105 -18.817 30.861 1.00 62.30 197 ASN B C 1
ATOM 5816 O O . ASN B 1 220 ? -46.933 -18.012 31.291 1.00 62.13 197 ASN B O 1
ATOM 5821 N N . TYR B 1 221 ? -45.525 -18.689 29.612 1.00 60.46 198 TYR B N 1
ATOM 5822 C CA . TYR B 1 221 ? -45.876 -17.522 28.770 1.00 58.77 198 TYR B CA 1
ATOM 5823 C C . TYR B 1 221 ? -47.385 -17.368 28.538 1.00 59.22 198 TYR B C 1
ATOM 5824 O O . TYR B 1 221 ? -47.927 -16.329 28.890 1.00 59.17 198 TYR B O 1
ATOM 5833 N N . GLU B 1 222 ? -48.058 -18.385 27.987 1.00 59.74 199 GLU B N 1
ATOM 5834 C CA . GLU B 1 222 ? -49.494 -18.312 27.752 1.00 60.57 199 GLU B CA 1
ATOM 5835 C C . GLU B 1 222 ? -50.298 -18.131 29.041 1.00 60.52 199 GLU B C 1
ATOM 5836 O O . GLU B 1 222 ? -51.251 -17.354 29.059 1.00 60.31 199 GLU B O 1
ATOM 5842 N N . ASP B 1 223 ? -49.888 -18.798 30.129 1.00 60.78 200 ASP B N 1
ATOM 5843 C CA . ASP B 1 223 ? -50.587 -18.665 31.413 1.00 61.48 200 ASP B CA 1
ATOM 5844 C C . ASP B 1 223 ? -50.558 -17.225 31.956 1.00 60.84 200 ASP B C 1
ATOM 5845 O O . ASP B 1 223 ? -51.496 -16.809 32.642 1.00 61.79 200 ASP B O 1
ATOM 5850 N N . TRP B 1 224 ? -49.530 -16.452 31.604 1.00 58.93 201 TRP B N 1
ATOM 5851 C CA . TRP B 1 224 ? -49.420 -15.064 32.033 1.00 58.37 201 TRP B CA 1
ATOM 5852 C C . TRP B 1 224 ? -50.562 -14.170 31.505 1.00 59.55 201 TRP B C 1
ATOM 5853 O O . TRP B 1 224 ? -50.816 -13.116 32.070 1.00 58.94 201 TRP B O 1
ATOM 5864 N N . PHE B 1 225 ? -51.226 -14.583 30.421 1.00 61.16 202 PHE B N 1
ATOM 5865 C CA . PHE B 1 225 ? -52.334 -13.842 29.827 1.00 63.40 202 PHE B CA 1
ATOM 5866 C C . PHE B 1 225 ? -53.694 -14.120 30.495 1.00 66.09 202 PHE B C 1
ATOM 5867 O O . PHE B 1 225 ? -54.686 -13.469 30.147 1.00 66.34 202 PHE B O 1
ATOM 5875 N N . ALA B 1 226 ? -53.759 -15.082 31.437 1.00 67.33 203 ALA B N 1
ATOM 5876 C CA . ALA B 1 226 ? -55.009 -15.404 32.122 1.00 68.51 203 ALA B CA 1
ATOM 5877 C C . ALA B 1 226 ? -55.351 -14.312 33.154 1.00 70.00 203 ALA B C 1
ATOM 5878 O O . ALA B 1 226 ? -54.454 -13.638 33.664 1.00 70.18 203 ALA B O 1
ATOM 5880 N N . PRO B 1 227 ? -56.646 -14.096 33.454 1.00 71.06 204 PRO B N 1
ATOM 5881 C CA . PRO B 1 227 ? -57.002 -13.044 34.424 1.00 71.62 204 PRO B CA 1
ATOM 5882 C C . PRO B 1 227 ? -56.430 -13.255 35.831 1.00 72.03 204 PRO B C 1
ATOM 5883 O O . PRO B 1 227 ? -56.565 -14.333 36.415 1.00 71.78 204 PRO B O 1
ATOM 5887 N N . LYS B 1 228 ? -55.750 -12.208 36.341 1.00 72.38 205 LYS B N 1
ATOM 5888 C CA . LYS B 1 228 ? -55.113 -12.138 37.654 1.00 72.91 205 LYS B CA 1
ATOM 5889 C C . LYS B 1 228 ? -53.941 -13.107 37.818 1.00 72.53 205 LYS B C 1
ATOM 5890 O O . LYS B 1 228 ? -53.666 -13.538 38.934 1.00 73.14 205 LYS B O 1
ATOM 5896 N N . ALA B 1 229 ? -53.264 -13.441 36.720 1.00 71.16 206 ALA B N 1
ATOM 5897 C CA . ALA B 1 229 ? -52.098 -14.333 36.739 1.00 70.56 206 ALA B CA 1
ATOM 5898 C C . ALA B 1 229 ? -50.913 -13.669 37.412 1.00 69.50 206 ALA B C 1
ATOM 5899 O O . ALA B 1 229 ? -50.774 -12.449 37.332 1.00 69.69 206 ALA B O 1
ATOM 5901 N N . ASP B 1 230 ? -50.027 -14.468 38.029 1.00 67.98 207 ASP B N 1
ATOM 5902 C CA . ASP B 1 230 ? -48.798 -13.925 38.597 1.00 66.61 207 ASP B CA 1
ATOM 5903 C C . ASP B 1 230 ? -47.832 -13.830 37.443 1.00 64.50 207 ASP B C 1
ATOM 5904 O O . ASP B 1 230 ? -47.266 -14.834 37.013 1.00 64.93 207 ASP B O 1
ATOM 5909 N N . LYS B 1 231 ? -47.665 -12.620 36.917 1.00 62.35 208 LYS B N 1
ATOM 5910 C CA . LYS B 1 231 ? -46.800 -12.392 35.766 1.00 60.40 208 LYS B CA 1
ATOM 5911 C C . LYS B 1 231 ? -45.897 -11.180 35.973 1.00 58.10 208 LYS B C 1
ATOM 5912 O O . LYS B 1 231 ? -46.244 -10.296 36.754 1.00 58.42 208 LYS B O 1
ATOM 5918 N N . PRO B 1 232 ? -44.736 -11.104 35.293 1.00 55.45 209 PRO B N 1
ATOM 5919 C CA . PRO B 1 232 ? -43.920 -9.883 35.405 1.00 53.89 209 PRO B CA 1
ATOM 5920 C C . PRO B 1 232 ? -44.530 -8.753 34.569 1.00 52.10 209 PRO B C 1
ATOM 5921 O O . PRO B 1 232 ? -45.423 -8.971 33.738 1.00 52.31 209 PRO B O 1
ATOM 5925 N N . ILE B 1 233 ? -44.019 -7.535 34.760 1.00 50.56 210 ILE B N 1
ATOM 5926 C CA . ILE B 1 233 ? -44.396 -6.375 33.966 1.00 49.38 210 ILE B CA 1
ATOM 5927 C C . ILE B 1 233 ? -43.882 -6.612 32.545 1.00 47.54 210 ILE B C 1
ATOM 5928 O O . ILE B 1 233 ? -42.728 -7.033 32.347 1.00 46.03 210 ILE B O 1
ATOM 5933 N N . GLN B 1 234 ? -44.772 -6.445 31.569 1.00 46.80 211 GLN B N 1
ATOM 5934 C CA . GLN B 1 234 ? -44.409 -6.628 30.170 1.00 46.72 211 GLN B CA 1
ATOM 5935 C C . GLN B 1 234 ? -44.565 -5.332 29.361 1.00 46.91 211 GLN B C 1
ATOM 5936 O O . GLN B 1 234 ? -44.995 -4.322 29.919 1.00 48.04 211 GLN B O 1
ATOM 5942 N N . SER B 1 235 ? -44.213 -5.356 28.064 1.00 45.97 212 SER B N 1
ATOM 5943 C CA . SER B 1 235 ? -44.279 -4.217 27.144 1.00 45.97 212 SER B CA 1
ATOM 5944 C C . SER B 1 235 ? -45.584 -3.434 27.218 1.00 46.20 212 SER B C 1
ATOM 5945 O O . SER B 1 235 ? -45.554 -2.212 27.380 1.00 46.39 212 SER B O 1
ATOM 5948 N N . HIS B 1 236 ? -46.729 -4.129 27.112 1.00 46.14 213 HIS B N 1
ATOM 5949 C CA . HIS B 1 236 ? -48.017 -3.484 27.137 1.00 46.94 213 HIS B CA 1
ATOM 5950 C C . HIS B 1 236 ? -48.416 -2.935 28.508 1.00 47.89 213 HIS B C 1
ATOM 5951 O O . HIS B 1 236 ? -49.384 -2.187 28.582 1.00 48.64 213 HIS B O 1
ATOM 5958 N N . ASN B 1 237 ? -47.704 -3.298 29.587 1.00 48.05 214 ASN B N 1
ATOM 5959 C CA . ASN B 1 237 ? -48.000 -2.806 30.944 1.00 48.82 214 ASN B CA 1
ATOM 5960 C C . ASN B 1 237 ? -47.063 -1.673 31.367 1.00 48.41 214 ASN B C 1
ATOM 5961 O O . ASN B 1 237 ? -47.406 -0.914 32.269 1.00 47.89 214 ASN B O 1
ATOM 5966 N N . LEU B 1 238 ? -45.862 -1.611 30.770 1.00 48.26 215 LEU B N 1
ATOM 5967 C CA . LEU B 1 238 ? -44.779 -0.683 31.082 1.00 48.81 215 LEU B CA 1
ATOM 5968 C C . LEU B 1 238 ? -45.189 0.770 31.350 1.00 49.17 215 LEU B C 1
ATOM 5969 O O . LEU B 1 238 ? -44.878 1.291 32.422 1.00 48.56 215 LEU B O 1
ATOM 5974 N N . PHE B 1 239 ? -45.825 1.433 30.373 1.00 50.26 216 PHE B N 1
ATOM 5975 C CA . PHE B 1 239 ? -46.225 2.829 30.514 1.00 52.31 216 PHE B CA 1
ATOM 5976 C C . PHE B 1 239 ? -47.207 3.071 31.659 1.00 53.23 216 PHE B C 1
ATOM 5977 O O . PHE B 1 239 ? -46.974 3.946 32.484 1.00 53.54 216 PHE B O 1
ATOM 5985 N N . LYS B 1 240 ? -48.286 2.288 31.723 1.00 53.78 217 LYS B N 1
ATOM 5986 C CA . LYS B 1 240 ? -49.295 2.441 32.763 1.00 54.62 217 LYS B CA 1
ATOM 5987 C C . LYS B 1 240 ? -48.749 2.136 34.167 1.00 55.12 217 LYS B C 1
ATOM 5988 O O . LYS B 1 240 ? -49.024 2.880 35.111 1.00 55.15 217 LYS B O 1
ATOM 5994 N N . GLU B 1 241 ? -47.958 1.065 34.300 1.00 55.06 218 GLU B N 1
ATOM 5995 C CA . GLU B 1 241 ? -47.468 0.653 35.606 1.00 55.52 218 GLU B CA 1
ATOM 5996 C C . GLU B 1 241 ? -46.252 1.375 36.118 1.00 54.13 218 GLU B C 1
ATOM 5997 O O . GLU B 1 241 ? -46.128 1.528 37.334 1.00 54.61 218 GLU B O 1
ATOM 6003 N N . LEU B 1 242 ? -45.332 1.759 35.236 1.00 52.72 219 LEU B N 1
ATOM 6004 C CA . LEU B 1 242 ? -44.067 2.329 35.685 1.00 52.66 219 LEU B CA 1
ATOM 6005 C C . LEU B 1 242 ? -43.801 3.788 35.295 1.00 52.07 219 LEU B C 1
ATOM 6006 O O . LEU B 1 242 ? -43.058 4.475 36.004 1.00 51.39 219 LEU B O 1
ATOM 6011 N N . VAL B 1 243 ? -44.396 4.260 34.198 1.00 51.95 220 VAL B N 1
ATOM 6012 C CA . VAL B 1 243 ? -44.204 5.640 33.780 1.00 52.44 220 VAL B CA 1
ATOM 6013 C C . VAL B 1 243 ? -45.266 6.551 34.393 1.00 52.75 220 VAL B C 1
ATOM 6014 O O . VAL B 1 243 ? -44.943 7.632 34.891 1.00 51.76 220 VAL B O 1
ATOM 6018 N N . VAL B 1 244 ? -46.539 6.107 34.358 1.00 53.81 221 VAL B N 1
ATOM 6019 C CA . VAL B 1 244 ? -47.652 6.878 34.898 1.00 54.85 221 VAL B CA 1
ATOM 6020 C C . VAL B 1 244 ? -47.455 7.249 36.387 1.00 56.39 221 VAL B C 1
ATOM 6021 O O . VAL B 1 244 ? -47.668 8.424 36.690 1.00 56.78 221 VAL B O 1
ATOM 6025 N N . PRO B 1 245 ? -46.978 6.375 37.315 1.00 57.00 222 PRO B N 1
ATOM 6026 C CA . PRO B 1 245 ? -46.778 6.835 38.705 1.00 57.54 222 PRO B CA 1
ATOM 6027 C C . PRO B 1 245 ? -45.726 7.948 38.816 1.00 58.23 222 PRO B C 1
ATOM 6028 O O . PRO B 1 245 ? -45.848 8.820 39.675 1.00 58.40 222 PRO B O 1
ATOM 6032 N N . GLU B 1 246 ? -44.728 7.952 37.925 1.00 58.42 223 GLU B N 1
ATOM 6033 C CA . GLU B 1 246 ? -43.721 9.017 37.914 1.00 58.89 223 GLU B CA 1
ATOM 6034 C C . GLU B 1 246 ? -44.357 10.332 37.447 1.00 59.58 223 GLU B C 1
ATOM 6035 O O . GLU B 1 246 ? -44.072 11.383 38.019 1.00 59.78 223 GLU B O 1
ATOM 6041 N N . ILE B 1 247 ? -45.251 10.263 36.448 1.00 59.59 224 ILE B N 1
ATOM 6042 C CA . ILE B 1 247 ? -45.984 11.424 35.959 1.00 60.59 224 ILE B CA 1
ATOM 6043 C C . ILE B 1 247 ? -46.938 11.954 37.054 1.00 61.76 224 ILE B C 1
ATOM 6044 O O . ILE B 1 247 ? -47.012 13.165 37.257 1.00 61.76 224 ILE B O 1
ATOM 6049 N N . LYS B 1 248 ? -47.641 11.050 37.780 1.00 62.39 225 LYS B N 1
ATOM 6050 C CA . LYS B 1 248 ? -48.587 11.436 38.839 1.00 63.54 225 LYS B CA 1
ATOM 6051 C C . LYS B 1 248 ? -47.914 12.149 40.018 1.00 64.62 225 LYS B C 1
ATOM 6052 O O . LYS B 1 248 ? -48.596 12.878 40.744 1.00 64.52 225 LYS B O 1
ATOM 6058 N N . LYS B 1 249 ? -46.586 11.956 40.208 1.00 65.27 226 LYS B N 1
ATOM 6059 C CA . LYS B 1 249 ? -45.844 12.648 41.271 1.00 66.31 226 LYS B CA 1
ATOM 6060 C C . LYS B 1 249 ? -45.879 14.175 41.051 1.00 67.55 226 LYS B C 1
ATOM 6061 O O . LYS B 1 249 ? -45.944 14.939 42.021 1.00 67.18 226 LYS B O 1
ATOM 6067 N N . LYS B 1 250 ? -45.840 14.599 39.769 1.00 68.60 227 LYS B N 1
ATOM 6068 C CA . LYS B 1 250 ? -45.958 15.970 39.272 1.00 70.00 227 LYS B CA 1
ATOM 6069 C C . LYS B 1 250 ? -44.932 16.999 39.795 1.00 71.00 227 LYS B C 1
ATOM 6070 O O . LYS B 1 250 ? -45.262 18.184 39.722 1.00 71.59 227 LYS B O 1
ATOM 6076 N N . ASP B 1 251 ? -43.708 16.616 40.257 1.00 71.10 228 ASP B N 1
ATOM 6077 C CA . ASP B 1 251 ? -42.796 17.676 40.732 1.00 71.79 228 ASP B CA 1
ATOM 6078 C C . ASP B 1 251 ? -41.482 17.731 39.937 1.00 70.59 228 ASP B C 1
ATOM 6079 O O . ASP B 1 251 ? -40.530 18.355 40.406 1.00 70.91 228 ASP B O 1
ATOM 6084 N N . LYS B 1 252 ? -41.467 17.163 38.697 1.00 69.12 229 LYS B N 1
ATOM 6085 C CA . LYS B 1 252 ? -40.394 17.226 37.689 1.00 68.04 229 LYS B CA 1
ATOM 6086 C C . LYS B 1 252 ? -40.927 16.819 36.321 1.00 66.26 229 LYS B C 1
ATOM 6087 O O . LYS B 1 252 ? -41.623 15.804 36.211 1.00 65.79 229 LYS B O 1
ATOM 6093 N N . PRO B 1 253 ? -40.540 17.540 35.249 1.00 64.87 230 PRO B N 1
ATOM 6094 C CA . PRO B 1 253 ? -40.878 17.053 33.901 1.00 63.45 230 PRO B CA 1
ATOM 6095 C C . PRO B 1 253 ? -40.077 15.772 33.624 1.00 61.40 230 PRO B C 1
ATOM 6096 O O . PRO B 1 253 ? -39.003 15.567 34.197 1.00 61.09 230 PRO B O 1
ATOM 6100 N N . ILE B 1 254 ? -40.600 14.896 32.759 1.00 59.09 231 ILE B N 1
ATOM 6101 C CA . ILE B 1 254 ? -39.939 13.639 32.464 1.00 57.09 231 ILE B CA 1
ATOM 6102 C C . ILE B 1 254 ? -39.419 13.530 31.036 1.00 54.58 231 ILE B C 1
ATOM 6103 O O . ILE B 1 254 ? -40.130 13.813 30.081 1.00 54.15 231 ILE B O 1
ATOM 6108 N N . LEU B 1 255 ? -38.174 13.070 30.903 1.00 52.48 232 LEU B N 1
ATOM 6109 C CA . LEU B 1 255 ? -37.603 12.741 29.610 1.00 51.46 232 LEU B CA 1
ATOM 6110 C C . LEU B 1 255 ? -37.641 11.209 29.612 1.00 51.01 232 LEU B C 1
ATOM 6111 O O . LEU B 1 255 ? -37.013 10.597 30.460 1.00 51.28 232 LEU B O 1
ATOM 6116 N N . PHE B 1 256 ? -38.472 10.606 28.761 1.00 50.09 233 PHE B N 1
ATOM 6117 C CA . PHE B 1 256 ? -38.659 9.169 28.659 1.00 49.21 233 PHE B CA 1
ATOM 6118 C C . PHE B 1 256 ? -37.917 8.715 27.402 1.00 47.77 233 PHE B C 1
ATOM 6119 O O . PHE B 1 256 ? -38.339 9.032 26.295 1.00 47.98 233 PHE B O 1
ATOM 6127 N N . VAL B 1 257 ? -36.793 8.012 27.565 1.00 45.69 234 VAL B N 1
ATOM 6128 C CA . VAL B 1 257 ? -35.991 7.558 26.438 1.00 44.72 234 VAL B CA 1
ATOM 6129 C C . VAL B 1 257 ? -36.107 6.058 26.246 1.00 44.04 234 VAL B C 1
ATOM 6130 O O . VAL B 1 257 ? -35.880 5.282 27.180 1.00 44.49 234 VAL B O 1
ATOM 6134 N N . VAL B 1 258 ? -36.470 5.644 25.032 1.00 42.60 235 VAL B N 1
ATOM 6135 C CA . VAL B 1 258 ? -36.518 4.240 24.687 1.00 41.19 235 VAL B CA 1
ATOM 6136 C C . VAL B 1 258 ? -35.347 4.025 23.719 1.00 41.13 235 VAL B C 1
ATOM 6137 O O . VAL B 1 258 ? -35.426 4.445 22.562 1.00 41.64 235 VAL B O 1
ATOM 6141 N N . ILE B 1 259 ? -34.249 3.436 24.203 1.00 39.72 236 ILE B N 1
ATOM 6142 C CA . ILE B 1 259 ? -33.135 3.122 23.324 1.00 39.58 236 ILE B CA 1
ATOM 6143 C C . ILE B 1 259 ? -33.513 1.790 22.739 1.00 38.85 236 ILE B C 1
ATOM 6144 O O . ILE B 1 259 ? -33.517 0.812 23.477 1.00 39.86 236 ILE B O 1
ATOM 6149 N N . ASP B 1 260 ? -33.813 1.714 21.442 1.00 37.19 237 ASP B N 1
ATOM 6150 C CA . ASP B 1 260 ? -34.158 0.427 20.839 1.00 36.53 237 ASP B CA 1
ATOM 6151 C C . ASP B 1 260 ? -33.017 -0.605 20.987 1.00 36.12 237 ASP B C 1
ATOM 6152 O O . ASP B 1 260 ? -31.837 -0.251 20.867 1.00 34.51 237 ASP B O 1
ATOM 6157 N N . ASN B 1 261 ? -33.387 -1.866 21.221 1.00 36.59 238 ASN B N 1
ATOM 6158 C CA . ASN B 1 261 ? -32.431 -2.957 21.212 1.00 37.83 238 ASN B CA 1
ATOM 6159 C C . ASN B 1 261 ? -31.268 -2.779 22.192 1.00 39.08 238 ASN B C 1
ATOM 6160 O O . ASN B 1 261 ? -30.099 -2.961 21.813 1.00 40.14 238 ASN B O 1
ATOM 6165 N N . LEU B 1 262 ? -31.582 -2.482 23.461 1.00 38.41 239 LEU B N 1
ATOM 6166 C CA . LEU B 1 262 ? -30.540 -2.313 24.466 1.00 38.48 239 LEU B CA 1
ATOM 6167 C C . LEU B 1 262 ? -30.456 -3.542 25.401 1.00 38.50 239 LEU B C 1
ATOM 6168 O O . LEU B 1 262 ? -31.355 -3.757 26.232 1.00 39.22 239 LEU B O 1
ATOM 6173 N N . ARG B 1 263 ? -29.405 -4.362 25.236 1.00 36.27 240 ARG B N 1
ATOM 6174 C CA . ARG B 1 263 ? -29.194 -5.504 26.104 1.00 36.21 240 ARG B CA 1
ATOM 6175 C C . ARG B 1 263 ? -28.866 -5.009 27.521 1.00 37.13 240 ARG B C 1
ATOM 6176 O O . ARG B 1 263 ? -28.246 -3.943 27.689 1.00 37.34 240 ARG B O 1
ATOM 6184 N N . TYR B 1 264 ? -29.200 -5.810 28.553 1.00 36.81 241 TYR B N 1
ATOM 6185 C CA . TYR B 1 264 ? -28.887 -5.443 29.921 1.00 36.92 241 TYR B CA 1
ATOM 6186 C C . TYR B 1 264 ? -27.390 -5.181 30.111 1.00 36.95 241 TYR B C 1
ATOM 6187 O O . TYR B 1 264 ? -27.018 -4.231 30.786 1.00 37.24 241 TYR B O 1
ATOM 6196 N N . ASP B 1 265 ? -26.545 -5.966 29.437 1.00 36.67 242 ASP B N 1
ATOM 6197 C CA . ASP B 1 265 ? -25.109 -5.810 29.564 1.00 36.78 242 ASP B CA 1
ATOM 6198 C C . ASP B 1 265 ? -24.591 -4.492 28.938 1.00 38.45 242 ASP B C 1
ATOM 6199 O O . ASP B 1 265 ? -23.536 -3.994 29.359 1.00 38.63 242 ASP B O 1
ATOM 6204 N N . GLN B 1 266 ? -25.355 -3.922 27.959 1.00 38.47 243 GLN B N 1
ATOM 6205 C CA . GLN B 1 266 ? -25.044 -2.640 27.322 1.00 38.71 243 GLN B CA 1
ATOM 6206 C C . GLN B 1 266 ? -25.386 -1.493 28.243 1.00 39.51 243 GLN B C 1
ATOM 6207 O O . GLN B 1 266 ? -24.554 -0.601 28.432 1.00 39.49 243 GLN B O 1
ATOM 6213 N N . TRP B 1 267 ? -26.519 -1.587 28.951 1.00 39.18 244 TRP B N 1
ATOM 6214 C CA . TRP B 1 267 ? -26.832 -0.627 29.995 1.00 40.02 244 TRP B CA 1
ATOM 6215 C C . TRP B 1 267 ? -25.731 -0.681 31.108 1.00 41.30 244 TRP B C 1
ATOM 6216 O O . TRP B 1 267 ? -25.252 0.368 31.545 1.00 42.17 244 TRP B O 1
ATOM 6227 N N . LYS B 1 268 ? -25.341 -1.899 31.556 1.00 41.08 245 LYS B N 1
ATOM 6228 C CA . LYS B 1 268 ? -24.296 -2.028 32.567 1.00 41.67 245 LYS B CA 1
ATOM 6229 C C . LYS B 1 268 ? -22.972 -1.423 32.107 1.00 43.27 245 LYS B C 1
ATOM 6230 O O . LYS B 1 268 ? -22.187 -0.987 32.949 1.00 44.34 245 LYS B O 1
ATOM 6236 N N . SER B 1 269 ? -22.697 -1.405 30.797 1.00 43.97 246 SER B N 1
ATOM 6237 C CA . SER B 1 269 ? -21.429 -0.856 30.276 1.00 45.09 246 SER B CA 1
ATOM 6238 C C . SER B 1 269 ? -21.348 0.670 30.384 1.00 45.95 246 SER B C 1
ATOM 6239 O O . SER B 1 269 ? -20.242 1.199 30.509 1.00 46.45 246 SER B O 1
ATOM 6242 N N . PHE B 1 270 ? -22.502 1.389 30.332 1.00 45.86 247 PHE B N 1
ATOM 6243 C CA . PHE B 1 270 ? -22.440 2.854 30.428 1.00 46.25 247 PHE B CA 1
ATOM 6244 C C . PHE B 1 270 ? -23.147 3.427 31.680 1.00 47.83 247 PHE B C 1
ATOM 6245 O O . PHE B 1 270 ? -23.327 4.639 31.784 1.00 47.93 247 PHE B O 1
ATOM 6253 N N . GLU B 1 271 ? -23.477 2.559 32.649 1.00 48.43 248 GLU B N 1
ATOM 6254 C CA . GLU B 1 271 ? -24.099 2.923 33.901 1.00 48.73 248 GLU B CA 1
ATOM 6255 C C . GLU B 1 271 ? -23.262 3.979 34.663 1.00 49.60 248 GLU B C 1
ATOM 6256 O O . GLU B 1 271 ? -23.827 4.964 35.159 1.00 49.47 248 GLU B O 1
ATOM 6262 N N . THR B 1 272 ? -21.926 3.791 34.746 1.00 49.82 249 THR B N 1
ATOM 6263 C CA . THR B 1 272 ? -21.084 4.743 35.460 1.00 51.01 249 THR B CA 1
ATOM 6264 C C . THR B 1 272 ? -20.909 6.065 34.724 1.00 51.84 249 THR B C 1
ATOM 6265 O O . THR B 1 272 ? -20.630 7.064 35.374 1.00 53.51 249 THR B O 1
ATOM 6269 N N . VAL B 1 273 ? -21.115 6.106 33.409 1.00 51.28 250 VAL B N 1
ATOM 6270 C CA . VAL B 1 273 ? -21.040 7.340 32.647 1.00 51.22 250 VAL B CA 1
ATOM 6271 C C . VAL B 1 273 ? -22.274 8.182 32.952 1.00 51.29 250 VAL B C 1
ATOM 6272 O O . VAL B 1 273 ? -22.151 9.373 33.224 1.00 51.64 250 VAL B O 1
ATOM 6276 N N . ILE B 1 274 ? -23.455 7.563 32.925 1.00 51.14 251 ILE B N 1
ATOM 6277 C CA . ILE B 1 274 ? -24.695 8.270 33.179 1.00 52.42 251 ILE B CA 1
ATOM 6278 C C . ILE B 1 274 ? -24.790 8.744 34.644 1.00 53.63 251 ILE B C 1
ATOM 6279 O O . ILE B 1 274 ? -25.409 9.771 34.899 1.00 53.73 251 ILE B O 1
ATOM 6284 N N . SER B 1 275 ? -24.101 8.068 35.586 1.00 54.50 252 SER B N 1
ATOM 6285 C CA . SER B 1 275 ? -24.090 8.466 36.991 1.00 55.90 252 SER B CA 1
ATOM 6286 C C . SER B 1 275 ? -23.440 9.826 37.223 1.00 57.36 252 SER B C 1
ATOM 6287 O O . SER B 1 275 ? -23.644 10.397 38.288 1.00 58.21 252 SER B O 1
ATOM 6290 N N . ASN B 1 276 ? -22.686 10.368 36.235 1.00 57.52 253 ASN B N 1
ATOM 6291 C CA . ASN B 1 276 ? -22.108 11.712 36.331 1.00 57.77 253 ASN B CA 1
ATOM 6292 C C . ASN B 1 276 ? -23.181 12.814 36.235 1.00 57.67 253 ASN B C 1
ATOM 6293 O O . ASN B 1 276 ? -22.918 13.953 36.603 1.00 57.88 253 ASN B O 1
ATOM 6298 N N . TYR B 1 277 ? -24.359 12.496 35.701 1.00 57.35 254 TYR B N 1
ATOM 6299 C CA . TYR B 1 277 ? -25.428 13.467 35.464 1.00 57.34 254 TYR B CA 1
ATOM 6300 C C . TYR B 1 277 ? -26.732 13.084 36.158 1.00 57.07 254 TYR B C 1
ATOM 6301 O O . TYR B 1 277 ? -27.525 13.957 36.499 1.00 57.41 254 TYR B O 1
ATOM 6310 N N . TYR B 1 278 ? -26.965 11.785 36.343 1.00 56.56 255 TYR B N 1
ATOM 6311 C CA . TYR B 1 278 ? -28.210 11.285 36.894 1.00 56.60 255 TYR B CA 1
ATOM 6312 C C . TYR B 1 278 ? -28.038 10.244 37.993 1.00 57.29 255 TYR B C 1
ATOM 6313 O O . TYR B 1 278 ? -27.308 9.272 37.812 1.00 57.78 255 TYR B O 1
ATOM 6322 N N . LYS B 1 279 ? -28.766 10.414 39.100 1.00 57.19 256 LYS B N 1
ATOM 6323 C CA . LYS B 1 279 ? -28.741 9.476 40.215 1.00 57.83 256 LYS B CA 1
ATOM 6324 C C . LYS B 1 279 ? -29.897 8.471 40.122 1.00 57.99 256 LYS B C 1
ATOM 6325 O O . LYS B 1 279 ? -31.058 8.864 40.232 1.00 57.91 256 LYS B O 1
ATOM 6331 N N . LEU B 1 280 ? -29.567 7.173 39.972 1.00 57.85 257 LEU B N 1
ATOM 6332 C CA . LEU B 1 280 ? -30.531 6.075 39.839 1.00 58.20 257 LEU B CA 1
ATOM 6333 C C . LEU B 1 280 ? -31.402 5.887 41.070 1.00 58.79 257 LEU B C 1
ATOM 6334 O O . LEU B 1 280 ? -30.929 5.442 42.116 1.00 59.09 257 LEU B O 1
ATOM 6339 N N . GLU B 1 281 ? -32.681 6.243 40.927 1.00 58.24 258 GLU B N 1
ATOM 6340 C CA . GLU B 1 281 ? -33.703 6.176 41.961 1.00 58.61 258 GLU B CA 1
ATOM 6341 C C . GLU B 1 281 ? -34.389 4.792 41.978 1.00 57.74 258 GLU B C 1
ATOM 6342 O O . GLU B 1 281 ? -34.712 4.272 43.050 1.00 58.26 258 GLU B O 1
ATOM 6348 N N . LYS B 1 282 ? -34.632 4.212 40.795 1.00 56.12 259 LYS B N 1
ATOM 6349 C CA . LYS B 1 282 ? -35.377 2.965 40.716 1.00 54.91 259 LYS B CA 1
ATOM 6350 C C . LYS B 1 282 ? -34.955 2.129 39.517 1.00 53.85 259 LYS B C 1
ATOM 6351 O O . LYS B 1 282 ? -34.793 2.656 38.420 1.00 53.61 259 LYS B O 1
ATOM 6357 N N . GLU B 1 283 ? -34.804 0.821 39.719 1.00 52.59 260 GLU B N 1
ATOM 6358 C CA . GLU B 1 283 ? -34.462 -0.077 38.640 1.00 51.39 260 GLU B CA 1
ATOM 6359 C C . GLU B 1 283 ? -35.441 -1.229 38.663 1.00 50.76 260 GLU B C 1
ATOM 6360 O O . GLU B 1 283 ? -35.581 -1.897 39.677 1.00 51.32 260 GLU B O 1
ATOM 6366 N N . VAL B 1 284 ? -36.141 -1.443 37.554 1.00 49.54 261 VAL B N 1
ATOM 6367 C CA . VAL B 1 284 ? -37.097 -2.524 37.431 1.00 48.88 261 VAL B CA 1
ATOM 6368 C C . VAL B 1 284 ? -36.820 -3.341 36.172 1.00 49.01 261 VAL B C 1
ATOM 6369 O O . VAL B 1 284 ? -37.172 -2.930 35.061 1.00 49.21 261 VAL B O 1
ATOM 6373 N N . PRO B 1 285 ? -36.185 -4.517 36.306 1.00 48.39 262 PRO B N 1
ATOM 6374 C CA . PRO B 1 285 ? -36.000 -5.376 35.129 1.00 47.48 262 PRO B CA 1
ATOM 6375 C C . PRO B 1 285 ? -37.399 -5.875 34.713 1.00 46.31 262 PRO B C 1
ATOM 6376 O O . PRO B 1 285 ? -38.198 -6.246 35.569 1.00 46.09 262 PRO B O 1
ATOM 6380 N N . TYR B 1 286 ? -37.738 -5.754 33.424 1.00 44.84 263 TYR B N 1
ATOM 6381 C CA . TYR B 1 286 ? -39.051 -6.168 32.953 1.00 44.07 263 TYR B CA 1
ATOM 6382 C C . TYR B 1 286 ? -38.915 -7.111 31.742 1.00 43.77 263 TYR B C 1
ATOM 6383 O O . TYR B 1 286 ? -37.809 -7.329 31.230 1.00 42.84 263 TYR B O 1
ATOM 6392 N N . PHE B 1 287 ? -40.024 -7.748 31.361 1.00 43.27 264 PHE B N 1
ATOM 6393 C CA . PHE B 1 287 ? -40.003 -8.721 30.289 1.00 43.32 264 PHE B CA 1
ATOM 6394 C C . PHE B 1 287 ? -40.640 -8.190 29.040 1.00 43.21 264 PHE B C 1
ATOM 6395 O O . PHE B 1 287 ? -41.796 -7.765 29.072 1.00 43.81 264 PHE B O 1
ATOM 6403 N N . SER B 1 288 ? -39.912 -8.218 27.929 1.00 43.00 265 SER B N 1
ATOM 6404 C CA . SER B 1 288 ? -40.481 -7.838 26.634 1.00 42.90 265 SER B CA 1
ATOM 6405 C C . SER B 1 288 ? -41.519 -8.921 26.236 1.00 42.83 265 SER B C 1
ATOM 6406 O O . SER B 1 288 ? -41.324 -10.109 26.537 1.00 43.17 265 SER B O 1
ATOM 6409 N N . ILE B 1 289 ? -42.569 -8.527 25.526 1.00 42.48 266 ILE B N 1
ATOM 6410 C CA . ILE B 1 289 ? -43.528 -9.501 24.993 1.00 43.12 266 ILE B CA 1
ATOM 6411 C C . ILE B 1 289 ? -42.869 -10.259 23.807 1.00 43.96 266 ILE B C 1
ATOM 6412 O O . ILE B 1 289 ? -41.812 -9.856 23.304 1.00 44.23 266 ILE B O 1
ATOM 6417 N N . LEU B 1 290 ? -43.477 -11.365 23.375 1.00 44.15 267 LEU B N 1
ATOM 6418 C CA . LEU B 1 290 ? -43.017 -12.111 22.208 1.00 44.21 267 LEU B CA 1
ATOM 6419 C C . LEU B 1 290 ? -43.895 -11.687 21.017 1.00 45.41 267 LEU B C 1
ATOM 6420 O O . LEU B 1 290 ? -45.117 -11.555 21.158 1.00 46.31 267 LEU B O 1
ATOM 6425 N N . PRO B 1 291 ? -43.308 -11.477 19.831 1.00 45.10 268 PRO B N 1
ATOM 6426 C CA . PRO B 1 291 ? -41.868 -11.544 19.537 1.00 44.69 268 PRO B CA 1
ATOM 6427 C C . PRO B 1 291 ? -41.105 -10.340 20.074 1.00 43.85 268 PRO B C 1
ATOM 6428 O O . PRO B 1 291 ? -41.684 -9.269 20.274 1.00 43.56 268 PRO B O 1
ATOM 6432 N N . THR B 1 292 ? -39.821 -10.546 20.407 1.00 43.09 269 THR B N 1
ATOM 6433 C CA . THR B 1 292 ? -38.935 -9.481 20.885 1.00 43.20 269 THR B CA 1
ATOM 6434 C C . THR B 1 292 ? -38.431 -8.697 19.668 1.00 43.87 269 THR B C 1
ATOM 6435 O O . THR B 1 292 ? -37.245 -8.679 19.319 1.00 42.85 269 THR B O 1
ATOM 6439 N N . ALA B 1 293 ? -39.381 -8.098 18.984 1.00 44.82 270 ALA B N 1
ATOM 6440 C CA . ALA B 1 293 ? -39.167 -7.319 17.765 1.00 44.97 270 ALA B CA 1
ATOM 6441 C C . ALA B 1 293 ? -39.861 -5.964 17.973 1.00 44.91 270 ALA B C 1
ATOM 6442 O O . ALA B 1 293 ? -40.899 -5.902 18.632 1.00 45.07 270 ALA B O 1
ATOM 6444 N N . THR B 1 294 ? -39.261 -4.890 17.450 1.00 44.04 271 THR B N 1
ATOM 6445 C CA . THR B 1 294 ? -39.733 -3.510 17.552 1.00 42.99 271 THR B CA 1
ATOM 6446 C C . THR B 1 294 ? -41.213 -3.304 17.135 1.00 42.41 271 THR B C 1
ATOM 6447 O O . THR B 1 294 ? -41.978 -2.684 17.883 1.00 41.47 271 THR B O 1
ATOM 6451 N N . GLN B 1 295 ? -41.622 -3.850 15.974 1.00 42.78 272 GLN B N 1
ATOM 6452 C CA . GLN B 1 295 ? -43.014 -3.764 15.470 1.00 43.42 272 GLN B CA 1
ATOM 6453 C C . GLN B 1 295 ? -44.043 -4.207 16.520 1.00 43.78 272 GLN B C 1
ATOM 6454 O O . GLN B 1 295 ? -45.124 -3.636 16.616 1.00 44.66 272 GLN B O 1
ATOM 6460 N N . TYR B 1 296 ? -43.692 -5.199 17.321 1.00 43.83 273 TYR B N 1
ATOM 6461 C CA . TYR B 1 296 ? -44.583 -5.722 18.343 1.00 45.25 273 TYR B CA 1
ATOM 6462 C C . TYR B 1 296 ? -44.340 -5.127 19.738 1.00 45.16 273 TYR B C 1
ATOM 6463 O O . TYR B 1 296 ? -45.234 -4.489 20.288 1.00 45.04 273 TYR B O 1
ATOM 6472 N N . ALA B 1 297 ? -43.127 -5.310 20.288 1.00 45.19 274 ALA B N 1
ATOM 6473 C CA . ALA B 1 297 ? -42.782 -4.857 21.632 1.00 44.66 274 ALA B CA 1
ATOM 6474 C C . ALA B 1 297 ? -42.784 -3.340 21.813 1.00 43.54 274 ALA B C 1
ATOM 6475 O O . ALA B 1 297 ? -43.354 -2.860 22.799 1.00 42.74 274 ALA B O 1
ATOM 6477 N N . ARG B 1 298 ? -42.173 -2.588 20.867 1.00 43.01 275 ARG B N 1
ATOM 6478 C CA . ARG B 1 298 ? -42.103 -1.134 20.990 1.00 42.78 275 ARG B CA 1
ATOM 6479 C C . ARG B 1 298 ? -43.439 -0.467 20.782 1.00 44.27 275 ARG B C 1
ATOM 6480 O O . ARG B 1 298 ? -43.755 0.459 21.530 1.00 44.82 275 ARG B O 1
ATOM 6488 N N . ASN B 1 299 ? -44.251 -0.942 19.824 1.00 44.55 276 ASN B N 1
ATOM 6489 C CA . ASN B 1 299 ? -45.608 -0.397 19.669 1.00 45.85 276 ASN B CA 1
ATOM 6490 C C . ASN B 1 299 ? -46.445 -0.712 20.913 1.00 46.42 276 ASN B C 1
ATOM 6491 O O . ASN B 1 299 ? -47.238 0.127 21.327 1.00 47.17 276 ASN B O 1
ATOM 6496 N N . ALA B 1 300 ? -46.241 -1.891 21.543 1.00 45.82 277 ALA B N 1
ATOM 6497 C CA . ALA B 1 300 ? -47.005 -2.237 22.750 1.00 45.16 277 ALA B CA 1
ATOM 6498 C C . ALA B 1 300 ? -46.653 -1.319 23.913 1.00 44.31 277 ALA B C 1
ATOM 6499 O O . ALA B 1 300 ? -47.545 -0.977 24.693 1.00 43.97 277 ALA B O 1
ATOM 6501 N N . ILE B 1 301 ? -45.387 -0.831 23.987 1.00 43.13 278 ILE B N 1
ATOM 6502 C CA . ILE B 1 301 ? -44.995 0.141 25.007 1.00 43.50 278 ILE B CA 1
ATOM 6503 C C . ILE B 1 301 ? -45.849 1.421 24.866 1.00 44.49 278 ILE B C 1
ATOM 6504 O O . ILE B 1 301 ? -46.490 1.862 25.831 1.00 44.91 278 ILE B O 1
ATOM 6509 N N . PHE B 1 302 ? -45.909 1.959 23.640 1.00 45.01 279 PHE B N 1
ATOM 6510 C CA . PHE B 1 302 ? -46.568 3.213 23.364 1.00 46.30 279 PHE B CA 1
ATOM 6511 C C . PHE B 1 302 ? -48.077 3.143 23.381 1.00 46.83 279 PHE B C 1
ATOM 6512 O O . PHE B 1 302 ? -48.698 4.091 23.856 1.00 47.96 279 PHE B O 1
ATOM 6520 N N . SER B 1 303 ? -48.675 2.021 22.972 1.00 45.94 280 SER B N 1
ATOM 6521 C CA . SER B 1 303 ? -50.134 1.887 22.997 1.00 46.08 280 SER B CA 1
ATOM 6522 C C . SER B 1 303 ? -50.664 1.369 24.328 1.00 47.35 280 SER B C 1
ATOM 6523 O O . SER B 1 303 ? -51.795 1.650 24.692 1.00 47.08 280 SER B O 1
ATOM 6526 N N . GLY B 1 304 ? -49.874 0.548 25.011 1.00 48.14 281 GLY B N 1
ATOM 6527 C CA . GLY B 1 304 ? -50.325 -0.100 26.238 1.00 49.02 281 GLY B CA 1
ATOM 6528 C C . GLY B 1 304 ? -51.315 -1.217 25.951 1.00 49.65 281 GLY B C 1
ATOM 6529 O O . GLY B 1 304 ? -52.139 -1.557 26.803 1.00 49.85 281 GLY B O 1
ATOM 6530 N N . LEU B 1 305 ? -51.256 -1.778 24.725 1.00 49.87 282 LEU B N 1
ATOM 6531 C CA . LEU B 1 305 ? -52.109 -2.855 24.247 1.00 49.96 282 LEU B CA 1
ATOM 6532 C C . LEU B 1 305 ? -51.253 -3.900 23.581 1.00 50.49 282 LEU B C 1
ATOM 6533 O O . LEU B 1 305 ? -50.251 -3.577 22.955 1.00 49.77 282 LEU B O 1
ATOM 6538 N N . MET B 1 306 ? -51.706 -5.147 23.628 1.00 51.07 283 MET B N 1
ATOM 6539 C CA . MET B 1 306 ? -51.040 -6.222 22.904 1.00 50.84 283 MET B CA 1
ATOM 6540 C C . MET B 1 306 ? -51.281 -6.003 21.386 1.00 50.59 283 MET B C 1
ATOM 6541 O O . MET B 1 306 ? -52.281 -5.390 20.996 1.00 51.08 283 MET B O 1
ATOM 6546 N N . PRO B 1 307 ? -50.389 -6.508 20.523 1.00 49.86 284 PRO B N 1
ATOM 6547 C CA . PRO B 1 307 ? -50.591 -6.373 19.073 1.00 49.87 284 PRO B CA 1
ATOM 6548 C C . PRO B 1 307 ? -51.987 -6.747 18.552 1.00 50.80 284 PRO B C 1
ATOM 6549 O O . PRO B 1 307 ? -52.501 -6.057 17.680 1.00 51.62 284 PRO B O 1
ATOM 6553 N N . LEU B 1 308 ? -52.626 -7.799 19.097 1.00 51.10 285 LEU B N 1
ATOM 6554 C CA . LEU B 1 308 ? -53.976 -8.188 18.666 1.00 52.40 285 LEU B CA 1
ATOM 6555 C C . LEU B 1 308 ? -54.991 -7.093 19.021 1.00 53.78 285 LEU B C 1
ATOM 6556 O O . LEU B 1 308 ? -55.903 -6.821 18.239 1.00 54.06 285 LEU B O 1
ATOM 6561 N N . ASP B 1 309 ? -54.819 -6.444 20.180 1.00 54.39 286 ASP B N 1
ATOM 6562 C CA . ASP B 1 309 ? -55.695 -5.344 20.581 1.00 55.89 286 ASP B CA 1
ATOM 6563 C C . ASP B 1 309 ? -55.394 -4.064 19.807 1.00 56.04 286 ASP B C 1
ATOM 6564 O O . ASP B 1 309 ? -56.307 -3.265 19.606 1.00 56.41 286 ASP B O 1
ATOM 6569 N N . MET B 1 310 ? -54.136 -3.874 19.362 1.00 55.31 287 MET B N 1
ATOM 6570 C CA . MET B 1 310 ? -53.771 -2.735 18.531 1.00 55.96 287 MET B CA 1
ATOM 6571 C C . MET B 1 310 ? -54.427 -2.907 17.145 1.00 57.99 287 MET B C 1
ATOM 6572 O O . MET B 1 310 ? -54.899 -1.936 16.577 1.00 58.81 287 MET B O 1
ATOM 6577 N N . GLU B 1 311 ? -54.478 -4.141 16.617 1.00 58.12 288 GLU B N 1
ATOM 6578 C CA . GLU B 1 311 ? -55.121 -4.424 15.335 1.00 58.58 288 GLU B CA 1
ATOM 6579 C C . GLU B 1 311 ? -56.649 -4.205 15.440 1.00 58.96 288 GLU B C 1
ATOM 6580 O O . GLU B 1 311 ? -57.260 -3.616 14.547 1.00 58.38 288 GLU B O 1
ATOM 6586 N N . LYS B 1 312 ? -57.247 -4.653 16.543 1.00 59.64 289 LYS B N 1
ATOM 6587 C CA . LYS B 1 312 ? -58.682 -4.515 16.777 1.00 60.81 289 LYS B CA 1
ATOM 6588 C C . LYS B 1 312 ? -59.117 -3.064 17.005 1.00 61.93 289 LYS B C 1
ATOM 6589 O O . LYS B 1 312 ? -60.095 -2.625 16.395 1.00 62.71 289 LYS B O 1
ATOM 6595 N N . GLN B 1 313 ? -58.414 -2.329 17.884 1.00 61.91 290 GLN B N 1
ATOM 6596 C CA . GLN B 1 313 ? -58.758 -0.958 18.263 1.00 62.88 290 GLN B CA 1
ATOM 6597 C C . GLN B 1 313 ? -58.202 0.124 17.340 1.00 62.81 290 GLN B C 1
ATOM 6598 O O . GLN B 1 313 ? -58.825 1.183 17.203 1.00 63.48 290 GLN B O 1
ATOM 6604 N N . PHE B 1 314 ? -57.058 -0.131 16.701 1.00 61.72 291 PHE B N 1
ATOM 6605 C CA . PHE B 1 314 ? -56.454 0.829 15.778 1.00 61.65 291 PHE B CA 1
ATOM 6606 C C . PHE B 1 314 ? -56.064 0.155 14.449 1.00 61.76 291 PHE B C 1
ATOM 6607 O O . PHE B 1 314 ? -54.869 -0.006 14.170 1.00 61.66 291 PHE B O 1
ATOM 6615 N N . PRO B 1 315 ? -57.045 -0.235 13.604 1.00 61.51 292 PRO B N 1
ATOM 6616 C CA . PRO B 1 315 ? -56.676 -0.845 12.307 1.00 61.55 292 PRO B CA 1
ATOM 6617 C C . PRO B 1 315 ? -55.964 0.134 11.355 1.00 61.78 292 PRO B C 1
ATOM 6618 O O . PRO B 1 315 ? -55.204 -0.279 10.478 1.00 62.33 292 PRO B O 1
ATOM 6622 N N . GLN B 1 316 ? -56.187 1.433 11.558 1.00 61.24 293 GLN B N 1
ATOM 6623 C CA . GLN B 1 316 ? -55.584 2.508 10.797 1.00 61.11 293 GLN B CA 1
ATOM 6624 C C . GLN B 1 316 ? -54.090 2.727 11.143 1.00 60.75 293 GLN B C 1
ATOM 6625 O O . GLN B 1 316 ? -53.394 3.380 10.374 1.00 60.84 293 GLN B O 1
ATOM 6631 N N . TYR B 1 317 ? -53.594 2.185 12.273 1.00 60.53 294 TYR B N 1
ATOM 6632 C CA . TYR B 1 317 ? -52.186 2.339 12.666 1.00 60.33 294 TYR B CA 1
ATOM 6633 C C . TYR B 1 317 ? -51.428 1.002 12.647 1.00 60.09 294 TYR B C 1
ATOM 6634 O O . TYR B 1 317 ? -50.255 0.958 12.255 1.00 60.19 294 TYR B O 1
ATOM 6643 N N . TRP B 1 318 ? -52.062 -0.071 13.148 1.00 59.67 295 TRP B N 1
ATOM 6644 C CA . TRP B 1 318 ? -51.419 -1.384 13.220 1.00 59.27 295 TRP B CA 1
ATOM 6645 C C . TRP B 1 318 ? -51.088 -1.969 11.838 1.00 59.42 295 TRP B C 1
ATOM 6646 O O . TRP B 1 318 ? -51.919 -1.969 10.932 1.00 58.78 295 TRP B O 1
ATOM 6657 N N . LYS B 1 319 ? -49.867 -2.491 11.700 1.00 59.91 296 LYS B N 1
ATOM 6658 C CA . LYS B 1 319 ? -49.421 -3.111 10.465 1.00 60.81 296 LYS B CA 1
ATOM 6659 C C . LYS B 1 319 ? -48.927 -4.513 10.750 1.00 61.72 296 LYS B C 1
ATOM 6660 O O . LYS B 1 319 ? -48.061 -4.691 11.604 1.00 62.11 296 LYS B O 1
ATOM 6666 N N . ASN B 1 320 ? -49.441 -5.499 10.016 1.00 61.79 297 ASN B N 1
ATOM 6667 C CA . ASN B 1 320 ? -49.003 -6.889 10.111 1.00 62.16 297 ASN B CA 1
ATOM 6668 C C . ASN B 1 320 ? -47.721 -7.127 9.274 1.00 62.37 297 ASN B C 1
ATOM 6669 O O . ASN B 1 320 ? -47.357 -6.263 8.471 1.00 62.41 297 ASN B O 1
ATOM 6674 N N . ASP B 1 321 ? -47.050 -8.291 9.446 1.00 62.47 298 ASP B N 1
ATOM 6675 C CA . ASP B 1 321 ? -45.797 -8.627 8.733 1.00 63.62 298 ASP B CA 1
ATOM 6676 C C . ASP B 1 321 ? -45.855 -8.559 7.205 1.00 64.99 298 ASP B C 1
ATOM 6677 O O . ASP B 1 321 ? -44.836 -8.333 6.554 1.00 64.55 298 ASP B O 1
ATOM 6682 N N . VAL B 1 322 ? -47.031 -8.824 6.639 1.00 66.16 299 VAL B N 1
ATOM 6683 C CA . VAL B 1 322 ? -47.241 -8.826 5.196 1.00 67.86 299 VAL B CA 1
ATOM 6684 C C . VAL B 1 322 ? -47.446 -7.433 4.584 1.00 69.63 299 VAL B C 1
ATOM 6685 O O . VAL B 1 322 ? -47.503 -7.322 3.364 1.00 69.60 299 VAL B O 1
ATOM 6689 N N . GLU B 1 323 ? -47.593 -6.384 5.406 1.00 71.17 300 GLU B N 1
ATOM 6690 C CA . GLU B 1 323 ? -47.827 -5.036 4.888 1.00 72.85 300 GLU B CA 1
ATOM 6691 C C . GLU B 1 323 ? -46.506 -4.321 4.658 1.00 73.42 300 GLU B C 1
ATOM 6692 O O . GLU B 1 323 ? -45.631 -4.397 5.513 1.00 73.63 300 GLU B O 1
ATOM 6698 N N . ASP B 1 324 ? -46.341 -3.653 3.510 1.00 73.42 301 ASP B N 1
ATOM 6699 C CA . ASP B 1 324 ? -45.083 -2.951 3.238 1.00 73.41 301 ASP B CA 1
ATOM 6700 C C . ASP B 1 324 ? -44.986 -1.624 4.031 1.00 71.37 301 ASP B C 1
ATOM 6701 O O . ASP B 1 324 ? -45.990 -1.122 4.549 1.00 71.81 301 ASP B O 1
ATOM 6706 N N . GLY B 1 325 ? -43.780 -1.083 4.126 1.00 68.92 302 GLY B N 1
ATOM 6707 C CA . GLY B 1 325 ? -43.556 0.169 4.832 1.00 67.15 302 GLY B CA 1
ATOM 6708 C C . GLY B 1 325 ? -43.166 -0.001 6.282 1.00 65.17 302 GLY B C 1
ATOM 6709 O O . GLY B 1 325 ? -43.113 -1.122 6.788 1.00 65.63 302 GLY B O 1
ATOM 6710 N N . GLY B 1 326 ? -42.890 1.123 6.939 1.00 63.07 303 GLY B N 1
ATOM 6711 C CA . GLY B 1 326 ? -42.470 1.182 8.332 1.00 61.08 303 GLY B CA 1
ATOM 6712 C C . GLY B 1 326 ? -43.481 0.571 9.270 1.00 58.96 303 GLY B C 1
ATOM 6713 O O . GLY B 1 326 ? -44.693 0.737 9.089 1.00 58.32 303 GLY B O 1
ATOM 6714 N N . LYS B 1 327 ? -42.983 -0.169 10.261 1.00 57.20 304 LYS B N 1
ATOM 6715 C CA . LYS B 1 327 ? -43.846 -0.841 11.229 1.00 55.73 304 LYS B CA 1
ATOM 6716 C C . LYS B 1 327 ? -44.035 -0.072 12.550 1.00 54.44 304 LYS B C 1
ATOM 6717 O O . LYS B 1 327 ? -44.837 -0.488 13.384 1.00 53.87 304 LYS B O 1
ATOM 6723 N N . ASN B 1 328 ? -43.321 1.050 12.733 1.00 53.85 305 ASN B N 1
ATOM 6724 C CA . ASN B 1 328 ? -43.444 1.870 13.937 1.00 53.84 305 ASN B CA 1
ATOM 6725 C C . ASN B 1 328 ? -43.605 3.354 13.555 1.00 54.54 305 ASN B C 1
ATOM 6726 O O . ASN B 1 328 ? -42.915 4.226 14.087 1.00 54.01 305 ASN B O 1
ATOM 6731 N N . LEU B 1 329 ? -44.507 3.636 12.602 1.00 55.16 306 LEU B N 1
ATOM 6732 C CA . LEU B 1 329 ? -44.740 5.007 12.160 1.00 56.40 306 LEU B CA 1
ATOM 6733 C C . LEU B 1 329 ? -45.744 5.760 13.025 1.00 57.19 306 LEU B C 1
ATOM 6734 O O . LEU B 1 329 ? -45.783 6.984 12.971 1.00 57.46 306 LEU B O 1
ATOM 6739 N N . TYR B 1 330 ? -46.565 5.048 13.802 1.00 57.63 307 TYR B N 1
ATOM 6740 C CA . TYR B 1 330 ? -47.663 5.667 14.537 1.00 57.80 307 TYR B CA 1
ATOM 6741 C C . TYR B 1 330 ? -47.538 5.598 16.056 1.00 57.06 307 TYR B C 1
ATOM 6742 O O . TYR B 1 330 ? -48.565 5.552 16.735 1.00 57.04 307 TYR B O 1
ATOM 6751 N N . GLU B 1 331 ? -46.301 5.634 16.593 1.00 55.50 308 GLU B N 1
ATOM 6752 C CA . GLU B 1 331 ? -46.079 5.572 18.031 1.00 54.98 308 GLU B CA 1
ATOM 6753 C C . GLU B 1 331 ? -46.542 6.826 18.762 1.00 56.13 308 GLU B C 1
ATOM 6754 O O . GLU B 1 331 ? -47.025 6.702 19.881 1.00 56.97 308 GLU B O 1
ATOM 6760 N N . ALA B 1 332 ? -46.432 8.020 18.148 1.00 56.01 309 ALA B N 1
ATOM 6761 C CA . ALA B 1 332 ? -46.917 9.251 18.801 1.00 56.36 309 ALA B CA 1
ATOM 6762 C C . ALA B 1 332 ? -48.430 9.191 18.984 1.00 55.50 309 ALA B C 1
ATOM 6763 O O . ALA B 1 332 ? -48.940 9.579 20.034 1.00 54.92 309 ALA B O 1
ATOM 6765 N N . GLU B 1 333 ? -49.136 8.678 17.964 1.00 55.32 310 GLU B N 1
ATOM 6766 C CA . GLU B 1 333 ? -50.593 8.541 17.932 1.00 55.30 310 GLU B CA 1
ATOM 6767 C C . GLU B 1 333 ? -51.043 7.493 18.937 1.00 56.02 310 GLU B C 1
ATOM 6768 O O . GLU B 1 333 ? -51.974 7.742 19.691 1.00 56.40 310 GLU B O 1
ATOM 6774 N N . PHE B 1 334 ? -50.343 6.352 18.994 1.00 56.07 311 PHE B N 1
ATOM 6775 C CA . PHE B 1 334 ? -50.615 5.297 19.960 1.00 56.87 311 PHE B CA 1
ATOM 6776 C C . PHE B 1 334 ? -50.421 5.822 21.390 1.00 57.32 311 PHE B C 1
ATOM 6777 O O . PHE B 1 334 ? -51.264 5.565 22.255 1.00 58.17 311 PHE B O 1
ATOM 6785 N N . LEU B 1 335 ? -49.330 6.576 21.624 1.00 56.31 312 LEU B N 1
ATOM 6786 C CA . LEU B 1 335 ? -48.988 7.143 22.925 1.00 56.42 312 LEU B CA 1
ATOM 6787 C C . LEU B 1 335 ? -50.007 8.172 23.382 1.00 57.55 312 LEU B C 1
ATOM 6788 O O . LEU B 1 335 ? -50.495 8.085 24.508 1.00 58.09 312 LEU B O 1
ATOM 6793 N N . SER B 1 336 ? -50.379 9.102 22.500 1.00 57.90 313 SER B N 1
ATOM 6794 C CA . SER B 1 336 ? -51.385 10.108 22.819 1.00 58.83 313 SER B CA 1
ATOM 6795 C C . SER B 1 336 ? -52.735 9.469 23.088 1.00 59.97 313 SER B C 1
ATOM 6796 O O . SER B 1 336 ? -53.481 9.991 23.916 1.00 61.75 313 SER B O 1
ATOM 6799 N N . ALA B 1 337 ? -53.053 8.333 22.437 1.00 59.73 314 ALA B N 1
ATOM 6800 C CA . ALA B 1 337 ? -54.330 7.648 22.702 1.00 61.18 314 ALA B CA 1
ATOM 6801 C C . ALA B 1 337 ? -54.268 6.972 24.077 1.00 61.28 314 ALA B C 1
ATOM 6802 O O . ALA B 1 337 ? -55.253 7.004 24.803 1.00 61.61 314 ALA B O 1
ATOM 6804 N N . GLN B 1 338 ? -53.099 6.408 24.452 1.00 60.73 315 GLN B N 1
ATOM 6805 C CA . GLN B 1 338 ? -52.928 5.781 25.763 1.00 60.48 315 GLN B CA 1
ATOM 6806 C C . GLN B 1 338 ? -53.028 6.824 26.891 1.00 61.31 315 GLN B C 1
ATOM 6807 O O . GLN B 1 338 ? -53.743 6.599 27.867 1.00 61.10 315 GLN B O 1
ATOM 6813 N N . ILE B 1 339 ? -52.344 7.973 26.729 1.00 62.03 316 ILE B N 1
ATOM 6814 C CA . ILE B 1 339 ? -52.341 9.071 27.688 1.00 63.83 316 ILE B CA 1
ATOM 6815 C C . ILE B 1 339 ? -53.764 9.605 27.907 1.00 66.57 316 ILE B C 1
ATOM 6816 O O . ILE B 1 339 ? -54.180 9.772 29.054 1.00 67.04 316 ILE B O 1
ATOM 6821 N N . LYS B 1 340 ? -54.528 9.790 26.814 1.00 67.83 317 LYS B N 1
ATOM 6822 C CA . LYS B 1 340 ? -55.913 10.250 26.869 1.00 70.38 317 LYS B CA 1
ATOM 6823 C C . LYS B 1 340 ? -56.785 9.207 27.583 1.00 71.51 317 LYS B C 1
ATOM 6824 O O . LYS B 1 340 ? -57.578 9.559 28.448 1.00 71.63 317 LYS B O 1
ATOM 6830 N N . ARG B 1 341 ? -56.597 7.922 27.247 1.00 71.89 318 ARG B N 1
ATOM 6831 C CA . ARG B 1 341 ? -57.329 6.799 27.827 1.00 72.62 318 ARG B CA 1
ATOM 6832 C C . ARG B 1 341 ? -57.073 6.661 29.333 1.00 73.24 318 ARG B C 1
ATOM 6833 O O . ARG B 1 341 ? -57.993 6.316 30.078 1.00 73.23 318 ARG B O 1
ATOM 6841 N N . LEU B 1 342 ? -55.849 6.990 29.791 1.00 73.38 319 LEU B N 1
ATOM 6842 C CA . LEU B 1 342 ? -55.495 6.914 31.211 1.00 74.34 319 LEU B CA 1
ATOM 6843 C C . LEU B 1 342 ? -55.902 8.152 32.046 1.00 75.77 319 LEU B C 1
ATOM 6844 O O . LEU B 1 342 ? -55.559 8.230 33.224 1.00 76.33 319 LEU B O 1
ATOM 6849 N N . GLY B 1 343 ? -56.599 9.104 31.438 1.00 76.19 320 GLY B N 1
ATOM 6850 C CA . GLY B 1 343 ? -57.083 10.293 32.129 1.00 77.47 320 GLY B CA 1
ATOM 6851 C C . GLY B 1 343 ? -56.052 11.364 32.419 1.00 78.47 320 GLY B C 1
ATOM 6852 O O . GLY B 1 343 ? -56.286 12.228 33.265 1.00 79.18 320 GLY B O 1
ATOM 6853 N N . LEU B 1 344 ? -54.921 11.337 31.723 1.00 78.72 321 LEU B N 1
ATOM 6854 C CA . LEU B 1 344 ? -53.868 12.330 31.944 1.00 79.56 321 LEU B CA 1
ATOM 6855 C C . LEU B 1 344 ? -54.058 13.554 31.055 1.00 80.87 321 LEU B C 1
ATOM 6856 O O . LEU B 1 344 ? -54.302 13.408 29.855 1.00 81.52 321 LEU B O 1
ATOM 6861 N N . ASN B 1 345 ? -53.903 14.757 31.625 1.00 80.89 322 ASN B N 1
ATOM 6862 C CA . ASN B 1 345 ? -53.957 15.982 30.829 1.00 81.20 322 ASN B CA 1
ATOM 6863 C C . ASN B 1 345 ? -52.564 16.586 30.915 1.00 79.11 322 ASN B C 1
ATOM 6864 O O . ASN B 1 345 ? -52.310 17.485 31.720 1.00 79.99 322 ASN B O 1
ATOM 6869 N N . ILE B 1 346 ? -51.643 16.047 30.117 1.00 76.15 323 ILE B N 1
ATOM 6870 C CA . ILE B 1 346 ? -50.263 16.493 30.157 1.00 73.96 323 ILE B CA 1
ATOM 6871 C C . ILE B 1 346 ? -49.786 17.088 28.830 1.00 72.74 323 ILE B C 1
ATOM 6872 O O . ILE B 1 346 ? -50.391 16.869 27.779 1.00 72.78 323 ILE B O 1
ATOM 6877 N N . LYS B 1 347 ? -48.704 17.870 28.906 1.00 71.23 324 LYS B N 1
ATOM 6878 C CA . LYS B 1 347 ? -48.049 18.502 27.778 1.00 70.19 324 LYS B CA 1
ATOM 6879 C C . LYS B 1 347 ? -46.963 17.492 27.371 1.00 68.55 324 LYS B C 1
ATOM 6880 O O . LYS B 1 347 ? -45.994 17.298 28.103 1.00 67.76 324 LYS B O 1
ATOM 6886 N N . GLU B 1 348 ? -47.190 16.759 26.270 1.00 67.40 325 GLU B N 1
ATOM 6887 C CA . GLU B 1 348 ? -46.273 15.705 25.845 1.00 66.33 325 GLU B CA 1
ATOM 6888 C C . GLU B 1 348 ? -45.912 15.774 24.368 1.00 65.60 325 GLU B C 1
ATOM 6889 O O . GLU B 1 348 ? -46.729 16.188 23.546 1.00 66.69 325 GLU B O 1
ATOM 6895 N N . ASP B 1 349 ? -44.696 15.362 24.031 1.00 63.96 326 ASP B N 1
ATOM 6896 C CA . ASP B 1 349 ? -44.219 15.361 22.647 1.00 63.22 326 ASP B CA 1
ATOM 6897 C C . ASP B 1 349 ? -43.405 14.101 22.377 1.00 60.58 326 ASP B C 1
ATOM 6898 O O . ASP B 1 349 ? -42.765 13.572 23.280 1.00 60.52 326 ASP B O 1
ATOM 6903 N N . TYR B 1 350 ? -43.434 13.620 21.140 1.00 58.53 327 TYR B N 1
ATOM 6904 C CA . TYR B 1 350 ? -42.711 12.414 20.757 1.00 57.34 327 TYR B CA 1
ATOM 6905 C C . TYR B 1 350 ? -41.667 12.718 19.678 1.00 55.70 327 TYR B C 1
ATOM 6906 O O . TYR B 1 350 ? -41.961 13.425 18.714 1.00 55.72 327 TYR B O 1
ATOM 6915 N N . PHE B 1 351 ? -40.470 12.141 19.815 1.00 53.98 328 PHE B N 1
ATOM 6916 C CA . PHE B 1 351 ? -39.398 12.311 18.839 1.00 53.46 328 PHE B CA 1
ATOM 6917 C C . PHE B 1 351 ? -38.806 10.952 18.502 1.00 52.31 328 PHE B C 1
ATOM 6918 O O . PHE B 1 351 ? -38.523 10.170 19.408 1.00 52.19 328 PHE B O 1
ATOM 6926 N N . LYS B 1 352 ? -38.613 10.662 17.214 1.00 51.05 329 LYS B N 1
ATOM 6927 C CA . LYS B 1 352 ? -37.982 9.418 16.808 1.00 50.31 329 LYS B CA 1
ATOM 6928 C C . LYS B 1 352 ? -36.668 9.764 16.122 1.00 49.24 329 LYS B C 1
ATOM 6929 O O . LYS B 1 352 ? -36.669 10.451 15.101 1.00 50.17 329 LYS B O 1
ATOM 6935 N N . ILE B 1 353 ? -35.561 9.304 16.678 1.00 47.44 330 ILE B N 1
ATOM 6936 C CA . ILE B 1 353 ? -34.243 9.590 16.137 1.00 46.72 330 ILE B CA 1
ATOM 6937 C C . ILE B 1 353 ? -33.702 8.400 15.361 1.00 47.21 330 ILE B C 1
ATOM 6938 O O . ILE B 1 353 ? -33.388 7.352 15.926 1.00 46.28 330 ILE B O 1
ATOM 6943 N N . THR B 1 354 ? -33.597 8.571 14.046 1.00 48.34 331 THR B N 1
ATOM 6944 C CA . THR B 1 354 ? -33.120 7.535 13.151 1.00 49.04 331 THR B CA 1
ATOM 6945 C C . THR B 1 354 ? -31.702 7.789 12.605 1.00 49.27 331 THR B C 1
ATOM 6946 O O . THR B 1 354 ? -31.203 6.951 11.858 1.00 50.07 331 THR B O 1
ATOM 6950 N N . ASN B 1 355 ? -31.067 8.932 12.929 1.00 48.34 332 ASN B N 1
ATOM 6951 C CA . ASN B 1 355 ? -29.718 9.218 12.429 1.00 47.97 332 ASN B CA 1
ATOM 6952 C C . ASN B 1 355 ? -28.995 10.266 13.261 1.00 47.25 332 ASN B C 1
ATOM 6953 O O . ASN B 1 355 ? -29.601 10.891 14.126 1.00 47.47 332 ASN B O 1
ATOM 6958 N N . TYR B 1 356 ? -27.689 10.419 13.047 1.00 46.46 333 TYR B N 1
ATOM 6959 C CA . TYR B 1 356 ? -26.888 11.365 13.799 1.00 47.05 333 TYR B CA 1
ATOM 6960 C C . TYR B 1 356 ? -27.429 12.810 13.732 1.00 48.42 333 TYR B C 1
ATOM 6961 O O . TYR B 1 356 ? -27.572 13.460 14.771 1.00 48.63 333 TYR B O 1
ATOM 6970 N N . ALA B 1 357 ? -27.714 13.296 12.515 1.00 49.37 334 ALA B N 1
ATOM 6971 C CA . ALA B 1 357 ? -28.210 14.646 12.257 1.00 50.55 334 ALA B CA 1
ATOM 6972 C C . ALA B 1 357 ? -29.486 14.989 13.030 1.00 50.98 334 ALA B C 1
ATOM 6973 O O . ALA B 1 357 ? -29.578 16.064 13.613 1.00 51.53 334 ALA B O 1
ATOM 6975 N N . GLY B 1 358 ? -30.447 14.079 13.043 1.00 51.00 335 GLY B N 1
ATOM 6976 C CA . GLY B 1 358 ? -31.686 14.280 13.782 1.00 51.62 335 GLY B CA 1
ATOM 6977 C C . GLY B 1 358 ? -31.448 14.273 15.287 1.00 52.35 335 GLY B C 1
ATOM 6978 O O . GLY B 1 358 ? -32.120 15.004 16.016 1.00 52.31 335 GLY B O 1
ATOM 6979 N N . GLY B 1 359 ? -30.493 13.457 15.748 1.00 52.40 336 GLY B N 1
ATOM 6980 C CA . GLY B 1 359 ? -30.126 13.364 17.158 1.00 53.21 336 GLY B CA 1
ATOM 6981 C C . GLY B 1 359 ? -29.489 14.644 17.656 1.00 54.05 336 GLY B C 1
ATOM 6982 O O . GLY B 1 359 ? -29.817 15.134 18.742 1.00 54.09 336 GLY B O 1
ATOM 6983 N N . LYS B 1 360 ? -28.591 15.201 16.837 1.00 54.62 337 LYS B N 1
ATOM 6984 C CA . LYS B 1 360 ? -27.918 16.473 17.078 1.00 55.97 337 LYS B CA 1
ATOM 6985 C C . LYS B 1 360 ? -28.907 17.643 17.045 1.00 56.62 337 LYS B C 1
ATOM 6986 O O . LYS B 1 360 ? -28.813 18.555 17.860 1.00 56.76 337 LYS B O 1
ATOM 6992 N N . LYS B 1 361 ? -29.861 17.600 16.123 1.00 57.00 338 LYS B N 1
ATOM 6993 C CA . LYS B 1 361 ? -30.881 18.639 16.013 1.00 57.92 338 LYS B CA 1
ATOM 6994 C C . LYS B 1 361 ? -31.746 18.678 17.293 1.00 57.68 338 LYS B C 1
ATOM 6995 O O . LYS B 1 361 ? -32.018 19.759 17.809 1.00 58.40 338 LYS B O 1
ATOM 7001 N N . LEU B 1 362 ? -32.129 17.511 17.829 1.00 56.34 339 LEU B N 1
ATOM 7002 C CA . LEU B 1 362 ? -32.926 17.460 19.057 1.00 55.38 339 LEU B CA 1
ATOM 7003 C C . LEU B 1 362 ? -32.114 17.934 20.277 1.00 56.12 339 LEU B C 1
ATOM 7004 O O . LEU B 1 362 ? -32.668 18.613 21.142 1.00 56.68 339 LEU B O 1
ATOM 7009 N N . ALA B 1 363 ? -30.802 17.629 20.315 1.00 56.02 340 ALA B N 1
ATOM 7010 C CA . ALA B 1 363 ? -29.917 18.077 21.396 1.00 57.64 340 ALA B CA 1
ATOM 7011 C C . ALA B 1 363 ? -29.812 19.610 21.377 1.00 59.84 340 ALA B C 1
ATOM 7012 O O . ALA B 1 363 ? -29.903 20.245 22.435 1.00 60.61 340 ALA B O 1
ATOM 7014 N N . GLU B 1 364 ? -29.648 20.199 20.166 1.00 60.62 341 GLU B N 1
ATOM 7015 C CA . GLU B 1 364 ? -29.530 21.639 19.960 1.00 61.93 341 GLU B CA 1
ATOM 7016 C C . GLU B 1 364 ? -30.789 22.423 20.303 1.00 62.63 341 GLU B C 1
ATOM 7017 O O . GLU B 1 364 ? -30.680 23.564 20.736 1.00 63.04 341 GLU B O 1
ATOM 7023 N N . ASN B 1 365 ? -31.975 21.850 20.074 1.00 62.65 342 ASN B N 1
ATOM 7024 C CA . ASN B 1 365 ? -33.224 22.556 20.345 1.00 63.69 342 ASN B CA 1
ATOM 7025 C C . ASN B 1 365 ? -33.993 21.995 21.547 1.00 63.29 342 ASN B C 1
ATOM 7026 O O . ASN B 1 365 ? -35.183 22.275 21.673 1.00 63.64 342 ASN B O 1
ATOM 7031 N N . PHE B 1 366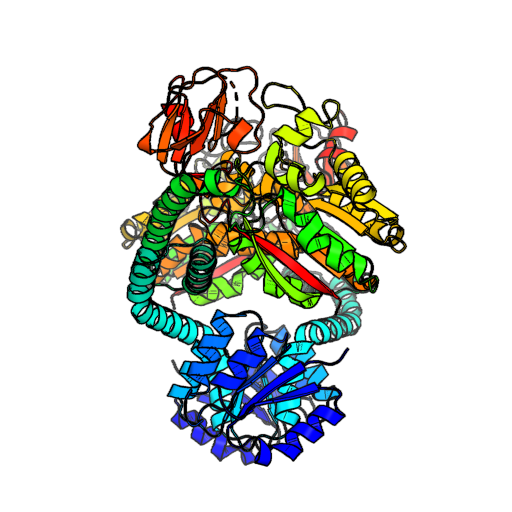 ? -33.327 21.234 22.437 1.00 62.17 343 PHE B N 1
ATOM 7032 C CA . PHE B 1 366 ? -33.984 20.637 23.597 1.00 61.69 343 PHE B CA 1
ATOM 7033 C C . PHE B 1 366 ? -34.661 21.647 24.518 1.00 63.27 343 PHE B C 1
ATOM 7034 O O . PHE B 1 366 ? -35.733 21.344 25.035 1.00 64.21 343 PHE B O 1
ATOM 7042 N N . LYS B 1 367 ? -34.074 22.834 24.713 1.00 64.03 344 LYS B N 1
ATOM 7043 C CA . LYS B 1 367 ? -34.636 23.866 25.584 1.00 65.59 344 LYS B CA 1
ATOM 7044 C C . LYS B 1 367 ? -36.053 24.292 25.200 1.00 66.13 344 LYS B C 1
ATOM 7045 O O . LYS B 1 367 ? -36.800 24.750 26.066 1.00 66.72 344 LYS B O 1
ATOM 7051 N N . ALA B 1 368 ? -36.423 24.157 23.919 1.00 65.91 345 ALA B N 1
ATOM 7052 C CA . ALA B 1 368 ? -37.780 24.505 23.480 1.00 66.38 345 ALA B CA 1
ATOM 7053 C C . ALA B 1 368 ? -38.852 23.621 24.130 1.00 67.01 345 ALA B C 1
ATOM 7054 O O . ALA B 1 368 ? -40.022 23.977 24.102 1.00 67.70 345 ALA B O 1
ATOM 7056 N N . LEU B 1 369 ? -38.452 22.480 24.711 1.00 67.29 346 LEU B N 1
ATOM 7057 C CA . LEU B 1 369 ? -39.308 21.507 25.372 1.00 68.23 346 LEU B CA 1
ATOM 7058 C C . LEU B 1 369 ? -39.316 21.641 26.898 1.00 69.29 346 LEU B C 1
ATOM 7059 O O . LEU B 1 369 ? -39.879 20.775 27.563 1.00 69.48 346 LEU B O 1
ATOM 7064 N N . LYS B 1 370 ? -38.683 22.692 27.450 1.00 69.81 347 LYS B N 1
ATOM 7065 C CA . LYS B 1 370 ? -38.581 22.972 28.878 1.00 70.92 347 LYS B CA 1
ATOM 7066 C C . LYS B 1 370 ? -39.942 22.882 29.618 1.00 70.82 347 LYS B C 1
ATOM 7067 O O . LYS B 1 370 ? -40.021 22.246 30.666 1.00 70.92 347 LYS B O 1
ATOM 7073 N N . GLY B 1 371 ? -40.989 23.459 29.040 1.00 70.23 348 GLY B N 1
ATOM 7074 C CA . GLY B 1 371 ? -42.316 23.485 29.655 1.00 70.54 348 GLY B CA 1
ATOM 7075 C C . GLY B 1 371 ? -43.148 22.222 29.529 1.00 70.13 348 GLY B C 1
ATOM 7076 O O . GLY B 1 371 ? -44.303 22.188 29.970 1.00 70.59 348 GLY B O 1
ATOM 7077 N N . ASN B 1 372 ? -42.579 21.180 28.928 1.00 68.76 349 ASN B N 1
ATOM 7078 C CA . ASN B 1 372 ? -43.287 19.919 28.768 1.00 67.65 349 ASN B CA 1
ATOM 7079 C C . ASN B 1 372 ? -43.326 19.136 30.069 1.00 66.16 349 ASN B C 1
ATOM 7080 O O . ASN B 1 372 ? -42.454 19.294 30.918 1.00 65.87 349 ASN B O 1
ATOM 7085 N N . ASP B 1 373 ? -44.356 18.295 30.220 1.00 64.72 350 ASP B N 1
ATOM 7086 C CA . ASP B 1 373 ? -44.497 17.343 31.322 1.00 63.65 350 ASP B CA 1
ATOM 7087 C C . ASP B 1 373 ? -43.784 16.040 30.927 1.00 61.76 350 ASP B C 1
ATOM 7088 O O . ASP B 1 373 ? -43.226 15.355 31.776 1.00 62.22 350 ASP B O 1
ATOM 7093 N N . LEU B 1 374 ? -43.849 15.681 29.640 1.00 59.54 351 LEU B N 1
ATOM 7094 C CA . LEU B 1 374 ? -43.288 14.470 29.120 1.00 58.17 351 LEU B CA 1
ATOM 7095 C C . LEU B 1 374 ? -42.652 14.735 27.771 1.00 56.58 351 LEU B C 1
ATOM 7096 O O . LEU B 1 374 ? -43.222 15.444 26.943 1.00 56.47 351 LEU B O 1
ATOM 7101 N N . VAL B 1 375 ? -41.450 14.200 27.567 1.00 54.67 352 VAL B N 1
ATOM 7102 C CA . VAL B 1 375 ? -40.761 14.271 26.294 1.00 53.90 352 VAL B CA 1
ATOM 7103 C C . VAL B 1 375 ? -40.344 12.844 26.023 1.00 52.81 352 VAL B C 1
ATOM 7104 O O . VAL B 1 375 ? -39.538 12.302 26.775 1.00 53.17 352 VAL B O 1
ATOM 7108 N N . THR B 1 376 ? -40.937 12.211 25.018 1.00 51.28 353 THR B N 1
ATOM 7109 C CA . THR B 1 376 ? -40.599 10.841 24.691 1.00 51.03 353 THR B CA 1
ATOM 7110 C C . THR B 1 376 ? -39.622 10.843 23.546 1.00 50.13 353 THR B C 1
ATOM 7111 O O . THR B 1 376 ? -39.849 11.520 22.547 1.00 50.30 353 THR B O 1
ATOM 7115 N N . VAL B 1 377 ? -38.519 10.114 23.691 1.00 48.56 354 VAL B N 1
ATOM 7116 C CA . VAL B 1 377 ? -37.510 10.047 22.648 1.00 47.78 354 VAL B CA 1
ATOM 7117 C C . VAL B 1 377 ? -37.165 8.601 22.339 1.00 46.91 354 VAL B C 1
ATOM 7118 O O . VAL B 1 377 ? -36.668 7.893 23.212 1.00 46.89 354 VAL B O 1
ATOM 7122 N N . VAL B 1 378 ? -37.413 8.174 21.094 1.00 45.53 355 VAL B N 1
ATOM 7123 C CA . VAL B 1 378 ? -37.044 6.851 20.626 1.00 44.67 355 VAL B CA 1
ATOM 7124 C C . VAL B 1 378 ? -35.679 7.012 19.961 1.00 44.09 355 VAL B C 1
ATOM 7125 O O . VAL B 1 378 ? -35.512 7.893 19.115 1.00 44.76 355 VAL B O 1
ATOM 7129 N N . TYR B 1 379 ? -34.703 6.193 20.342 1.00 42.57 356 TYR B N 1
ATOM 7130 C CA . TYR B 1 379 ? -33.374 6.291 19.751 1.00 42.15 356 TYR B CA 1
ATOM 7131 C C . TYR B 1 379 ? -33.009 4.938 19.121 1.00 40.94 356 TYR B C 1
ATOM 7132 O O . TYR B 1 379 ? -32.917 3.931 19.827 1.00 40.52 356 TYR B O 1
ATOM 7141 N N . ASN B 1 380 ? -32.846 4.916 17.781 1.00 40.02 357 ASN B N 1
ATOM 7142 C CA . ASN B 1 380 ? -32.620 3.719 16.975 1.00 39.54 357 ASN B CA 1
ATOM 7143 C C . ASN B 1 380 ? -31.167 3.293 16.739 1.00 39.08 357 ASN B C 1
ATOM 7144 O O . ASN B 1 380 ? -30.957 2.231 16.146 1.00 39.84 357 ASN B O 1
ATOM 7149 N N . PHE B 1 381 ? -30.182 4.103 17.128 1.00 37.91 358 PHE B N 1
ATOM 7150 C CA . PHE B 1 381 ? -28.788 3.809 16.819 1.00 38.37 358 PHE B CA 1
ATOM 7151 C C . PHE B 1 381 ? -28.308 2.386 17.177 1.00 38.62 358 PHE B C 1
ATOM 7152 O O . PHE B 1 381 ? -27.644 1.766 16.351 1.00 38.30 358 PHE B O 1
ATOM 7160 N N . VAL B 1 382 ? -28.549 1.924 18.417 1.00 38.58 359 VAL B N 1
ATOM 7161 C CA . VAL B 1 382 ? -28.042 0.642 18.892 1.00 39.95 359 VAL B CA 1
ATOM 7162 C C . VAL B 1 382 ? -28.601 -0.531 18.079 1.00 40.30 359 VAL B C 1
ATOM 7163 O O . VAL B 1 382 ? -27.859 -1.486 17.784 1.00 39.52 359 VAL B O 1
ATOM 7167 N N . ASP B 1 383 ? -29.889 -0.431 17.665 1.00 39.57 360 ASP B N 1
ATOM 7168 C CA . ASP B 1 383 ? -30.452 -1.457 16.806 1.00 41.21 360 ASP B CA 1
ATOM 7169 C C . ASP B 1 383 ? -29.746 -1.451 15.441 1.00 42.03 360 ASP B C 1
ATOM 7170 O O . ASP B 1 383 ? -29.391 -2.517 14.942 1.00 42.29 360 ASP B O 1
ATOM 7175 N N . MET B 1 384 ? -29.554 -0.254 14.836 1.00 42.40 361 MET B N 1
ATOM 7176 C CA . MET B 1 384 ? -28.862 -0.138 13.537 1.00 42.74 361 MET B CA 1
ATOM 7177 C C . MET B 1 384 ? -27.445 -0.673 13.649 1.00 41.21 361 MET B C 1
ATOM 7178 O O . MET B 1 384 ? -26.998 -1.378 12.749 1.00 42.62 361 MET B O 1
ATOM 7183 N N . LEU B 1 385 ? -26.760 -0.373 14.752 1.00 38.82 362 LEU B N 1
ATOM 7184 C CA . LEU B 1 385 ? -25.399 -0.856 15.010 1.00 37.79 362 LEU B CA 1
ATOM 7185 C C . LEU B 1 385 ? -25.366 -2.398 15.145 1.00 38.59 362 LEU B C 1
ATOM 7186 O O . LEU B 1 385 ? -24.509 -3.033 14.535 1.00 39.93 362 LEU B O 1
ATOM 7191 N N . SER B 1 386 ? -26.319 -3.018 15.895 1.00 37.95 363 SER B N 1
ATOM 7192 C CA . SER B 1 386 ? -26.367 -4.476 16.012 1.00 37.75 363 SER B CA 1
ATOM 7193 C C . SER B 1 386 ? -26.510 -5.148 14.625 1.00 38.61 363 SER B C 1
ATOM 7194 O O . SER B 1 386 ? -25.867 -6.167 14.372 1.00 38.24 363 SER B O 1
ATOM 7197 N N . HIS B 1 387 ? -27.352 -4.569 13.737 1.00 39.30 364 HIS B N 1
ATOM 7198 C CA . HIS B 1 387 ? -27.568 -5.096 12.383 1.00 40.15 364 HIS B CA 1
ATOM 7199 C C . HIS B 1 387 ? -26.411 -4.807 11.422 1.00 40.46 364 HIS B C 1
ATOM 7200 O O . HIS B 1 387 ? -26.194 -5.576 10.482 1.00 40.82 364 HIS B O 1
ATOM 7207 N N . ALA B 1 388 ? -25.657 -3.730 11.656 1.00 40.36 365 ALA B N 1
ATOM 7208 C CA . ALA B 1 388 ? -24.511 -3.406 10.814 1.00 41.60 365 ALA B CA 1
ATOM 7209 C C . ALA B 1 388 ? -23.397 -4.474 10.925 1.00 42.96 365 ALA B C 1
ATOM 7210 O O . ALA B 1 388 ? -22.636 -4.631 9.982 1.00 44.05 365 ALA B O 1
ATOM 7212 N N . LYS B 1 389 ? -23.305 -5.202 12.042 1.00 43.08 366 LYS B N 1
ATOM 7213 C CA . LYS B 1 389 ? -22.294 -6.260 12.197 1.00 44.34 366 LYS B CA 1
ATOM 7214 C C . LYS B 1 389 ? -22.496 -7.413 11.201 1.00 45.26 366 LYS B C 1
ATOM 7215 O O . LYS B 1 389 ? -21.535 -8.066 10.802 1.00 44.86 366 LYS B O 1
ATOM 7221 N N . THR B 1 390 ? -23.749 -7.664 10.813 1.00 46.00 367 THR B N 1
ATOM 7222 C CA . THR B 1 390 ? -24.085 -8.714 9.877 1.00 47.77 367 THR B CA 1
ATOM 7223 C C . THR B 1 390 ? -23.426 -8.494 8.517 1.00 49.56 367 THR B C 1
ATOM 7224 O O . THR B 1 390 ? -22.846 -9.427 7.955 1.00 50.99 367 THR B O 1
ATOM 7228 N N . GLU B 1 391 ? -23.486 -7.261 7.996 1.00 49.22 368 GLU B N 1
ATOM 7229 C CA . GLU B 1 391 ? -22.951 -6.964 6.685 1.00 50.04 368 GLU B CA 1
ATOM 7230 C C . GLU B 1 391 ? -21.575 -6.308 6.665 1.00 50.51 368 GLU B C 1
ATOM 7231 O O . GLU B 1 391 ? -20.749 -6.667 5.819 1.00 51.03 368 GLU B O 1
ATOM 7237 N N . MET B 1 392 ? -21.342 -5.311 7.546 1.00 49.91 369 MET B N 1
ATOM 7238 C CA . MET B 1 392 ? -20.104 -4.550 7.466 1.00 49.64 369 MET B CA 1
ATOM 7239 C C . MET B 1 392 ? -18.925 -5.182 8.151 1.00 47.82 369 MET B C 1
ATOM 7240 O O . MET B 1 392 ? -18.935 -5.395 9.360 1.00 47.92 369 MET B O 1
ATOM 7245 N N . GLU B 1 393 ? -17.873 -5.404 7.390 1.00 46.52 370 GLU B N 1
ATOM 7246 C CA . GLU B 1 393 ? -16.615 -5.970 7.857 1.00 46.18 370 GLU B CA 1
ATOM 7247 C C . GLU B 1 393 ? -16.035 -5.131 8.992 1.00 45.90 370 GLU B C 1
ATOM 7248 O O . GLU B 1 393 ? -15.574 -5.682 9.989 1.00 46.58 370 GLU B O 1
ATOM 7254 N N . VAL B 1 394 ? -16.108 -3.805 8.869 1.00 45.08 371 VAL B N 1
ATOM 7255 C CA . VAL B 1 394 ? -15.608 -2.887 9.887 1.00 44.94 371 VAL B CA 1
ATOM 7256 C C . VAL B 1 394 ? -16.351 -3.083 11.244 1.00 42.64 371 VAL B C 1
ATOM 7257 O O . VAL B 1 394 ? -15.708 -3.104 12.297 1.00 42.81 371 VAL B O 1
ATOM 7261 N N . VAL B 1 395 ? -17.678 -3.314 11.204 1.00 40.74 372 VAL B N 1
ATOM 7262 C CA . VAL B 1 395 ? -18.439 -3.563 12.425 1.00 39.52 372 VAL B CA 1
ATOM 7263 C C . VAL B 1 395 ? -18.189 -4.985 12.973 1.00 38.98 372 VAL B C 1
ATOM 7264 O O . VAL B 1 395 ? -18.199 -5.176 14.189 1.00 38.31 372 VAL B O 1
ATOM 7268 N N . LYS B 1 396 ? -17.851 -5.947 12.106 1.00 39.36 373 LYS B N 1
ATOM 7269 C CA . LYS B 1 396 ? -17.461 -7.292 12.547 1.00 39.93 373 LYS B CA 1
ATOM 7270 C C . LYS B 1 396 ? -16.217 -7.218 13.435 1.00 39.84 373 LYS B C 1
ATOM 7271 O O . LYS B 1 396 ? -16.139 -7.932 14.431 1.00 40.76 373 LYS B O 1
ATOM 7277 N N . GLU B 1 397 ? -15.260 -6.362 13.089 1.00 38.45 374 GLU B N 1
ATOM 7278 C CA . GLU B 1 397 ? -14.056 -6.210 13.896 1.00 37.47 374 GLU B CA 1
ATOM 7279 C C . GLU B 1 397 ? -14.325 -5.367 15.165 1.00 38.67 374 GLU B C 1
ATOM 7280 O O . GLU B 1 397 ? -13.828 -5.710 16.237 1.00 39.27 374 GLU B O 1
ATOM 7286 N N . LEU B 1 398 ? -15.144 -4.307 15.064 1.00 38.70 375 LEU B N 1
ATOM 7287 C CA . LEU B 1 398 ? -15.500 -3.463 16.220 1.00 39.10 375 LEU B CA 1
ATOM 7288 C C . LEU B 1 398 ? -16.365 -4.183 17.269 1.00 39.77 375 LEU B C 1
ATOM 7289 O O . LEU B 1 398 ? -16.351 -3.802 18.435 1.00 40.21 375 LEU B O 1
ATOM 7294 N N . ALA B 1 399 ? -17.146 -5.177 16.856 1.00 39.47 376 ALA B N 1
ATOM 7295 C CA . ALA B 1 399 ? -18.065 -5.874 17.764 1.00 39.51 376 ALA B CA 1
ATOM 7296 C C . ALA B 1 399 ? -17.959 -7.388 17.568 1.00 39.15 376 ALA B C 1
ATOM 7297 O O . ALA B 1 399 ? -18.979 -8.080 17.506 1.00 37.95 376 ALA B O 1
ATOM 7299 N N . SER B 1 400 ? -16.713 -7.904 17.466 1.00 38.90 377 SER B N 1
ATOM 7300 C CA . SER B 1 400 ? -16.445 -9.330 17.238 1.00 40.17 377 SER B CA 1
ATOM 7301 C C . SER B 1 400 ? -16.962 -10.253 18.315 1.00 40.92 377 SER B C 1
ATOM 7302 O O . SER B 1 400 ? -17.417 -11.344 18.006 1.00 42.46 377 SER B O 1
ATOM 7305 N N . ASP B 1 401 ? -16.895 -9.839 19.570 1.00 40.22 378 ASP B N 1
ATOM 7306 C CA . ASP B 1 401 ? -17.464 -10.605 20.671 1.00 40.20 378 ASP B CA 1
ATOM 7307 C C . ASP B 1 401 ? -18.335 -9.689 21.569 1.00 39.77 378 ASP B C 1
ATOM 7308 O O . ASP B 1 401 ? -18.436 -8.488 21.310 1.00 39.42 378 ASP B O 1
ATOM 7313 N N . ASP B 1 402 ? -18.973 -10.261 22.593 1.00 39.80 379 ASP B N 1
ATOM 7314 C CA . ASP B 1 402 ? -19.824 -9.535 23.529 1.00 39.92 379 ASP B CA 1
ATOM 7315 C C . ASP B 1 402 ? -19.052 -8.418 24.275 1.00 38.50 379 ASP B C 1
ATOM 7316 O O . ASP B 1 402 ? -19.616 -7.354 24.531 1.00 37.51 379 ASP B O 1
ATOM 7321 N N . LYS B 1 403 ? -17.772 -8.651 24.589 1.00 37.34 380 LYS B N 1
ATOM 7322 C CA . LYS B 1 403 ? -16.938 -7.664 25.268 1.00 37.06 380 LYS B CA 1
ATOM 7323 C C . LYS B 1 403 ? -16.669 -6.496 24.324 1.00 37.17 380 LYS B C 1
ATOM 7324 O O . LYS B 1 403 ? -16.852 -5.347 24.715 1.00 38.16 380 LYS B O 1
ATOM 7330 N N . ALA B 1 404 ? -16.307 -6.786 23.065 1.00 36.14 381 ALA B N 1
ATOM 7331 C CA . ALA B 1 404 ? -16.059 -5.762 22.052 1.00 35.51 381 ALA B CA 1
ATOM 7332 C C . ALA B 1 404 ? -17.329 -4.929 21.801 1.00 35.38 381 ALA B C 1
ATOM 7333 O O . ALA B 1 404 ? -17.246 -3.713 21.674 1.00 35.20 381 ALA B O 1
ATOM 7335 N N . TYR B 1 405 ? -18.497 -5.579 21.746 1.00 34.53 382 TYR B N 1
ATOM 7336 C CA . TYR B 1 405 ? -19.762 -4.904 21.531 1.00 35.14 382 TYR B CA 1
ATOM 7337 C C . TYR B 1 405 ? -20.124 -3.964 22.682 1.00 36.67 382 TYR B C 1
ATOM 7338 O O . TYR B 1 405 ? -20.659 -2.878 22.441 1.00 36.94 382 TYR B O 1
ATOM 7347 N N . ARG B 1 406 ? -19.828 -4.372 23.942 1.00 37.04 383 ARG B N 1
ATOM 7348 C CA . ARG B 1 406 ? -20.063 -3.530 25.119 1.00 37.17 383 ARG B CA 1
ATOM 7349 C C . ARG B 1 406 ? -19.131 -2.328 25.069 1.00 37.04 383 ARG B C 1
ATOM 7350 O O . ARG B 1 406 ? -19.564 -1.198 25.302 1.00 37.59 383 ARG B O 1
ATOM 7358 N N . SER B 1 407 ? -17.868 -2.568 24.740 1.00 35.91 384 SER B N 1
ATOM 7359 C CA . SER B 1 407 ? -16.867 -1.538 24.599 1.00 36.52 384 SER B CA 1
ATOM 7360 C C . SER B 1 407 ? -17.286 -0.524 23.518 1.00 37.50 384 SER B C 1
ATOM 7361 O O . SER B 1 407 ? -17.228 0.685 23.755 1.00 38.42 384 SER B O 1
ATOM 7364 N N . LEU B 1 408 ? -17.772 -1.013 22.383 1.00 37.00 385 LEU B N 1
ATOM 7365 C CA . LEU B 1 408 ? -18.228 -0.183 21.282 1.00 38.00 385 LEU B CA 1
ATOM 7366 C C . LEU B 1 408 ? -19.461 0.639 21.716 1.00 39.19 385 LEU B C 1
ATOM 7367 O O . LEU B 1 408 ? -19.563 1.818 21.383 1.00 39.48 385 LEU B O 1
ATOM 7372 N N . THR B 1 409 ? -20.377 0.017 22.450 1.00 39.45 386 THR B N 1
ATOM 7373 C CA . THR B 1 409 ? -21.584 0.686 22.967 1.00 39.60 386 THR B CA 1
ATOM 7374 C C . THR B 1 409 ? -21.205 1.798 23.960 1.00 39.35 386 THR B C 1
ATOM 7375 O O . THR B 1 409 ? -21.806 2.856 23.943 1.00 39.05 386 THR B O 1
ATOM 7379 N N . LEU B 1 410 ? -20.204 1.565 24.802 1.00 40.29 387 LEU B N 1
ATOM 7380 C CA . LEU B 1 410 ? -19.751 2.562 25.781 1.00 41.86 387 LEU B CA 1
ATOM 7381 C C . LEU B 1 410 ? -19.077 3.718 25.001 1.00 42.18 387 LEU B C 1
ATOM 7382 O O . LEU B 1 410 ? -19.336 4.891 25.298 1.00 42.59 387 LEU B O 1
ATOM 7387 N N . SER B 1 411 ? -18.251 3.395 23.984 1.00 40.91 388 SER B N 1
ATOM 7388 C CA . SER B 1 411 ? -17.623 4.424 23.149 1.00 39.29 388 SER B CA 1
ATOM 7389 C C . SER B 1 411 ? -18.712 5.301 22.467 1.00 38.05 388 SER B C 1
ATOM 7390 O O . SER B 1 411 ? -18.632 6.525 22.489 1.00 37.51 388 SER B O 1
ATOM 7393 N N . TRP B 1 412 ? -19.751 4.663 21.926 1.00 37.13 389 TRP B N 1
ATOM 7394 C CA . TRP B 1 412 ? -20.875 5.360 21.330 1.00 37.13 389 TRP B CA 1
ATOM 7395 C C . TRP B 1 412 ? -21.538 6.310 22.334 1.00 38.16 389 TRP B C 1
ATOM 7396 O O . TRP B 1 412 ? -21.666 7.492 22.046 1.00 37.87 389 TRP B O 1
ATOM 7407 N N . PHE B 1 413 ? -22.022 5.778 23.463 1.00 39.45 390 PHE B N 1
ATOM 7408 C CA . PHE B 1 413 ? -22.819 6.519 24.431 1.00 40.54 390 PHE B CA 1
ATOM 7409 C C . PHE B 1 413 ? -22.125 7.773 24.923 1.00 40.76 390 PHE B C 1
ATOM 7410 O O . PHE B 1 413 ? -22.741 8.826 24.981 1.00 40.86 390 PHE B O 1
ATOM 7418 N N . LYS B 1 414 ? -20.846 7.655 25.238 1.00 40.52 391 LYS B N 1
ATOM 7419 C CA . LYS B 1 414 ? -20.015 8.748 25.723 1.00 41.70 391 LYS B CA 1
ATOM 7420 C C . LYS B 1 414 ? -19.887 9.897 24.735 1.00 41.72 391 LYS B C 1
ATOM 7421 O O . LYS B 1 414 ? -19.619 11.021 25.150 1.00 42.69 391 LYS B O 1
ATOM 7427 N N . ASN B 1 415 ? -20.012 9.613 23.442 1.00 40.69 392 ASN B N 1
ATOM 7428 C CA . ASN B 1 415 ? -19.863 10.606 22.393 1.00 39.89 392 ASN B CA 1
ATOM 7429 C C . ASN B 1 415 ? -21.127 10.735 21.547 1.00 40.06 392 ASN B C 1
ATOM 7430 O O . ASN B 1 415 ? -21.033 11.074 20.375 1.00 41.27 392 ASN B O 1
ATOM 7435 N N . SER B 1 416 ? -22.298 10.491 22.125 1.00 38.97 393 SER B N 1
ATOM 7436 C CA . SER B 1 416 ? -23.533 10.482 21.366 1.00 39.20 393 SER B CA 1
ATOM 7437 C C . SER B 1 416 ? -24.384 11.714 21.555 1.00 39.82 393 SER B C 1
ATOM 7438 O O . SER B 1 416 ? -24.466 12.246 22.650 1.00 39.67 393 SER B O 1
ATOM 7441 N N . PRO B 1 417 ? -25.165 12.079 20.522 1.00 40.91 394 PRO B N 1
ATOM 7442 C CA . PRO B 1 417 ? -26.185 13.124 20.705 1.00 41.13 394 PRO B CA 1
ATOM 7443 C C . PRO B 1 417 ? -27.193 12.725 21.797 1.00 41.21 394 PRO B C 1
ATOM 7444 O O . PRO B 1 417 ? -27.705 13.610 22.474 1.00 42.20 394 PRO B O 1
ATOM 7448 N N . LEU B 1 418 ? -27.428 11.411 22.029 1.00 40.81 395 LEU B N 1
ATOM 7449 C CA . LEU B 1 418 ? -28.322 10.955 23.102 1.00 41.22 395 LEU B CA 1
ATOM 7450 C C . LEU B 1 418 ? -27.805 11.438 24.470 1.00 41.88 395 LEU B C 1
ATOM 7451 O O . LEU B 1 418 ? -28.597 11.954 25.267 1.00 41.51 395 LEU B O 1
ATOM 7456 N N . LEU B 1 419 ? -26.488 11.302 24.735 1.00 42.16 396 LEU B N 1
ATOM 7457 C CA . LEU B 1 419 ? -25.926 11.809 25.992 1.00 43.55 396 LEU B CA 1
ATOM 7458 C C . LEU B 1 419 ? -26.026 13.340 26.065 1.00 44.02 396 LEU B C 1
ATOM 7459 O O . LEU B 1 419 ? -26.279 13.866 27.151 1.00 44.29 396 LEU B O 1
ATOM 7464 N N . GLU B 1 420 ? -25.872 14.055 24.936 1.00 44.30 397 GLU B N 1
ATOM 7465 C CA . GLU B 1 420 ? -26.023 15.520 24.917 1.00 45.65 397 GLU B CA 1
ATOM 7466 C C . GLU B 1 420 ? -27.451 15.921 25.264 1.00 46.07 397 GLU B C 1
ATOM 7467 O O . GLU B 1 420 ? -27.640 16.913 25.955 1.00 45.65 397 GLU B O 1
ATOM 7473 N N . ILE B 1 421 ? -28.454 15.162 24.773 1.00 46.90 398 ILE B N 1
ATOM 7474 C CA . ILE B 1 421 ? -29.881 15.373 25.054 1.00 47.48 398 ILE B CA 1
ATOM 7475 C C . ILE B 1 421 ? -30.121 15.123 26.557 1.00 48.51 398 ILE B C 1
ATOM 7476 O O . ILE B 1 421 ? -30.838 15.880 27.204 1.00 48.43 398 ILE B O 1
ATOM 7481 N N . ILE B 1 422 ? -29.525 14.052 27.107 1.00 49.73 399 ILE B N 1
ATOM 7482 C CA . ILE B 1 422 ? -29.637 13.701 28.526 1.00 50.98 399 ILE B CA 1
ATOM 7483 C C . ILE B 1 422 ? -29.028 14.822 29.389 1.00 52.92 399 ILE B C 1
ATOM 7484 O O . ILE B 1 422 ? -29.652 15.239 30.367 1.00 53.62 399 ILE B O 1
ATOM 7489 N N . GLN B 1 423 ? -27.864 15.370 28.983 1.00 53.01 400 GLN B N 1
ATOM 7490 C CA . GLN B 1 423 ? -27.225 16.478 29.696 1.00 54.33 400 GLN B CA 1
ATOM 7491 C C . GLN B 1 423 ? -28.103 17.757 29.671 1.00 55.63 400 GLN B C 1
ATOM 7492 O O . GLN B 1 423 ? -28.195 18.451 30.683 1.00 55.86 400 GLN B O 1
ATOM 7498 N N . GLN B 1 424 ? -28.790 18.026 28.543 1.00 56.16 401 GLN B N 1
ATOM 7499 C CA . GLN B 1 424 ? -29.700 19.167 28.402 1.00 57.03 401 GLN B CA 1
ATOM 7500 C C . GLN B 1 424 ? -30.883 18.997 29.352 1.00 58.03 401 GLN B C 1
ATOM 7501 O O . GLN B 1 424 ? -31.293 19.958 29.986 1.00 58.19 401 GLN B O 1
ATOM 7507 N N . ALA B 1 425 ? -31.422 17.766 29.460 1.00 58.40 402 ALA B N 1
ATOM 7508 C CA . ALA B 1 425 ? -32.526 17.461 30.364 1.00 58.98 402 ALA B CA 1
ATOM 7509 C C . ALA B 1 425 ? -32.088 17.573 31.835 1.00 59.71 402 ALA B C 1
ATOM 7510 O O . ALA B 1 425 ? -32.881 17.990 32.684 1.00 59.33 402 ALA B O 1
ATOM 7512 N N . GLN B 1 426 ? -30.826 17.228 32.138 1.00 60.14 403 GLN B N 1
ATOM 7513 C CA . GLN B 1 426 ? -30.304 17.364 33.492 1.00 61.53 403 GLN B CA 1
ATOM 7514 C C . GLN B 1 426 ? -30.257 18.845 33.887 1.00 63.47 403 GLN B C 1
ATOM 7515 O O . GLN B 1 426 ? -30.654 19.193 35.010 1.00 64.04 403 GLN B O 1
ATOM 7521 N N . LEU B 1 427 ? -29.804 19.722 32.957 1.00 63.96 404 LEU B N 1
ATOM 7522 C CA . LEU B 1 427 ? -29.728 21.163 33.219 1.00 64.84 404 LEU B CA 1
ATOM 7523 C C . LEU B 1 427 ? -31.117 21.762 33.469 1.00 65.22 404 LEU B C 1
ATOM 7524 O O . LEU B 1 427 ? -31.259 22.665 34.290 1.00 65.94 404 LEU B O 1
ATOM 7529 N N . LEU B 1 428 ? -32.145 21.232 32.808 1.00 64.78 405 LEU B N 1
ATOM 7530 C CA . LEU B 1 428 ? -33.517 21.700 33.002 1.00 64.87 405 LEU B CA 1
ATOM 7531 C C . LEU B 1 428 ? -34.244 21.042 34.197 1.00 64.26 405 LEU B C 1
ATOM 7532 O O . LEU B 1 428 ? -35.425 21.301 34.396 1.00 64.84 405 LEU B O 1
ATOM 7537 N N . GLY B 1 429 ? -33.553 20.200 34.969 1.00 63.38 406 GLY B N 1
ATOM 7538 C CA . GLY B 1 429 ? -34.131 19.539 36.137 1.00 62.97 406 GLY B CA 1
ATOM 7539 C C . GLY B 1 429 ? -35.125 18.433 35.832 1.00 62.47 406 GLY B C 1
ATOM 7540 O O . GLY B 1 429 ? -35.966 18.110 36.674 1.00 62.91 406 GLY B O 1
ATOM 7541 N N . PHE B 1 430 ? -35.043 17.836 34.626 1.00 61.27 407 PHE B N 1
ATOM 7542 C CA . PHE B 1 430 ? -35.946 16.756 34.228 1.00 60.31 407 PHE B CA 1
ATOM 7543 C C . PHE B 1 430 ? -35.569 15.466 34.922 1.00 58.00 407 PHE B C 1
ATOM 7544 O O . PHE B 1 430 ? -34.383 15.187 35.110 1.00 58.25 407 PHE B O 1
ATOM 7552 N N . LYS B 1 431 ? -36.568 14.644 35.224 1.00 55.56 408 LYS B N 1
ATOM 7553 C CA . LYS B 1 431 ? -36.374 13.288 35.715 1.00 54.18 408 LYS B CA 1
ATOM 7554 C C . LYS B 1 431 ? -36.100 12.443 34.446 1.00 52.84 408 LYS B C 1
ATOM 7555 O O . LYS B 1 431 ? -36.727 12.680 33.403 1.00 53.44 408 LYS B O 1
ATOM 7561 N N . LEU B 1 432 ? -35.160 11.488 34.514 1.00 50.80 409 LEU B N 1
ATOM 7562 C CA . LEU B 1 432 ? -34.865 10.652 33.354 1.00 49.34 409 LEU B CA 1
ATOM 7563 C C . LEU B 1 432 ? -35.452 9.253 33.518 1.00 47.70 409 LEU B C 1
ATOM 7564 O O . LEU B 1 432 ? -35.276 8.633 34.554 1.00 47.06 409 LEU B O 1
ATOM 7569 N N . ILE B 1 433 ? -36.179 8.779 32.509 1.00 46.66 410 ILE B N 1
ATOM 7570 C CA . ILE B 1 433 ? -36.684 7.428 32.474 1.00 46.49 410 ILE B CA 1
ATOM 7571 C C . ILE B 1 433 ? -35.996 6.787 31.270 1.00 46.07 410 ILE B C 1
ATOM 7572 O O . ILE B 1 433 ? -36.146 7.272 30.154 1.00 46.73 410 ILE B O 1
ATOM 7577 N N . LEU B 1 434 ? -35.165 5.776 31.507 1.00 44.48 411 LEU B N 1
ATOM 7578 C CA . LEU B 1 434 ? -34.423 5.129 30.445 1.00 44.04 411 LEU B CA 1
ATOM 7579 C C . LEU B 1 434 ? -34.846 3.683 30.359 1.00 43.27 411 LEU B C 1
ATOM 7580 O O . LEU B 1 434 ? -34.886 2.980 31.367 1.00 44.17 411 LEU B O 1
ATOM 7585 N N . THR B 1 435 ? -35.237 3.247 29.168 1.00 41.04 412 THR B N 1
ATOM 7586 C CA . THR B 1 435 ? -35.691 1.885 28.955 1.00 39.62 412 THR B CA 1
ATOM 7587 C C . THR B 1 435 ? -35.382 1.437 27.504 1.00 38.92 412 THR B C 1
ATOM 7588 O O . THR B 1 435 ? -34.692 2.141 26.757 1.00 39.16 412 THR B O 1
ATOM 7592 N N . THR B 1 436 ? -35.835 0.239 27.131 1.00 38.12 413 THR B N 1
ATOM 7593 C CA . THR B 1 436 ? -35.679 -0.322 25.803 1.00 37.20 413 THR B CA 1
ATOM 7594 C C . THR B 1 436 ? -36.889 -1.190 25.515 1.00 37.42 413 THR B C 1
ATOM 7595 O O . THR B 1 436 ? -37.727 -1.398 26.394 1.00 37.70 413 THR B O 1
ATOM 7599 N N . ASP B 1 437 ? -37.013 -1.661 24.270 1.00 36.89 414 ASP B N 1
ATOM 7600 C CA . ASP B 1 437 ? -38.102 -2.528 23.871 1.00 37.01 414 ASP B CA 1
ATOM 7601 C C . ASP B 1 437 ? -37.696 -4.014 23.878 1.00 37.19 414 ASP B C 1
ATOM 7602 O O . ASP B 1 437 ? -38.560 -4.873 24.019 1.00 37.96 414 ASP B O 1
ATOM 7607 N N . HIS B 1 438 ? -36.383 -4.321 23.786 1.00 35.69 415 HIS B N 1
ATOM 7608 C CA . HIS B 1 438 ? -35.880 -5.680 23.765 1.00 35.22 415 HIS B CA 1
ATOM 7609 C C . HIS B 1 438 ? -34.358 -5.613 23.623 1.00 36.41 415 HIS B C 1
ATOM 7610 O O . HIS B 1 438 ? -33.831 -4.577 23.283 1.00 37.03 415 HIS B O 1
ATOM 7617 N N . GLY B 1 439 ? -33.673 -6.723 23.866 1.00 36.27 416 GLY B N 1
ATOM 7618 C CA . GLY B 1 439 ? -32.253 -6.842 23.601 1.00 36.66 416 GLY B CA 1
ATOM 7619 C C . GLY B 1 439 ? -32.065 -7.662 22.328 1.00 37.62 416 GLY B C 1
ATOM 7620 O O . GLY B 1 439 ? -32.972 -7.766 21.481 1.00 37.49 416 GLY B O 1
ATOM 7621 N N . THR B 1 440 ? -30.880 -8.261 22.172 1.00 37.87 417 THR B N 1
ATOM 7622 C CA . THR B 1 440 ? -30.561 -9.059 20.987 1.00 38.35 417 THR B CA 1
ATOM 7623 C C . THR B 1 440 ? -29.534 -10.135 21.389 1.00 38.44 417 THR B C 1
ATOM 7624 O O . THR B 1 440 ? -28.851 -9.993 22.399 1.00 39.14 417 THR B O 1
ATOM 7628 N N . ILE B 1 441 ? -29.410 -11.185 20.585 1.00 37.59 418 ILE B N 1
ATOM 7629 C CA . ILE B 1 441 ? -28.506 -12.273 20.870 1.00 37.45 418 ILE B CA 1
ATOM 7630 C C . ILE B 1 441 ? -27.657 -12.656 19.674 1.00 37.36 418 ILE B C 1
ATOM 7631 O O . ILE B 1 441 ? -28.109 -12.618 18.536 1.00 36.06 418 ILE B O 1
ATOM 7636 N N . ASN B 1 442 ? -26.405 -13.032 19.935 1.00 38.94 419 ASN B N 1
ATOM 7637 C CA . ASN B 1 442 ? -25.529 -13.530 18.894 1.00 40.72 419 ASN B CA 1
ATOM 7638 C C . ASN B 1 442 ? -26.006 -14.953 18.604 1.00 41.73 419 ASN B C 1
ATOM 7639 O O . ASN B 1 442 ? -25.956 -15.816 19.481 1.00 42.66 419 ASN B O 1
ATOM 7644 N N . VAL B 1 443 ? -26.522 -15.183 17.399 1.00 41.35 420 VAL B N 1
ATOM 7645 C CA . VAL B 1 443 ? -27.020 -16.492 17.017 1.00 41.94 420 VAL B CA 1
ATOM 7646 C C . VAL B 1 443 ? -25.859 -17.350 16.528 1.00 43.35 420 VAL B C 1
ATOM 7647 O O . VAL B 1 443 ? -24.909 -16.840 15.933 1.00 43.04 420 VAL B O 1
ATOM 7651 N N . LYS B 1 444 ? -25.916 -18.647 16.813 1.00 44.75 421 LYS B N 1
ATOM 7652 C CA . LYS B 1 444 ? -24.833 -19.548 16.446 1.00 47.01 421 LYS B CA 1
ATOM 7653 C C . LYS B 1 444 ? -25.315 -20.793 15.709 1.00 47.77 421 LYS B C 1
ATOM 7654 O O . LYS B 1 444 ? -24.580 -21.317 14.893 1.00 48.08 421 LYS B O 1
ATOM 7660 N N . ASN B 1 445 ? -26.524 -21.287 15.999 1.00 48.30 422 ASN B N 1
ATOM 7661 C CA . ASN B 1 445 ? -26.973 -22.560 15.421 1.00 48.80 422 ASN B CA 1
ATOM 7662 C C . ASN B 1 445 ? -28.177 -22.475 14.498 1.00 49.22 422 ASN B C 1
ATOM 7663 O O . ASN B 1 445 ? -29.229 -21.977 14.886 1.00 48.71 422 ASN B O 1
ATOM 7668 N N . PRO B 1 446 ? -28.061 -23.011 13.270 1.00 49.68 423 PRO B N 1
ATOM 7669 C CA . PRO B 1 446 ? -29.197 -22.942 12.344 1.00 50.43 423 PRO B CA 1
ATOM 7670 C C . PRO B 1 446 ? -30.324 -23.896 12.698 1.00 52.55 423 PRO B C 1
ATOM 7671 O O . PRO B 1 446 ? -30.110 -24.928 13.337 1.00 52.63 423 PRO B O 1
ATOM 7675 N N . SER B 1 447 ? -31.535 -23.536 12.264 1.00 53.72 424 SER B N 1
ATOM 7676 C CA . SER B 1 447 ? -32.738 -24.334 12.441 1.00 55.00 424 SER B CA 1
ATOM 7677 C C . SER B 1 447 ? -33.566 -24.187 11.160 1.00 56.85 424 SER B C 1
ATOM 7678 O O . SER B 1 447 ? -33.910 -23.072 10.785 1.00 56.80 424 SER B O 1
ATOM 7681 N N . LYS B 1 448 ? -33.863 -25.300 10.484 1.00 58.43 425 LYS B N 1
ATOM 7682 C CA . LYS B 1 448 ? -34.620 -25.297 9.228 1.00 60.55 425 LYS B CA 1
ATOM 7683 C C . LYS B 1 448 ? -36.059 -24.852 9.350 1.00 62.52 425 LYS B C 1
ATOM 7684 O O . LYS B 1 448 ? -36.771 -25.285 10.260 1.00 62.76 425 LYS B O 1
ATOM 7690 N N . VAL B 1 449 ? -36.498 -24.036 8.375 1.00 63.85 426 VAL B N 1
ATOM 7691 C CA . VAL B 1 449 ? -37.843 -23.464 8.290 1.00 65.74 426 VAL B CA 1
ATOM 7692 C C . VAL B 1 449 ? -38.275 -23.241 6.803 1.00 68.33 426 VAL B C 1
ATOM 7693 O O . VAL B 1 449 ? -37.420 -23.105 5.932 1.00 68.44 426 VAL B O 1
ATOM 7697 N N . VAL B 1 450 ? -39.595 -23.248 6.513 1.00 70.25 427 VAL B N 1
ATOM 7698 C CA . VAL B 1 450 ? -40.136 -22.956 5.179 1.00 72.76 427 VAL B CA 1
ATOM 7699 C C . VAL B 1 450 ? -41.363 -21.997 5.304 1.00 75.09 427 VAL B C 1
ATOM 7700 O O . VAL B 1 450 ? -41.997 -21.938 6.356 1.00 75.14 427 VAL B O 1
ATOM 7704 N N . GLY B 1 451 ? -41.673 -21.267 4.228 1.00 76.78 428 GLY B N 1
ATOM 7705 C CA . GLY B 1 451 ? -42.799 -20.334 4.177 1.00 78.10 428 GLY B CA 1
ATOM 7706 C C . GLY B 1 451 ? -42.958 -19.642 2.833 1.00 79.06 428 GLY B C 1
ATOM 7707 O O . GLY B 1 451 ? -44.075 -19.457 2.329 1.00 79.59 428 GLY B O 1
ATOM 7708 N N . ASN B 1 458 ? -37.368 -12.104 9.573 1.00 55.46 435 ASN B N 1
ATOM 7709 C CA . ASN B 1 458 ? -36.827 -12.202 10.918 1.00 55.14 435 ASN B CA 1
ATOM 7710 C C . ASN B 1 458 ? -36.261 -13.599 11.139 1.00 54.32 435 ASN B C 1
ATOM 7711 O O . ASN B 1 458 ? -36.845 -14.584 10.692 1.00 54.79 435 ASN B O 1
ATOM 7716 N N . LEU B 1 459 ? -35.093 -13.673 11.760 1.00 52.24 436 LEU B N 1
ATOM 7717 C CA . LEU B 1 459 ? -34.415 -14.941 11.974 1.00 51.06 436 LEU B CA 1
ATOM 7718 C C . LEU B 1 459 ? -34.692 -15.574 13.352 1.00 48.84 436 LEU B C 1
ATOM 7719 O O . LEU B 1 459 ? -34.231 -16.679 13.590 1.00 49.01 436 LEU B O 1
ATOM 7724 N N . ARG B 1 460 ? -35.403 -14.877 14.261 1.00 47.05 437 ARG B N 1
ATOM 7725 C CA . ARG B 1 460 ? -35.716 -15.389 15.608 1.00 45.88 437 ARG B CA 1
ATOM 7726 C C . ARG B 1 460 ? -37.196 -15.662 15.854 1.00 47.09 437 ARG B C 1
ATOM 7727 O O . ARG B 1 460 ? -37.562 -16.208 16.889 1.00 46.90 437 ARG B O 1
ATOM 7735 N N . TYR B 1 461 ? -38.045 -15.244 14.941 1.00 48.37 438 TYR B N 1
ATOM 7736 C CA . TYR B 1 461 ? -39.472 -15.511 14.989 1.00 50.34 438 TYR B CA 1
ATOM 7737 C C . TYR B 1 461 ? -39.991 -15.570 13.547 1.00 52.89 438 TYR B C 1
ATOM 7738 O O . TYR B 1 461 ? -39.482 -14.885 12.653 1.00 51.95 438 TYR B O 1
ATOM 7747 N N . LYS B 1 462 ? -41.047 -16.340 13.347 1.00 55.69 439 LYS B N 1
ATOM 7748 C CA . LYS B 1 462 ? -41.700 -16.416 12.054 1.00 58.93 439 LYS B CA 1
ATOM 7749 C C . LYS B 1 462 ? -43.200 -16.574 12.236 1.00 61.93 439 LYS B C 1
ATOM 7750 O O . LYS B 1 462 ? -43.639 -17.255 13.156 1.00 61.46 439 LYS B O 1
ATOM 7756 N N . THR B 1 463 ? -43.976 -15.853 11.428 1.00 65.06 440 THR B N 1
ATOM 7757 C CA . THR B 1 463 ? -45.429 -15.959 11.398 1.00 68.79 440 THR B CA 1
ATOM 7758 C C . THR B 1 463 ? -45.866 -16.224 9.961 1.00 73.72 440 THR B C 1
ATOM 7759 O O . THR B 1 463 ? -45.335 -15.623 9.020 1.00 74.16 440 THR B O 1
ATOM 7763 N N . GLY B 1 464 ? -46.800 -17.151 9.796 1.00 77.04 441 GLY B N 1
ATOM 7764 C CA . GLY B 1 464 ? -47.308 -17.505 8.482 1.00 80.86 441 GLY B CA 1
ATOM 7765 C C . GLY B 1 464 ? -48.313 -18.630 8.520 1.00 85.27 441 GLY B C 1
ATOM 7766 O O . GLY B 1 464 ? -48.554 -19.223 9.577 1.00 85.13 441 GLY B O 1
ATOM 7767 N N . ARG B 1 465 ? -48.927 -18.898 7.372 1.00 89.23 442 ARG B N 1
ATOM 7768 C CA . ARG B 1 465 ? -49.893 -19.971 7.277 1.00 93.45 442 ARG B CA 1
ATOM 7769 C C . ARG B 1 465 ? -49.142 -21.208 6.856 1.00 96.10 442 ARG B C 1
ATOM 7770 O O . ARG B 1 465 ? -48.623 -21.266 5.740 1.00 97.05 442 ARG B O 1
ATOM 7778 N N . SER B 1 466 ? -49.087 -22.199 7.740 1.00 96.94 443 SER B N 1
ATOM 7779 C CA . SER B 1 466 ? -48.454 -23.493 7.519 1.00 98.14 443 SER B CA 1
ATOM 7780 C C . SER B 1 466 ? -46.936 -23.409 7.433 1.00 97.29 443 SER B C 1
ATOM 7781 O O . SER B 1 466 ? -46.350 -23.455 6.352 1.00 98.03 443 SER B O 1
ATOM 7784 N N . LEU B 1 467 ? -46.314 -23.298 8.593 1.00 95.24 444 LEU B N 1
ATOM 7785 C CA . LEU B 1 467 ? -44.869 -23.228 8.698 1.00 94.13 444 LEU B CA 1
ATOM 7786 C C . LEU B 1 467 ? -44.295 -24.614 8.971 1.00 93.28 444 LEU B C 1
ATOM 7787 O O . LEU B 1 467 ? -44.875 -25.392 9.731 1.00 94.39 444 LEU B O 1
ATOM 7792 N N . THR B 1 468 ? -43.180 -24.936 8.318 1.00 90.94 445 THR B N 1
ATOM 7793 C CA . THR B 1 468 ? -42.453 -26.180 8.539 1.00 88.90 445 THR B CA 1
ATOM 7794 C C . THR B 1 468 ? -41.271 -25.794 9.456 1.00 85.43 445 THR B C 1
ATOM 7795 O O . THR B 1 468 ? -40.605 -24.798 9.180 1.00 85.42 445 THR B O 1
ATOM 7799 N N . TYR B 1 469 ? -41.036 -26.528 10.556 1.00 82.24 446 TYR B N 1
ATOM 7800 C CA . TYR B 1 469 ? -39.978 -26.156 11.504 1.00 79.80 446 TYR B CA 1
ATOM 7801 C C . TYR B 1 469 ? -39.508 -27.333 12.377 1.00 78.08 446 TYR B C 1
ATOM 7802 O O . TYR B 1 469 ? -40.135 -28.397 12.385 1.00 77.65 446 TYR B O 1
ATOM 7811 N N . GLU B 1 470 ? -38.416 -27.115 13.149 1.00 76.77 447 GLU B N 1
ATOM 7812 C CA . GLU B 1 470 ? -37.908 -28.100 14.093 1.00 75.85 447 GLU B CA 1
ATOM 7813 C C . GLU B 1 470 ? -38.547 -27.764 15.431 1.00 73.70 447 GLU B C 1
ATOM 7814 O O . GLU B 1 470 ? -38.236 -26.735 16.026 1.00 73.14 447 GLU B O 1
ATOM 7820 N N . GLN B 1 471 ? -39.493 -28.604 15.873 1.00 72.23 448 GLN B N 1
ATOM 7821 C CA . GLN B 1 471 ? -40.276 -28.441 17.105 1.00 70.98 448 GLN B CA 1
ATOM 7822 C C . GLN B 1 471 ? -39.443 -28.225 18.368 1.00 68.40 448 GLN B C 1
ATOM 7823 O O . GLN B 1 471 ? -39.830 -27.458 19.242 1.00 68.23 448 GLN B O 1
ATOM 7829 N N . LYS B 1 472 ? -38.328 -28.931 18.479 1.00 66.70 449 LYS B N 1
ATOM 7830 C CA . LYS B 1 472 ? -37.451 -28.846 19.643 1.00 65.88 449 LYS B CA 1
ATOM 7831 C C . LYS B 1 472 ? -36.760 -27.491 19.780 1.00 64.05 449 LYS B C 1
ATOM 7832 O O . LYS B 1 472 ? -36.396 -27.094 20.883 1.00 64.02 449 LYS B O 1
ATOM 7838 N N . ASP B 1 473 ? -36.546 -26.799 18.662 1.00 62.38 450 ASP B N 1
ATOM 7839 C CA . ASP B 1 473 ? -35.825 -25.532 18.631 1.00 60.94 450 ASP B CA 1
ATOM 7840 C C . ASP B 1 473 ? -36.681 -24.294 18.854 1.00 58.70 450 ASP B C 1
ATOM 7841 O O . ASP B 1 473 ? -36.127 -23.217 19.067 1.00 57.97 450 ASP B O 1
ATOM 7846 N N . VAL B 1 474 ? -38.013 -24.415 18.748 1.00 57.40 451 VAL B N 1
ATOM 7847 C CA . VAL B 1 474 ? -38.882 -23.236 18.857 1.00 56.73 451 VAL B CA 1
ATOM 7848 C C . VAL B 1 474 ? -40.043 -23.388 19.833 1.00 56.78 451 VAL B C 1
ATOM 7849 O O . VAL B 1 474 ? -40.513 -24.499 20.082 1.00 56.59 451 VAL B O 1
ATOM 7853 N N . TYR B 1 475 ? -40.535 -22.250 20.343 1.00 56.69 452 TYR B N 1
ATOM 7854 C CA . TYR B 1 475 ? -41.746 -22.175 21.142 1.00 57.23 452 TYR B CA 1
ATOM 7855 C C . TYR B 1 475 ? -42.837 -21.928 20.081 1.00 58.57 452 TYR B C 1
ATOM 7856 O O . TYR B 1 475 ? -42.785 -20.949 19.341 1.00 58.36 452 TYR B O 1
ATOM 7865 N N . VAL B 1 476 ? -43.766 -22.870 19.958 1.00 59.82 453 VAL B N 1
ATOM 7866 C CA . VAL B 1 476 ? -44.822 -22.830 18.967 1.00 61.64 453 VAL B CA 1
ATOM 7867 C C . VAL B 1 476 ? -46.147 -22.433 19.571 1.00 63.13 453 VAL B C 1
ATOM 7868 O O . VAL B 1 476 ? -46.617 -23.053 20.534 1.00 63.09 453 VAL B O 1
ATOM 7872 N N . VAL B 1 477 ? -46.769 -21.421 18.968 1.00 64.06 454 VAL B N 1
ATOM 7873 C CA . VAL B 1 477 ? -48.088 -20.943 19.350 1.00 65.09 454 VAL B CA 1
ATOM 7874 C C . VAL B 1 477 ? -49.030 -21.121 18.143 1.00 66.22 454 VAL B C 1
ATOM 7875 O O . VAL B 1 477 ? -48.992 -20.313 17.218 1.00 66.03 454 VAL B O 1
ATOM 7879 N N . LYS B 1 478 ? -49.850 -22.190 18.133 1.00 67.20 455 LYS B N 1
ATOM 7880 C CA . LYS B 1 478 ? -50.759 -22.437 17.010 1.00 68.71 455 LYS B CA 1
ATOM 7881 C C . LYS B 1 478 ? -52.028 -21.562 17.043 1.00 69.27 455 LYS B C 1
ATOM 7882 O O . LYS B 1 478 ? -52.751 -21.499 16.050 1.00 69.93 455 LYS B O 1
ATOM 7888 N N . GLU B 1 479 ? -52.303 -20.893 18.171 1.00 69.07 456 GLU B N 1
ATOM 7889 C CA . GLU B 1 479 ? -53.427 -19.971 18.296 1.00 69.55 456 GLU B CA 1
ATOM 7890 C C . GLU B 1 479 ? -52.830 -18.664 18.788 1.00 68.89 456 GLU B C 1
ATOM 7891 O O . GLU B 1 479 ? -52.755 -18.440 19.998 1.00 68.71 456 GLU B O 1
ATOM 7897 N N . PRO B 1 480 ? -52.346 -17.810 17.862 1.00 68.51 457 PRO B N 1
ATOM 7898 C CA . PRO B 1 480 ? -51.662 -16.573 18.279 1.00 68.15 457 PRO B CA 1
ATOM 7899 C C . PRO B 1 480 ? -52.494 -15.595 19.112 1.00 67.43 457 PRO B C 1
ATOM 7900 O O . PRO B 1 480 ? -51.912 -14.894 19.946 1.00 67.28 457 PRO B O 1
ATOM 7904 N N . LYS B 1 481 ? -53.836 -15.578 18.939 1.00 66.90 458 LYS B N 1
ATOM 7905 C CA . LYS B 1 481 ? -54.734 -14.717 19.723 1.00 66.65 458 LYS B CA 1
ATOM 7906 C C . LYS B 1 481 ? -54.689 -15.029 21.228 1.00 65.42 458 LYS B C 1
ATOM 7907 O O . LYS B 1 481 ? -54.942 -14.143 22.040 1.00 65.80 458 LYS B O 1
ATOM 7913 N N . THR B 1 482 ? -54.321 -16.263 21.602 1.00 64.11 459 THR B N 1
ATOM 7914 C CA . THR B 1 482 ? -54.179 -16.634 23.012 1.00 63.41 459 THR B CA 1
ATOM 7915 C C . THR B 1 482 ? -53.015 -15.879 23.688 1.00 60.80 459 THR B C 1
ATOM 7916 O O . THR B 1 482 ? -53.035 -15.707 24.903 1.00 60.89 459 THR B O 1
ATOM 7920 N N . ILE B 1 483 ? -52.028 -15.411 22.910 1.00 58.77 460 ILE B N 1
ATOM 7921 C CA . ILE B 1 483 ? -50.926 -14.636 23.459 1.00 57.59 460 ILE B CA 1
ATOM 7922 C C . ILE B 1 483 ? -50.906 -13.208 22.915 1.00 57.25 460 ILE B C 1
ATOM 7923 O O . ILE B 1 483 ? -49.833 -12.644 22.717 1.00 56.94 460 ILE B O 1
ATOM 7928 N N . GLY B 1 484 ? -52.089 -12.642 22.704 1.00 57.46 461 GLY B N 1
ATOM 7929 C CA . GLY B 1 484 ? -52.292 -11.281 22.231 1.00 58.61 461 GLY B CA 1
ATOM 7930 C C . GLY B 1 484 ? -51.667 -10.945 20.896 1.00 59.70 461 GLY B C 1
ATOM 7931 O O . GLY B 1 484 ? -51.253 -9.809 20.684 1.00 59.58 461 GLY B O 1
ATOM 7932 N N . LEU B 1 485 ? -51.618 -11.909 19.973 1.00 61.09 462 LEU B N 1
ATOM 7933 C CA . LEU B 1 485 ? -51.015 -11.681 18.655 1.00 62.89 462 LEU B CA 1
ATOM 7934 C C . LEU B 1 485 ? -52.025 -11.853 17.533 1.00 66.61 462 LEU B C 1
ATOM 7935 O O . LEU B 1 485 ? -52.941 -12.659 17.667 1.00 66.53 462 LEU B O 1
ATOM 7940 N N . PRO B 1 486 ? -51.846 -11.185 16.373 1.00 69.78 463 PRO B N 1
ATOM 7941 C CA . PRO B 1 486 ? -52.810 -11.372 15.273 1.00 72.88 463 PRO B CA 1
ATOM 7942 C C . PRO B 1 486 ? -52.679 -12.693 14.507 1.00 77.19 463 PRO B C 1
ATOM 7943 O O . PRO B 1 486 ? -51.624 -13.330 14.513 1.00 76.60 463 PRO B O 1
ATOM 7947 N N . ALA B 1 487 ? -53.774 -13.104 13.847 1.00 81.19 464 ALA B N 1
ATOM 7948 C CA . ALA B 1 487 ? -53.835 -14.327 13.045 1.00 85.70 464 ALA B CA 1
ATOM 7949 C C . ALA B 1 487 ? -54.917 -14.250 11.969 1.00 91.00 464 ALA B C 1
ATOM 7950 O O . ALA B 1 487 ? -55.931 -13.577 12.159 1.00 91.59 464 ALA B O 1
ATOM 7952 N N . ILE B 1 488 ? -54.716 -14.952 10.839 1.00 94.79 465 ILE B N 1
ATOM 7953 C CA . ILE B 1 488 ? -55.694 -15.019 9.745 1.00 98.79 465 ILE B CA 1
ATOM 7954 C C . ILE B 1 488 ? -56.200 -16.461 9.678 1.00 102.35 465 ILE B C 1
ATOM 7955 O O . ILE B 1 488 ? -55.523 -17.305 9.089 1.00 103.61 465 ILE B O 1
ATOM 7960 N N . ASN B 1 489 ? -57.353 -16.763 10.299 1.00 103.70 466 ASN B N 1
ATOM 7961 C CA . ASN B 1 489 ? -57.895 -18.128 10.379 1.00 105.33 466 ASN B CA 1
ATOM 7962 C C . ASN B 1 489 ? -56.945 -19.071 11.180 1.00 105.91 466 ASN B C 1
ATOM 7963 O O . ASN B 1 489 ? -55.771 -18.743 11.416 1.00 106.14 466 ASN B O 1
ATOM 7968 N N . MET B 1 490 ? -57.471 -20.222 11.633 1.00 105.81 467 MET B N 1
ATOM 7969 C CA . MET B 1 490 ? -56.727 -21.194 12.443 1.00 105.54 467 MET B CA 1
ATOM 7970 C C . MET B 1 490 ? -55.469 -21.763 11.787 1.00 103.28 467 MET B C 1
ATOM 7971 O O . MET B 1 490 ? -54.718 -22.479 12.447 1.00 103.45 467 MET B O 1
ATOM 7976 N N . SER B 1 491 ? -55.230 -21.446 10.508 1.00 101.12 468 SER B N 1
ATOM 7977 C CA . SER B 1 491 ? -54.052 -21.929 9.796 1.00 99.38 468 SER B CA 1
ATOM 7978 C C . SER B 1 491 ? -52.763 -21.223 10.214 1.00 95.73 468 SER B C 1
ATOM 7979 O O . SER B 1 491 ? -51.732 -21.888 10.344 1.00 96.48 468 SER B O 1
ATOM 7982 N N . SER B 1 492 ? -52.794 -19.894 10.420 1.00 91.84 469 SER B N 1
ATOM 7983 C CA . SER B 1 492 ? -51.559 -19.169 10.779 1.00 88.19 469 SER B CA 1
ATOM 7984 C C . SER B 1 492 ? -51.082 -19.344 12.235 1.00 82.81 469 SER B C 1
ATOM 7985 O O . SER B 1 492 ? -51.874 -19.349 13.176 1.00 82.65 469 SER B O 1
ATOM 7988 N N . SER B 1 493 ? -49.762 -19.465 12.407 1.00 78.08 470 SER B N 1
ATOM 7989 C CA . SER B 1 493 ? -49.172 -19.634 13.727 1.00 74.06 470 SER B CA 1
ATOM 7990 C C . SER B 1 493 ? -47.882 -18.813 13.879 1.00 69.55 470 SER B C 1
ATOM 7991 O O . SER B 1 493 ? -47.353 -18.298 12.894 1.00 69.51 470 SER B O 1
ATOM 7994 N N . PHE B 1 494 ? -47.364 -18.709 15.111 1.00 65.68 471 PHE B N 1
ATOM 7995 C CA . PHE B 1 494 ? -46.101 -18.031 15.364 1.00 62.43 471 PHE B CA 1
ATOM 7996 C C . PHE B 1 494 ? -45.129 -19.037 15.984 1.00 59.99 471 PHE B C 1
ATOM 7997 O O . PHE B 1 494 ? -45.519 -19.849 16.830 1.00 60.12 471 PHE B O 1
ATOM 8005 N N . ILE B 1 495 ? -43.865 -18.970 15.584 1.00 57.38 472 ILE B N 1
ATOM 8006 C CA . ILE B 1 495 ? -42.797 -19.777 16.166 1.00 55.86 472 ILE B CA 1
ATOM 8007 C C . ILE B 1 495 ? -41.718 -18.797 16.671 1.00 53.72 472 ILE B C 1
ATOM 8008 O O . ILE B 1 495 ? -41.471 -17.761 16.052 1.00 53.40 472 ILE B O 1
ATOM 8013 N N . PHE B 1 496 ? -41.141 -19.083 17.836 1.00 51.70 473 PHE B N 1
ATOM 8014 C CA . PHE B 1 496 ? -40.140 -18.209 18.442 1.00 49.99 473 PHE B CA 1
ATOM 8015 C C . PHE B 1 496 ? -38.916 -19.039 18.746 1.00 48.86 473 PHE B C 1
ATOM 8016 O O . PHE B 1 496 ? -38.988 -19.977 19.535 1.00 48.85 473 PHE B O 1
ATOM 8024 N N . ALA B 1 497 ? -37.792 -18.704 18.128 1.00 47.52 474 ALA B N 1
ATOM 8025 C CA . ALA B 1 497 ? -36.544 -19.420 18.358 1.00 46.23 474 ALA B CA 1
ATOM 8026 C C . ALA B 1 497 ? -36.099 -19.304 19.797 1.00 44.87 474 ALA B C 1
ATOM 8027 O O . ALA B 1 497 ? -36.227 -18.255 20.413 1.00 44.55 474 ALA B O 1
ATOM 8029 N N . LYS B 1 498 ? -35.600 -20.391 20.343 1.00 44.47 475 LYS B N 1
ATOM 8030 C CA . LYS B 1 498 ? -35.062 -20.415 21.698 1.00 44.37 475 LYS B CA 1
ATOM 8031 C C . LYS B 1 498 ? -33.522 -20.510 21.569 1.00 44.93 475 LYS B C 1
ATOM 8032 O O . LYS B 1 498 ? -33.004 -20.503 20.452 1.00 44.58 475 LYS B O 1
ATOM 8038 N N . ASN B 1 499 ? -32.795 -20.533 22.694 1.00 45.30 476 ASN B N 1
ATOM 8039 C CA . ASN B 1 499 ? -31.338 -20.664 22.727 1.00 45.76 476 ASN B CA 1
ATOM 8040 C C . ASN B 1 499 ? -30.650 -19.625 21.787 1.00 45.31 476 ASN B C 1
ATOM 8041 O O . ASN B 1 499 ? -31.061 -18.464 21.757 1.00 45.08 476 ASN B O 1
ATOM 8046 N N . ASP B 1 500 ? -29.642 -20.039 21.026 1.00 44.56 477 ASP B N 1
ATOM 8047 C CA . ASP B 1 500 ? -28.982 -19.175 20.068 1.00 44.58 477 ASP B CA 1
ATOM 8048 C C . ASP B 1 500 ? -29.307 -19.613 18.625 1.00 45.36 477 ASP B C 1
ATOM 8049 O O . ASP B 1 500 ? -28.483 -19.449 17.723 1.00 45.73 477 ASP B O 1
ATOM 8054 N N . PHE B 1 501 ? -30.491 -20.194 18.412 1.00 45.76 478 PHE B N 1
ATOM 8055 C CA . PHE B 1 501 ? -30.904 -20.647 17.104 1.00 46.53 478 PHE B CA 1
ATOM 8056 C C . PHE B 1 501 ? -31.273 -19.494 16.198 1.00 47.50 478 PHE B C 1
ATOM 8057 O O . PHE B 1 501 ? -31.751 -18.454 16.650 1.00 47.62 478 PHE B O 1
ATOM 8065 N N . PHE B 1 502 ? -31.103 -19.711 14.899 1.00 47.95 479 PHE B N 1
ATOM 8066 C CA . PHE B 1 502 ? -31.541 -18.778 13.869 1.00 48.69 479 PHE B CA 1
ATOM 8067 C C . PHE B 1 502 ? -32.277 -19.594 12.804 1.00 50.60 479 PHE B C 1
ATOM 8068 O O . PHE B 1 502 ? -31.803 -20.649 12.390 1.00 51.14 479 PHE B O 1
ATOM 8076 N N . LEU B 1 503 ? -33.486 -19.165 12.470 1.00 51.66 480 LEU B N 1
ATOM 8077 C CA . LEU B 1 503 ? -34.385 -19.817 11.525 1.00 53.14 480 LEU B CA 1
ATOM 8078 C C . LEU B 1 503 ? -33.914 -19.547 10.109 1.00 55.80 480 LEU B C 1
ATOM 8079 O O . LEU B 1 503 ? -34.094 -18.438 9.607 1.00 56.27 480 LEU B O 1
ATOM 8084 N N . ALA B 1 504 ? -33.314 -20.566 9.459 1.00 57.61 481 ALA B N 1
ATOM 8085 C CA . ALA B 1 504 ? -32.788 -20.470 8.099 1.00 59.71 481 ALA B CA 1
ATOM 8086 C C . ALA B 1 504 ? -33.680 -21.207 7.101 1.00 62.65 481 ALA B C 1
ATOM 8087 O O . ALA B 1 504 ? -34.011 -22.377 7.308 1.00 62.67 481 ALA B O 1
ATOM 8089 N N . TYR B 1 505 ? -34.104 -20.508 6.038 1.00 64.80 482 TYR B N 1
ATOM 8090 C CA . TYR B 1 505 ? -34.964 -21.091 5.003 1.00 67.02 482 TYR B CA 1
ATOM 8091 C C . TYR B 1 505 ? -34.280 -22.270 4.330 1.00 67.00 482 TYR B C 1
ATOM 8092 O O . TYR B 1 505 ? -33.107 -22.155 3.967 1.00 66.84 482 TYR B O 1
ATOM 8101 N N . VAL B 1 506 ? -35.018 -23.403 4.188 1.00 67.22 483 VAL B N 1
ATOM 8102 C CA . VAL B 1 506 ? -34.594 -24.668 3.565 1.00 67.91 483 VAL B CA 1
ATOM 8103 C C . VAL B 1 506 ? -34.088 -24.459 2.130 1.00 68.90 483 VAL B C 1
ATOM 8104 O O . VAL B 1 506 ? -33.089 -25.071 1.735 1.00 69.06 483 VAL B O 1
ATOM 8108 N N . ASN B 1 507 ? -34.801 -23.614 1.351 1.00 69.46 484 ASN B N 1
ATOM 8109 C CA . ASN B 1 507 ? -34.489 -23.279 -0.042 1.00 70.56 484 ASN B CA 1
ATOM 8110 C C . ASN B 1 507 ? -33.035 -22.792 -0.218 1.00 69.39 484 ASN B C 1
ATOM 8111 O O . ASN B 1 507 ? -32.329 -23.261 -1.106 1.00 69.67 484 ASN B O 1
ATOM 8116 N N . ASN B 1 508 ? -32.613 -21.832 0.603 1.00 67.83 485 ASN B N 1
ATOM 8117 C CA . ASN B 1 508 ? -31.294 -21.220 0.496 1.00 67.03 485 ASN B CA 1
ATOM 8118 C C . ASN B 1 508 ? -30.522 -21.394 1.800 1.00 66.12 485 ASN B C 1
ATOM 8119 O O . ASN B 1 508 ? -29.933 -20.462 2.337 1.00 65.66 485 ASN B O 1
ATOM 8124 N N . TYR B 1 509 ? -30.517 -22.614 2.285 1.00 65.29 486 TYR B N 1
ATOM 8125 C CA . TYR B 1 509 ? -29.981 -22.970 3.576 1.00 64.21 486 TYR B CA 1
ATOM 8126 C C . TYR B 1 509 ? -28.497 -22.661 3.781 1.00 63.24 486 TYR B C 1
ATOM 8127 O O . TYR B 1 509 ? -28.188 -21.911 4.701 1.00 63.10 486 TYR B O 1
ATOM 8136 N N . ASN B 1 510 ? -27.591 -23.211 2.956 1.00 62.58 487 ASN B N 1
ATOM 8137 C CA . ASN B 1 510 ? -26.152 -22.999 3.115 1.00 62.81 487 ASN B CA 1
ATOM 8138 C C . ASN B 1 510 ? -25.726 -21.527 3.049 1.00 62.02 487 ASN B C 1
ATOM 8139 O O . ASN B 1 510 ? -24.830 -21.127 3.791 1.00 61.89 487 ASN B O 1
ATOM 8144 N N . HIS B 1 511 ? -26.399 -20.714 2.221 1.00 61.32 488 HIS B N 1
ATOM 8145 C CA . HIS B 1 511 ? -26.094 -19.286 2.149 1.00 60.76 488 HIS B CA 1
ATOM 8146 C C . HIS B 1 511 ? -26.600 -18.538 3.397 1.00 59.18 488 HIS B C 1
ATOM 8147 O O . HIS B 1 511 ? -25.922 -17.629 3.877 1.00 58.75 488 HIS B O 1
ATOM 8154 N N . TYR B 1 512 ? -27.788 -18.914 3.918 1.00 57.96 489 TYR B N 1
ATOM 8155 C CA . TYR B 1 512 ? -28.319 -18.288 5.127 1.00 57.66 489 TYR B CA 1
ATOM 8156 C C . TYR B 1 512 ? -27.434 -18.642 6.318 1.00 56.58 489 TYR B C 1
ATOM 8157 O O . TYR B 1 512 ? -27.154 -17.778 7.138 1.00 56.62 489 TYR B O 1
ATOM 8166 N N . VAL B 1 513 ? -26.986 -19.906 6.410 1.00 55.81 490 VAL B N 1
ATOM 8167 C CA . VAL B 1 513 ? -26.133 -20.359 7.515 1.00 54.62 490 VAL B CA 1
ATOM 8168 C C . VAL B 1 513 ? -24.808 -19.606 7.515 1.00 54.68 490 VAL B C 1
ATOM 8169 O O . VAL B 1 513 ? -24.417 -19.040 8.532 1.00 55.19 490 VAL B O 1
ATOM 8173 N N . SER B 1 514 ? -24.149 -19.566 6.368 1.00 54.04 491 SER B N 1
ATOM 8174 C CA . SER B 1 514 ? -22.860 -18.917 6.222 1.00 54.49 491 SER B CA 1
ATOM 8175 C C . SER B 1 514 ? -22.908 -17.414 6.529 1.00 53.47 491 SER B C 1
ATOM 8176 O O . SER B 1 514 ? -22.022 -16.882 7.197 1.00 54.16 491 SER B O 1
ATOM 8179 N N . TYR B 1 515 ? -23.955 -16.742 6.064 1.00 51.55 492 TYR B N 1
ATOM 8180 C CA . TYR B 1 515 ? -24.101 -15.312 6.230 1.00 50.14 492 TYR B CA 1
ATOM 8181 C C . TYR B 1 515 ? -24.594 -14.850 7.627 1.00 49.37 492 TYR B C 1
ATOM 8182 O O . TYR B 1 515 ? -24.134 -13.823 8.143 1.00 49.70 492 TYR B O 1
ATOM 8191 N N . TYR B 1 516 ? -25.555 -15.562 8.208 1.00 48.06 493 TYR B N 1
ATOM 8192 C CA . TYR B 1 516 ? -26.165 -15.140 9.460 1.00 47.32 493 TYR B CA 1
ATOM 8193 C C . TYR B 1 516 ? -25.621 -15.795 10.709 1.00 46.73 493 TYR B C 1
ATOM 8194 O O . TYR B 1 516 ? -26.013 -15.400 11.794 1.00 46.04 493 TYR B O 1
ATOM 8203 N N . LYS B 1 517 ? -24.703 -16.765 10.586 1.00 46.89 494 LYS B N 1
ATOM 8204 C CA . LYS B 1 517 ? -24.084 -17.372 11.758 1.00 47.43 494 LYS B CA 1
ATOM 8205 C C . LYS B 1 517 ? -23.208 -16.311 12.408 1.00 45.78 494 LYS B C 1
ATOM 8206 O O . LYS B 1 517 ? -22.563 -15.531 11.699 1.00 46.18 494 LYS B O 1
ATOM 8212 N N . ASN B 1 518 ? -23.257 -16.227 13.732 1.00 44.18 495 ASN B N 1
ATOM 8213 C CA . ASN B 1 518 ? -22.489 -15.247 14.509 1.00 43.19 495 ASN B CA 1
ATOM 8214 C C . ASN B 1 518 ? -22.917 -13.815 14.234 1.00 41.21 495 ASN B C 1
ATOM 8215 O O . ASN B 1 518 ? -22.065 -12.938 14.147 1.00 40.77 495 ASN B O 1
ATOM 8220 N N . THR B 1 519 ? -24.247 -13.574 14.137 1.00 39.83 496 THR B N 1
ATOM 8221 C CA . THR B 1 5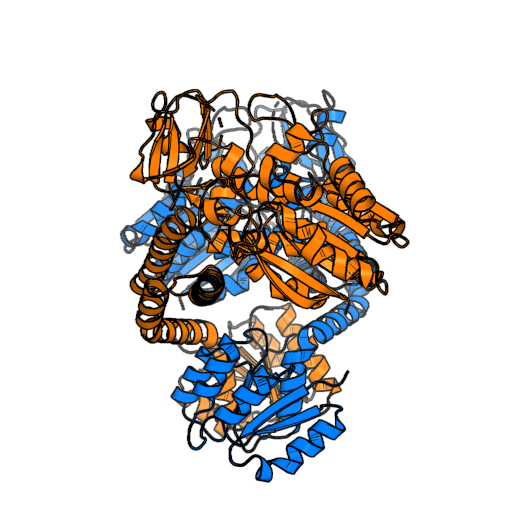19 ? -24.802 -12.232 13.978 1.00 39.90 496 THR B CA 1
ATOM 8222 C C . THR B 1 519 ? -25.792 -11.916 15.095 1.00 40.47 496 THR B C 1
ATOM 8223 O O . THR B 1 519 ? -26.271 -12.840 15.745 1.00 41.79 496 THR B O 1
ATOM 8227 N N . TYR B 1 520 ? -26.068 -10.620 15.352 1.00 39.30 497 TYR B N 1
ATOM 8228 C CA . TYR B 1 520 ? -27.030 -10.256 16.374 1.00 38.89 497 TYR B CA 1
ATOM 8229 C C . TYR B 1 520 ? -28.399 -10.287 15.794 1.00 40.35 497 TYR B C 1
ATOM 8230 O O . TYR B 1 520 ? -28.670 -9.565 14.829 1.00 42.23 497 TYR B O 1
ATOM 8239 N N . GLN B 1 521 ? -29.272 -11.121 16.357 1.00 38.81 498 GLN B N 1
ATOM 8240 C CA . GLN B 1 521 ? -30.651 -11.203 15.907 1.00 38.94 498 GLN B CA 1
ATOM 8241 C C . GLN B 1 521 ? -31.589 -11.193 17.125 1.00 38.91 498 GLN B C 1
ATOM 8242 O O . GLN B 1 521 ? -31.245 -11.700 18.181 1.00 38.52 498 GLN B O 1
ATOM 8248 N N . HIS B 1 522 ? -32.760 -10.597 16.978 1.00 39.26 499 HIS B N 1
ATOM 8249 C CA . HIS B 1 522 ? -33.756 -10.554 18.037 1.00 38.84 499 HIS B CA 1
ATOM 8250 C C . HIS B 1 522 ? -35.130 -10.950 17.457 1.00 39.73 499 HIS B C 1
ATOM 8251 O O . HIS B 1 522 ? -35.321 -10.946 16.250 1.00 39.94 499 HIS B O 1
ATOM 8258 N N . GLY B 1 523 ? -36.052 -11.329 18.332 1.00 39.75 500 GLY B N 1
ATOM 8259 C CA . GLY B 1 523 ? -37.378 -11.790 17.947 1.00 40.53 500 GLY B CA 1
ATOM 8260 C C . GLY B 1 523 ? -37.841 -12.980 18.770 1.00 41.42 500 GLY B C 1
ATOM 8261 O O . GLY B 1 523 ? -39.042 -13.147 18.975 1.00 42.09 500 GLY B O 1
ATOM 8262 N N . GLY B 1 524 ? -36.893 -13.752 19.319 1.00 41.35 501 GLY B N 1
ATOM 8263 C CA . GLY B 1 524 ? -37.169 -14.961 20.084 1.00 42.09 501 GLY B CA 1
ATOM 8264 C C . GLY B 1 524 ? -36.980 -14.908 21.596 1.00 42.50 501 GLY B C 1
ATOM 8265 O O . GLY B 1 524 ? -37.132 -13.868 22.235 1.00 42.48 501 GLY B O 1
ATOM 8266 N N . ILE B 1 525 ? -36.648 -16.054 22.180 1.00 41.93 502 ILE B N 1
ATOM 8267 C CA . ILE B 1 525 ? -36.506 -16.187 23.623 1.00 40.99 502 ILE B CA 1
ATOM 8268 C C . ILE B 1 525 ? -35.072 -16.353 24.096 1.00 40.78 502 ILE B C 1
ATOM 8269 O O . ILE B 1 525 ? -34.393 -17.318 23.753 1.00 41.43 502 ILE B O 1
ATOM 8274 N N . SER B 1 526 ? -34.647 -15.432 24.938 1.00 39.68 503 SER B N 1
ATOM 8275 C CA . SER B 1 526 ? -33.360 -15.453 25.632 1.00 39.22 503 SER B CA 1
ATOM 8276 C C . SER B 1 526 ? -33.379 -14.378 26.705 1.00 40.09 503 SER B C 1
ATOM 8277 O O . SER B 1 526 ? -34.205 -13.467 26.663 1.00 39.46 503 SER B O 1
ATOM 8280 N N . LEU B 1 527 ? -32.463 -14.473 27.673 1.00 41.31 504 LEU B N 1
ATOM 8281 C CA . LEU B 1 527 ? -32.296 -13.488 28.733 1.00 42.17 504 LEU B CA 1
ATOM 8282 C C . LEU B 1 527 ? -31.903 -12.156 28.089 1.00 41.86 504 LEU B C 1
ATOM 8283 O O . LEU B 1 527 ? -32.543 -11.149 28.378 1.00 41.93 504 LEU B O 1
ATOM 8288 N N . GLU B 1 528 ? -30.964 -12.190 27.106 1.00 41.08 505 GLU B N 1
ATOM 8289 C CA . GLU B 1 528 ? -30.496 -11.036 26.321 1.00 41.04 505 GLU B CA 1
ATOM 8290 C C . GLU B 1 528 ? -31.630 -10.305 25.607 1.00 40.58 505 GLU B C 1
ATOM 8291 O O . GLU B 1 528 ? -31.690 -9.086 25.679 1.00 41.51 505 GLU B O 1
ATOM 8297 N N . GLU B 1 529 ? -32.511 -11.035 24.946 1.00 39.43 506 GLU B N 1
ATOM 8298 C CA . GLU B 1 529 ? -33.631 -10.448 24.243 1.00 40.25 506 GLU B CA 1
ATOM 8299 C C . GLU B 1 529 ? -34.757 -9.977 25.150 1.00 41.07 506 GLU B C 1
ATOM 8300 O O . GLU B 1 529 ? -35.274 -8.887 24.938 1.00 41.23 506 GLU B O 1
ATOM 8306 N N . MET B 1 530 ? -35.149 -10.789 26.136 1.00 41.61 507 MET B N 1
ATOM 8307 C CA . MET B 1 530 ? -36.362 -10.561 26.897 1.00 41.72 507 MET B CA 1
ATOM 8308 C C . MET B 1 530 ? -36.236 -9.783 28.206 1.00 41.77 507 MET B C 1
ATOM 8309 O O . MET B 1 530 ? -37.137 -8.984 28.477 1.00 42.43 507 MET B O 1
ATOM 8314 N N . ILE B 1 531 ? -35.224 -10.045 29.053 1.00 41.21 508 ILE B N 1
ATOM 8315 C CA . ILE B 1 531 ? -35.127 -9.326 30.340 1.00 41.15 508 ILE B CA 1
ATOM 8316 C C . ILE B 1 531 ? -34.362 -8.029 30.138 1.00 41.16 508 ILE B C 1
ATOM 8317 O O . ILE B 1 531 ? -33.178 -8.022 29.794 1.00 41.07 508 ILE B O 1
ATOM 8322 N N . ILE B 1 532 ? -35.091 -6.920 30.255 1.00 40.59 509 ILE B N 1
ATOM 8323 C CA . ILE B 1 532 ? -34.566 -5.611 29.897 1.00 40.04 509 ILE B CA 1
ATOM 8324 C C . ILE B 1 532 ? -34.771 -4.569 30.966 1.00 39.39 509 ILE B C 1
ATOM 8325 O O . ILE B 1 532 ? -35.715 -4.645 31.758 1.00 39.94 509 ILE B O 1
ATOM 8330 N N . PRO B 1 533 ? -33.892 -3.557 31.000 1.00 38.91 510 PRO B N 1
ATOM 8331 C CA . PRO B 1 533 ? -34.008 -2.543 32.044 1.00 39.31 510 PRO B CA 1
ATOM 8332 C C . PRO B 1 533 ? -35.077 -1.476 31.866 1.00 40.43 510 PRO B C 1
ATOM 8333 O O . PRO B 1 533 ? -35.390 -1.054 30.754 1.00 40.28 510 PRO B O 1
ATOM 8337 N N . PHE B 1 534 ? -35.638 -1.043 32.994 1.00 41.21 511 PHE B N 1
ATOM 8338 C CA . PHE B 1 534 ? -36.495 0.122 33.139 1.00 42.18 511 PHE B CA 1
ATOM 8339 C C . PHE B 1 534 ? -35.830 0.863 34.287 1.00 43.38 511 PHE B C 1
ATOM 8340 O O . PHE B 1 534 ? -35.658 0.318 35.378 1.00 43.51 511 PHE B O 1
ATOM 8348 N N . LEU B 1 535 ? -35.373 2.075 34.022 1.00 44.23 512 LEU B N 1
ATOM 8349 C CA . LEU B 1 535 ? -34.566 2.850 34.958 1.00 44.69 512 LEU B CA 1
ATOM 8350 C C . LEU B 1 535 ? -35.125 4.244 35.175 1.00 45.49 512 LEU B C 1
ATOM 8351 O O . LEU B 1 535 ? -35.431 4.923 34.205 1.00 45.16 512 LEU B O 1
ATOM 8356 N N . VAL B 1 536 ? -35.225 4.696 36.436 1.00 46.12 513 VAL B N 1
ATOM 8357 C CA . VAL B 1 536 ? -35.706 6.042 36.741 1.00 47.28 513 VAL B CA 1
ATOM 8358 C C . VAL B 1 536 ? -34.577 6.779 37.479 1.00 48.04 513 VAL B C 1
ATOM 8359 O O . VAL B 1 536 ? -34.032 6.231 38.414 1.00 47.69 513 VAL B O 1
ATOM 8363 N N . PHE B 1 537 ? -34.236 8.004 37.085 1.00 49.31 514 PHE B N 1
ATOM 8364 C CA . PHE B 1 537 ? -33.157 8.760 37.726 1.00 50.82 514 PHE B CA 1
ATOM 8365 C C . PHE B 1 537 ? -33.561 10.197 38.038 1.00 53.41 514 PHE B C 1
ATOM 8366 O O . PHE B 1 537 ? -34.317 10.817 37.286 1.00 53.85 514 PHE B O 1
ATOM 8374 N N . ASN B 1 538 ? -32.974 10.763 39.087 1.00 54.69 515 ASN B N 1
ATOM 8375 C CA . ASN B 1 538 ? -33.173 12.171 39.412 1.00 56.64 515 ASN B CA 1
ATOM 8376 C C . ASN B 1 538 ? -31.922 12.934 38.982 1.00 57.73 515 ASN B C 1
ATOM 8377 O O . ASN B 1 538 ? -30.814 12.405 39.085 1.00 57.04 515 ASN B O 1
ATOM 8382 N N . PRO B 1 539 ? -32.082 14.160 38.453 1.00 59.02 516 PRO B N 1
ATOM 8383 C CA . PRO B 1 539 ? -30.897 14.926 38.035 1.00 60.31 516 PRO B CA 1
ATOM 8384 C C . PRO B 1 539 ? -30.046 15.339 39.228 1.00 63.27 516 PRO B C 1
ATOM 8385 O O . PRO B 1 539 ? -30.581 15.574 40.327 1.00 63.55 516 PRO B O 1
ATOM 8389 N N . LYS B 1 540 ? -28.718 15.364 39.045 1.00 65.11 517 LYS B N 1
ATOM 8390 C CA . LYS B 1 540 ? -27.857 15.751 40.165 1.00 67.22 517 LYS B CA 1
ATOM 8391 C C . LYS B 1 540 ? -27.196 17.097 39.952 1.00 69.08 517 LYS B C 1
ATOM 8392 O O . LYS B 1 540 ? -26.786 17.697 40.970 1.00 70.26 517 LYS B O 1
#

Foldseek 3Di:
DAAEEEEEALVVVVVVVLVVVVVVVRHHYHYHNDLVVSLVVLVVDPHQEYEAEQDHPDDGRLNSLLSSCVVPVLRAYEYEYQDPDVVVVVSCVVSVHLYYHHPVGDSVVVVVSCCCSPPVVVVLLVVLVVVLVVCLVVLLVLLVPDQDPVSLLVSLVVLLVNQVSCVPHPDPVSNVSSVVSQLSSLVVQQVSCLVCLLVCLDPPGDFWQELLRCCVPPVVVVLVVVPFAEEEEAEAAQFASLCVLCVVVCVVWWAFDDKDWTWYAFQLDCLFQVLSNQQSAGLLVCCVVPVVQQDDPPDDDDSCPCSQVSNVVNCVVVVHDFFEDEEEADDQVRLLVCLVCVVVCLRGNYYYYYHHVLVVLLQVCLVDPVSCVCPVDPSSSSVSSNVDCNPGSVVSSSNVCLVSFHKYKYWYRWHWDFAAAEWEKAADPAFFKDKHQDMDTDPSFWSKDQPVVSSRHDAPDDRMIMIGGTRRYTHAYPPPRVVCNVSRHRGIGGRHGGSRTTTIMITITGTD/DAAEEEEEALVVVVCVVLVVVVVVVRHHYHYYNDLVVSLVCLLVDPHQEYEAEQDHPDDGRLSSLLSSCVRPVPHAYEYEYQDPDVVVVVSCVVSVHQYYHHPVGDSVVVVVSCCCVPPVVVVLLVVLLVVLVVCLVVLVVLLVPDQDPVSLLVSLVVLLVNCVSNVPHDPPVSVVSSVVSQLSSLVVQQVNCLPPLLQCLDPPGPFWQELLRCCVPPVVVVLVVVPFAEEEEAEAAQFPSLCVLCVVVCVVWWAFPDKDWTWYAFQLDCLFQVLSNQQSAGLLVCCVVPVVLQDDPPDDDDSCPCSQVSNVVNCVVVVHDFFEDEEEADDQVSLLVCLVCVVVCLPGNYYYYYHHVLVVLLQCCLPDPVSCVCPVDPSSSSVSSNVDCNPGSVVSSVNVSLVSFHKYKYWYRWHWDFAAAEWEKAQQFFKDKHFDMDTDPVFWSKAQPVVSSRHDDDPSRIIMIGGTRRYTYAYPVCRVVCNVRRHRGIGGRHGRSRTTTIMITITGTD

B-factor: mean 53.86, std 12.72, range [29.75, 124.95]

Secondary structure (DSSP, 8-state):
-PEEEEEE-TTGGGGHHHHHHHHHTTEEEEEESSHHHHHHHHHHS--SEEEE-SS-SSS-HHHHHHHHHHH-TTS-EEEEES---HHHHHHHHHTT-SEEEESSPPHHHHHHHHHHHHSHHHHHHHHHHHHHHTTHHHHHHHHHH--SHHHHHHHHHHHHHHHHHHTT-S-HHHHHHHHHHHHHHHHHHHHHHHHHTGGGGSTT-----BHHHHIIIIIHHHHHH-SS-EEEEEETT--HHHHHHHHHHHTTTEEEEEE--EEPPSS-SHHHHHHHHHHSS-HHHHHHH-TTT---TTS-S-SSS-HHHHHHHHHHHTT----EEEEEE-SHHHHHHHHHTGGGGTT-SEEEEEE-HHHHHHHHHHH-HHHHHHTSSHHHHHHHHHHHHHTSHHHHHHHHHHHTT-EEEEE-S---EEE-EEEEEB----SSEEEESS-B--GGGEEEES-GGGGT---SSSS-EEEEE-TTEEEEESTTHHHHHHHHTTEEE-SS--HHHHEE-EEEEEE-/--EEEEEE-TTGGGGHHHHHHHHHTTEEEEEESSHHHHHHHHHHS--SEEEE-S--SSS-HHHHHHHHHHH-TTS-EEEEES---HHHHHHHHHTT-SEEEESSPPHHHHHHHHHHHHSHHHHHHHHHHHHHHTTHHHHHHHHHH--SHHHHHHHHHHHHHHHHHHTT---HHHHHHHHHHHHHHHHHHHHHHHTTTGGGGSTT-----BHHHHIIIIIHHHHHH-SS-EEEEEETT--HHHHHHHHHHHTTTEEEEEE--EEPPSS-SHHHHHHHHHHSS-HHHHHHH-TTT---TTS-S-SSS-HHHHHHHHHHHTT----EEEEEE-SHHHHHHHHHTGGGGTT-SEEEEEE-HHHHHHHHHHH-HHHHHHTSSHHHHHHHHHHHHHTSHHHHHHHHHHHTT-EEEEE-S---EE--EEEEEE---SEEEEES-EE-GGGEEEESSGGGGT---STTTEEEEEE-TTEEEEESTTHHHHHHHHTT-EE-SS--HHHHEE-EEEEEE-

Radius of gyration: 30.93 Å; Cα contacts (8 Å, |Δi|>4): 1910; chains: 2; bounding box: 82×62×89 Å

Nearest PDB structures (foldseek):
  8p6f-assembly1_A  TM=1.002E+00  e=0.000E+00  Flavobacterium johnsoniae
  8tfm-assembly1_B  TM=9.998E-01  e=1.128E-97  Flavobacterium johnsoniae UW101
  8tef-assembly2_D  TM=9.880E-01  e=1.128E-97  Flavobacterium johnsoniae UW101
  8tfm-assembly1_A  TM=9.693E-01  e=9.031E-90  Flavobacterium johnsoniae UW101
  8thp-assembly1_A  TM=9.701E-01  e=7.602E-90  Flavobacterium johnsoniae UW101

Solvent-accessible surface area: 41831 Å² total; per-residue (Å²): 194,100,49,63,0,0,0,0,0,47,63,19,112,116,26,98,94,24,4,105,44,0,69,170,60,89,18,70,19,37,59,5,91,52,0,122,70,0,27,51,39,2,102,134,68,105,6,58,0,0,0,0,7,24,116,13,93,72,40,24,0,13,95,0,1,54,79,0,35,58,107,58,74,81,24,26,0,0,0,0,1,129,15,70,84,59,149,16,0,54,72,0,0,1,18,95,3,28,8,0,1,7,15,138,15,44,44,19,11,1,2,0,0,0,21,36,44,53,30,52,75,125,10,33,38,86,43,2,32,100,35,0,82,140,33,33,170,124,1,53,110,48,9,82,129,21,121,28,36,81,58,3,20,97,0,11,69,55,7,11,36,12,16,45,32,0,50,81,12,132,55,112,63,3,46,105,48,4,78,62,8,22,84,76,0,12,21,63,0,0,92,14,0,59,146,39,0,86,91,11,59,54,132,212,35,110,56,9,39,1,0,29,28,0,1,122,87,11,0,10,57,5,8,123,110,143,84,66,36,1,0,0,0,0,0,2,0,0,5,8,3,0,0,48,15,0,23,82,24,1,42,75,55,1,53,47,61,81,59,29,44,0,1,0,0,0,0,0,8,27,18,0,0,5,4,0,0,0,1,18,24,11,0,31,56,0,55,159,92,30,97,116,51,10,36,13,50,114,76,137,53,35,55,15,98,68,0,33,71,3,0,49,26,2,8,168,112,46,67,21,154,23,107,35,44,45,59,67,11,76,63,56,70,24,0,62,139,14,6,120,80,1,126,94,18,132,70,10,58,0,0,0,0,0,1,25,15,0,22,106,0,0,55,6,10,12,119,19,61,9,0,63,4,3,1,27,81,30,70,0,2,7,20,0,0,50,5,0,0,80,21,2,0,0,10,56,0,0,50,40,0,34,134,46,28,0,2,0,0,0,0,0,0,0,0,0,10,29,0,97,66,38,4,92,2,67,26,158,135,33,4,0,11,14,26,9,115,96,26,82,56,91,126,171,21,1,12,39,6,148,119,4,127,52,0,9,0,1,27,33,92,193,72,0,12,1,0,0,0,15,44,28,35,0,0,0,36,71,134,76,47,119,132,50,28,92,105,35,99,57,0,1,13,14,0,0,0,0,4,17,0,0,1,0,0,0,0,0,1,36,31,132,192,106,50,52,0,0,0,0,0,52,61,22,129,130,16,97,94,27,4,104,42,0,71,171,61,91,19,73,21,39,59,5,83,54,0,123,63,0,13,56,50,0,91,144,66,41,3,22,0,0,0,0,7,27,115,11,99,76,49,28,0,15,98,0,0,64,81,0,28,47,64,53,60,37,27,30,0,0,0,0,1,126,15,72,84,57,146,11,0,56,68,0,0,2,23,90,4,28,8,0,2,7,22,138,14,44,44,21,12,1,2,0,1,0,22,35,43,52,33,50,62,127,9,44,32,76,37,3,19,91,38,0,84,161,37,26,161,118,3,52,110,52,6,86,140,22,123,28,35,82,58,2,20,98,0,11,110,63,7,8,46,10,17,58,48,7,67,96,14,122,59,112,64,20,63,88,42,11,70,59,5,25,86,77,0,8,34,72,0,0,75,26,0,52,155,56,0,87,103,8,59,52,114,201,34,110,55,10,38,1,0,29,27,0,0,122,85,11,0,10,57,8,8,123,112,135,136,86,35,2,0,0,0,0,0,1,0,0,5,7,3,0,0,43,21,0,53,86,24,2,48,93,54,1,133,64,86,80,61,29,43,0,1,0,0,0,0,0,8,26,18,2,0,5,4,0,0,0,1,18,24,9,0,14,50,0,53,119,95,31,96,113,54,10,37,39,57,132,74,135,46,34,54,15,96,68,0,34,70,2,0,48,25,2,8,169,112,48,68,22,156,22,146,42,60,46,58,66,11,66,63,54,69,25,0,62,140,14,7,116,75,0,128,92,17,124,61,19,52,0,0,0,0,0,1,27,9,0,27,62,1,0,70,15,10,12,108,68,70,13,0,63,3,3,0,36,80,31,44,0,2,9,19,0,0,50,6,2,0,90,23,2,0,0,10,56,0,0,53,43,0,35,139,44,28,0,11,0,0,0,0,0,0,0,0,0,9,36,0,93,66,39,3,88,1,54,99,84,16,0,12,17,42,20,148,87,28,78,35,82,121,189,21,1,14,38,6,133,94,4,108,51,0,8,0,10,39,112,129,124,65,6,11,3,0,0,0,13,47,27,35,0,1,0,73,71,152,66,48,120,136,60,31,95,90,53,102,65,0,2,15,14,0,0,0,0,4,20,0,0,1,0,0,0,0,0,1,39,32,144

Sequence (1022 aa):
DKIRILWVDDEIDLLKPHILFLEKKNYEVTTSNNGLDAIALFEEENFDIVFLDENMPGMSGLETLSEMKEKKSAIPMIMITKSEEEYIMEEAIGSKIADYLIKPVNPNQILLSLKKNLDDSRLITEKTTLDYQKEFRKISMELAMVNSYEDWVELYKKLLFWELKLEDINDQAMIEILESQKVEANSQFGKYIERNYEDWFAPKADKPIQSHNLFKELVVPEIKKKDKPILFVVIDNLRYDQWKSFETVISNYYKLEKEVPYFSILPTATQYARNAIFSGLMPLDMEKQFPQYWKNDVEDGGKNLYEAEFLSAQIKRLGLNIKEDYFKITNYAGGKKLAENFKALKGNDLVTVVYNFVDMLSHAKTEMEVVKELASDDKAYRSLTLSWFKNSPLLEIIQQAQLLGFKLILTTDHGTINVKNPSKVVGDLNLRYKTGRSLTYEQKDVYVVKEPKTIGLPAINMSSSFIFAKNDFFLAYVNNYNHYVSYYKNTYQHGGISLEEMIIPFLVFNPKDKIRILWVDDEIDLLKPHILFLEKKNYEVTTSNNGLDAIALFEEENFDIVFLDENMPGMSGLETLSEMKEKKSAIPMIMITKSEEEYIMEEAIGSKIADYLIKPVNPNQILLSLKKNLDDSRLITEKTTLDYQKEFRKISMELAMVNSYEDWVELYKKLLFWELKLEDINDQAMIEILESQKVEANSQFGKYIERNYEDWFAPKADKPIQSHNLFKELVVPEIKKKDKPILFVVIDNLRYDQWKSFETVISNYYKLEKEVPYFSILPTATQYARNAIFSGLMPLDMEKQFPQYWKNDVEDGGKNLYEAEFLSAQIKRLGLNIKEDYFKITNYAGGKKLAENFKALKGNDLVTVVYNFVDMLSHAKTEMEVVKELASDDKAYRSLTLSWFKNSPLLEIIQQAQLLGFKLILTTDHGTINVKNPSKVVGNLRYKTGRSLTYEQKDVYVVKEPKTIGLPAINMSSSFIFAKNDFFLAYVNNYNHYVSYYKNTYQHGGISLEEMIIPFLVFNPK

InterPro domains:
  IPR001789 Signal transduction response regulator, receiver domain [PF00072] (6-114)
  IPR001789 Signal transduction response regulator, receiver domain [PS50110] (5-119)
  IPR001789 Signal transduction response regulator, receiver domain [SM00448] (4-115)
  IPR011006 CheY-like superfamily [SSF52172] (1-138)
  IPR017850 Alkaline-phosphatase-like, core domain superfamily [G3DSA:3.40.720.10] (221-517)
  IPR017850 Alkaline-phosphatase-like, core domain superfamily [SSF53649] (225-516)
  IPR050595 Bacterial response regulator [PTHR44591] (1-122)